Protein 4WV3 (pdb70)

B-factor: mean 21.86, std 9.98, range [5.97, 104.43]

Sequence (1034 aa):
MKASDLPLYYNAVDILERNLPVRANKTALFTPDREMTFRQVSNEANQVGNALKGLGVRFGECVGLLTLDSAEWVTSFFGIVKLGAIAVGINTLLKPPEYEYILRDCRARVLIVHQEFLPLIESIRGNLPMLEHIVVIGGYLSFNDWIRPQPTTLEAAQSHREDICSLNYSSGTGGPKGIPHAHKDYPLTAQLWGVNVLGLRESDRTFALAKLFFTFGTGGNLIFPWYVGASCVLFPGAARVASNVLSTISRFKPTIFYNAPTGYAAALALKDFSQHDLSSLRLCVSASEALPAALWYAWKEATGVDIIDGIGCTENFHIFISNRPGDIRPGSSGKPVEGYELKLVDDEGKTVPAGEIGNVLLRSETAALSYWHNFEKSRQTFQGEWLATGDKYFVDADGYYWHAGRSDDMLKVGGIWVSPVEVESTLIQHPAVQECAVIGCPDQSRLIKPKAFIILKPEQIPSEALIRQITDHCTEKMAAYKRPRWIEFVTELPKTATGKIQRFKLRSAAKLAAALMKASDLPLYYNAVDILERNLPVRANKTALFTPDREMTFRQVSNEANQVGNALKGLGVRFGECVGLLTLDSAEWVTSFFGIVKLGAIAVGINTLLKPPEYEYILRDCRARVLIVHQEFLPLIESIRGNLPMLEHIVVIGEGPQEGYLSFNDWIRPQPTTLEAAQSHREDICSLNYSSGTTGGPKGIPHAHKDYPLTAQLWGVNVLGLRESDRTFALAKLFFTFGTGGNLIFPWYVGASCVLFPGAARVASNVLSTISRFKPTIFYNAPTGYAAALALKDFSQHDLSSLRLCVSASEALPAALWYAWKEATGVDIIDGIGCTENFHIFISNRPGDIRPGSSGKPVEGYELKLVDDEGKTVPAGEIGNVLLRSETAALSYWHNFEKSRQTFQGEWLATGDKYFVDADGYYWHAGRSDDMLKVGGIWVSPVEVESTLIQHPAVQECAVIGCPDLIKPKAFIILKPQIPSEALIRQITDHCTEKMAAYKRPRWIEFVTELPKTATGKIQRFKLRSAAKLAAAL

Radius of gyration: 31.94 Å; Cα contacts (8 Å, |Δi|>4): 2390; chains: 2; bounding box: 73×70×93 Å

Solvent-accessible surface area: 41507 Å² total; per-residue (Å²): 61,116,14,90,99,18,79,97,139,17,14,2,4,44,0,0,52,108,1,31,106,120,64,17,136,59,37,0,0,20,7,44,106,74,65,5,26,0,85,87,0,6,42,12,1,10,29,0,0,20,1,0,115,64,19,34,8,177,96,41,53,14,1,0,0,0,2,37,4,18,2,32,3,0,0,0,8,0,0,0,0,10,13,0,0,20,1,0,9,2,23,14,121,34,133,31,92,71,0,38,100,2,4,110,16,6,135,1,42,0,0,0,0,32,100,101,8,27,74,58,0,85,87,9,70,76,75,7,110,60,5,94,57,7,0,17,11,82,125,89,72,49,5,86,90,18,12,149,104,45,76,60,104,33,154,43,27,167,2,48,32,100,45,60,0,1,4,12,26,35,60,29,108,98,49,31,36,1,0,15,1,7,0,30,2,2,3,0,0,0,39,5,1,0,44,80,10,1,31,7,126,76,87,4,65,0,0,1,20,16,23,1,17,26,3,13,0,4,0,0,0,0,0,0,0,0,26,29,0,0,1,0,0,0,18,30,31,41,44,206,60,14,32,47,4,1,6,6,0,28,66,20,98,0,29,0,2,0,9,9,12,29,12,0,4,30,5,38,15,48,94,36,17,58,26,16,36,15,94,30,9,75,10,0,0,0,5,25,42,22,2,19,23,29,13,24,102,41,0,67,141,54,36,46,14,35,0,0,9,0,28,31,29,15,25,0,1,4,2,0,0,0,2,56,64,82,45,40,72,28,12,1,5,0,53,54,1,148,47,10,87,28,62,16,8,41,126,149,48,145,84,22,85,108,42,96,66,0,31,2,15,0,86,24,67,0,19,7,165,49,16,103,111,34,160,110,87,10,166,110,20,27,90,79,112,43,5,26,17,30,10,24,1,64,35,36,116,90,26,21,25,69,27,1,1,108,46,96,19,20,8,94,9,76,53,88,129,0,10,2,32,74,0,20,28,11,0,18,82,20,60,8,4,27,17,8,0,0,1,12,2,34,28,182,79,203,106,67,51,1,31,0,16,0,17,15,53,62,99,17,127,62,49,147,38,17,80,135,76,0,63,71,26,2,67,142,115,8,43,70,77,27,76,17,142,61,39,84,45,35,128,133,12,37,78,28,37,25,18,75,17,34,19,52,103,17,69,67,58,6,150,129,62,51,81,181,65,108,14,83,94,18,84,104,122,19,16,3,4,46,0,0,53,91,0,29,108,106,58,17,135,71,35,0,0,22,9,59,139,81,101,8,25,0,95,88,0,3,46,17,1,12,28,0,0,18,2,0,114,63,24,35,10,178,94,40,54,18,1,0,0,0,1,39,3,19,2,34,2,0,0,0,8,1,0,0,0,7,17,0,0,22,0,0,6,2,21,21,28,23,64,5,55,54,0,40,103,1,4,121,15,8,140,1,52,0,0,0,0,31,64,98,12,18,38,42,0,56,26,14,77,78,75,8,101,66,11,108,45,3,0,2,15,37,167,44,33,138,166,76,48,65,27,5,104,104,23,13,168,83,47,73,60,106,32,154,45,23,159,2,41,28,94,45,57,0,1,5,12,28,32,73,27,56,112,82,34,30,30,1,0,17,0,7,0,30,1,2,4,0,1,0,45,6,1,0,46,80,7,2,30,9,125,92,86,4,67,0,0,2,17,16,23,1,16,25,3,13,0,4,0,0,0,0,1,2,0,0,25,27,0,0,4,0,0,0,20,42,31,16,30,78,15,11,35,73,2,0,52,13,0,33,156,13,85,0,29,0,2,0,6,11,10,27,11,0,5,27,4,39,18,42,203,60,21,104,150,34,68,16,95,26,13,75,13,0,0,0,5,23,46,21,1,18,25,29,14,25,127,43,0,73,160,54,38,47,14,34,1,0,8,0,30,29,32,16,24,0,1,4,2,0,0,0,2,70,57,82,50,43,70,24,9,0,4,1,68,44,0,150,44,15,78,23,60,15,5,51,115,145,50,145,82,21,80,109,42,92,53,1,31,1,17,1,104,24,65,0,18,8,158,43,15,107,111,36,157,116,75,11,167,108,20,25,87,76,118,46,4,28,14,30,10,12,1,62,29,33,115,84,27,23,25,69,26,0,2,102,39,86,18,20,4,96,6,75,66,86,97,0,9,2,34,65,0,22,27,12,0,20,87,18,106,3,1,29,21,8,0,0,0,23,20,87,87,152,71,52,2,28,0,15,0,13,4,71,83,91,65,44,56,115,53,16,44,148,101,0,59,76,20,2,59,131,108,13,50,74,70,43,77,14,138,61,28,74,50,36,62,75,9,38,39,22,33,28,18,76,16,29,20,57,93,14,55,64,57,24,147,112,70,82,86,171

Foldseek 3Di:
DDLVVDDQFDFLLCLLVVCPPVFQPPFAEAEPVDIHTSVRLLLLLCLLLQLVVVLVDAAAAEEAEAAFFDSLSSSNLSSQRQRNHAYEQDDNPDALVVVLCVCQLRLHQEHEYEPVCVVRPVVNVVSRPNHNAYEYDVVHNDSCNSSPVGGSDDHGDRHGQQRWHYWAFDQDLPGTWIATFGSSLLVVCLVLPLCQFANAAQAFEEEELFTCSQLQCVRRFHSNNSSHNHHGYGYRDDSLPLVVVLQSCQVVVGQEYEDELLSLLSLLLDPCNLVGDNPSHQEYEYEPDFHFLLSQVSCCVSPVHGYKYFYDDVQLSGGQFIAHPVGDDRRFNHAGTPQKDWFFADPVGHGDPAFDKGWIWIAHPRGTQAIRPDVPVRCVACPDRIGTPQWIWHADPVGTIHTLGGVVQWDAAPNDIARFSQLQSQLVNPQQFSGKTWHWAQDLVGGTAIEIETATRPPDDDDPVNVVVSQVSCVVRHDPRRGGPYYHYDNDFDDDSRGDGSVSVVVVVRHVVSVD/DDLVVDDQFDFLLCLLCVPPPVFQAPFAEDEPVDTHTSVRLLLLLCLLLQLVVVLVDAAAAEEAEAAFFDSLSSSNLSSQRQRNYAYELDDNPDALVQVLCVCQLRLHQEYEYEPVCVVRCVVNVVSRPSHQAYEYEDDDDDPPHHDSCVSSVVGGSDDHGDRGGQQRWHYWAWDADLDDGTWIATFGSSLLLVCLVQPLCQFANAALAFEEEELFTCSFLACVRRFPSNNSNRNHHGYGDRDASLPLVVVLQSCQPVQGQEYEDELLSLLSLLLDPPNLVGDNQSYAEYEYEPDFRFLLSQVSCCVRHVHGYKAFYDDVQLSDGQQIAHPVGDDGQFNHAGGPQKDWFFADPVRHGDDAFDKGWIKIQHPRGGQAIRPCVPVRCVACPDRIGGPQWIWHADPVGTIHTLGGVQQWDQAPNDIARQSVLQSQLCNPPQFSGKTWGWDPVSTAIAIETETRVHDDDPVVVVVSQVSDVVPDDPRNGGPHYHYDNDFPDDSRRDGSVSVVVVVSVVVVVD

Organism: Stigmatella aurantiaca (NCBI:txid41)

InterPro domains:
  IPR000873 AMP-dependent synthetase/ligase domain [PF00501] (17-378)
  IPR011957 Benzoate-CoA ligase family [TIGR02262] (10-514)
  IPR020845 AMP-binding, conserved site [PS00455] (172-183)
  IPR025110 AMP-binding enzyme, C-terminal domain [PF13193] (428-506)
  IPR042099 ANL, N-terminal domain [G3DSA:3.40.50.12780] (2-412)
  IPR045851 AMP-binding enzyme domain superfamily [G3DSA:3.30.300.30] (413-516)

CATH classification: 3.40.50.12780 (+1 more: 3.30.300.30)

Secondary structure (DSSP, 8-state):
--GGGS-SB--TTHHHHTSTTTTTTSEEEE-SS-EEEHHHHHHHHHHHHHHHHHTT--TT-EEEEE--SSHHHHHHHHHHHHHT-EEEE--TT--HHHHHHHHHHTT-SEEEEETTTHHHHHTSGGG-SS--EEEEE---EEHHHHHSSS-S--PPP--BTTSEEEEEEE-----PEEEEEETTHHHHHIIIIIIIII---TT-EEEESS-TTSHHHHIIIIIHHHHHT-EEE---S-TT-HHHHHHHHHHH--SEEEE-HHHHHHHHTSTTGGGS--TT-SEEEE-SS---HHHHHHHHHHH---EEEEEE-TTSSSEEEE-BTTB--TTS-BEEPTT-EEEEE-TTSPBPPTTS-EEEEEE-SSS-SS-BS-HHHHHHHEETTEEEEEEEEEE-SSS-EEEEEETTT-EEETTEEE-HHHHHHHHTTSTTEEEEEEEEEE-SS--EEEEEEEEESTT----HHHHHHHHHHHHHHS-GGGS-SEEEEES---B-TTS-B-HHHHHHHHHHHHT-/--TTTS-SS--TTHHHHTTTTTTTTSEEEE-SS-EEEHHHHHHHHHHHHHHHHHTT--TT-EEEEE--SSHHHHHHHHHHHHTT-EEEE--SS--HHHHHHHHHHTT-SEEEEEGGGHHHHHTTGGG-TT--EEEEESS---TT-EEHHHHHTTS-S--PPP---TTSEEEEEEE--SSS--EEEEEETTHHHHHIIIIIIIII---TT-EEEESS-TTSHHHHIIIIIHHHHHT-EEE---S-TT-HHHHHHHHHHH--SEEEE-HHHHHHHHT-TTGGGS--TT-SEEEE-SS---HHHHHHHHHHH---EEEEEE-GGGSSEEEE-BTTB--TTS-BEEPTT-EEEEE-TTSPBPPTTS-EEEEEE-SSS-S--BS-HHHHHHHEETTEEEEEEEEEE-TTS-EEEEEEGGG-EEETTEEE-HHHHHHHHTTSTTEEEEEEEEEE--EEEEEEEEE------HHHHHHHHHHHHHHS-TTTS-SEEEE-S---B-TTS-B-HHHHHHHHHHHHH-

Nearest PDB structures (foldseek):
  4wv3-assembly1_A  TM=1.002E+00  e=0.000E+00  Stigmatella aurantiaca
  4wv3-assembly2_B  TM=9.883E-01  e=0.000E+00  Stigmatella aurantiaca
  6m2o-assembly1_A  TM=7.929E-01  e=3.641E-60  Rhodopseudomonas palustris
  4rm2-assembly2_B  TM=7.874E-01  e=4.168E-59  Rhodopseudomonas palustris
  8pyx-assembly1_A  TM=8.888E-01  e=5.175E-42  Streptoalloteichus hindustanus

Structure (mmCIF, N/CA/C/O backbone):
data_4WV3
#
_entry.id   4WV3
#
_cell.length_a   50.054
_cell.length_b   132.219
_cell.length_c   160.118
_cell.angle_alpha   90.00
_cell.angle_beta   90.00
_cell.angle_gamma   90.00
#
_symmetry.space_group_name_H-M   'P 21 21 21'
#
loop_
_entity.id
_entity.type
_entity.pdbx_description
1 polymer 'Anthranilate-CoA ligase'
2 non-polymer "5'-O-[(S)-[(2-aminobenzoyl)oxy](hydroxy)phosphoryl]adenosine"
3 water water
#
loop_
_atom_site.group_PDB
_atom_site.id
_atom_site.type_symbol
_atom_site.label_atom_id
_atom_site.label_alt_id
_atom_site.label_comp_id
_atom_site.label_asym_id
_atom_site.label_entity_id
_atom_site.label_seq_id
_atom_site.pdbx_PDB_ins_code
_atom_site.Cartn_x
_atom_site.Cartn_y
_atom_site.Cartn_z
_atom_site.occupancy
_atom_site.B_iso_or_equiv
_atom_site.auth_seq_id
_atom_site.auth_comp_id
_atom_site.auth_asym_id
_atom_site.auth_atom_id
_atom_site.pdbx_PDB_model_num
ATOM 1 N N . MET A 1 1 ? -25.185 9.095 7.166 1.00 19.42 1 MET A N 1
ATOM 2 C CA . MET A 1 1 ? -25.115 8.478 8.485 1.00 20.21 1 MET A CA 1
ATOM 3 C C . MET A 1 1 ? -23.726 8.630 9.096 1.00 19.44 1 MET A C 1
ATOM 4 O O . MET A 1 1 ? -22.788 9.077 8.436 1.00 16.26 1 MET A O 1
ATOM 9 N N . LYS A 1 2 ? -23.606 8.252 10.362 1.00 16.11 2 LYS A N 1
ATOM 10 C CA . LYS A 1 2 ? -22.342 8.339 11.077 1.00 17.36 2 LYS A CA 1
ATOM 11 C C . LYS A 1 2 ? -21.843 6.948 11.443 1.00 16.42 2 LYS A C 1
ATOM 12 O O . LYS A 1 2 ? -22.581 5.969 11.343 1.00 17.28 2 LYS A O 1
ATOM 18 N N . ALA A 1 3 ? -20.586 6.863 11.865 1.00 16.22 3 ALA A N 1
ATOM 19 C CA . ALA A 1 3 ? -20.037 5.603 12.347 1.00 15.29 3 ALA A CA 1
ATOM 20 C C . ALA A 1 3 ? -20.705 5.230 13.663 1.00 18.02 3 ALA A C 1
ATOM 21 O O . ALA A 1 3 ? -20.850 4.052 13.989 1.00 16.20 3 ALA A O 1
ATOM 23 N N . SER A 1 4 ? -21.119 6.248 14.411 1.00 15.92 4 SER A N 1
ATOM 24 C CA . SER A 1 4 ? -21.778 6.045 15.696 1.00 16.03 4 SER A CA 1
ATOM 25 C C . SER A 1 4 ? -23.170 5.433 15.542 1.00 16.11 4 SER A C 1
ATOM 26 O O . SER A 1 4 ? -23.725 4.892 16.498 1.00 17.14 4 SER A O 1
ATOM 29 N N . ASP A 1 5 ? -23.729 5.519 14.337 1.00 14.77 5 ASP A N 1
ATOM 30 C CA . ASP A 1 5 ? -25.022 4.904 14.048 1.00 13.88 5 ASP A CA 1
ATOM 31 C C . ASP A 1 5 ? -24.880 3.390 13.920 1.00 13.05 5 ASP A C 1
ATOM 32 O O . ASP A 1 5 ? -25.845 2.647 14.093 1.00 13.78 5 ASP A O 1
ATOM 37 N N . LEU A 1 6 ? -23.666 2.939 13.624 1.00 16.42 6 LEU A N 1
ATOM 38 C CA . LEU A 1 6 ? -23.382 1.515 13.511 1.00 15.00 6 LEU A CA 1
ATOM 39 C C . LEU A 1 6 ? -23.177 0.907 14.891 1.00 15.42 6 LEU A C 1
ATOM 40 O O . LEU A 1 6 ? -22.814 1.612 15.832 1.00 19.46 6 LEU A O 1
ATOM 45 N N . PRO A 1 7 ? -23.422 -0.406 15.021 1.00 13.52 7 PRO A N 1
ATOM 46 C CA . PRO A 1 7 ? -23.066 -1.089 16.267 1.00 12.12 7 PRO A CA 1
ATOM 47 C C . PRO A 1 7 ? -21.549 -1.115 16.431 1.00 14.37 7 PRO A C 1
ATOM 48 O O . PRO A 1 7 ? -20.835 -1.179 15.429 1.00 14.46 7 PRO A O 1
ATOM 52 N N . LEU A 1 8 ? -21.068 -1.055 17.670 1.00 16.50 8 LEU A N 1
ATOM 53 C CA . LEU A 1 8 ? -19.633 -1.029 17.940 1.00 12.22 8 LEU A CA 1
ATOM 54 C C . LEU A 1 8 ? -18.942 -2.244 17.332 1.00 15.45 8 LEU A C 1
ATOM 55 O O . LEU A 1 8 ? -17.828 -2.147 16.817 1.00 16.62 8 LEU A O 1
ATOM 60 N N . TYR A 1 9 ? -19.617 -3.386 17.392 1.00 11.38 9 TYR A N 1
ATOM 61 C CA . TYR A 1 9 ? -19.134 -4.593 16.740 1.00 13.31 9 TYR A CA 1
ATOM 62 C C . TYR A 1 9 ? -19.949 -4.872 15.482 1.00 19.76 9 TYR A C 1
ATOM 63 O O . TYR A 1 9 ? -21.124 -5.236 15.554 1.00 15.64 9 TYR A O 1
ATOM 72 N N . TYR A 1 10 ? -19.315 -4.688 14.330 1.00 14.94 10 TYR A N 1
ATOM 73 C CA . TYR A 1 10 ? -19.991 -4.825 13.048 1.00 12.87 10 TYR A CA 1
ATOM 74 C C . TYR A 1 10 ? -19.155 -5.643 12.074 1.00 15.35 10 TYR A C 1
ATOM 75 O O . TYR A 1 10 ? -17.927 -5.548 12.060 1.00 17.85 10 TYR A O 1
ATOM 84 N N . ASN A 1 11 ? -19.828 -6.453 11.264 1.00 14.42 11 ASN A N 1
ATOM 85 C CA . ASN A 1 11 ? -19.162 -7.204 10.209 1.00 12.42 11 ASN A CA 1
ATOM 86 C C . ASN A 1 11 ? -19.764 -6.852 8.854 1.00 11.85 11 ASN A C 1
ATOM 87 O O . ASN A 1 11 ? -20.985 -6.797 8.705 1.00 16.77 11 ASN A O 1
ATOM 92 N N . ALA A 1 12 ? -18.903 -6.617 7.869 1.00 15.46 12 ALA A N 1
ATOM 93 C CA . ALA A 1 12 ? -19.336 -6.168 6.549 1.00 15.33 12 ALA A CA 1
ATOM 94 C C . ALA A 1 12 ? -20.106 -7.236 5.773 1.00 16.61 12 ALA A C 1
ATOM 95 O O . ALA A 1 12 ? -20.638 -6.964 4.698 1.00 19.49 12 ALA A O 1
ATOM 97 N N . VAL A 1 13 ? -20.170 -8.447 6.318 1.00 14.23 13 VAL A N 1
ATOM 98 C CA . VAL A 1 13 ? -20.958 -9.507 5.702 1.00 14.97 13 VAL A CA 1
ATOM 99 C C . VAL A 1 13 ? -22.446 -9.181 5.830 1.00 21.52 13 VAL A C 1
ATOM 100 O O . VAL A 1 13 ? -23.287 -9.771 5.150 1.00 22.49 13 VAL A O 1
ATOM 104 N N . ASP A 1 14 ? -22.761 -8.224 6.698 1.00 17.97 14 ASP A N 1
ATOM 105 C CA . ASP A 1 14 ? -24.132 -7.763 6.869 1.00 17.60 14 ASP A CA 1
ATOM 106 C C . ASP A 1 14 ? -24.653 -7.099 5.599 1.00 18.29 14 ASP A C 1
ATOM 107 O O . ASP A 1 14 ? -25.858 -7.068 5.363 1.00 18.32 14 ASP A O 1
ATOM 112 N N . ILE A 1 15 ? -23.738 -6.568 4.791 1.00 19.73 15 ILE A N 1
ATOM 113 C CA . ILE A 1 15 ? -24.080 -5.994 3.492 1.00 19.36 15 ILE A CA 1
ATOM 114 C C . ILE A 1 15 ? -24.881 -7.003 2.673 1.00 21.75 15 ILE A C 1
ATOM 115 O O . ILE A 1 15 ? -25.860 -6.654 2.011 1.00 15.59 15 ILE A O 1
ATOM 120 N N . LEU A 1 16 ? -24.464 -8.262 2.749 1.00 19.23 16 LEU A N 1
ATOM 121 C CA . LEU A 1 16 ? -25.184 -9.358 2.118 1.00 19.86 16 LEU A CA 1
ATOM 122 C C . LEU A 1 16 ? -26.311 -9.866 3.014 1.00 17.53 16 LEU A C 1
ATOM 123 O O . LEU A 1 16 ? -27.423 -10.109 2.548 1.00 20.75 16 LEU A O 1
ATOM 128 N N . GLU A 1 17 ? -26.019 -10.013 4.302 1.00 15.52 17 GLU A N 1
ATOM 129 C CA . GLU A 1 17 ? -26.932 -10.684 5.224 1.00 19.44 17 GLU A CA 1
ATOM 130 C C . GLU A 1 17 ? -28.076 -9.820 5.761 1.00 23.34 17 GLU A C 1
ATOM 131 O O . GLU A 1 17 ? -28.921 -10.307 6.513 1.00 26.12 17 GLU A O 1
ATOM 137 N N . ARG A 1 18 ? -28.111 -8.547 5.377 1.00 21.32 18 ARG A N 1
ATOM 138 C CA . ARG A 1 18 ? -29.233 -7.686 5.749 1.00 21.45 18 ARG A CA 1
ATOM 139 C C . ARG A 1 18 ? -30.409 -7.940 4.812 1.00 21.52 18 ARG A C 1
ATOM 140 O O . ARG A 1 18 ? -31.499 -7.402 5.004 1.00 30.11 18 ARG A O 1
ATOM 148 N N . ASN A 1 19 ? -30.175 -8.766 3.797 1.00 19.46 19 ASN A N 1
ATOM 149 C CA . ASN A 1 19 ? -31.208 -9.130 2.835 1.00 28.18 19 ASN A CA 1
ATOM 150 C C . ASN A 1 19 ? -31.867 -10.458 3.179 1.00 25.45 19 ASN A C 1
ATOM 151 O O . ASN A 1 19 ? -32.947 -10.774 2.683 1.00 26.16 19 ASN A O 1
ATOM 156 N N . LEU A 1 20 ? -31.203 -11.241 4.022 1.00 21.67 20 LEU A N 1
ATOM 157 C CA . LEU A 1 20 ? -31.736 -12.528 4.443 1.00 26.93 20 LEU A CA 1
ATOM 158 C C . LEU A 1 20 ? -32.613 -12.353 5.679 1.00 27.49 20 LEU A C 1
ATOM 159 O O . LEU A 1 20 ? -32.300 -11.545 6.553 1.00 26.47 20 LEU A O 1
ATOM 164 N N . PRO A 1 21 ? -33.714 -13.117 5.759 1.00 32.55 21 PRO A N 1
ATOM 165 C CA . PRO A 1 21 ? -34.110 -14.122 4.769 1.00 27.38 21 PRO A CA 1
ATOM 166 C C . PRO A 1 21 ? -35.147 -13.615 3.768 1.00 26.70 21 PRO A C 1
ATOM 167 O O . PRO A 1 21 ? -35.609 -14.401 2.941 1.00 30.46 21 PRO A O 1
ATOM 171 N N . VAL A 1 22 ? -35.503 -12.335 3.838 1.00 23.18 22 VAL A N 1
ATOM 172 C CA . VAL A 1 22 ? -36.607 -11.810 3.034 1.00 21.24 22 VAL A CA 1
ATOM 173 C C . VAL A 1 22 ? -36.381 -11.923 1.521 1.00 26.38 22 VAL A C 1
ATOM 174 O O . VAL A 1 22 ? -37.297 -12.277 0.777 1.00 22.83 22 VAL A O 1
ATOM 178 N N . ARG A 1 23 ? -35.162 -11.642 1.072 1.00 28.97 23 ARG A N 1
ATOM 179 C CA . ARG A 1 23 ? -34.842 -11.726 -0.348 1.00 20.37 23 ARG A CA 1
ATOM 180 C C . ARG A 1 23 ? -33.988 -12.949 -0.656 1.00 20.86 23 ARG A C 1
ATOM 181 O O . ARG A 1 23 ? -33.111 -12.902 -1.518 1.00 20.22 23 ARG A O 1
ATOM 189 N N . ALA A 1 24 ? -34.253 -14.044 0.050 1.00 20.54 24 ALA A N 1
ATOM 190 C CA . ALA A 1 24 ? -33.485 -15.272 -0.117 1.00 20.63 24 ALA A CA 1
ATOM 191 C C . ALA A 1 24 ? -33.574 -15.833 -1.534 1.00 22.15 24 ALA A C 1
ATOM 192 O O . ALA A 1 24 ? -32.617 -16.421 -2.035 1.00 23.67 24 ALA A O 1
ATOM 194 N N . ASN A 1 25 ? -34.721 -15.644 -2.179 1.00 22.30 25 ASN A N 1
ATOM 195 C CA . ASN A 1 25 ? -34.950 -16.221 -3.501 1.00 20.11 25 ASN A CA 1
ATOM 196 C C . ASN A 1 25 ? -34.833 -15.239 -4.665 1.00 16.70 25 ASN A C 1
ATOM 197 O O . ASN A 1 25 ? -35.055 -15.611 -5.817 1.00 21.77 25 ASN A O 1
ATOM 202 N N . LYS A 1 26 ? -34.489 -13.991 -4.369 1.00 14.97 26 LYS A N 1
ATOM 203 C CA . LYS A 1 26 ? -34.227 -13.023 -5.428 1.00 14.50 26 LYS A CA 1
ATOM 204 C C . LYS A 1 26 ? -32.817 -13.215 -5.971 1.00 17.03 26 LYS A C 1
ATOM 205 O O . LYS A 1 26 ? -31.865 -13.347 -5.202 1.00 17.45 26 LYS A O 1
ATOM 211 N N . THR A 1 27 ? -32.686 -13.234 -7.294 1.00 15.10 27 THR A N 1
ATOM 212 C CA . THR A 1 27 ? -31.380 -13.375 -7.926 1.00 17.87 27 THR A CA 1
ATOM 213 C C . THR A 1 27 ? -30.497 -12.177 -7.592 1.00 16.85 27 THR A C 1
ATOM 214 O O . THR A 1 27 ? -30.841 -11.036 -7.899 1.00 15.19 27 THR A O 1
ATOM 218 N N . ALA A 1 28 ? -29.358 -12.446 -6.959 1.00 13.83 28 ALA A N 1
ATOM 219 C CA . ALA A 1 28 ? -28.472 -11.386 -6.491 1.00 14.31 28 ALA A CA 1
ATOM 220 C C . ALA A 1 28 ? -27.430 -10.979 -7.532 1.00 18.94 28 ALA A C 1
ATOM 221 O O . ALA A 1 28 ? -27.229 -9.791 -7.785 1.00 16.39 28 ALA A O 1
ATOM 223 N N . LEU A 1 29 ? -26.766 -11.963 -8.131 1.00 13.08 29 LEU A N 1
ATOM 224 C CA . LEU A 1 29 ? -25.746 -11.678 -9.136 1.00 18.77 29 LEU A CA 1
ATOM 225 C C . LEU A 1 29 ? -26.018 -12.361 -10.477 1.00 18.17 29 LEU A C 1
ATOM 226 O O . LEU A 1 29 ? -26.460 -13.509 -10.527 1.00 14.26 29 LEU A O 1
ATOM 231 N N . PHE A 1 30 ? -25.749 -11.637 -11.559 1.00 17.17 30 PHE A N 1
ATOM 232 C CA . PHE A 1 30 ? -25.908 -12.171 -12.905 1.00 21.22 30 PHE A CA 1
ATOM 233 C C . PHE A 1 30 ? -24.564 -12.272 -13.622 1.00 25.99 30 PHE A C 1
ATOM 234 O O . PHE A 1 30 ? -23.878 -11.269 -13.819 1.00 20.32 30 PHE A O 1
ATOM 242 N N . THR A 1 31 ? -24.191 -13.490 -14.001 1.00 23.88 31 THR A N 1
ATOM 243 C CA . THR A 1 31 ? -22.990 -13.722 -14.797 1.00 25.84 31 THR A CA 1
ATOM 244 C C . THR A 1 31 ? -23.362 -14.594 -15.993 1.00 25.66 31 THR A C 1
ATOM 245 O O . THR A 1 31 ? -24.347 -15.329 -15.934 1.00 24.73 31 THR A O 1
ATOM 249 N N . PRO A 1 32 ? -22.586 -14.507 -17.087 1.00 27.90 32 PRO A N 1
ATOM 250 C CA . PRO A 1 32 ? -22.857 -15.324 -18.276 1.00 23.61 32 PRO A CA 1
ATOM 251 C C . PRO A 1 32 ? -22.850 -16.825 -17.991 1.00 27.78 32 PRO A C 1
ATOM 252 O O . PRO A 1 32 ? -23.505 -17.581 -18.706 1.00 34.71 32 PRO A O 1
ATOM 256 N N . ASP A 1 33 ? -22.126 -17.247 -16.960 1.00 28.63 33 ASP A N 1
ATOM 257 C CA . ASP A 1 33 ? -22.005 -18.667 -16.648 1.00 35.49 33 ASP A CA 1
ATOM 258 C C . ASP A 1 33 ? -22.920 -19.100 -15.507 1.00 30.77 33 ASP A C 1
ATOM 259 O O . ASP A 1 33 ? -23.212 -20.287 -15.358 1.00 29.88 33 ASP A O 1
ATOM 264 N N . ARG A 1 34 ? -23.374 -18.144 -14.705 1.00 27.80 34 ARG A N 1
ATOM 265 C CA . ARG A 1 34 ? -24.035 -18.486 -13.452 1.00 25.78 34 ARG A CA 1
ATOM 266 C C . ARG A 1 34 ? -24.949 -17.379 -12.930 1.00 23.28 34 ARG A C 1
ATOM 267 O O . ARG A 1 34 ? -24.663 -16.193 -13.089 1.00 24.56 34 ARG A O 1
ATOM 275 N N . GLU A 1 35 ? -26.053 -17.783 -12.312 1.00 22.04 35 GLU A N 1
ATOM 276 C CA . GLU A 1 35 ? -26.940 -16.855 -11.623 1.00 22.40 35 GLU A CA 1
ATOM 277 C C . GLU A 1 35 ? -27.194 -17.361 -10.210 1.00 23.68 35 GLU A C 1
ATOM 278 O O . GLU A 1 35 ? -27.511 -18.533 -10.012 1.00 31.18 35 GLU A O 1
ATOM 284 N N . MET A 1 36 ? -27.051 -16.479 -9.228 1.00 20.75 36 MET A N 1
ATOM 285 C CA . MET A 1 36 ? -27.225 -16.872 -7.836 1.00 19.98 36 MET A CA 1
ATOM 286 C C . MET A 1 36 ? -28.231 -15.989 -7.107 1.00 17.28 36 MET A C 1
ATOM 287 O O . MET A 1 36 ? -28.345 -14.795 -7.385 1.00 15.75 36 MET A O 1
ATOM 292 N N . THR A 1 37 ? -28.960 -16.591 -6.174 1.00 13.06 37 THR A N 1
ATOM 293 C CA . THR A 1 37 ? -29.845 -15.842 -5.296 1.00 16.19 37 THR A CA 1
ATOM 294 C C . THR A 1 37 ? -29.062 -15.416 -4.062 1.00 14.96 37 THR A C 1
ATOM 295 O O . THR A 1 37 ? -27.942 -15.877 -3.847 1.00 16.66 37 THR A 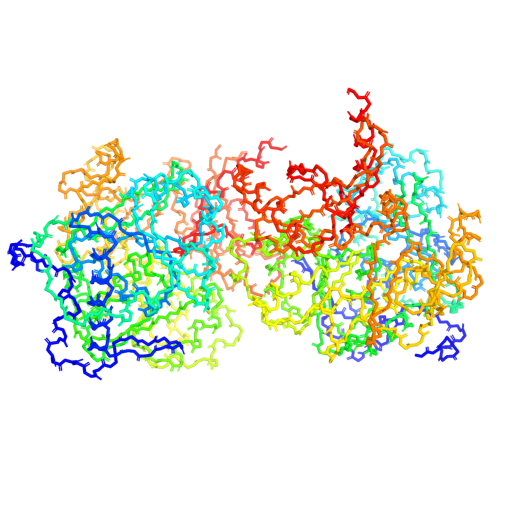O 1
ATOM 299 N N . PHE A 1 38 ? -29.646 -14.536 -3.255 1.00 14.25 38 PHE A N 1
ATOM 300 C CA . PHE A 1 38 ? -28.992 -14.077 -2.034 1.00 14.99 38 PHE A CA 1
ATOM 301 C C . PHE A 1 38 ? -28.723 -15.230 -1.069 1.00 17.82 38 PHE A C 1
ATOM 302 O O . PHE A 1 38 ? -27.711 -15.240 -0.368 1.00 19.52 38 PHE A O 1
ATOM 310 N N . ARG A 1 39 ? -29.631 -16.202 -1.041 1.00 17.77 39 ARG A N 1
ATOM 311 C CA . ARG A 1 39 ? -29.469 -17.374 -0.188 1.00 19.43 39 ARG A CA 1
ATOM 312 C C . ARG A 1 39 ? -28.308 -18.239 -0.667 1.00 16.10 39 ARG A C 1
ATOM 313 O O . ARG A 1 39 ? -27.506 -18.717 0.135 1.00 18.36 39 ARG A O 1
ATOM 321 N N . GLN A 1 40 ? -28.225 -18.432 -1.980 1.00 15.23 40 GLN A N 1
ATOM 322 C CA . GLN A 1 40 ? -27.168 -19.241 -2.577 1.00 18.06 40 GLN A CA 1
ATOM 323 C C . GLN A 1 40 ? -25.795 -18.609 -2.382 1.00 17.00 40 GLN A C 1
ATOM 324 O O . GLN A 1 40 ? -24.813 -19.307 -2.127 1.00 16.05 40 GLN A O 1
ATOM 330 N N . VAL A 1 41 ? -25.732 -17.287 -2.507 1.00 13.52 41 VAL A N 1
ATOM 331 C CA . VAL A 1 41 ? -24.494 -16.555 -2.272 1.00 15.11 41 VAL A CA 1
ATOM 332 C C . VAL A 1 41 ? -24.074 -16.692 -0.813 1.00 17.93 41 VAL A C 1
ATOM 333 O O . VAL A 1 41 ? -22.902 -16.921 -0.513 1.00 13.68 41 VAL A O 1
ATOM 337 N N . SER A 1 42 ? -25.042 -16.563 0.090 1.00 16.70 42 SER A N 1
ATOM 338 C CA . SER A 1 42 ? -24.773 -16.673 1.518 1.00 19.16 42 SER A CA 1
ATOM 339 C C . SER A 1 42 ? -24.310 -18.077 1.892 1.00 19.41 42 SER A C 1
ATOM 340 O O . SER A 1 42 ? -23.395 -18.241 2.698 1.00 19.91 42 SER A O 1
ATOM 343 N N . ASN A 1 43 ? -24.946 -19.085 1.302 1.00 17.12 43 ASN A N 1
ATOM 344 C CA . ASN A 1 43 ? -24.578 -20.473 1.559 1.00 18.46 43 ASN A CA 1
ATOM 345 C C . ASN A 1 43 ? -23.160 -20.787 1.100 1.00 21.07 43 ASN A C 1
ATOM 346 O O . ASN A 1 43 ? -22.384 -21.405 1.828 1.00 23.37 43 ASN A O 1
ATOM 351 N N . GLU A 1 44 ? -22.828 -20.355 -0.112 1.00 18.20 44 GLU A N 1
ATOM 352 C CA . GLU A 1 44 ? -21.513 -20.617 -0.680 1.00 17.71 44 GLU A CA 1
ATOM 353 C C . GLU A 1 44 ? -20.431 -19.851 0.074 1.00 22.90 44 GLU A C 1
ATOM 354 O O . GLU A 1 44 ? -19.321 -20.349 0.261 1.00 18.56 44 GLU A O 1
ATOM 360 N N . ALA A 1 45 ? -20.765 -18.641 0.513 1.00 18.19 45 ALA A N 1
ATOM 361 C CA . ALA A 1 45 ? -19.835 -17.823 1.283 1.00 15.93 45 ALA A CA 1
ATOM 362 C C . ALA A 1 45 ? -19.540 -18.468 2.633 1.00 18.65 45 ALA A C 1
ATOM 363 O O . ALA A 1 45 ? -18.404 -18.440 3.109 1.00 14.29 45 ALA A O 1
ATOM 365 N N . ASN A 1 46 ? -20.567 -19.047 3.245 1.00 18.05 46 ASN A N 1
ATOM 366 C CA . ASN A 1 46 ? -20.401 -19.745 4.514 1.00 20.17 46 ASN A CA 1
ATOM 367 C C . ASN A 1 46 ? -19.555 -21.002 4.354 1.00 20.09 46 ASN A C 1
ATOM 368 O O . ASN A 1 46 ? -18.837 -21.401 5.271 1.00 20.00 46 ASN A O 1
ATOM 373 N N . GLN A 1 47 ? -19.643 -21.619 3.180 1.00 18.31 47 GLN A N 1
ATOM 374 C CA . GLN A 1 47 ? -18.810 -22.770 2.860 1.00 18.84 47 GLN A CA 1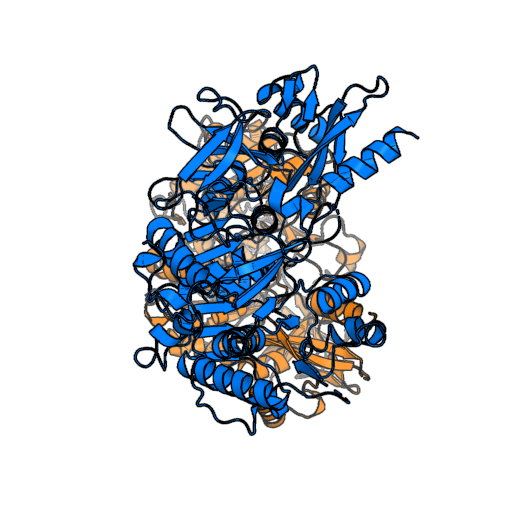
ATOM 375 C C . GLN A 1 47 ? -17.361 -22.336 2.681 1.00 20.87 47 GLN A C 1
ATOM 376 O O . GLN A 1 47 ? -16.440 -23.027 3.116 1.00 18.23 47 GLN A O 1
ATOM 382 N N . VAL A 1 48 ? -17.171 -21.187 2.039 1.00 18.39 48 VAL A N 1
ATOM 383 C CA . VAL A 1 48 ? -15.842 -20.618 1.854 1.00 16.54 48 VAL A CA 1
ATOM 384 C C . VAL A 1 48 ? -15.215 -20.280 3.202 1.00 20.89 48 VAL A C 1
ATOM 385 O O . VAL A 1 48 ? -14.058 -20.614 3.459 1.00 21.44 48 VAL A O 1
ATOM 389 N N . GLY A 1 49 ? -15.991 -19.625 4.062 1.00 16.01 49 GLY A N 1
ATOM 390 C CA . GLY A 1 49 ? -15.538 -19.278 5.396 1.00 16.13 49 GLY A CA 1
ATOM 391 C C . GLY A 1 49 ? -15.135 -20.497 6.205 1.00 21.40 49 GLY A C 1
ATOM 392 O O . GLY A 1 49 ? -14.096 -20.498 6.865 1.00 21.26 49 GLY A O 1
ATOM 393 N N . ASN A 1 50 ? -15.959 -21.539 6.150 1.00 20.25 50 ASN A N 1
ATOM 394 C CA . ASN A 1 50 ? -15.652 -22.797 6.822 1.00 20.07 50 ASN A CA 1
ATOM 395 C C . ASN A 1 50 ? -14.435 -23.493 6.219 1.00 18.25 50 ASN A C 1
ATOM 396 O O . ASN A 1 50 ? -13.614 -24.061 6.939 1.00 20.20 50 ASN A O 1
ATOM 401 N N . ALA A 1 51 ? -14.325 -23.444 4.896 1.00 16.46 51 ALA A N 1
ATOM 402 C CA . ALA A 1 51 ? -13.216 -24.083 4.196 1.00 21.24 51 ALA A CA 1
ATOM 403 C C . ALA A 1 51 ? -11.891 -23.395 4.507 1.00 21.61 51 ALA A C 1
ATOM 404 O O . ALA A 1 51 ? -10.844 -24.040 4.563 1.00 19.96 51 ALA A O 1
ATOM 406 N N . LEU A 1 52 ? -11.944 -22.082 4.710 1.00 21.01 52 LEU A N 1
ATOM 407 C CA . LEU A 1 52 ? -10.756 -21.314 5.065 1.00 17.72 52 LEU A CA 1
ATOM 408 C C . LEU A 1 52 ? -10.275 -21.662 6.471 1.00 22.51 52 LEU A C 1
ATOM 409 O O . LEU A 1 52 ? -9.075 -21.635 6.749 1.00 16.95 52 LEU A O 1
ATOM 414 N N . LYS A 1 53 ? -11.214 -21.992 7.354 1.00 21.03 53 LYS A N 1
ATOM 415 C CA . LYS A 1 53 ? -10.872 -22.425 8.705 1.00 21.30 53 LYS A CA 1
ATOM 416 C C . LYS A 1 53 ? -10.092 -23.732 8.656 1.00 21.92 53 LYS A C 1
ATOM 417 O O . LYS A 1 53 ? -9.190 -23.959 9.462 1.00 24.45 53 LYS A O 1
ATOM 423 N N . GLY A 1 54 ? -10.448 -24.587 7.702 1.00 17.44 54 GLY A N 1
ATOM 424 C CA . GLY A 1 54 ? -9.752 -25.845 7.504 1.00 19.34 54 GLY A CA 1
ATOM 425 C C . GLY A 1 54 ? -8.329 -25.623 7.035 1.00 23.39 54 GLY A C 1
ATOM 426 O O . GLY A 1 54 ? -7.450 -26.454 7.266 1.00 22.17 54 GLY A O 1
ATOM 427 N N . LEU A 1 55 ? -8.103 -24.492 6.373 1.00 21.99 55 LEU A N 1
ATOM 428 C CA . LEU A 1 55 ? -6.769 -24.120 5.920 1.00 19.72 55 LEU A CA 1
ATOM 429 C C . LEU A 1 55 ? -6.038 -23.314 6.992 1.00 20.59 55 LEU A C 1
ATOM 430 O O . LEU A 1 55 ? -4.905 -22.876 6.790 1.00 19.90 55 LEU A O 1
ATOM 435 N N . GLY A 1 56 ? -6.697 -23.117 8.129 1.00 24.01 56 GLY A N 1
ATOM 436 C CA . GLY A 1 56 ? -6.082 -22.460 9.268 1.00 24.64 56 GLY A CA 1
ATOM 437 C C . GLY A 1 56 ? -6.158 -20.944 9.253 1.00 21.36 56 GLY A C 1
ATOM 438 O O . GLY A 1 56 ? -5.467 -20.278 10.025 1.00 20.55 56 GLY A O 1
ATOM 439 N N . VAL A 1 57 ? -6.995 -20.396 8.378 1.00 18.51 57 VAL A N 1
ATOM 440 C CA . VAL A 1 57 ? -7.154 -18.949 8.282 1.00 18.42 57 VAL A CA 1
ATOM 441 C C . VAL A 1 57 ? -7.810 -18.393 9.542 1.00 20.39 57 VAL A C 1
ATOM 442 O O . VAL A 1 57 ? -8.802 -18.938 10.027 1.00 20.98 57 VAL A O 1
ATOM 446 N N . ARG A 1 58 ? -7.246 -17.314 10.075 1.00 18.47 58 ARG A N 1
ATOM 447 C CA . ARG A 1 58 ? -7.760 -16.714 11.299 1.00 24.16 58 ARG A CA 1
ATOM 448 C C . ARG A 1 58 ? -8.163 -15.256 11.114 1.00 29.65 58 ARG A C 1
ATOM 449 O O . ARG A 1 58 ? -7.923 -14.657 10.065 1.00 25.42 58 ARG A O 1
ATOM 457 N N . PHE A 1 59 ? -8.779 -14.702 12.153 1.00 23.50 59 PHE A N 1
ATOM 458 C CA . PHE A 1 59 ? -9.158 -13.296 12.198 1.00 18.95 59 PHE A CA 1
ATOM 459 C C . PHE A 1 59 ? -7.929 -12.412 12.008 1.00 28.21 59 PHE A C 1
ATOM 460 O O . PHE A 1 59 ? -6.917 -12.588 12.687 1.00 25.27 59 PHE A O 1
ATOM 468 N N . GLY A 1 60 ? -8.020 -11.463 11.083 1.00 25.07 60 GLY A N 1
ATOM 469 C CA . GLY A 1 60 ? -6.952 -10.502 10.873 1.00 22.11 60 GLY A CA 1
ATOM 470 C C . GLY A 1 60 ? -5.902 -10.937 9.869 1.00 18.36 60 GLY A C 1
ATOM 471 O O . GLY A 1 60 ? -4.931 -10.217 9.632 1.00 19.35 60 GLY A O 1
ATOM 472 N N . GLU A 1 61 ? -6.089 -12.112 9.279 1.00 16.84 61 GLU A N 1
ATOM 473 C CA . GLU A 1 61 ? -5.155 -12.616 8.277 1.00 19.20 61 GLU A CA 1
ATOM 474 C C . GLU A 1 61 ? -5.609 -12.277 6.861 1.00 19.21 61 GLU A C 1
ATOM 475 O O . GLU A 1 61 ? -6.805 -12.255 6.569 1.00 21.18 61 GLU A O 1
ATOM 481 N N . CYS A 1 62 ? -4.644 -12.015 5.986 1.00 20.15 62 CYS A N 1
ATOM 482 C CA . CYS A 1 62 ? -4.938 -11.652 4.605 1.00 15.22 62 CYS A CA 1
ATOM 483 C C . CYS A 1 62 ? -5.129 -12.878 3.723 1.00 16.96 62 CYS A C 1
ATOM 484 O O . CYS A 1 62 ? -4.324 -13.808 3.752 1.00 14.02 62 CYS A O 1
ATOM 487 N N . VAL A 1 63 ? -6.203 -12.872 2.940 1.00 18.06 63 VAL A N 1
ATOM 488 C CA . VAL A 1 63 ? -6.456 -13.936 1.978 1.00 16.02 63 VAL A CA 1
ATOM 489 C C . VAL A 1 63 ? -6.425 -13.371 0.563 1.00 13.27 63 VAL A C 1
ATOM 490 O O . VAL A 1 63 ? -7.107 -12.392 0.261 1.00 14.48 63 VAL A O 1
ATOM 494 N N . GLY A 1 64 ? -5.627 -13.989 -0.301 1.00 13.70 64 GLY A N 1
ATOM 495 C CA . GLY A 1 64 ? -5.483 -13.528 -1.669 1.00 14.26 64 GLY A CA 1
ATOM 496 C C . GLY A 1 64 ? -6.658 -13.903 -2.551 1.00 16.29 64 GLY A C 1
ATOM 497 O O . GLY A 1 64 ? -7.077 -15.060 -2.588 1.00 15.58 64 GLY A O 1
ATOM 498 N N . LEU A 1 65 ? -7.193 -12.917 -3.263 1.00 18.07 65 LEU A N 1
ATOM 499 C CA . LEU A 1 65 ? -8.297 -13.147 -4.186 1.00 15.34 65 LEU A CA 1
ATOM 500 C C . LEU A 1 65 ? -7.956 -12.600 -5.569 1.00 16.54 65 LEU A C 1
ATOM 501 O O . LEU A 1 65 ? -8.105 -11.405 -5.829 1.00 20.72 65 LEU A O 1
ATOM 506 N N . LEU A 1 66 ? -7.493 -13.481 -6.450 1.00 15.03 66 LEU A N 1
ATOM 507 C CA . LEU A 1 66 ? -7.092 -13.083 -7.794 1.00 18.40 66 LEU A CA 1
ATOM 508 C C . LEU A 1 66 ? -7.854 -13.868 -8.859 1.00 19.91 66 LEU A C 1
ATOM 509 O O . LEU A 1 66 ? -7.383 -14.896 -9.345 1.00 17.94 66 LEU A O 1
ATOM 514 N N . THR A 1 67 ? -9.036 -13.379 -9.216 1.00 19.08 67 THR A N 1
ATOM 515 C CA . THR A 1 67 ? -9.843 -14.031 -10.242 1.00 20.53 67 THR A CA 1
ATOM 516 C C . THR A 1 67 ? -10.739 -13.038 -10.975 1.00 17.41 67 THR A C 1
ATOM 517 O O . THR A 1 67 ? -10.853 -11.878 -10.579 1.00 18.21 67 THR A O 1
ATOM 521 N N . LEU A 1 68 ? -11.367 -13.506 -12.049 1.00 22.40 68 LEU A N 1
ATOM 522 C CA . LEU A 1 68 ? -12.225 -12.667 -12.878 1.00 20.71 68 LEU A CA 1
ATOM 523 C C . LEU A 1 68 ? -13.488 -12.248 -12.134 1.00 18.56 68 LEU A C 1
ATOM 524 O O . LEU A 1 68 ? -13.875 -12.880 -11.150 1.00 17.21 68 LEU A O 1
ATOM 529 N N . ASP A 1 69 ? -14.124 -11.177 -12.605 1.00 21.29 69 ASP A N 1
ATOM 530 C CA . ASP A 1 69 ? -15.421 -10.766 -12.077 1.00 16.06 69 ASP A CA 1
ATOM 531 C C . ASP A 1 69 ? -16.345 -11.956 -12.286 1.00 14.79 69 ASP A C 1
ATOM 532 O O . ASP A 1 69 ? -16.646 -12.330 -13.419 1.00 15.60 69 ASP A O 1
ATOM 537 N N . SER A 1 70 ? -16.785 -12.553 -11.185 1.00 16.90 70 SER A N 1
ATOM 538 C CA . SER A 1 70 ? -17.555 -13.785 -11.250 1.00 17.20 70 SER A CA 1
ATOM 539 C C . SER A 1 70 ? -18.281 -14.055 -9.940 1.00 19.26 70 SER A C 1
ATOM 540 O O . SER A 1 70 ? -18.120 -13.324 -8.962 1.00 16.06 70 SER A O 1
ATOM 543 N N . ALA A 1 71 ? -19.082 -15.115 -9.932 1.00 22.61 71 ALA A N 1
ATOM 544 C CA . ALA A 1 71 ? -19.781 -15.541 -8.730 1.00 18.17 71 ALA A CA 1
ATOM 545 C C . ALA A 1 71 ? -18.780 -15.994 -7.674 1.00 16.10 71 ALA A C 1
ATOM 546 O O . ALA A 1 71 ? -18.973 -15.762 -6.481 1.00 17.52 71 ALA A O 1
ATOM 548 N N . GLU A 1 72 ? -17.707 -16.636 -8.124 1.00 15.82 72 GLU A N 1
ATOM 549 C CA . GLU A 1 72 ? -16.685 -17.153 -7.220 1.00 20.37 72 GLU A CA 1
ATOM 550 C C . GLU A 1 72 ? -15.902 -16.032 -6.544 1.00 16.74 72 GLU A C 1
ATOM 551 O O . GLU A 1 72 ? -15.398 -16.205 -5.437 1.00 18.14 72 GLU A O 1
ATOM 557 N N . TRP A 1 73 ? -15.798 -14.890 -7.216 1.00 10.33 73 TRP A N 1
ATOM 558 C CA . TRP A 1 73 ? -15.137 -13.728 -6.636 1.00 14.12 73 TRP A CA 1
ATOM 559 C C . TRP A 1 73 ? -15.936 -13.230 -5.438 1.00 14.35 73 TRP A C 1
ATOM 560 O O . TRP A 1 73 ? -15.385 -12.994 -4.362 1.00 12.60 73 TRP A O 1
ATOM 571 N N . VAL A 1 74 ? -17.242 -13.077 -5.633 1.00 12.77 74 VAL A N 1
ATOM 572 C CA . VAL A 1 74 ? -18.119 -12.536 -4.602 1.00 14.24 74 VAL A CA 1
ATOM 573 C C . VAL A 1 74 ? -18.225 -13.449 -3.383 1.00 13.63 74 VAL A C 1
ATOM 574 O O . VAL A 1 74 ? -18.084 -12.996 -2.247 1.00 12.40 74 VAL A O 1
ATOM 578 N N . THR A 1 75 ? -18.475 -14.733 -3.622 1.00 8.40 75 THR A N 1
ATOM 579 C CA . THR A 1 75 ? -18.622 -15.691 -2.532 1.00 11.97 75 THR A CA 1
ATOM 580 C C . THR A 1 75 ? -17.327 -15.843 -1.735 1.00 13.73 75 THR A C 1
ATOM 581 O O . THR A 1 75 ? -17.358 -16.047 -0.521 1.00 14.31 75 THR A O 1
ATOM 585 N N . SER A 1 76 ? -16.193 -15.738 -2.421 1.00 14.77 76 SER A N 1
ATOM 586 C CA . SER A 1 76 ? -14.900 -15.777 -1.749 1.00 13.73 76 SER A CA 1
ATOM 587 C C . SER A 1 76 ? -14.733 -14.540 -0.877 1.00 14.70 76 SER A C 1
ATOM 588 O O . SER A 1 76 ? -14.298 -14.635 0.269 1.00 11.66 76 SER A O 1
ATOM 591 N N . PHE A 1 77 ? -15.093 -13.385 -1.428 1.00 12.35 77 PHE A N 1
ATOM 592 C CA . PHE A 1 77 ? -14.966 -12.114 -0.721 1.00 13.03 77 PHE A CA 1
ATOM 593 C C . PHE A 1 77 ? -15.745 -12.106 0.591 1.00 12.49 77 PHE A C 1
ATOM 594 O O . PHE A 1 77 ? -15.193 -11.799 1.647 1.00 12.95 77 PHE A O 1
ATOM 602 N N . PHE A 1 78 ? -17.027 -12.445 0.522 1.00 15.12 78 PHE A N 1
ATOM 603 C CA . PHE A 1 78 ? -17.867 -12.446 1.714 1.00 14.80 78 PHE A CA 1
ATOM 604 C C . PHE A 1 78 ? -17.560 -13.619 2.638 1.00 12.65 78 PHE A C 1
ATOM 605 O O . PHE A 1 78 ? -17.854 -13.570 3.831 1.00 15.75 78 PHE A O 1
ATOM 613 N N . GLY A 1 79 ? -16.962 -14.669 2.087 1.00 12.66 79 GLY A N 1
ATOM 614 C CA . GLY A 1 79 ? -16.505 -15.784 2.894 1.00 14.53 79 GLY A CA 1
ATOM 615 C C . GLY A 1 79 ? -15.333 -15.368 3.763 1.00 17.22 79 GLY A C 1
ATOM 616 O O . GLY A 1 79 ? -15.239 -15.755 4.928 1.00 17.93 79 GLY A O 1
ATOM 617 N N . ILE A 1 80 ? -14.439 -14.570 3.186 1.00 15.64 80 ILE A N 1
ATOM 618 C CA . ILE A 1 80 ? -13.271 -14.062 3.896 1.00 14.93 80 ILE A CA 1
ATOM 619 C C . ILE A 1 80 ? -13.666 -13.028 4.949 1.00 17.36 80 ILE A C 1
ATOM 620 O O . ILE A 1 80 ? -13.213 -13.088 6.093 1.00 18.77 80 ILE A O 1
ATOM 625 N N . VAL A 1 81 ? -14.513 -12.084 4.552 1.00 16.97 81 VAL A N 1
ATOM 626 C CA . VAL A 1 81 ? -14.935 -10.998 5.433 1.00 15.20 81 VAL A CA 1
ATOM 627 C C . VAL A 1 81 ? -15.698 -11.504 6.657 1.00 15.98 81 VAL A C 1
ATOM 628 O O . VAL A 1 81 ? -15.447 -11.064 7.781 1.00 14.90 81 VAL A O 1
ATOM 632 N N . LYS A 1 82 ? -16.620 -12.437 6.437 1.00 14.36 82 LYS A N 1
ATOM 633 C CA . LYS A 1 82 ? -17.422 -12.995 7.521 1.00 13.92 82 LYS A CA 1
ATOM 634 C C . LYS A 1 82 ? -16.555 -13.713 8.549 1.00 18.43 82 LYS A C 1
ATOM 635 O O . LYS A 1 82 ? -16.875 -13.746 9.738 1.00 16.87 82 LYS A O 1
ATOM 641 N N . LEU A 1 83 ? -15.449 -14.281 8.082 1.00 17.21 83 LEU A N 1
ATOM 642 C CA . LEU A 1 83 ? -14.546 -15.026 8.947 1.00 12.77 83 LEU A CA 1
ATOM 643 C C . LEU A 1 83 ? -13.700 -14.087 9.801 1.00 14.70 83 LEU A C 1
ATOM 644 O O . LEU A 1 83 ? -13.076 -14.508 10.775 1.00 12.52 83 LEU A O 1
ATOM 649 N N . GLY A 1 84 ? -13.688 -12.810 9.432 1.00 16.09 84 GLY A N 1
ATOM 650 C CA . GLY A 1 84 ? -12.884 -11.823 10.128 1.00 14.73 84 GLY A CA 1
ATOM 651 C C . GLY A 1 84 ? -11.510 -11.694 9.501 1.00 18.25 84 GLY A C 1
ATOM 652 O O . GLY A 1 84 ? -10.656 -10.954 9.990 1.00 19.41 84 GLY A O 1
ATOM 653 N N . ALA A 1 85 ? -11.299 -12.427 8.413 1.00 15.75 85 ALA A N 1
ATOM 654 C CA . ALA A 1 85 ? -10.041 -12.368 7.680 1.00 19.48 85 ALA A CA 1
ATOM 655 C C . ALA A 1 85 ? -10.047 -11.182 6.723 1.00 20.85 85 ALA A C 1
ATOM 656 O O . ALA A 1 85 ? -11.097 -10.602 6.448 1.00 18.13 85 ALA A O 1
ATOM 658 N N . ILE A 1 86 ? -8.873 -10.825 6.215 1.00 16.41 86 ILE A N 1
ATOM 659 C CA . ILE A 1 86 ? -8.741 -9.656 5.354 1.00 15.17 86 ILE A CA 1
ATOM 660 C C . ILE A 1 86 ? -8.701 -10.031 3.876 1.00 14.63 86 ILE A C 1
ATOM 661 O O . ILE A 1 86 ? -7.751 -10.657 3.407 1.00 18.21 86 ILE A O 1
ATOM 666 N N . ALA A 1 87 ? -9.740 -9.642 3.145 1.00 15.24 87 ALA A N 1
ATOM 667 C CA . ALA A 1 87 ? -9.817 -9.923 1.718 1.00 13.82 87 ALA A CA 1
ATOM 668 C C . ALA A 1 87 ? -8.883 -9.015 0.925 1.00 14.02 87 ALA A C 1
ATOM 669 O O . ALA A 1 87 ? -8.898 -7.795 1.090 1.00 13.37 87 ALA A O 1
ATOM 671 N N . VAL A 1 88 ? -8.068 -9.616 0.065 1.00 10.76 88 VAL A N 1
ATOM 672 C CA . VAL A 1 88 ? -7.141 -8.857 -0.765 1.00 12.08 88 VAL A CA 1
ATOM 673 C C . VAL A 1 88 ? -7.503 -8.992 -2.243 1.00 13.41 88 VAL A C 1
ATOM 674 O O . VAL A 1 88 ? -7.095 -9.945 -2.908 1.00 10.95 88 VAL A O 1
ATOM 678 N N . GLY A 1 89 ? -8.281 -8.037 -2.747 1.00 18.36 89 GLY A N 1
ATOM 679 C CA . GLY A 1 89 ? -8.686 -8.032 -4.142 1.00 14.30 89 GLY A CA 1
ATOM 680 C C . GLY A 1 89 ? -7.572 -7.539 -5.044 1.00 18.42 89 GLY A C 1
ATOM 681 O O . GLY A 1 89 ? -7.227 -6.358 -5.030 1.00 19.77 89 GLY A O 1
ATOM 682 N N . ILE A 1 90 ? -7.015 -8.448 -5.838 1.00 16.72 90 ILE A N 1
ATOM 683 C CA . ILE A 1 90 ? -5.821 -8.152 -6.621 1.00 15.59 90 ILE A CA 1
ATOM 684 C C . ILE A 1 90 ? -6.134 -7.879 -8.092 1.00 15.10 90 ILE A C 1
ATOM 685 O O . ILE A 1 90 ? -7.006 -8.517 -8.681 1.00 14.52 90 ILE A O 1
ATOM 690 N N . ASN A 1 91 ? -5.418 -6.915 -8.667 1.00 22.98 91 ASN A N 1
ATOM 691 C CA . ASN A 1 91 ? -5.526 -6.581 -10.084 1.00 18.35 91 ASN A CA 1
ATOM 692 C C . ASN A 1 91 ? -5.277 -7.799 -10.971 1.00 19.78 91 ASN A C 1
ATOM 693 O O . ASN A 1 91 ? -4.306 -8.533 -10.782 1.00 18.88 91 ASN A O 1
ATOM 698 N N . THR A 1 92 ? -6.155 -7.994 -11.948 1.00 19.32 92 THR A N 1
ATOM 699 C CA . THR A 1 92 ? -6.113 -9.171 -12.807 1.00 19.93 92 THR A CA 1
ATOM 700 C C . THR A 1 92 ? -5.059 -9.063 -13.918 1.00 26.90 92 THR A C 1
ATOM 701 O O . THR A 1 92 ? -4.532 -10.076 -14.384 1.00 27.13 92 THR A O 1
ATOM 705 N N . LEU A 1 93 ? -4.735 -7.837 -14.320 1.00 21.96 93 LEU A N 1
ATOM 706 C CA . LEU A 1 93 ? -3.748 -7.619 -15.377 1.00 20.34 93 LEU A CA 1
ATOM 707 C C . LEU A 1 93 ? -2.286 -7.337 -15.033 1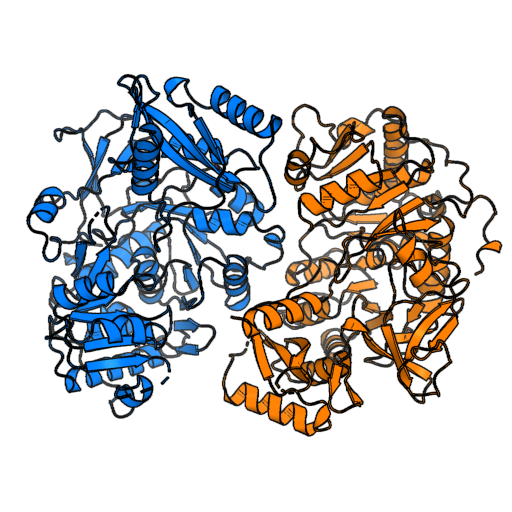.00 23.65 93 LEU A C 1
ATOM 708 O O . LEU A 1 93 ? -1.576 -6.696 -15.808 1.00 18.96 93 LEU A O 1
ATOM 713 N N . LEU A 1 94 ? -1.833 -7.823 -13.882 1.00 24.27 94 LEU A N 1
ATOM 714 C CA . LEU A 1 94 ? -0.437 -7.648 -13.489 1.00 23.41 94 LEU A CA 1
ATOM 715 C C . LEU A 1 94 ? 0.625 -8.662 -13.902 1.00 24.69 94 LEU A C 1
ATOM 716 O O . LEU A 1 94 ? 0.316 -9.715 -14.460 1.00 25.65 94 LEU A O 1
ATOM 721 N N . LYS A 1 95 ? 1.880 -8.327 -13.616 1.00 28.13 95 LYS A N 1
ATOM 722 C CA . LYS A 1 95 ? 3.014 -9.194 -13.911 1.00 28.02 95 LYS A CA 1
ATOM 723 C C . LYS A 1 95 ? 3.348 -10.050 -12.693 1.00 25.63 95 LYS A C 1
ATOM 724 O O . LYS A 1 95 ? 3.032 -9.671 -11.566 1.00 30.31 95 LYS A O 1
ATOM 730 N N . PRO A 1 96 ? 3.983 -11.214 -12.917 1.00 25.68 96 PRO A N 1
ATOM 731 C CA . PRO A 1 96 ? 4.421 -12.090 -11.821 1.00 26.45 96 PRO A CA 1
ATOM 732 C C . PRO A 1 96 ? 5.260 -11.414 -10.717 1.00 26.09 96 PRO A C 1
ATOM 733 O O . PRO A 1 96 ? 5.069 -11.766 -9.552 1.00 21.90 96 PRO A O 1
ATOM 737 N N . PRO A 1 97 ? 6.174 -10.481 -11.061 1.00 27.01 97 PRO A N 1
ATOM 738 C CA . PRO A 1 97 ? 6.861 -9.806 -9.952 1.00 20.48 97 PRO A CA 1
ATOM 739 C C . PRO A 1 97 ? 5.914 -8.940 -9.130 1.00 25.75 97 PRO A C 1
ATOM 740 O O . PRO A 1 97 ? 6.082 -8.825 -7.915 1.00 22.89 97 PRO A O 1
ATOM 744 N N . GLU A 1 98 ? 4.933 -8.337 -9.794 1.00 26.68 98 GLU A N 1
ATOM 745 C CA . GLU A 1 98 ? 3.960 -7.488 -9.118 1.00 23.98 98 GLU A CA 1
ATOM 746 C C . GLU A 1 98 ? 3.079 -8.307 -8.181 1.00 21.86 98 GLU A C 1
ATOM 747 O O . GLU A 1 98 ? 2.690 -7.836 -7.112 1.00 22.69 98 GLU A O 1
ATOM 753 N N . TYR A 1 99 ? 2.771 -9.534 -8.588 1.00 19.27 99 TYR A N 1
ATOM 754 C CA . TYR A 1 99 ? 2.003 -10.448 -7.750 1.00 20.89 99 TYR A CA 1
ATOM 755 C C . TYR A 1 99 ? 2.843 -10.936 -6.578 1.00 25.15 99 TYR A C 1
ATOM 756 O O . TYR A 1 99 ? 2.323 -11.179 -5.489 1.00 20.56 99 TYR A O 1
ATOM 765 N N . GLU A 1 100 ? 4.145 -11.078 -6.810 1.00 23.23 100 GLU A N 1
ATOM 766 C CA . GLU A 1 100 ? 5.061 -11.551 -5.779 1.00 19.34 100 GLU A CA 1
ATOM 767 C C . GLU A 1 100 ? 5.190 -10.533 -4.652 1.00 16.03 100 GLU A C 1
ATOM 768 O O . GLU A 1 100 ? 5.241 -10.899 -3.477 1.00 14.23 100 GLU A O 1
ATOM 774 N N . TYR A 1 101 ? 5.243 -9.255 -5.015 1.00 16.58 101 TYR A N 1
ATOM 775 C CA . TYR A 1 101 ? 5.318 -8.186 -4.026 1.00 17.94 101 TYR A CA 1
ATOM 776 C C . TYR A 1 101 ? 4.073 -8.160 -3.149 1.00 18.35 101 TYR A C 1
ATOM 777 O O . TYR A 1 101 ? 4.170 -8.111 -1.924 1.00 19.11 101 TYR A O 1
ATOM 786 N N . ILE A 1 102 ? 2.908 -8.192 -3.787 1.00 17.48 102 ILE A N 1
ATOM 787 C CA . ILE A 1 102 ? 1.633 -8.122 -3.079 1.00 18.76 102 ILE A CA 1
ATOM 788 C C . ILE A 1 102 ? 1.453 -9.262 -2.080 1.00 13.64 102 ILE A C 1
ATOM 789 O O . ILE A 1 102 ? 1.170 -9.028 -0.905 1.00 15.38 102 ILE A O 1
ATOM 794 N N . LEU A 1 103 ? 1.630 -10.493 -2.548 1.00 14.74 103 LEU A N 1
ATOM 795 C CA . LEU A 1 103 ? 1.415 -11.670 -1.712 1.00 16.73 103 LEU A CA 1
ATOM 796 C C . LEU A 1 103 ? 2.390 -11.752 -0.539 1.00 17.62 103 LEU A C 1
ATOM 797 O O . LEU A 1 103 ? 2.046 -12.261 0.528 1.00 19.66 103 LEU A O 1
ATOM 802 N N . ARG A 1 104 ? 3.603 -11.249 -0.740 1.00 17.05 104 ARG A N 1
ATOM 803 C CA . ARG A 1 104 ? 4.606 -11.242 0.317 1.00 14.25 104 ARG A CA 1
ATOM 804 C C . ARG A 1 104 ? 4.325 -10.123 1.313 1.00 15.17 104 ARG A C 1
ATOM 805 O O . ARG A 1 104 ? 4.545 -10.274 2.514 1.00 17.56 104 ARG A O 1
ATOM 813 N N . ASP A 1 105 ? 3.834 -8.999 0.801 1.00 14.38 105 ASP A N 1
ATOM 814 C CA . ASP A 1 105 ? 3.594 -7.817 1.621 1.00 17.16 105 ASP A CA 1
ATOM 815 C C . ASP A 1 105 ? 2.421 -8.005 2.580 1.00 16.74 105 ASP A C 1
ATOM 816 O O . ASP A 1 105 ? 2.386 -7.402 3.652 1.00 18.19 105 ASP A O 1
ATOM 821 N N . CYS A 1 106 ? 1.465 -8.846 2.198 1.00 17.56 106 CYS A N 1
ATOM 822 C CA . CYS A 1 106 ? 0.304 -9.099 3.047 1.00 18.77 106 CYS A CA 1
ATOM 823 C C . CYS A 1 106 ? 0.388 -10.453 3.753 1.00 22.27 106 CYS A C 1
ATOM 824 O O . CYS A 1 106 ? -0.528 -10.835 4.483 1.00 26.54 106 CYS A O 1
ATOM 827 N N . ARG A 1 107 ? 1.494 -11.162 3.533 1.00 17.10 107 ARG A N 1
ATOM 828 C CA . ARG A 1 107 ? 1.749 -12.459 4.163 1.00 21.16 107 ARG A CA 1
ATOM 829 C C . ARG A 1 107 ? 0.615 -13.460 3.954 1.00 19.27 107 ARG A C 1
ATOM 830 O O . ARG A 1 107 ? 0.255 -14.199 4.870 1.00 24.69 107 ARG A O 1
ATOM 838 N N . ALA A 1 108 ? 0.058 -13.479 2.748 1.00 18.18 108 ALA A N 1
ATOM 839 C CA . ALA A 1 108 ? -1.074 -14.346 2.436 1.00 14.37 108 ALA A CA 1
ATOM 840 C C . ALA A 1 108 ? -0.724 -15.826 2.565 1.00 15.10 108 ALA A C 1
ATOM 841 O O . ALA A 1 108 ? 0.157 -16.329 1.869 1.00 16.14 108 ALA A O 1
ATOM 843 N N . ARG A 1 109 ? -1.419 -16.517 3.464 1.00 13.55 109 ARG A N 1
ATOM 844 C CA . ARG A 1 109 ? -1.233 -17.953 3.635 1.00 18.95 109 ARG A CA 1
ATOM 845 C C . ARG A 1 109 ? -2.024 -18.730 2.589 1.00 22.17 109 ARG A C 1
ATOM 846 O O . ARG A 1 109 ? -1.614 -19.808 2.158 1.00 20.93 109 ARG A O 1
ATOM 854 N N . VAL A 1 110 ? -3.165 -18.176 2.190 1.00 18.40 110 VAL A N 1
ATOM 855 C CA . VAL A 1 110 ? -4.038 -18.828 1.222 1.00 13.91 110 VAL A CA 1
ATOM 856 C C . VAL A 1 110 ? -4.325 -17.904 0.042 1.00 16.28 110 VAL A C 1
ATOM 857 O O . VAL A 1 110 ? -4.596 -16.717 0.223 1.00 18.85 110 VAL A O 1
ATOM 861 N N . LEU A 1 111 ? -4.251 -18.452 -1.168 1.00 16.93 111 LEU A N 1
ATOM 862 C CA . LEU A 1 111 ? -4.574 -17.695 -2.372 1.00 18.20 111 LEU A CA 1
ATOM 863 C C . LEU A 1 111 ? -5.701 -18.353 -3.159 1.00 18.08 111 LEU A C 1
ATOM 864 O O . LEU A 1 111 ? -5.644 -19.543 -3.468 1.00 18.17 111 LEU A O 1
ATOM 869 N N . ILE A 1 112 ? -6.727 -17.571 -3.476 1.00 21.78 112 ILE A N 1
ATOM 870 C CA . ILE A 1 112 ? -7.799 -18.030 -4.350 1.00 17.20 112 ILE A CA 1
ATOM 871 C C . ILE A 1 112 ? -7.599 -17.419 -5.732 1.00 18.72 112 ILE A C 1
ATOM 872 O O . ILE A 1 112 ? -7.774 -16.216 -5.920 1.00 21.57 112 ILE A O 1
ATOM 877 N N . VAL A 1 113 ? -7.222 -18.253 -6.695 1.00 18.25 113 VAL A N 1
ATOM 878 C CA . VAL A 1 113 ? -6.840 -17.763 -8.014 1.00 21.86 113 VAL A CA 1
ATOM 879 C C . VAL A 1 113 ? -7.569 -18.512 -9.131 1.00 23.96 113 VAL A C 1
ATOM 880 O O . VAL A 1 113 ? -7.897 -19.690 -8.991 1.00 20.02 113 VAL A O 1
ATOM 884 N N . HIS A 1 114 ? -7.843 -17.816 -10.231 1.00 22.85 114 HIS A N 1
ATOM 885 C CA . HIS A 1 114 ? -8.404 -18.458 -11.412 1.00 25.69 114 HIS A CA 1
ATOM 886 C C . HIS A 1 114 ? -7.298 -19.207 -12.149 1.00 27.50 114 HIS A C 1
ATOM 887 O O . HIS A 1 114 ? -6.120 -18.880 -12.006 1.00 28.95 114 HIS A O 1
ATOM 894 N N . GLN A 1 115 ? -7.678 -20.207 -12.937 1.00 31.34 115 GLN A N 1
ATOM 895 C CA . GLN A 1 115 ? -6.705 -21.074 -13.596 1.00 28.53 115 GLN A CA 1
ATOM 896 C C . GLN A 1 115 ? -5.843 -20.358 -14.640 1.00 27.49 115 GLN A C 1
ATOM 897 O O . GLN A 1 115 ? -4.725 -20.787 -14.922 1.00 33.15 115 GLN A O 1
ATOM 903 N N . GLU A 1 116 ? -6.354 -19.270 -15.208 1.00 25.29 116 GLU A N 1
ATOM 904 C CA . GLU A 1 116 ? -5.636 -18.578 -16.277 1.00 32.19 116 GLU A CA 1
ATOM 905 C C . GLU A 1 116 ? -4.546 -17.657 -15.733 1.00 32.65 116 GLU A C 1
ATOM 906 O O . GLU A 1 116 ? -3.740 -17.114 -16.492 1.00 30.73 116 GLU A O 1
ATOM 912 N N . PHE A 1 117 ? -4.530 -17.492 -14.415 1.00 32.11 117 PHE A N 1
ATOM 913 C CA . PHE A 1 117 ? -3.514 -16.694 -13.739 1.00 31.58 117 PHE A CA 1
ATOM 914 C C . PHE A 1 117 ? -2.587 -17.610 -12.946 1.00 32.77 117 PHE A C 1
ATOM 915 O O . PHE A 1 117 ? -1.576 -17.170 -12.397 1.00 33.74 117 PHE A O 1
ATOM 923 N N . LEU A 1 118 ? -2.952 -18.888 -12.893 1.00 29.67 118 LEU A N 1
ATOM 924 C CA . LEU A 1 118 ? -2.192 -19.909 -12.169 1.00 34.29 118 LEU A CA 1
ATOM 925 C C . LEU A 1 118 ? -0.695 -20.004 -12.518 1.00 39.59 118 LEU A C 1
ATOM 926 O O . LEU A 1 118 ? 0.133 -20.141 -11.616 1.00 46.16 118 LEU A O 1
ATOM 931 N N . PRO A 1 119 ? -0.336 -19.947 -13.817 1.00 38.89 119 PRO A N 1
ATOM 932 C CA . PRO A 1 119 ? 1.105 -20.013 -14.098 1.00 36.86 119 PRO A CA 1
ATOM 933 C C . PRO A 1 119 ? 1.839 -18.729 -13.720 1.00 36.31 119 PRO A C 1
ATOM 934 O O . PRO A 1 119 ? 3.056 -18.747 -13.530 1.00 34.39 119 PRO A O 1
ATOM 938 N N . LEU A 1 120 ? 1.099 -17.630 -13.608 1.00 39.92 120 LEU A N 1
ATOM 939 C CA . LEU A 1 120 ? 1.675 -16.343 -13.230 1.00 35.55 120 LEU A CA 1
ATOM 940 C C . LEU A 1 120 ? 2.057 -16.315 -11.750 1.00 36.08 120 LEU A C 1
ATOM 941 O O . LEU A 1 120 ? 2.809 -15.446 -11.309 1.00 48.93 120 LEU A O 1
ATOM 946 N N . ILE A 1 121 ? 1.530 -17.277 -10.997 1.00 37.89 121 ILE A N 1
ATOM 947 C CA . ILE A 1 121 ? 1.827 -17.429 -9.573 1.00 31.70 121 ILE A CA 1
ATOM 948 C C . ILE A 1 121 ? 2.772 -18.617 -9.381 1.00 31.66 121 ILE A C 1
ATOM 949 O O . ILE A 1 121 ? 3.589 -18.646 -8.457 1.00 39.36 121 ILE A O 1
ATOM 954 N N . GLU A 1 122 ? 2.672 -19.584 -10.288 1.00 31.84 122 GLU A N 1
ATOM 955 C CA . GLU A 1 122 ? 3.488 -20.793 -10.239 1.00 36.02 122 GLU A CA 1
ATOM 956 C C . GLU A 1 122 ? 4.983 -20.486 -10.344 1.00 33.82 122 GLU A C 1
ATOM 957 O O . GLU A 1 122 ? 5.813 -21.205 -9.788 1.00 40.14 122 GLU A O 1
ATOM 963 N N . SER A 1 123 ? 5.318 -19.410 -11.050 1.00 30.46 123 SER A N 1
ATOM 964 C CA . SER A 1 123 ? 6.714 -19.047 -11.280 1.00 35.69 123 SER A CA 1
ATOM 965 C C . SER A 1 123 ? 7.284 -18.164 -10.170 1.00 33.55 123 SER A C 1
ATOM 966 O O . SER A 1 123 ? 8.467 -17.824 -10.185 1.00 40.63 123 SER A O 1
ATOM 969 N N . ILE A 1 124 ? 6.439 -17.792 -9.213 1.00 31.55 124 ILE A N 1
ATOM 970 C CA . ILE A 1 124 ? 6.871 -16.981 -8.079 1.00 31.74 124 ILE A CA 1
ATOM 971 C C . ILE A 1 124 ? 6.584 -17.708 -6.770 1.00 27.38 124 ILE A C 1
ATOM 972 O O . ILE A 1 124 ? 6.733 -17.143 -5.687 1.00 28.40 124 ILE A O 1
ATOM 977 N N . ARG A 1 125 ? 6.177 -18.969 -6.889 1.00 30.01 125 ARG A N 1
ATOM 978 C CA . ARG A 1 125 ? 5.779 -19.787 -5.746 1.00 36.61 125 ARG A CA 1
ATOM 979 C C . ARG A 1 125 ? 6.883 -19.917 -4.697 1.00 37.22 125 ARG A C 1
ATOM 980 O O . ARG A 1 125 ? 6.627 -19.798 -3.497 1.00 35.33 125 ARG A O 1
ATOM 988 N N . GLY A 1 126 ? 8.105 -20.165 -5.156 1.00 34.21 126 GLY A N 1
ATOM 989 C CA . GLY A 1 126 ? 9.237 -20.348 -4.266 1.00 32.03 126 GLY A CA 1
ATOM 990 C C . GLY A 1 126 ? 9.561 -19.122 -3.434 1.00 41.20 126 GLY A C 1
ATOM 991 O O . GLY A 1 126 ? 10.076 -19.239 -2.322 1.00 46.53 126 GLY A O 1
ATOM 992 N N . ASN A 1 127 ? 9.255 -17.944 -3.968 1.00 33.46 127 ASN A N 1
ATOM 993 C CA . ASN A 1 127 ? 9.552 -16.693 -3.279 1.00 33.57 127 ASN A CA 1
ATOM 994 C C . ASN A 1 127 ? 8.451 -16.275 -2.308 1.00 32.04 127 ASN A C 1
ATOM 995 O O . ASN A 1 127 ? 8.438 -15.145 -1.821 1.00 30.31 127 ASN A O 1
ATOM 1000 N N . LEU A 1 128 ? 7.530 -17.191 -2.031 1.00 29.68 128 LEU A N 1
ATOM 1001 C CA . LEU A 1 128 ? 6.430 -16.922 -1.113 1.00 23.94 128 LEU A CA 1
ATOM 1002 C C . LEU A 1 128 ? 6.397 -17.963 -0.000 1.00 26.54 128 LEU A C 1
ATOM 1003 O O . LEU A 1 128 ? 5.652 -18.940 -0.080 1.00 22.05 128 LEU A O 1
ATOM 1008 N N . PRO A 1 129 ? 7.208 -17.751 1.047 1.00 29.54 129 PRO A N 1
ATOM 1009 C CA . PRO A 1 129 ? 7.378 -18.709 2.144 1.00 28.79 129 PRO A CA 1
ATOM 1010 C C . PRO A 1 129 ? 6.124 -18.874 2.997 1.00 25.10 129 PRO A C 1
ATOM 1011 O O . PRO A 1 129 ? 5.955 -19.912 3.636 1.00 25.80 129 PRO A O 1
ATOM 1015 N N . MET A 1 130 ? 5.259 -17.866 3.007 1.00 27.32 130 MET A N 1
ATOM 1016 C CA . MET A 1 130 ? 4.049 -17.917 3.821 1.00 22.73 130 MET A CA 1
ATOM 1017 C C . MET A 1 130 ? 2.874 -18.557 3.088 1.00 23.23 130 MET A C 1
ATOM 1018 O O . MET A 1 130 ? 1.953 -19.079 3.716 1.00 21.47 130 MET A O 1
ATOM 1023 N N . LEU A 1 131 ? 2.909 -18.514 1.760 1.00 22.41 131 LEU A N 1
ATOM 1024 C CA . LEU A 1 131 ? 1.831 -19.077 0.953 1.00 22.30 131 LEU A CA 1
ATOM 1025 C C . LEU A 1 131 ? 1.813 -20.600 1.047 1.00 23.36 131 LEU A C 1
ATOM 1026 O O . LEU A 1 131 ? 2.708 -21.271 0.535 1.00 21.97 131 LEU A O 1
ATOM 1031 N N . GLU A 1 132 ? 0.791 -21.139 1.705 1.00 24.23 132 GLU A N 1
ATOM 1032 C CA . GLU A 1 132 ? 0.686 -22.582 1.904 1.00 31.10 132 GLU A CA 1
ATOM 1033 C C . GLU A 1 132 ? -0.320 -23.242 0.965 1.00 25.17 132 GLU A C 1
ATOM 1034 O O . GLU A 1 132 ? -0.020 -24.259 0.338 1.00 26.00 132 GLU A O 1
ATOM 1040 N N . HIS A 1 133 ? -1.514 -22.666 0.872 1.00 22.07 133 HIS A N 1
ATOM 1041 C CA . HIS A 1 133 ? -2.589 -23.276 0.099 1.00 23.86 133 HIS A CA 1
ATOM 1042 C C . HIS A 1 133 ? -3.055 -22.402 -1.060 1.00 20.92 133 HIS A C 1
ATOM 1043 O O . HIS A 1 133 ? -3.397 -21.235 -0.877 1.00 22.12 133 HIS A O 1
ATOM 1050 N N . ILE A 1 134 ? -3.068 -22.981 -2.256 1.00 18.50 134 ILE A N 1
ATOM 1051 C CA . ILE A 1 134 ? -3.576 -22.293 -3.434 1.00 19.98 134 ILE A CA 1
ATOM 1052 C C . ILE A 1 134 ? -4.849 -22.964 -3.939 1.00 20.94 134 ILE A C 1
ATOM 1053 O O . ILE A 1 134 ? -4.815 -24.099 -4.414 1.00 29.87 134 ILE A O 1
ATOM 1058 N N . VAL A 1 135 ? -5.972 -22.261 -3.823 1.00 16.13 135 VAL A N 1
ATOM 1059 C CA . VAL A 1 135 ? -7.250 -22.769 -4.310 1.00 20.55 135 VAL A CA 1
ATOM 1060 C C . VAL A 1 135 ? -7.535 -22.229 -5.706 1.00 20.38 135 VAL A C 1
ATOM 1061 O O . VAL A 1 135 ? -7.502 -21.019 -5.931 1.00 20.18 135 VAL A O 1
ATOM 1065 N N . VAL A 1 136 ? -7.817 -23.130 -6.642 1.00 19.53 136 VAL A N 1
ATOM 1066 C CA . VAL A 1 136 ? -7.954 -22.750 -8.043 1.00 21.87 136 VAL A CA 1
ATOM 1067 C C . VAL A 1 136 ? -9.398 -22.770 -8.536 1.00 22.33 136 VAL A C 1
ATOM 1068 O O . VAL A 1 136 ? -10.111 -23.760 -8.369 1.00 25.50 136 VAL A O 1
ATOM 1072 N N . ILE A 1 137 ? -9.820 -21.664 -9.143 1.00 23.06 137 ILE A N 1
ATOM 1073 C CA . ILE A 1 137 ? -11.140 -21.571 -9.752 1.00 23.78 137 ILE A CA 1
ATOM 1074 C C . ILE A 1 137 ? -11.054 -21.884 -11.242 1.00 29.69 137 ILE A C 1
ATOM 1075 O O . ILE A 1 137 ? -10.254 -21.284 -11.962 1.00 27.71 137 ILE A O 1
ATOM 1080 N N . GLY A 1 138 ? -11.883 -22.821 -11.696 1.00 31.07 138 GLY A N 1
ATOM 1081 C CA . GLY A 1 138 ? -11.902 -23.225 -13.091 1.00 24.70 138 GLY A CA 1
ATOM 1082 C C . GLY A 1 138 ? -11.964 -24.732 -13.263 1.00 30.21 138 GLY A C 1
ATOM 1083 O O . GLY A 1 138 ? -12.800 -25.251 -14.004 1.00 29.94 138 GLY A O 1
ATOM 1084 N N . GLY A 1 144 ? -2.799 -31.238 -8.199 1.00 22.97 144 GLY A N 1
ATOM 1085 C CA . GLY A 1 144 ? -1.728 -30.575 -7.478 1.00 33.80 144 GLY A CA 1
ATOM 1086 C C . GLY A 1 144 ? -2.227 -29.412 -6.643 1.00 43.58 144 GLY A C 1
ATOM 1087 O O . GLY A 1 144 ? -1.509 -28.896 -5.786 1.00 47.84 144 GLY A O 1
ATOM 1088 N N . TYR A 1 145 ? -3.463 -28.996 -6.896 1.00 44.04 145 TYR A N 1
ATOM 1089 C CA . TYR A 1 145 ? -4.062 -27.891 -6.158 1.00 37.83 145 TYR A CA 1
ATOM 1090 C C . TYR A 1 145 ? -5.475 -28.225 -5.706 1.00 37.27 145 TYR A C 1
ATOM 1091 O O . TYR A 1 145 ? -6.080 -29.187 -6.177 1.00 40.87 145 TYR A O 1
ATOM 1100 N N . LEU A 1 146 ? -5.993 -27.419 -4.786 1.00 33.30 146 LEU A N 1
ATOM 1101 C CA . LEU A 1 146 ? -7.383 -27.528 -4.378 1.00 28.27 146 LEU A CA 1
ATOM 1102 C C . LEU A 1 146 ? -8.260 -26.809 -5.393 1.00 30.77 146 LEU A C 1
ATOM 1103 O O . LEU A 1 146 ? -8.067 -25.623 -5.659 1.00 27.43 146 LEU A O 1
ATOM 1108 N N . SER A 1 147 ? -9.214 -27.533 -5.968 1.00 29.52 147 SER A N 1
ATOM 1109 C CA . SER A 1 147 ? -10.178 -26.925 -6.874 1.00 25.83 147 SER A CA 1
ATOM 1110 C C . SER A 1 147 ? -11.307 -26.320 -6.050 1.00 24.40 147 SER A C 1
ATOM 1111 O O . SER A 1 147 ? -11.703 -26.884 -5.032 1.00 26.65 147 SER A O 1
ATOM 1114 N N . PHE A 1 148 ? -11.817 -25.176 -6.497 1.00 25.99 148 PHE A N 1
ATOM 1115 C CA . PHE A 1 148 ? -12.797 -24.403 -5.733 1.00 24.82 148 PHE A CA 1
ATOM 1116 C C . PHE A 1 148 ? -14.032 -25.203 -5.315 1.00 28.45 148 PHE A C 1
ATOM 1117 O O . PHE A 1 148 ? -14.380 -25.238 -4.134 1.00 26.93 148 PHE A O 1
ATOM 1125 N N . ASN A 1 149 ? -14.687 -25.841 -6.280 1.00 24.02 149 ASN A N 1
ATOM 1126 C CA . ASN A 1 149 ? -15.903 -26.606 -6.006 1.00 23.63 149 ASN A CA 1
ATOM 1127 C C . ASN A 1 149 ? -15.689 -27.778 -5.050 1.00 31.60 149 ASN A C 1
ATOM 1128 O O . ASN A 1 149 ? -16.502 -28.012 -4.155 1.00 34.44 149 ASN A O 1
ATOM 1133 N N . ASP A 1 150 ? -14.596 -28.510 -5.243 1.00 25.79 150 ASP A N 1
ATOM 1134 C CA . ASP A 1 150 ? -14.271 -29.643 -4.383 1.00 30.18 150 ASP A CA 1
ATOM 1135 C C . ASP A 1 150 ? -13.877 -29.166 -2.990 1.00 29.36 150 ASP A C 1
ATOM 1136 O O . ASP A 1 150 ? -14.002 -29.897 -2.007 1.00 29.58 150 ASP A O 1
ATOM 1141 N N . TRP A 1 151 ? -13.405 -27.927 -2.922 1.00 28.90 151 TRP A N 1
ATOM 1142 C CA . TRP A 1 151 ? -12.911 -27.340 -1.683 1.00 21.48 151 TRP A CA 1
ATOM 1143 C C . TRP A 1 151 ? -14.049 -26.907 -0.761 1.00 26.04 151 TRP A C 1
ATOM 1144 O O . TRP A 1 151 ? -13.933 -26.993 0.462 1.00 30.97 151 TRP A O 1
ATOM 1155 N N . ILE A 1 152 ? -15.150 -26.452 -1.351 1.00 23.58 152 ILE A N 1
ATOM 1156 C CA . ILE A 1 152 ? -16.283 -25.955 -0.576 1.00 19.79 152 ILE A CA 1
ATOM 1157 C C . ILE A 1 152 ? -17.389 -26.996 -0.425 1.00 29.04 152 ILE A C 1
ATOM 1158 O O . ILE A 1 152 ? -18.333 -26.801 0.341 1.00 29.07 152 ILE A O 1
ATOM 1163 N N . ARG A 1 153 ? -17.267 -28.098 -1.159 1.00 27.58 153 ARG A N 1
ATOM 1164 C CA . ARG A 1 153 ? -18.304 -29.131 -1.175 1.00 30.01 153 ARG A CA 1
ATOM 1165 C C . ARG A 1 153 ? -18.628 -29.770 0.186 1.00 30.13 153 ARG A C 1
ATOM 1166 O O . ARG A 1 153 ? -19.795 -29.814 0.577 1.00 31.02 153 ARG A O 1
ATOM 1174 N N . PRO A 1 154 ? -17.611 -30.267 0.916 1.00 28.31 154 PRO A N 1
ATOM 1175 C CA . PRO A 1 154 ? -17.971 -30.924 2.178 1.00 28.15 154 PRO A CA 1
ATOM 1176 C C . PRO A 1 154 ? -18.328 -29.937 3.288 1.00 25.03 154 PRO A C 1
ATOM 1177 O O . PRO A 1 154 ? -18.880 -30.343 4.310 1.00 25.65 154 PRO A O 1
ATOM 1181 N N . GLN A 1 155 ? -18.020 -28.660 3.088 1.00 25.28 155 GLN A N 1
ATOM 1182 C CA . GLN A 1 155 ? -18.269 -27.647 4.108 1.00 23.13 155 GLN A CA 1
ATOM 1183 C C . GLN A 1 155 ? -19.754 -27.323 4.256 1.00 21.93 155 GLN A C 1
ATOM 1184 O O . GLN A 1 155 ? -20.470 -27.203 3.262 1.00 20.66 155 GLN A O 1
ATOM 1190 N N . PRO A 1 156 ? -20.219 -27.179 5.507 1.00 20.53 156 PRO A N 1
ATOM 1191 C CA . PRO A 1 156 ? -21.615 -26.834 5.796 1.00 20.71 156 PRO A CA 1
ATOM 1192 C C . PRO A 1 156 ? -21.954 -25.421 5.333 1.00 24.42 156 PRO A C 1
ATOM 1193 O O . PRO A 1 156 ? -21.056 -24.598 5.157 1.00 22.76 156 PRO A O 1
ATOM 1197 N N . THR A 1 157 ? -23.241 -25.148 5.142 1.00 24.23 157 THR A N 1
ATOM 1198 C CA . THR A 1 157 ? -23.684 -23.854 4.634 1.00 21.75 157 THR A CA 1
ATOM 1199 C C . THR A 1 157 ? -23.987 -22.867 5.758 1.00 22.27 157 THR A C 1
ATOM 1200 O O . THR A 1 157 ? -24.483 -21.768 5.512 1.00 24.36 157 THR A O 1
ATOM 1204 N N . THR A 1 158 ? -23.690 -23.266 6.990 1.00 18.16 158 THR A N 1
ATOM 1205 C CA . THR A 1 158 ? -23.892 -22.393 8.140 1.00 20.84 158 THR A CA 1
ATOM 1206 C C . THR A 1 158 ? -22.559 -21.923 8.715 1.00 21.94 158 THR A C 1
ATOM 1207 O O . THR A 1 158 ? -21.579 -22.669 8.732 1.00 17.07 158 THR A O 1
ATOM 1211 N N . LEU A 1 159 ? -22.532 -20.679 9.181 1.00 20.43 159 LEU A N 1
ATOM 1212 C CA . LEU A 1 159 ? -21.321 -20.088 9.734 1.00 17.44 159 LEU A CA 1
ATOM 1213 C C . LEU A 1 159 ? -21.667 -18.902 10.626 1.00 19.08 159 LEU A C 1
ATOM 1214 O O . LEU A 1 159 ? -22.571 -18.127 10.316 1.00 15.81 159 LEU A O 1
ATOM 1219 N N . GLU A 1 160 ? -20.951 -18.768 11.737 1.00 19.42 160 GLU A N 1
ATOM 1220 C CA . GLU A 1 160 ? -21.130 -17.626 12.623 1.00 24.04 160 GLU A CA 1
ATOM 1221 C C . GLU A 1 160 ? -20.159 -16.512 12.253 1.00 22.73 160 GLU A C 1
ATOM 1222 O O . GLU A 1 160 ? -18.963 -16.752 12.085 1.00 25.53 160 GLU A O 1
ATOM 1228 N N . ALA A 1 161 ? -20.680 -15.296 12.124 1.00 17.76 161 ALA A N 1
ATOM 1229 C CA . ALA A 1 161 ? -19.849 -14.144 11.801 1.00 20.28 161 ALA A CA 1
ATOM 1230 C C . ALA A 1 161 ? -18.895 -13.837 12.949 1.00 21.31 161 ALA A C 1
ATOM 1231 O O . ALA A 1 161 ? -19.260 -13.955 14.119 1.00 27.13 161 ALA A O 1
ATOM 1233 N N . ALA A 1 162 ? -17.671 -13.451 12.609 1.00 18.36 162 ALA A N 1
ATOM 1234 C CA . ALA A 1 162 ? -16.655 -13.158 13.612 1.00 19.60 162 ALA A CA 1
ATOM 1235 C C . ALA A 1 162 ? -17.008 -11.904 14.405 1.00 20.70 162 ALA A C 1
ATOM 1236 O O . ALA A 1 162 ? -17.605 -10.968 13.873 1.00 22.67 162 ALA A O 1
ATOM 1238 N N . GLN A 1 163 ? -16.635 -11.893 15.681 1.00 24.83 163 GLN A N 1
ATOM 1239 C CA . GLN A 1 163 ? -16.906 -10.754 16.551 1.00 26.65 163 GLN A CA 1
ATOM 1240 C C . GLN A 1 163 ? -15.957 -9.604 16.234 1.00 22.31 163 GLN A C 1
ATOM 1241 O O . GLN A 1 163 ? -15.129 -9.220 17.060 1.00 24.02 163 GLN A O 1
ATOM 1247 N N . SER A 1 164 ? -16.085 -9.056 15.031 1.00 16.87 164 SER A N 1
ATOM 1248 C CA . SER A 1 164 ? -15.192 -8.002 14.572 1.00 18.00 164 SER A CA 1
ATOM 1249 C C . SER A 1 164 ? -15.665 -6.623 15.012 1.00 21.78 164 SER A C 1
ATOM 1250 O O . SER A 1 164 ? -16.854 -6.308 14.942 1.00 17.68 164 SER A O 1
ATOM 1253 N N . HIS A 1 165 ? -14.723 -5.807 15.473 1.00 18.93 165 HIS A N 1
ATOM 1254 C CA . HIS A 1 165 ? -15.000 -4.409 15.761 1.00 18.33 165 HIS A CA 1
ATOM 1255 C C . HIS A 1 165 ? -15.307 -3.742 14.429 1.00 17.35 165 HIS A C 1
ATOM 1256 O O . HIS A 1 165 ? -14.793 -4.163 13.392 1.00 18.23 165 HIS A O 1
ATOM 1263 N N . ARG A 1 166 ? -16.144 -2.710 14.443 1.00 14.09 166 ARG A N 1
ATOM 1264 C CA . ARG A 1 166 ? -16.495 -2.031 13.200 1.00 14.02 166 ARG A CA 1
ATOM 1265 C C . ARG A 1 166 ? -15.293 -1.301 12.603 1.00 11.72 166 ARG A C 1
ATOM 1266 O O . ARG A 1 166 ? -15.304 -0.921 11.433 1.00 10.21 166 ARG A O 1
ATOM 1274 N N . GLU A 1 167 ? -14.252 -1.122 13.410 1.00 15.25 167 GLU A N 1
ATOM 1275 C CA . GLU A 1 167 ? -13.039 -0.450 12.962 1.00 13.00 167 GLU A CA 1
ATOM 1276 C C . GLU A 1 167 ? -11.947 -1.439 12.559 1.00 10.22 167 GLU A C 1
ATOM 1277 O O . GLU A 1 167 ? -10.875 -1.036 12.107 1.00 14.09 167 GLU A O 1
ATOM 1283 N N . ASP A 1 168 ? -12.220 -2.730 12.723 1.00 10.38 168 ASP A N 1
ATOM 1284 C CA . ASP A 1 168 ? -11.277 -3.765 12.310 1.00 11.71 168 ASP A CA 1
ATOM 1285 C C . ASP A 1 168 ? -11.182 -3.840 10.792 1.00 12.94 168 ASP A C 1
ATOM 1286 O O . ASP A 1 168 ? -12.175 -3.652 10.092 1.00 11.48 168 ASP A O 1
ATOM 1291 N N . ILE A 1 169 ? -9.984 -4.121 10.291 1.00 13.91 169 ILE A N 1
ATOM 1292 C CA . ILE A 1 169 ? -9.748 -4.221 8.856 1.00 16.00 169 ILE A CA 1
ATOM 1293 C C . ILE A 1 169 ? -10.415 -5.465 8.274 1.00 16.69 169 ILE A C 1
ATOM 1294 O O . ILE A 1 169 ? -10.301 -6.556 8.833 1.00 20.71 169 ILE A O 1
ATOM 1299 N N . CYS A 1 170 ? -11.112 -5.298 7.153 1.00 12.10 170 CYS A N 1
ATOM 1300 C CA . CYS A 1 170 ? -11.762 -6.424 6.488 1.00 13.20 170 CYS A CA 1
ATOM 1301 C C . CYS A 1 170 ? -11.311 -6.581 5.038 1.00 14.62 170 CYS A C 1
ATOM 1302 O O . CYS A 1 170 ? -11.591 -7.598 4.403 1.00 11.91 170 CYS A O 1
ATOM 1305 N N . SER A 1 171 ? -10.613 -5.578 4.516 1.00 12.19 171 SER A N 1
ATOM 1306 C CA . SER A 1 171 ? -10.123 -5.642 3.142 1.00 14.01 171 SER A CA 1
ATOM 1307 C C . SER A 1 171 ? -8.828 -4.863 2.935 1.00 14.61 171 SER A C 1
ATOM 1308 O O . SER A 1 171 ? -8.517 -3.936 3.682 1.00 13.23 171 SER A O 1
ATOM 1311 N N . LEU A 1 172 ? -8.080 -5.254 1.908 1.00 13.64 172 LEU A N 1
ATOM 1312 C CA . LEU A 1 172 ? -6.829 -4.594 1.560 1.00 10.51 172 LEU A CA 1
ATOM 1313 C C . LEU A 1 172 ? -6.715 -4.458 0.045 1.00 12.66 172 LEU A C 1
ATOM 1314 O O . LEU A 1 172 ? -6.585 -5.453 -0.670 1.00 12.79 172 LEU A O 1
ATOM 1319 N N . ASN A 1 173 ? -6.772 -3.223 -0.440 1.00 13.40 173 ASN A N 1
ATOM 1320 C CA . ASN A 1 173 ? -6.691 -2.960 -1.873 1.00 13.39 173 ASN A CA 1
ATOM 1321 C C . ASN A 1 173 ? -5.376 -2.308 -2.274 1.00 12.77 173 ASN A C 1
ATOM 1322 O O . ASN A 1 173 ? -4.995 -1.271 -1.731 1.00 13.24 173 ASN A O 1
ATOM 1327 N N . TYR A 1 174 ? -4.688 -2.923 -3.229 1.00 19.06 174 TYR A N 1
ATOM 1328 C CA . TYR A 1 174 ? -3.413 -2.402 -3.707 1.00 17.74 174 TYR A CA 1
ATOM 1329 C C . TYR A 1 174 ? -3.591 -1.477 -4.905 1.00 15.93 174 TYR A C 1
ATOM 1330 O O . TYR A 1 174 ? -3.774 -1.929 -6.035 1.00 16.34 174 TYR A O 1
ATOM 1339 N N . SER A 1 175 ? -3.536 -0.176 -4.639 1.00 20.73 175 SER A N 1
ATOM 1340 C CA . SER A 1 175 ? -3.689 0.836 -5.674 1.00 26.26 175 SER A CA 1
ATOM 1341 C C . SER A 1 175 ? -2.372 1.066 -6.403 1.00 36.07 175 SER A C 1
ATOM 1342 O O . SER A 1 175 ? -1.354 1.363 -5.778 1.00 40.85 175 SER A O 1
ATOM 1345 N N . SER A 1 176 ? -2.396 0.927 -7.725 1.00 35.00 176 SER A N 1
ATOM 1346 C CA . SER A 1 176 ? -1.203 1.130 -8.541 1.00 41.90 176 SER A CA 1
ATOM 1347 C C . SER A 1 176 ? -0.672 2.553 -8.397 1.00 45.02 176 SER A C 1
ATOM 1348 O O . SER A 1 176 ? -1.429 3.521 -8.483 1.00 36.44 176 SER A O 1
ATOM 1351 N N . GLY A 1 177 ? 0.633 2.671 -8.173 1.00 46.00 177 GLY A N 1
ATOM 1352 C CA . GLY A 1 177 ? 1.260 3.965 -7.978 1.00 48.74 177 GLY A CA 1
ATOM 1353 C C . GLY A 1 177 ? 2.046 4.441 -9.185 1.00 54.97 177 GLY A C 1
ATOM 1354 O O . GLY A 1 177 ? 1.887 3.919 -10.289 1.00 51.36 177 GLY A O 1
ATOM 1355 N N . THR A 1 178 ? 2.900 5.436 -8.968 1.00 55.62 178 THR A N 1
ATOM 1356 C CA . THR A 1 178 ? 3.697 6.018 -10.040 1.00 47.58 178 THR A CA 1
ATOM 1357 C C . THR A 1 178 ? 4.850 5.101 -10.435 1.00 46.25 178 THR A C 1
ATOM 1358 O O . THR A 1 178 ? 4.672 4.158 -11.206 1.00 41.72 178 THR A O 1
ATOM 1362 N N . GLY A 1 180 ? 7.231 2.732 -8.593 1.00 48.09 180 GLY A N 1
ATOM 1363 C CA . GLY A 1 180 ? 6.241 2.681 -7.535 1.00 47.61 180 GLY A CA 1
ATOM 1364 C C . GLY A 1 180 ? 6.767 2.014 -6.278 1.00 52.38 180 GLY A C 1
ATOM 1365 O O . GLY A 1 180 ? 7.722 2.492 -5.665 1.00 56.59 180 GLY A O 1
ATOM 1366 N N . GLY A 1 181 ? 6.143 0.904 -5.893 1.00 43.34 181 GLY A N 1
ATOM 1367 C CA . GLY A 1 181 ? 5.025 0.356 -6.637 1.00 41.76 181 GLY A CA 1
ATOM 1368 C C . GLY A 1 181 ? 3.684 0.721 -6.032 1.00 35.57 181 GLY A C 1
ATOM 1369 O O . GLY A 1 181 ? 3.435 1.884 -5.716 1.00 33.41 181 GLY A O 1
ATOM 1370 N N . PRO A 1 182 ? 2.809 -0.279 -5.864 1.00 26.34 182 PRO A N 1
ATOM 1371 C CA . PRO A 1 182 ? 1.459 -0.065 -5.337 1.00 35.63 182 PRO A CA 1
ATOM 1372 C C . PRO A 1 182 ? 1.437 0.073 -3.816 1.00 36.57 182 PRO A C 1
ATOM 1373 O O . PRO A 1 182 ? 2.255 -0.529 -3.118 1.00 32.85 182 PRO A O 1
ATOM 1377 N N . LYS A 1 183 ? 0.506 0.878 -3.316 1.00 27.13 183 LYS A N 1
ATOM 1378 C CA . LYS A 1 183 ? 0.333 1.054 -1.882 1.00 25.73 183 LYS A CA 1
ATOM 1379 C C . LYS A 1 183 ? -0.854 0.230 -1.405 1.00 19.43 183 LYS A C 1
ATOM 1380 O O . LYS A 1 183 ? -1.911 0.232 -2.035 1.00 19.93 183 LYS A O 1
ATOM 1386 N N . GLY A 1 184 ? -0.675 -0.476 -0.295 1.00 20.03 184 GLY A N 1
ATOM 1387 C CA . GLY A 1 184 ? -1.756 -1.240 0.298 1.00 17.27 184 GLY A CA 1
ATOM 1388 C C . GLY A 1 184 ? -2.699 -0.342 1.075 1.00 11.29 184 GLY A C 1
ATOM 1389 O O . GLY A 1 184 ? -2.274 0.399 1.961 1.00 11.61 184 GLY A O 1
ATOM 1390 N N . ILE A 1 185 ? -3.983 -0.405 0.742 1.00 16.25 185 ILE A N 1
ATOM 1391 C CA . ILE A 1 185 ? -4.985 0.426 1.400 1.00 13.12 185 ILE A CA 1
ATOM 1392 C C . ILE A 1 185 ? -6.010 -0.425 2.145 1.00 13.92 185 ILE A C 1
ATOM 1393 O O . ILE A 1 185 ? -6.861 -1.066 1.527 1.00 12.54 185 ILE A O 1
ATOM 1398 N N . PRO A 1 186 ? -5.915 -0.445 3.482 1.00 14.27 186 PRO A N 1
ATOM 1399 C CA . PRO A 1 186 ? -6.832 -1.206 4.335 1.00 12.98 186 PRO A CA 1
ATOM 1400 C C . PRO A 1 186 ? -8.091 -0.418 4.691 1.00 15.68 186 PRO A C 1
ATOM 1401 O O . PRO A 1 186 ? -8.010 0.764 5.027 1.00 20.89 186 PRO A O 1
ATOM 1405 N N . HIS A 1 187 ? -9.244 -1.075 4.610 1.00 10.87 187 HIS A N 1
ATOM 1406 C CA . HIS A 1 187 ? -10.506 -0.463 5.012 1.00 15.44 187 HIS A CA 1
ATOM 1407 C C . HIS A 1 187 ? -11.209 -1.300 6.074 1.00 15.32 187 HIS A C 1
ATOM 1408 O O . HIS A 1 187 ? -11.109 -2.527 6.082 1.00 15.36 187 HIS A O 1
ATOM 1415 N N . ALA A 1 188 ? -11.919 -0.624 6.969 1.00 12.51 188 ALA A N 1
ATOM 1416 C CA . ALA A 1 188 ? -12.615 -1.294 8.058 1.00 13.77 188 ALA A CA 1
ATOM 1417 C C . ALA A 1 188 ? -14.015 -1.724 7.638 1.00 15.84 188 ALA A C 1
ATOM 1418 O O . ALA A 1 188 ? -14.516 -1.302 6.595 1.00 17.87 188 ALA A O 1
ATOM 1420 N N . HIS A 1 189 ? -14.638 -2.566 8.458 1.00 13.78 189 HIS A N 1
ATOM 1421 C CA . HIS A 1 189 ? -15.995 -3.038 8.203 1.00 15.18 189 HIS A CA 1
ATOM 1422 C C . HIS A 1 189 ? -16.974 -1.877 8.066 1.00 13.45 189 HIS A C 1
ATOM 1423 O O . HIS A 1 189 ? -17.881 -1.919 7.238 1.00 13.38 189 HIS A O 1
ATOM 1430 N N . LYS A 1 190 ? -16.775 -0.841 8.876 1.00 12.16 190 LYS A N 1
ATOM 1431 C CA . LYS A 1 190 ? -17.680 0.305 8.912 1.00 10.76 190 LYS A CA 1
ATOM 1432 C C . LYS A 1 190 ? -17.744 1.062 7.588 1.00 12.77 190 LYS A C 1
ATOM 1433 O O . LYS A 1 190 ? -18.763 1.667 7.263 1.00 14.62 190 LYS A O 1
ATOM 1439 N N . ASP A 1 191 ? -16.656 1.021 6.827 1.00 18.22 191 ASP A N 1
ATOM 1440 C CA . ASP A 1 191 ? -16.550 1.799 5.598 1.00 17.13 191 ASP A CA 1
ATOM 1441 C C . ASP A 1 191 ? -17.542 1.355 4.528 1.00 14.28 191 ASP A C 1
ATOM 1442 O O . ASP A 1 191 ? -17.952 2.150 3.682 1.00 10.87 191 ASP A O 1
ATOM 1447 N N . TYR A 1 192 ? -17.932 0.087 4.573 1.00 15.49 192 TYR A N 1
ATOM 1448 C CA . TYR A 1 192 ? -18.811 -0.475 3.549 1.00 14.26 192 TYR A CA 1
ATOM 1449 C C . TYR A 1 192 ? -20.270 0.003 3.616 1.00 15.05 192 TYR A C 1
ATOM 1450 O O . TYR A 1 192 ? -20.802 0.478 2.612 1.00 11.51 192 TYR A O 1
ATOM 1459 N N . PRO A 1 193 ? -20.926 -0.109 4.787 1.00 13.99 193 PRO A N 1
ATOM 1460 C CA . PRO A 1 193 ? -22.290 0.431 4.815 1.00 13.61 193 PRO A CA 1
ATOM 1461 C C . PRO A 1 193 ? -22.301 1.958 4.793 1.00 16.07 193 PRO A C 1
ATOM 1462 O O . PRO A 1 193 ? -23.285 2.557 4.357 1.00 15.51 193 PRO A O 1
ATOM 1466 N N . LEU A 1 194 ? -21.216 2.574 5.253 1.00 10.72 194 LEU A N 1
ATOM 1467 C CA . LEU A 1 194 ? -21.108 4.029 5.267 1.00 9.65 194 LEU A CA 1
ATOM 1468 C C . LEU A 1 194 ? -21.057 4.615 3.859 1.00 12.59 194 LEU A C 1
ATOM 1469 O O . LEU A 1 194 ? -21.809 5.534 3.538 1.00 18.67 194 LEU A O 1
ATOM 1474 N N . THR A 1 195 ? -20.172 4.085 3.020 1.00 12.78 195 THR A N 1
ATOM 1475 C CA . THR A 1 195 ? -20.085 4.535 1.634 1.00 15.49 195 THR A CA 1
ATOM 1476 C C . THR A 1 195 ? -21.352 4.173 0.867 1.00 16.31 195 THR A C 1
ATOM 1477 O O . THR A 1 195 ? -21.784 4.911 -0.019 1.00 16.96 195 THR A O 1
ATOM 1481 N N . ALA A 1 196 ? -21.945 3.036 1.216 1.00 15.10 196 ALA A N 1
ATOM 1482 C CA . ALA A 1 196 ? -23.168 2.580 0.566 1.00 15.80 196 ALA A CA 1
ATOM 1483 C C . ALA A 1 196 ? -24.327 3.522 0.856 1.00 18.04 196 ALA A C 1
ATOM 1484 O O . ALA A 1 196 ? -25.205 3.721 0.016 1.00 21.00 196 ALA A O 1
ATOM 1486 N N . GLN A 1 197 ? -24.320 4.105 2.049 1.00 14.68 197 GLN A N 1
ATOM 1487 C CA . GLN A 1 197 ? -25.373 5.026 2.452 1.00 19.16 197 GLN A CA 1
ATOM 1488 C C . GLN A 1 197 ? -25.084 6.445 1.974 1.00 21.39 197 GLN A C 1
ATOM 1489 O O . GLN A 1 197 ? -25.938 7.085 1.359 1.00 22.33 197 GLN A O 1
ATOM 1495 N N . LEU A 1 198 ? -23.875 6.926 2.252 1.00 15.07 198 LEU A N 1
ATOM 1496 C CA . LEU A 1 198 ? -23.505 8.311 1.967 1.00 14.70 198 LEU A CA 1
ATOM 1497 C C . LEU A 1 198 ? -23.570 8.677 0.485 1.00 16.23 198 LEU A C 1
ATOM 1498 O O . LEU A 1 198 ? -23.990 9.780 0.133 1.00 13.24 198 LEU A O 1
ATOM 1503 N N . TRP A 1 199 ? -23.158 7.759 -0.383 1.00 13.68 199 TRP A N 1
ATOM 1504 C CA . TRP A 1 199 ? -23.203 8.026 -1.817 1.00 12.60 199 TRP A CA 1
ATOM 1505 C C . TRP A 1 199 ? -24.210 7.149 -2.558 1.00 17.12 199 TRP A C 1
ATOM 1506 O O . TRP A 1 199 ? -25.015 7.652 -3.342 1.00 17.30 199 TRP A O 1
ATOM 1517 N N . GLY A 1 200 ? -24.152 5.843 -2.312 1.00 14.02 200 GLY A N 1
ATOM 1518 C CA . GLY A 1 200 ? -25.004 4.890 -3.001 1.00 14.80 200 GLY A CA 1
ATOM 1519 C C . GLY A 1 200 ? -26.485 5.201 -2.891 1.00 21.49 200 GLY A C 1
ATOM 1520 O O . GLY A 1 200 ? -27.220 5.123 -3.876 1.00 20.80 200 GLY A O 1
ATOM 1521 N N . VAL A 1 201 ? -26.919 5.569 -1.690 1.00 20.08 201 VAL A N 1
ATOM 1522 C CA . VAL A 1 201 ? -28.324 5.863 -1.442 1.00 18.99 201 VAL A CA 1
ATOM 1523 C C . VAL A 1 201 ? -28.609 7.361 -1.492 1.00 18.56 201 VAL A C 1
ATOM 1524 O O . VAL A 1 201 ? -29.465 7.813 -2.252 1.00 20.68 201 VAL A O 1
ATOM 1528 N N . ASN A 1 202 ? -27.879 8.126 -0.687 1.00 15.18 202 ASN A N 1
ATOM 1529 C CA . ASN A 1 202 ? -28.135 9.556 -0.543 1.00 13.79 202 ASN A CA 1
ATOM 1530 C C . ASN A 1 202 ? -27.868 10.385 -1.799 1.00 15.22 202 ASN A C 1
ATOM 1531 O O . ASN A 1 202 ? -28.456 11.451 -1.976 1.00 18.05 202 ASN A O 1
ATOM 1536 N N . VAL A 1 203 ? -26.983 9.902 -2.665 1.00 18.26 203 VAL A N 1
ATOM 1537 C CA . VAL A 1 203 ? -26.600 10.667 -3.849 1.00 17.25 203 VAL A CA 1
ATOM 1538 C C . VAL A 1 203 ? -27.056 10.010 -5.149 1.00 16.06 203 VAL A C 1
ATOM 1539 O O . VAL A 1 203 ? -27.775 10.620 -5.941 1.00 17.03 203 VAL A O 1
ATOM 1543 N N . LEU A 1 204 ? -26.632 8.771 -5.368 1.00 18.06 204 LEU A N 1
ATOM 1544 C CA . LEU A 1 204 ? -26.996 8.051 -6.581 1.00 14.53 204 LEU A CA 1
ATOM 1545 C C . LEU A 1 204 ? -28.474 7.682 -6.569 1.00 19.88 204 LEU A C 1
ATOM 1546 O O . LEU A 1 204 ? -29.149 7.749 -7.596 1.00 22.31 204 LEU A O 1
ATOM 1551 N N . GLY A 1 205 ? -28.972 7.294 -5.400 1.00 16.39 205 GLY A N 1
ATOM 1552 C CA . GLY A 1 205 ? -30.371 6.944 -5.250 1.00 13.52 205 GLY A CA 1
ATOM 1553 C C . GLY A 1 205 ? -30.662 5.498 -5.598 1.00 16.76 205 GLY A C 1
ATOM 1554 O O . GLY A 1 205 ? -31.710 5.189 -6.165 1.00 18.18 205 GLY A O 1
ATOM 1555 N N . LEU A 1 206 ? -29.730 4.610 -5.262 1.00 19.14 206 LEU A N 1
ATOM 1556 C CA . LEU A 1 206 ? -29.919 3.181 -5.486 1.00 18.67 206 LEU A CA 1
ATOM 1557 C C . LEU A 1 206 ? -31.101 2.643 -4.691 1.00 22.67 206 LEU A C 1
ATOM 1558 O O . LEU A 1 206 ? -31.279 2.979 -3.520 1.00 22.46 206 LEU A O 1
ATOM 1563 N N . ARG A 1 207 ? -31.904 1.805 -5.336 1.00 22.05 207 ARG A N 1
ATOM 1564 C CA . ARG A 1 207 ? -33.064 1.203 -4.691 1.00 16.13 207 ARG A CA 1
ATOM 1565 C C . ARG A 1 207 ? -33.150 -0.292 -4.991 1.00 17.03 207 ARG A C 1
ATOM 1566 O O . ARG A 1 207 ? -32.379 -0.818 -5.793 1.00 17.00 207 ARG A O 1
ATOM 1574 N N . GLU A 1 208 ? -34.091 -0.967 -4.339 1.00 20.34 208 GLU A N 1
ATOM 1575 C CA . GLU A 1 208 ? -34.221 -2.419 -4.437 1.00 26.05 208 GLU A CA 1
ATOM 1576 C C . GLU A 1 208 ? -34.565 -2.897 -5.851 1.00 26.34 208 GLU A C 1
ATOM 1577 O O . GLU A 1 208 ? -34.182 -3.997 -6.255 1.00 23.05 208 GLU A O 1
ATOM 1583 N N . SER A 1 209 ? -35.275 -2.063 -6.604 1.00 24.72 209 SER A N 1
ATOM 1584 C CA . SER A 1 209 ? -35.690 -2.421 -7.957 1.00 16.06 209 SER A CA 1
ATOM 1585 C C . SER A 1 209 ? -34.564 -2.258 -8.978 1.00 19.55 209 SER A C 1
ATOM 1586 O O . SER A 1 209 ? -34.699 -2.670 -10.129 1.00 23.46 209 SER A O 1
ATOM 1589 N N . ASP A 1 210 ? -33.457 -1.657 -8.553 1.00 16.42 210 ASP A N 1
ATOM 1590 C CA . ASP A 1 210 ? -32.330 -1.406 -9.448 1.00 16.71 210 ASP A CA 1
ATOM 1591 C C . ASP A 1 210 ? -31.509 -2.656 -9.747 1.00 20.96 210 ASP A C 1
ATOM 1592 O O . ASP A 1 210 ? -31.609 -3.668 -9.051 1.00 18.20 210 ASP A O 1
ATOM 1597 N N . ARG A 1 211 ? -30.699 -2.569 -10.797 1.00 20.22 211 ARG A N 1
ATOM 1598 C CA . ARG A 1 211 ? -29.757 -3.621 -11.153 1.00 16.00 211 ARG A CA 1
ATOM 1599 C C . ARG A 1 211 ? -28.491 -2.983 -11.708 1.00 16.31 211 ARG A C 1
ATOM 1600 O O . ARG A 1 211 ? -28.524 -2.321 -12.744 1.00 15.78 211 ARG A O 1
ATOM 1608 N N . THR A 1 212 ? -27.377 -3.178 -11.011 1.00 14.18 212 THR A N 1
ATOM 1609 C CA . THR A 1 212 ? -26.129 -2.517 -11.374 1.00 12.83 212 THR A CA 1
ATOM 1610 C C . THR A 1 212 ? -25.274 -3.336 -12.334 1.00 12.44 212 THR A C 1
ATOM 1611 O O . THR A 1 212 ? -25.343 -4.565 -12.360 1.00 11.48 212 THR A O 1
ATOM 1615 N N . PHE A 1 213 ? -24.470 -2.634 -13.124 1.00 14.85 213 PHE A N 1
ATOM 1616 C CA . PHE A 1 213 ? -23.476 -3.264 -13.982 1.00 16.57 213 PHE A CA 1
ATOM 1617 C C . PHE A 1 213 ? -22.301 -2.319 -14.187 1.00 18.20 213 PHE A C 1
ATOM 1618 O O . PHE A 1 213 ? -22.445 -1.250 -14.779 1.00 19.67 213 PHE A O 1
ATOM 1626 N N . ALA A 1 214 ? -21.139 -2.718 -13.683 1.00 18.00 214 ALA A N 1
ATOM 1627 C CA . ALA A 1 214 ? -19.937 -1.907 -13.806 1.00 15.50 214 ALA A CA 1
ATOM 1628 C C . ALA A 1 214 ? -18.904 -2.596 -14.680 1.00 16.80 214 ALA A C 1
ATOM 1629 O O . ALA A 1 214 ? -18.630 -3.785 -14.514 1.00 15.01 214 ALA A O 1
ATOM 1631 N N . LEU A 1 215 ? -18.333 -1.846 -15.616 1.00 19.18 215 LEU A N 1
ATOM 1632 C CA . LEU A 1 215 ? -17.221 -2.349 -16.404 1.00 20.38 215 LEU A CA 1
ATOM 1633 C C . LEU A 1 215 ? -15.997 -2.424 -15.500 1.00 14.65 215 LEU A C 1
ATOM 1634 O O . LEU A 1 215 ? -15.105 -3.246 -15.707 1.00 13.53 215 LEU A O 1
ATOM 1639 N N . ALA A 1 216 ? -15.975 -1.558 -14.489 1.00 13.52 216 ALA A N 1
ATOM 1640 C CA . ALA A 1 216 ? -14.928 -1.569 -13.477 1.00 12.80 216 ALA A CA 1
ATOM 1641 C C . ALA A 1 216 ? -14.942 -2.891 -12.721 1.00 13.54 216 ALA A C 1
ATOM 1642 O O . ALA A 1 216 ? -16.002 -3.385 -12.336 1.00 19.95 216 ALA A O 1
ATOM 1644 N N . LYS A 1 217 ? -13.761 -3.459 -12.512 1.00 12.72 217 LYS A N 1
ATOM 1645 C CA . LYS A 1 217 ? -13.640 -4.766 -11.879 1.00 16.50 217 LYS A CA 1
ATOM 1646 C C . LYS A 1 217 ? -13.821 -4.696 -10.367 1.00 18.21 217 LYS A C 1
ATOM 1647 O O . LYS A 1 217 ? -13.860 -3.613 -9.783 1.00 17.17 217 LYS A O 1
ATOM 1653 N N . LEU A 1 218 ? -13.921 -5.863 -9.739 1.00 16.78 218 LEU A N 1
ATOM 1654 C CA . LEU A 1 218 ? -14.203 -5.948 -8.310 1.00 16.96 218 LEU A CA 1
ATOM 1655 C C . LEU A 1 218 ? -12.983 -5.687 -7.422 1.00 13.81 218 LEU A C 1
ATOM 1656 O O . LEU A 1 218 ? -13.124 -5.514 -6.212 1.00 15.96 218 LEU A O 1
ATOM 1661 N N . PHE A 1 219 ? -11.792 -5.658 -8.013 1.00 16.34 219 PHE A N 1
ATOM 1662 C CA . PHE A 1 219 ? -10.603 -5.276 -7.254 1.00 16.14 219 PHE A CA 1
ATOM 1663 C C . PHE A 1 219 ? -10.469 -3.756 -7.201 1.00 12.96 219 PHE A C 1
ATOM 1664 O O . PHE A 1 219 ? -9.757 -3.211 -6.359 1.00 19.32 219 PHE A O 1
ATOM 1672 N N . PHE A 1 220 ? -11.166 -3.085 -8.111 1.00 16.43 220 PHE A N 1
ATOM 1673 C CA . PHE A 1 220 ? -11.255 -1.632 -8.118 1.00 14.67 220 PHE A CA 1
ATOM 1674 C C . PHE A 1 220 ? -12.447 -1.236 -7.254 1.00 15.80 220 PHE A C 1
ATOM 1675 O O . PHE A 1 220 ? -13.577 -1.634 -7.537 1.00 17.99 220 PHE A O 1
ATOM 1683 N N . THR A 1 221 ? -12.200 -0.457 -6.203 1.00 16.65 221 THR A N 1
ATOM 1684 C CA . THR A 1 221 ? -13.255 -0.105 -5.249 1.00 15.14 221 THR A CA 1
ATOM 1685 C C . THR A 1 221 ? -14.395 0.687 -5.884 1.00 16.83 221 THR A C 1
ATOM 1686 O O . THR A 1 221 ? -15.499 0.744 -5.339 1.00 12.99 221 THR A O 1
ATOM 1690 N N . PHE A 1 222 ? -14.123 1.298 -7.032 1.00 16.41 222 PHE A N 1
ATOM 1691 C CA . PHE A 1 222 ? -15.167 1.955 -7.807 1.00 14.82 222 PHE A CA 1
ATOM 1692 C C . PHE A 1 222 ? -16.193 0.919 -8.250 1.00 12.38 222 PHE A C 1
ATOM 1693 O O . PHE A 1 222 ? -17.398 1.169 -8.221 1.00 11.89 222 PHE A O 1
ATOM 1701 N N . GLY A 1 223 ? -15.705 -0.253 -8.641 1.00 13.23 223 GLY A N 1
ATOM 1702 C CA . GLY A 1 223 ? -16.568 -1.353 -9.023 1.00 14.06 223 GLY A CA 1
ATOM 1703 C C . GLY A 1 223 ? -17.041 -2.155 -7.826 1.00 16.88 223 GLY A C 1
ATOM 1704 O O . GLY A 1 223 ? -18.175 -2.637 -7.805 1.00 16.95 223 GLY A O 1
ATOM 1705 N N . THR A 1 224 ? -16.172 -2.296 -6.827 1.00 13.09 224 THR A N 1
ATOM 1706 C CA . THR A 1 224 ? -16.492 -3.057 -5.623 1.00 13.12 224 THR A CA 1
ATOM 1707 C C . THR A 1 224 ? -17.734 -2.503 -4.935 1.00 16.82 224 THR A C 1
ATOM 1708 O O . THR A 1 224 ? -18.655 -3.246 -4.596 1.00 10.81 224 THR A O 1
ATOM 1712 N N . GLY A 1 225 ? -17.756 -1.190 -4.736 1.00 14.68 225 GLY A N 1
ATOM 1713 C CA . GLY A 1 225 ? -18.901 -0.537 -4.136 1.00 12.11 225 GLY A CA 1
ATOM 1714 C C . GLY A 1 225 ? -20.081 -0.483 -5.086 1.00 15.51 225 GLY A C 1
ATOM 1715 O O . GLY A 1 225 ? -21.146 -1.029 -4.799 1.00 17.56 225 GLY A O 1
ATOM 1716 N N . GLY A 1 226 ? -19.880 0.163 -6.230 1.00 13.74 226 GLY A N 1
ATOM 1717 C CA . GLY A 1 226 ? -20.949 0.405 -7.182 1.00 11.32 226 GLY A CA 1
ATOM 1718 C C . GLY A 1 226 ? -21.644 -0.821 -7.745 1.00 12.48 226 GLY A C 1
ATOM 1719 O O . GLY A 1 226 ? -22.830 -0.767 -8.064 1.00 15.74 226 GLY A O 1
ATOM 1720 N N . ASN A 1 227 ? -20.917 -1.929 -7.865 1.00 13.71 227 ASN A N 1
ATOM 1721 C CA . ASN A 1 227 ? -21.460 -3.120 -8.514 1.00 9.70 227 ASN A CA 1
ATOM 1722 C C . ASN A 1 227 ? -21.580 -4.327 -7.585 1.00 8.57 227 ASN A C 1
ATOM 1723 O O . ASN A 1 227 ? -21.677 -5.463 -8.047 1.00 9.07 227 ASN A O 1
ATOM 1728 N N . LEU A 1 228 ? -21.589 -4.080 -6.280 1.00 11.22 228 LEU A N 1
ATOM 1729 C CA . LEU A 1 228 ? -21.712 -5.164 -5.312 1.00 12.15 228 LEU A CA 1
ATOM 1730 C C . LEU A 1 228 ? -22.171 -4.673 -3.943 1.00 15.84 228 LEU A C 1
ATOM 1731 O O . LEU A 1 228 ? -23.284 -4.968 -3.507 1.00 18.55 228 LEU A O 1
ATOM 1736 N N . ILE A 1 229 ? -21.304 -3.927 -3.268 1.00 14.60 229 ILE A N 1
ATOM 1737 C CA . ILE A 1 229 ? -21.584 -3.449 -1.920 1.00 14.97 229 ILE A CA 1
ATOM 1738 C C . ILE A 1 229 ? -22.791 -2.517 -1.876 1.00 14.96 229 ILE A C 1
ATOM 1739 O O . ILE A 1 229 ? -23.678 -2.677 -1.037 1.00 16.93 229 ILE A O 1
ATOM 1744 N N . PHE A 1 230 ? -22.823 -1.552 -2.788 1.00 12.16 230 PHE A N 1
ATOM 1745 C CA . PHE A 1 230 ? -23.906 -0.569 -2.818 1.00 15.63 230 PHE A CA 1
ATOM 1746 C C . PHE A 1 230 ? -25.276 -1.162 -3.199 1.00 16.96 230 PHE A C 1
ATOM 1747 O O . PHE A 1 230 ? -26.260 -0.913 -2.503 1.00 17.11 230 PHE A O 1
ATOM 1755 N N . PRO A 1 231 ? -25.354 -1.941 -4.300 1.00 19.36 231 PRO A N 1
ATOM 1756 C CA . PRO A 1 231 ? -26.678 -2.473 -4.648 1.00 20.00 231 PRO A CA 1
ATOM 1757 C C . PRO A 1 231 ? -27.206 -3.502 -3.648 1.00 17.48 231 PRO A C 1
ATOM 1758 O O . PRO A 1 231 ? -28.405 -3.519 -3.380 1.00 20.88 231 PRO A O 1
ATOM 1762 N N . TRP A 1 232 ? -26.329 -4.343 -3.109 1.00 17.99 232 TRP A N 1
ATOM 1763 C CA . TRP A 1 232 ? -26.754 -5.364 -2.155 1.00 21.79 232 TRP A CA 1
ATOM 1764 C C . TRP A 1 232 ? -27.150 -4.754 -0.813 1.00 21.83 232 TRP A C 1
ATOM 1765 O O . TRP A 1 232 ? -27.877 -5.367 -0.031 1.00 15.03 232 TRP A O 1
ATOM 1776 N N . TYR A 1 233 ? -26.669 -3.543 -0.558 1.00 18.19 233 TYR A N 1
ATOM 1777 C CA . TYR A 1 233 ? -27.007 -2.822 0.663 1.00 19.00 233 TYR A CA 1
ATOM 1778 C C . TYR A 1 233 ? -28.488 -2.448 0.684 1.00 17.79 233 TYR A C 1
ATOM 1779 O O . TYR A 1 233 ? -29.087 -2.310 1.751 1.00 17.51 233 TYR A O 1
ATOM 1788 N N . VAL A 1 234 ? -29.076 -2.294 -0.500 1.00 13.82 234 VAL A N 1
ATOM 1789 C CA . VAL A 1 234 ? -30.486 -1.935 -0.613 1.00 16.78 234 VAL A CA 1
ATOM 1790 C C . VAL A 1 234 ? -31.331 -3.063 -1.202 1.00 18.88 234 VAL A C 1
ATOM 1791 O O . VAL A 1 234 ? -32.542 -2.918 -1.367 1.00 22.14 234 VAL A O 1
ATOM 1795 N N . GLY A 1 235 ? -30.690 -4.183 -1.520 1.00 17.23 235 GLY A N 1
ATOM 1796 C CA . GLY A 1 235 ? -31.399 -5.341 -2.035 1.00 17.43 235 GLY A CA 1
ATOM 1797 C C . GLY A 1 235 ? -31.419 -5.438 -3.548 1.00 19.95 235 GLY A C 1
ATOM 1798 O O . GLY A 1 235 ? -32.061 -6.325 -4.111 1.00 17.60 235 GLY A O 1
ATOM 1799 N N . ALA A 1 236 ? -30.717 -4.524 -4.209 1.00 17.82 236 ALA A N 1
ATOM 1800 C CA . ALA A 1 236 ? -30.636 -4.531 -5.664 1.00 15.26 236 ALA A CA 1
ATOM 1801 C C . ALA A 1 236 ? -29.720 -5.648 -6.155 1.00 16.93 236 ALA A C 1
ATOM 1802 O O . ALA A 1 236 ? -28.907 -6.176 -5.395 1.00 15.99 236 ALA A O 1
ATOM 1804 N N . SER A 1 237 ? -29.858 -6.006 -7.427 1.00 14.85 237 SER A N 1
ATOM 1805 C CA . SER A 1 237 ? -29.031 -7.047 -8.026 1.00 16.51 237 SER A CA 1
ATOM 1806 C C . SER A 1 237 ? -27.863 -6.435 -8.795 1.00 17.87 237 SER A C 1
ATOM 1807 O O . SER A 1 237 ? -27.843 -5.231 -9.052 1.00 14.99 237 SER A O 1
ATOM 1810 N N . CYS A 1 238 ? -26.892 -7.268 -9.160 1.00 15.73 238 CYS A N 1
ATOM 1811 C CA . CYS A 1 238 ? -25.718 -6.796 -9.891 1.00 16.73 238 CYS A CA 1
ATOM 1812 C C . CYS A 1 238 ? -25.344 -7.727 -11.042 1.00 19.00 238 CYS A C 1
ATOM 1813 O O . CYS A 1 238 ? -25.695 -8.908 -11.040 1.00 14.05 238 CYS A O 1
ATOM 1816 N N . VAL A 1 239 ? -24.627 -7.182 -12.021 1.00 17.49 239 VAL A N 1
ATOM 1817 C CA . VAL A 1 239 ? -24.194 -7.946 -13.186 1.00 19.97 239 VAL A CA 1
ATOM 1818 C C . VAL A 1 239 ? -22.671 -7.938 -13.295 1.00 15.69 239 VAL A C 1
ATOM 1819 O O . VAL A 1 239 ? -22.047 -6.878 -13.276 1.00 14.84 239 VAL A O 1
ATOM 1823 N N . LEU A 1 240 ? -22.078 -9.123 -13.410 1.00 13.92 240 LEU A N 1
ATOM 1824 C CA . LEU A 1 240 ? -20.624 -9.254 -13.441 1.00 19.32 240 LEU A CA 1
ATOM 1825 C C . LEU A 1 240 ? -20.108 -9.700 -14.809 1.00 15.33 240 LEU A C 1
ATOM 1826 O O . LEU A 1 240 ? -20.547 -10.715 -15.350 1.00 11.54 240 LEU A O 1
ATOM 1831 N N . PHE A 1 241 ? -19.169 -8.934 -15.355 1.00 13.91 241 PHE A N 1
ATOM 1832 C CA . PHE A 1 241 ? -18.601 -9.215 -16.669 1.00 18.34 241 PHE A CA 1
ATOM 1833 C C . PHE A 1 241 ? -17.153 -9.687 -16.546 1.00 16.82 241 PHE A C 1
ATOM 1834 O O . PHE A 1 241 ? -16.260 -8.893 -16.249 1.00 14.52 241 PHE A O 1
ATOM 1842 N N . PRO A 1 242 ? -16.919 -10.988 -16.779 1.00 15.89 242 PRO A N 1
ATOM 1843 C CA . PRO A 1 242 ? -15.602 -11.607 -16.598 1.00 18.64 242 PRO A CA 1
ATOM 1844 C C . PRO A 1 242 ? -14.655 -11.363 -17.770 1.00 18.14 242 PRO A C 1
ATOM 1845 O O . PRO A 1 242 ? -13.440 -11.474 -17.603 1.00 22.23 242 PRO A O 1
ATOM 1849 N N . GLY A 1 243 ? -15.205 -11.035 -18.934 1.00 21.21 243 GLY A N 1
ATOM 1850 C CA . GLY A 1 243 ? -14.411 -10.879 -20.140 1.00 23.71 243 GLY A CA 1
ATOM 1851 C C . GLY A 1 243 ? -13.515 -9.655 -20.147 1.00 27.45 243 GLY A C 1
ATOM 1852 O O . GLY A 1 243 ? -13.504 -8.871 -19.198 1.00 23.72 243 GLY A O 1
ATOM 1853 N N . ALA A 1 244 ? -12.758 -9.496 -21.228 1.00 36.17 244 ALA A N 1
ATOM 1854 C CA . ALA A 1 244 ? -11.869 -8.351 -21.382 1.00 27.93 244 ALA A CA 1
ATOM 1855 C C . ALA A 1 244 ? -12.671 -7.067 -21.560 1.00 35.45 244 ALA A C 1
ATOM 1856 O O . ALA A 1 244 ? -13.608 -7.013 -22.357 1.00 32.57 244 ALA A O 1
ATOM 1858 N N . ALA A 1 245 ? -12.293 -6.035 -20.814 1.00 39.20 245 ALA A N 1
ATOM 1859 C CA . ALA A 1 245 ? -13.005 -4.763 -20.838 1.00 33.89 245 ALA A CA 1
ATOM 1860 C C . ALA A 1 245 ? -12.772 -3.992 -22.135 1.00 36.87 245 ALA A C 1
ATOM 1861 O O . ALA A 1 245 ? -13.545 -3.097 -22.479 1.00 29.02 245 ALA A O 1
ATOM 1863 N N . ARG A 1 246 ? -11.710 -4.348 -22.852 1.00 38.38 246 ARG A N 1
ATOM 1864 C CA . ARG A 1 246 ? -11.315 -3.630 -24.063 1.00 39.21 246 ARG A CA 1
ATOM 1865 C C . ARG A 1 246 ? -12.338 -3.742 -25.195 1.00 42.93 246 ARG A C 1
ATOM 1866 O O . ARG A 1 246 ? -12.405 -2.874 -26.067 1.00 38.53 246 ARG A O 1
ATOM 1874 N N . VAL A 1 247 ? -13.131 -4.809 -25.181 1.00 35.56 247 VAL A N 1
ATOM 1875 C CA . VAL A 1 247 ? -14.152 -5.008 -26.204 1.00 33.17 247 VAL A CA 1
ATOM 1876 C C . VAL A 1 247 ? -15.449 -4.309 -25.806 1.00 32.75 247 VAL A C 1
ATOM 1877 O O . VAL A 1 247 ? -16.262 -4.863 -25.066 1.00 30.95 247 VAL A O 1
ATOM 1881 N N . ALA A 1 248 ? -15.634 -3.091 -26.306 1.00 26.32 248 ALA A N 1
ATOM 1882 C CA . ALA A 1 248 ? -16.776 -2.265 -25.927 1.00 26.40 248 ALA A CA 1
ATOM 1883 C C . ALA A 1 248 ? -18.106 -2.829 -26.420 1.00 25.71 248 ALA A C 1
ATOM 1884 O O . ALA A 1 248 ? -19.153 -2.574 -25.826 1.00 23.88 248 ALA A O 1
ATOM 1886 N N . SER A 1 249 ? -18.061 -3.594 -27.506 1.00 28.33 249 SER A N 1
ATOM 1887 C CA . SER A 1 249 ? -19.272 -4.164 -28.086 1.00 22.55 249 SER A CA 1
ATOM 1888 C C . SER A 1 249 ? -19.899 -5.210 -27.167 1.00 27.07 249 SER A C 1
ATOM 1889 O O . SER A 1 249 ? -21.120 -5.267 -27.022 1.00 26.49 249 SER A O 1
ATOM 1892 N N . ASN A 1 250 ? -19.059 -6.035 -26.550 1.00 22.33 250 ASN A N 1
ATOM 1893 C CA . ASN A 1 250 ? -19.537 -7.056 -25.625 1.00 23.55 250 ASN A CA 1
ATOM 1894 C C . ASN A 1 250 ? -20.119 -6.448 -24.355 1.00 27.84 250 ASN A C 1
ATOM 1895 O O . ASN A 1 250 ? -21.008 -7.026 -23.729 1.00 30.76 250 ASN A O 1
ATOM 1900 N N . VAL A 1 251 ? -19.608 -5.281 -23.979 1.00 23.17 251 VAL A N 1
ATOM 1901 C CA . VAL A 1 251 ? -20.110 -4.566 -22.814 1.00 22.48 251 VAL A CA 1
ATOM 1902 C C . VAL A 1 251 ? -21.544 -4.106 -23.057 1.00 23.82 251 VAL A C 1
ATOM 1903 O O . VAL A 1 251 ? -22.412 -4.267 -22.199 1.00 20.39 251 VAL A O 1
ATOM 1907 N N . LEU A 1 252 ? -21.786 -3.544 -24.237 1.00 22.67 252 LEU A N 1
ATOM 1908 C CA . LEU A 1 252 ? -23.112 -3.055 -24.600 1.00 22.66 252 LEU A CA 1
ATOM 1909 C C . LEU A 1 252 ? -24.106 -4.198 -24.758 1.00 25.02 252 LEU A C 1
ATOM 1910 O O . LEU A 1 252 ? -25.305 -4.027 -24.534 1.00 25.30 252 LEU A O 1
ATOM 1915 N N . SER A 1 253 ? -23.601 -5.365 -25.144 1.00 22.33 253 SER A N 1
ATOM 1916 C CA . SER A 1 253 ? -24.443 -6.540 -25.320 1.00 22.90 253 SER A CA 1
ATOM 1917 C C . SER A 1 253 ? -24.854 -7.114 -23.969 1.00 22.37 253 SER A C 1
ATOM 1918 O O . SER A 1 253 ? -25.959 -7.636 -23.816 1.00 25.97 253 SER A O 1
ATOM 1921 N N . THR A 1 254 ? -23.955 -7.015 -22.995 1.00 20.58 254 THR A N 1
ATOM 1922 C CA . THR A 1 254 ? -24.251 -7.434 -21.631 1.00 21.45 254 THR A CA 1
ATOM 1923 C C . THR A 1 254 ? -25.386 -6.581 -21.074 1.00 20.43 254 THR A C 1
ATOM 1924 O O . THR A 1 254 ? -26.276 -7.083 -20.385 1.00 25.53 254 THR A O 1
ATOM 1928 N N . ILE A 1 255 ? -25.353 -5.291 -21.394 1.00 15.73 255 ILE A N 1
ATOM 1929 C CA . ILE A 1 255 ? -26.419 -4.370 -21.018 1.00 23.42 255 ILE A CA 1
ATOM 1930 C C . ILE A 1 255 ? -27.747 -4.798 -21.641 1.00 22.39 255 ILE A C 1
ATOM 1931 O O . ILE A 1 255 ? -28.797 -4.724 -21.003 1.00 25.58 255 ILE A O 1
ATOM 1936 N N . SER A 1 256 ? -27.692 -5.260 -22.886 1.00 17.00 256 SER A N 1
ATOM 1937 C CA . SER A 1 256 ? -28.890 -5.709 -23.585 1.00 24.37 256 SER A CA 1
ATOM 1938 C C . SER A 1 256 ? -29.439 -7.008 -23.002 1.00 21.83 256 SER A C 1
ATOM 1939 O O . SER A 1 256 ? -30.646 -7.147 -22.804 1.00 22.16 256 SER A O 1
ATOM 1942 N N . ARG A 1 257 ? -28.549 -7.954 -22.725 1.00 19.49 257 ARG A N 1
ATOM 1943 C CA . ARG A 1 257 ? -28.963 -9.270 -22.249 1.00 24.26 257 ARG A CA 1
ATOM 1944 C C . ARG A 1 257 ? -29.497 -9.254 -20.818 1.00 28.43 257 ARG A C 1
ATOM 1945 O O . ARG A 1 257 ? -30.604 -9.724 -20.558 1.00 33.37 257 ARG A O 1
ATOM 1953 N N . PHE A 1 258 ? -28.709 -8.712 -19.894 1.00 26.75 258 PHE A N 1
ATOM 1954 C CA . PHE A 1 258 ? -29.056 -8.765 -18.476 1.00 22.65 258 PHE A CA 1
ATOM 1955 C C . PHE A 1 258 ? -29.898 -7.581 -18.012 1.00 23.69 258 PHE A C 1
ATOM 1956 O O . PHE A 1 258 ? -30.437 -7.593 -16.905 1.00 30.03 258 PHE A O 1
ATOM 1964 N N . LYS A 1 259 ? -30.003 -6.565 -18.864 1.00 24.05 259 LYS A N 1
ATOM 1965 C CA . LYS A 1 259 ? -30.866 -5.410 -18.612 1.00 25.36 259 LYS A CA 1
ATOM 1966 C C . LYS A 1 259 ? -30.652 -4.730 -17.257 1.00 23.76 259 LYS A C 1
ATOM 1967 O O . LYS A 1 259 ? -31.564 -4.700 -16.431 1.00 22.82 259 LYS A O 1
ATOM 1973 N N . PRO A 1 260 ? -29.451 -4.177 -17.023 1.00 16.83 260 PRO A N 1
ATOM 1974 C CA . PRO A 1 260 ? -29.234 -3.445 -15.772 1.00 16.29 260 PRO A CA 1
ATOM 1975 C C . PRO A 1 260 ? -29.832 -2.045 -15.858 1.00 18.44 260 PRO A C 1
ATOM 1976 O O . PRO A 1 260 ? -30.081 -1.556 -16.959 1.00 15.22 260 PRO A O 1
ATOM 1980 N N . THR A 1 261 ? -30.062 -1.413 -14.712 1.00 18.55 261 THR A N 1
ATOM 1981 C CA . THR A 1 261 ? -30.634 -0.072 -14.688 1.00 16.89 261 THR A CA 1
ATOM 1982 C C . THR A 1 261 ? -29.566 0.982 -14.415 1.00 16.75 261 THR A C 1
ATOM 1983 O O . THR A 1 261 ? -29.757 2.163 -14.705 1.00 15.38 261 THR A O 1
ATOM 1987 N N . ILE A 1 262 ? -28.443 0.542 -13.856 1.00 13.39 262 ILE A N 1
ATOM 1988 C CA . ILE A 1 262 ? -27.331 1.432 -13.546 1.00 13.83 262 ILE A CA 1
ATOM 1989 C C . ILE A 1 262 ? -26.057 0.925 -14.215 1.00 16.55 262 ILE A C 1
ATOM 1990 O O . ILE A 1 262 ? -25.736 -0.261 -14.135 1.00 15.50 262 ILE A O 1
ATOM 1995 N N . PHE A 1 263 ? -25.333 1.823 -14.874 1.00 16.84 263 PHE A N 1
ATOM 1996 C CA . PHE A 1 263 ? -24.113 1.445 -15.578 1.00 16.57 263 PHE A CA 1
ATOM 1997 C C . PHE A 1 263 ? -22.916 2.286 -15.142 1.00 17.82 263 PHE A C 1
ATOM 1998 O O . PHE A 1 263 ? -22.952 3.514 -15.208 1.00 19.29 263 PHE A O 1
ATOM 2006 N N . TYR A 1 264 ? -21.858 1.615 -14.696 1.00 16.70 264 TYR A N 1
ATOM 2007 C CA . TYR A 1 264 ? -20.635 2.294 -14.281 1.00 16.59 264 TYR A CA 1
ATOM 2008 C C . TYR A 1 264 ? -19.538 2.092 -15.321 1.00 19.20 264 TYR A C 1
ATOM 2009 O O . TYR A 1 264 ? -19.388 1.000 -15.873 1.00 16.39 264 TYR A O 1
ATOM 2018 N N . ASN A 1 265 ? -18.767 3.144 -15.574 1.00 20.72 265 ASN A N 1
ATOM 2019 C CA . ASN A 1 265 ? -17.649 3.069 -16.507 1.00 14.54 265 ASN A CA 1
ATOM 2020 C C . ASN A 1 265 ? -16.717 4.265 -16.344 1.00 11.99 265 ASN A C 1
ATOM 2021 O O . ASN A 1 265 ? -16.987 5.171 -15.557 1.00 10.81 265 ASN A O 1
ATOM 2026 N N . ALA A 1 266 ? -15.615 4.253 -17.085 1.00 17.66 266 ALA A N 1
ATOM 2027 C CA . ALA A 1 266 ? -14.680 5.369 -17.108 1.00 14.85 266 ALA A CA 1
ATOM 2028 C C . ALA A 1 266 ? -14.863 6.123 -18.420 1.00 12.67 266 ALA A C 1
ATOM 2029 O O . ALA A 1 266 ? -15.361 5.551 -19.389 1.00 12.98 266 ALA A O 1
ATOM 2031 N N . PRO A 1 267 ? -14.478 7.412 -18.453 1.00 15.16 267 PRO A N 1
ATOM 2032 C CA . PRO A 1 267 ? -14.568 8.223 -19.673 1.00 16.47 267 PRO A CA 1
ATOM 2033 C C . PRO A 1 267 ? -13.929 7.554 -20.888 1.00 15.12 267 PRO A C 1
ATOM 2034 O O . PRO A 1 267 ? -14.426 7.713 -22.003 1.00 17.75 267 PRO A O 1
ATOM 2038 N N . THR A 1 268 ? -12.848 6.811 -20.671 1.00 16.11 268 THR A N 1
ATOM 2039 C CA . THR A 1 268 ? -12.191 6.094 -21.756 1.00 19.80 268 THR A CA 1
ATOM 2040 C C . THR A 1 268 ? -13.070 4.955 -22.272 1.00 16.70 268 THR A C 1
ATOM 2041 O O . THR A 1 268 ? -12.964 4.554 -23.431 1.00 18.65 268 THR A O 1
ATOM 2045 N N . GLY A 1 269 ? -13.941 4.445 -21.407 1.00 14.15 269 GLY A N 1
ATOM 2046 C CA . GLY A 1 269 ? -14.859 3.385 -21.780 1.00 12.65 269 GLY A CA 1
ATOM 2047 C C . GLY A 1 269 ? -16.072 3.932 -22.504 1.00 15.61 269 GLY A C 1
ATOM 2048 O O . GLY A 1 269 ? -16.557 3.333 -23.464 1.00 15.19 269 GLY A O 1
ATOM 2049 N N . TYR A 1 270 ? -16.565 5.077 -22.039 1.00 13.17 270 TYR A N 1
ATOM 2050 C CA . TYR A 1 270 ? -17.686 5.745 -22.689 1.00 22.05 270 TYR A CA 1
ATOM 2051 C C . TYR A 1 270 ? -17.302 6.216 -24.088 1.00 23.24 270 TYR A C 1
ATOM 2052 O O . TYR A 1 270 ? -18.111 6.166 -25.014 1.00 21.44 270 TYR A O 1
ATOM 2061 N N . ALA A 1 271 ? -16.061 6.670 -24.233 1.00 19.06 271 ALA A N 1
ATOM 2062 C CA . ALA A 1 271 ? -15.561 7.142 -25.520 1.00 20.93 271 ALA A CA 1
ATOM 2063 C C . ALA A 1 271 ? -15.387 5.988 -26.502 1.00 19.53 271 ALA A C 1
ATOM 2064 O O . ALA A 1 271 ? -15.686 6.121 -27.689 1.00 15.36 271 ALA A O 1
ATOM 2066 N N . ALA A 1 272 ? -14.901 4.858 -25.997 1.00 16.71 272 ALA A N 1
ATOM 2067 C CA . ALA A 1 272 ? -14.711 3.668 -26.819 1.00 16.80 272 ALA A CA 1
ATOM 2068 C C . ALA A 1 272 ? -16.045 3.124 -27.323 1.00 23.77 272 ALA A C 1
ATOM 2069 O O . ALA A 1 272 ? -16.140 2.633 -28.448 1.00 18.69 272 ALA A O 1
ATOM 2071 N N . ALA A 1 273 ? -17.072 3.213 -26.484 1.00 18.34 273 ALA A N 1
ATOM 2072 C CA . ALA A 1 273 ? -18.400 2.732 -26.845 1.00 17.81 273 ALA A CA 1
ATOM 2073 C C . ALA A 1 273 ? -19.027 3.609 -27.924 1.00 21.45 273 ALA A C 1
ATOM 2074 O O . ALA A 1 273 ? -19.612 3.105 -28.883 1.00 17.09 273 ALA A O 1
ATOM 2076 N N . LEU A 1 274 ? -18.897 4.922 -27.763 1.00 22.28 274 LEU A N 1
ATOM 2077 C CA . LEU A 1 274 ? -19.447 5.872 -28.725 1.00 22.06 274 LEU A CA 1
ATOM 2078 C C . LEU A 1 274 ? -18.660 5.876 -30.033 1.00 19.47 274 LEU A C 1
ATOM 2079 O O . LEU A 1 274 ? -19.154 6.341 -31.061 1.00 25.13 274 LEU A O 1
ATOM 2084 N N . ALA A 1 275 ? -17.437 5.356 -29.991 1.00 18.01 275 ALA A N 1
ATOM 2085 C CA . ALA A 1 275 ? -16.605 5.268 -31.186 1.00 21.31 275 ALA A CA 1
ATOM 2086 C C . ALA A 1 275 ? -17.107 4.172 -32.121 1.00 20.54 275 ALA A C 1
ATOM 2087 O O . ALA A 1 275 ? -16.796 4.172 -33.312 1.00 25.22 275 ALA A O 1
ATOM 2089 N N . LEU A 1 276 ? -17.880 3.240 -31.572 1.00 18.09 276 LEU A N 1
ATOM 2090 C CA . LEU A 1 276 ? -18.455 2.158 -32.361 1.00 22.17 276 LEU A CA 1
ATOM 2091 C C . LEU A 1 276 ? -19.423 2.705 -33.404 1.00 22.93 276 LEU A C 1
ATOM 2092 O O . LEU A 1 276 ? -20.286 3.527 -33.093 1.00 25.79 276 LEU A O 1
ATOM 2097 N N . LYS A 1 277 ? -19.273 2.248 -34.643 1.00 22.43 277 LYS A N 1
ATOM 2098 C CA . LYS A 1 277 ? -20.125 2.704 -35.735 1.00 21.54 277 LYS A CA 1
ATOM 2099 C C . LYS A 1 277 ? -21.558 2.213 -35.549 1.00 24.49 277 LYS A C 1
ATOM 2100 O O . LYS A 1 277 ? -22.499 2.802 -36.080 1.00 19.32 277 LYS A O 1
ATOM 2106 N N . ASP A 1 278 ? -21.714 1.134 -34.788 1.00 22.82 278 ASP A N 1
ATOM 2107 C CA . ASP A 1 278 ? -23.024 0.546 -34.543 1.00 20.70 278 ASP A CA 1
ATOM 2108 C C . ASP A 1 278 ? -23.380 0.596 -33.061 1.00 22.96 278 ASP A C 1
ATOM 2109 O O . ASP A 1 278 ? -23.880 -0.380 -32.500 1.00 31.59 278 ASP A O 1
ATOM 2114 N N . PHE A 1 279 ? -23.119 1.739 -32.435 1.00 18.77 279 PHE A N 1
ATOM 2115 C CA . PHE A 1 279 ? -23.384 1.917 -31.012 1.00 19.00 279 PHE A CA 1
ATOM 2116 C C . PHE A 1 279 ? -24.867 1.784 -30.681 1.00 29.95 279 PHE A C 1
ATOM 2117 O O . PHE A 1 279 ? -25.240 1.133 -29.705 1.00 31.99 279 PHE A O 1
ATOM 2125 N N . SER A 1 280 ? -25.708 2.404 -31.502 1.00 26.76 280 SER A N 1
ATOM 2126 C CA . SER A 1 280 ? -27.142 2.455 -31.241 1.00 20.97 280 SER A CA 1
ATOM 2127 C C . SER A 1 280 ? -27.846 1.130 -31.526 1.00 27.32 280 SER A C 1
ATOM 2128 O O . SER A 1 280 ? -29.027 0.969 -31.216 1.00 27.91 280 SER A O 1
ATOM 2131 N N . GLN A 1 281 ? -27.120 0.182 -32.109 1.00 19.43 281 GLN A N 1
ATOM 2132 C CA . GLN A 1 281 ? -27.703 -1.111 -32.455 1.00 25.49 281 GLN A CA 1
ATOM 2133 C C . GLN A 1 281 ? -27.946 -1.987 -31.227 1.00 27.13 281 GLN A C 1
ATOM 2134 O O . GLN A 1 281 ? -28.614 -3.017 -31.314 1.00 32.15 281 GLN A O 1
ATOM 2140 N N . HIS A 1 282 ? -27.405 -1.572 -30.087 1.00 23.23 282 HIS A N 1
ATOM 2141 C CA . HIS A 1 282 ? -27.613 -2.295 -28.838 1.00 22.42 282 HIS A CA 1
ATOM 2142 C C . HIS A 1 282 ? -28.730 -1.645 -28.030 1.00 25.42 282 HIS A C 1
ATOM 2143 O O . HIS A 1 282 ? -28.821 -0.419 -27.955 1.00 24.32 282 HIS A O 1
ATOM 2150 N N . ASP A 1 283 ? -29.580 -2.469 -27.428 1.00 21.60 283 ASP A N 1
ATOM 2151 C CA . ASP A 1 283 ? -30.683 -1.966 -26.619 1.00 24.40 283 ASP A CA 1
ATOM 2152 C C . ASP A 1 283 ? -30.206 -1.574 -25.224 1.00 23.36 283 ASP A C 1
ATOM 2153 O O . ASP A 1 283 ? -29.843 -2.429 -24.416 1.00 22.64 283 ASP A O 1
ATOM 2158 N N . LEU A 1 284 ? -30.211 -0.273 -24.951 1.00 23.31 284 LEU A N 1
ATOM 2159 C CA . LEU A 1 284 ? -29.759 0.255 -23.667 1.00 21.35 284 LEU A CA 1
ATOM 2160 C C . LEU A 1 284 ? -30.911 0.904 -22.905 1.00 26.19 284 LEU A C 1
ATOM 2161 O O . LEU A 1 284 ? -30.698 1.788 -22.076 1.00 28.00 284 LEU A O 1
ATOM 2166 N N . SER A 1 285 ? -32.131 0.455 -23.184 1.00 21.08 285 SER A N 1
ATOM 2167 C CA . SER A 1 285 ? -33.327 1.082 -22.628 1.00 27.17 285 SER A CA 1
ATOM 2168 C C . SER A 1 285 ? -33.533 0.814 -21.136 1.00 26.49 285 SER A C 1
ATOM 2169 O O . SER A 1 285 ? -34.214 1.579 -20.454 1.00 28.14 285 SER A O 1
ATOM 2172 N N . SER A 1 286 ? -32.952 -0.270 -20.633 1.00 23.05 286 SER A N 1
ATOM 2173 C CA . SER A 1 286 ? -33.096 -0.621 -19.224 1.00 25.17 286 SER A CA 1
ATOM 2174 C C . SER A 1 286 ? -32.365 0.378 -18.328 1.00 25.00 286 SER A C 1
ATOM 2175 O O . SER A 1 286 ? -32.719 0.559 -17.161 1.00 29.06 286 SER A O 1
ATOM 2178 N N . LEU A 1 287 ? -31.349 1.029 -18.887 1.00 23.34 287 LEU A N 1
ATOM 2179 C CA . LEU A 1 287 ? -30.575 2.032 -18.167 1.00 22.70 287 LEU A CA 1
ATOM 2180 C C . LEU A 1 287 ? -31.432 3.233 -17.784 1.00 20.62 287 LEU A C 1
ATOM 2181 O O . LEU A 1 287 ? -32.147 3.787 -18.619 1.00 20.85 287 LEU A O 1
ATOM 2186 N N . ARG A 1 288 ? -31.365 3.627 -16.516 1.00 18.72 288 ARG A N 1
ATOM 2187 C CA . ARG A 1 288 ? -32.031 4.843 -16.066 1.00 15.18 288 ARG A CA 1
ATOM 2188 C C . ARG A 1 288 ? -30.986 5.865 -15.638 1.00 13.08 288 ARG A C 1
ATOM 2189 O O . ARG A 1 288 ? -31.237 7.069 -15.647 1.00 13.64 288 ARG A O 1
ATOM 2197 N N . LEU A 1 289 ? -29.807 5.369 -15.275 1.00 15.34 289 LEU A N 1
ATOM 2198 C CA . LEU A 1 289 ? -28.697 6.222 -14.870 1.00 13.27 289 LEU A CA 1
ATOM 2199 C C . LEU A 1 289 ? -27.358 5.586 -15.220 1.00 16.61 289 LEU A C 1
ATOM 2200 O O . LEU A 1 289 ? -27.221 4.362 -15.230 1.00 16.63 289 LEU A O 1
ATOM 2205 N N . CYS A 1 290 ? -26.374 6.429 -15.507 1.00 17.98 290 CYS A N 1
ATOM 2206 C CA . CYS A 1 290 ? -25.011 5.969 -15.733 1.00 14.11 290 CYS A CA 1
ATOM 2207 C C . CYS A 1 290 ? -24.059 6.712 -14.806 1.00 12.73 290 CYS A C 1
ATOM 2208 O O . CYS A 1 290 ? -24.321 7.849 -14.415 1.00 12.20 290 CYS A O 1
ATOM 2211 N N . VAL A 1 291 ? -22.958 6.059 -14.447 1.00 12.43 291 VAL A N 1
ATOM 2212 C CA . VAL A 1 291 ? -21.978 6.648 -13.543 1.00 11.58 291 VAL A CA 1
ATOM 2213 C C . VAL A 1 291 ? -20.586 6.617 -14.167 1.00 13.20 291 VAL A C 1
ATOM 2214 O O . VAL A 1 291 ? -20.187 5.615 -14.762 1.00 10.21 291 VAL A O 1
ATOM 2218 N N . SER A 1 292 ? -19.855 7.720 -14.033 1.00 17.04 292 SER A N 1
ATOM 2219 C CA . SER A 1 292 ? -18.491 7.810 -14.544 1.00 12.47 292 SER A CA 1
ATOM 2220 C C . SER A 1 292 ? -17.522 8.248 -13.452 1.00 13.44 292 SER A C 1
ATOM 2221 O O . SER A 1 292 ? -17.851 9.101 -12.627 1.00 16.21 292 SER A O 1
ATOM 2224 N N . ALA A 1 293 ? -16.329 7.661 -13.452 1.00 14.64 293 ALA A N 1
ATOM 2225 C CA . ALA A 1 293 ? -15.302 8.013 -12.475 1.00 15.73 293 ALA A CA 1
ATOM 2226 C C . ALA A 1 293 ? -13.973 7.416 -12.930 1.00 15.87 293 ALA A C 1
ATOM 2227 O O . ALA A 1 293 ? -13.897 6.802 -13.992 1.00 21.79 293 ALA A O 1
ATOM 2229 N N . SER A 1 294 ? -12.942 7.579 -12.107 1.00 16.17 294 SER A N 1
ATOM 2230 C CA . SER A 1 294 ? -11.599 7.137 -12.455 1.00 16.38 294 SER A CA 1
ATOM 2231 C C . SER A 1 294 ? -10.822 8.352 -12.931 1.00 13.61 294 SER A C 1
ATOM 2232 O O . SER A 1 294 ? -9.771 8.692 -12.388 1.00 14.68 294 SER A O 1
ATOM 2235 N N . GLU A 1 295 ? -11.365 9.010 -13.949 1.00 13.11 295 GLU A N 1
ATOM 2236 C CA . GLU A 1 295 ? -10.848 10.295 -14.417 1.00 17.28 295 GLU A CA 1
ATOM 2237 C C . GLU A 1 295 ? -12.005 11.225 -14.767 1.00 15.82 295 GLU A C 1
ATOM 2238 O O . GLU A 1 295 ? -13.144 10.778 -14.909 1.00 21.55 295 GLU A O 1
ATOM 2244 N N . ALA A 1 296 ? -11.712 12.514 -14.904 1.00 13.06 296 ALA A N 1
ATOM 2245 C CA . ALA A 1 296 ? -12.742 13.511 -15.182 1.00 14.04 296 ALA A CA 1
ATOM 2246 C C . ALA A 1 296 ? -13.462 13.244 -16.502 1.00 15.83 296 ALA A C 1
ATOM 2247 O O . ALA A 1 296 ? -12.827 13.062 -17.540 1.00 13.62 296 ALA A O 1
ATOM 2249 N N . LEU A 1 297 ? -14.790 13.213 -16.448 1.00 13.95 297 LEU A N 1
ATOM 2250 C CA . LEU A 1 297 ? -15.604 13.008 -17.641 1.00 16.62 297 LEU A CA 1
ATOM 2251 C C . LEU A 1 297 ? -15.791 14.316 -18.402 1.00 15.80 297 LEU A C 1
ATOM 2252 O O . LEU A 1 297 ? -16.409 15.251 -17.891 1.00 13.84 297 LEU A O 1
ATOM 2257 N N . PRO A 1 298 ? -15.253 14.384 -19.630 1.00 14.28 298 PRO A N 1
ATOM 2258 C CA . PRO A 1 298 ? -15.370 15.576 -20.476 1.00 11.62 298 PRO A CA 1
ATOM 2259 C C . PRO A 1 298 ? -16.828 15.912 -20.767 1.00 20.05 298 PRO A C 1
ATOM 2260 O O . PRO A 1 298 ? -17.653 15.006 -20.898 1.00 19.77 298 PRO A O 1
ATOM 2264 N N . ALA A 1 299 ? -17.137 17.201 -20.861 1.00 18.77 299 ALA A N 1
ATOM 2265 C CA . ALA A 1 299 ? -18.498 17.644 -21.133 1.00 14.49 299 ALA A CA 1
ATOM 2266 C C . ALA A 1 299 ? -18.975 17.137 -22.489 1.00 19.10 299 ALA A C 1
ATOM 2267 O O . ALA A 1 299 ? -20.149 16.812 -22.661 1.00 21.39 299 ALA A O 1
ATOM 2269 N N . ALA A 1 300 ? -18.051 17.063 -23.443 1.00 19.85 300 ALA A N 1
ATOM 2270 C CA . ALA A 1 300 ? -18.363 16.595 -24.789 1.00 19.66 300 ALA A CA 1
ATOM 2271 C C . ALA A 1 300 ? -18.838 15.146 -24.779 1.00 18.41 300 ALA A C 1
ATOM 2272 O O . ALA A 1 300 ? -19.696 14.760 -25.573 1.00 24.29 300 ALA A O 1
ATOM 2274 N N . LEU A 1 301 ? -18.277 14.348 -23.877 1.00 17.04 301 LEU A N 1
ATOM 2275 C CA . LEU A 1 301 ? -18.680 12.953 -23.740 1.00 20.91 301 LEU A CA 1
ATOM 2276 C C . LEU A 1 301 ? -20.027 12.824 -23.039 1.00 20.03 301 LEU A C 1
ATOM 2277 O O . LEU A 1 301 ? -20.811 11.925 -23.349 1.00 19.41 301 LEU A O 1
ATOM 2282 N N . TRP A 1 302 ? -20.292 13.721 -22.094 1.00 21.06 302 TRP A N 1
ATOM 2283 C CA . TRP A 1 302 ? -21.559 13.706 -21.373 1.00 16.71 302 TRP A CA 1
ATOM 2284 C C . TRP A 1 302 ? -22.713 13.993 -22.324 1.00 20.92 302 TRP A C 1
ATOM 2285 O O . TRP A 1 302 ? -23.759 13.350 -22.252 1.00 19.96 302 TRP A O 1
ATOM 2296 N N . TYR A 1 303 ? -22.518 14.960 -23.215 1.00 15.99 303 TYR A N 1
ATOM 2297 C CA . TYR A 1 303 ? -23.547 15.315 -24.185 1.00 22.26 303 TYR A CA 1
ATOM 2298 C C . TYR A 1 303 ? -23.700 14.245 -25.262 1.00 23.77 303 TYR A C 1
ATOM 2299 O O . TYR A 1 303 ? -24.815 13.917 -25.665 1.00 22.60 303 TYR A O 1
ATOM 2308 N N . ALA A 1 304 ? -22.577 13.701 -25.722 1.00 19.00 304 ALA A N 1
ATOM 2309 C CA . ALA A 1 304 ? -22.591 12.678 -26.763 1.00 22.74 304 ALA A CA 1
ATOM 2310 C C . ALA A 1 304 ? -23.332 11.427 -26.303 1.00 21.74 304 ALA A C 1
ATOM 2311 O O . ALA A 1 304 ? -23.999 10.764 -27.095 1.00 25.34 304 ALA A O 1
ATOM 2313 N N . TRP A 1 305 ? -23.213 11.113 -25.018 1.00 18.80 305 TRP A N 1
ATOM 2314 C CA . TRP A 1 305 ? -23.907 9.968 -24.446 1.00 17.58 305 TRP A CA 1
ATOM 2315 C C . TRP A 1 305 ? -25.371 10.314 -24.196 1.00 21.24 305 TRP A C 1
ATOM 2316 O O . TRP A 1 305 ? -26.258 9.482 -24.384 1.00 22.46 305 TRP A O 1
ATOM 2327 N N . LYS A 1 306 ? -25.615 11.553 -23.780 1.00 18.30 306 LYS A N 1
ATOM 2328 C CA . LYS A 1 306 ? -26.965 12.024 -23.491 1.00 17.38 306 LYS A CA 1
ATOM 2329 C C . LYS A 1 306 ? -27.808 12.117 -24.759 1.00 28.16 306 LYS A C 1
ATOM 2330 O O . LYS A 1 306 ? -29.015 11.887 -24.730 1.00 28.99 306 LYS A O 1
ATOM 2336 N N . GLU A 1 307 ? -27.149 12.434 -25.843 1.00 28.31 307 GLU A N 1
ATOM 2337 C CA . GLU A 1 307 ? -27.758 12.636 -27.107 1.00 31.14 307 GLU A CA 1
ATOM 2338 C C . GLU A 1 307 ? -27.987 11.323 -27.849 1.00 29.27 307 GLU A C 1
ATOM 2339 O O . GLU A 1 307 ? -28.818 11.247 -28.684 1.00 26.48 307 GLU A O 1
ATOM 2345 N N . ALA A 1 308 ? -27.272 10.286 -27.474 1.00 24.91 308 ALA A N 1
ATOM 2346 C CA . ALA A 1 308 ? -27.340 8.977 -28.115 1.00 26.15 308 ALA A CA 1
ATOM 2347 C C . ALA A 1 308 ? -28.163 7.988 -27.300 1.00 30.90 308 ALA A C 1
ATOM 2348 O O . ALA A 1 308 ? -28.674 7.004 -27.835 1.00 31.34 308 ALA A O 1
ATOM 2350 N N . THR A 1 309 ? -28.292 8.251 -26.004 1.00 27.31 309 THR A N 1
ATOM 2351 C CA . THR A 1 309 ? -28.969 7.320 -25.113 1.00 21.43 309 THR A CA 1
ATOM 2352 C C . THR A 1 309 ? -30.159 7.972 -24.415 1.00 25.87 309 THR A C 1
ATOM 2353 O O . THR A 1 309 ? -31.167 7.317 -24.145 1.00 18.74 309 THR A O 1
ATOM 2357 N N . GLY A 1 310 ? -30.040 9.265 -24.134 1.00 20.25 310 GLY A N 1
ATOM 2358 C CA . GLY A 1 310 ? -31.062 9.979 -23.390 1.00 21.69 310 GLY A CA 1
ATOM 2359 C C . GLY A 1 310 ? -30.826 9.846 -21.899 1.00 23.15 310 GLY A C 1
ATOM 2360 O O . GLY A 1 310 ? -31.541 10.435 -21.087 1.00 19.64 310 GLY A O 1
ATOM 2361 N N . VAL A 1 311 ? -29.809 9.069 -21.544 1.00 20.63 311 VAL A N 1
ATOM 2362 C CA . VAL A 1 311 ? -29.491 8.794 -20.149 1.00 17.52 311 VAL A CA 1
ATOM 2363 C C . VAL A 1 311 ? -28.406 9.727 -19.621 1.00 18.20 311 VAL A C 1
ATOM 2364 O O . VAL A 1 311 ? -27.354 9.887 -20.239 1.00 20.00 311 VAL A O 1
ATOM 2368 N N . ASP A 1 312 ? -28.674 10.344 -18.475 1.00 15.48 312 ASP A N 1
ATOM 2369 C CA . ASP A 1 312 ? -27.694 11.193 -17.812 1.00 17.63 312 ASP A CA 1
ATOM 2370 C C . ASP A 1 312 ? -26.565 10.353 -17.230 1.00 16.00 312 ASP A C 1
ATOM 2371 O O . ASP A 1 312 ? -26.795 9.250 -16.735 1.00 18.22 312 ASP A O 1
ATOM 2376 N N . ILE A 1 313 ? -25.346 10.877 -17.290 1.00 15.97 313 ILE A N 1
ATOM 2377 C CA . ILE A 1 313 ? -24.213 10.227 -16.644 1.00 18.00 313 ILE A CA 1
ATOM 2378 C C . ILE A 1 313 ? -23.831 10.971 -15.371 1.00 17.86 313 ILE A C 1
ATOM 2379 O O . ILE A 1 313 ? -23.615 12.183 -15.392 1.00 14.97 313 ILE A O 1
ATOM 2384 N N . ILE A 1 314 ? -23.755 10.245 -14.261 1.00 21.65 314 ILE A N 1
ATOM 2385 C CA . ILE A 1 314 ? -23.362 10.844 -12.993 1.00 19.29 314 ILE A CA 1
ATOM 2386 C C . ILE A 1 314 ? -21.854 10.735 -12.797 1.00 18.13 314 ILE A C 1
ATOM 2387 O O . ILE A 1 314 ? -21.331 9.655 -12.522 1.00 13.28 314 ILE A O 1
ATOM 2392 N N . ASP A 1 315 ? -21.159 11.858 -12.951 1.00 22.63 315 ASP A N 1
ATOM 2393 C CA . ASP A 1 315 ? -19.718 11.902 -12.734 1.00 13.82 315 ASP A CA 1
ATOM 2394 C C . ASP A 1 315 ? -19.401 12.274 -11.291 1.00 17.24 315 ASP A C 1
ATOM 2395 O O . ASP A 1 315 ? -19.923 13.256 -10.763 1.00 17.39 315 ASP A O 1
ATOM 2400 N N . GLY A 1 316 ? -18.542 11.482 -10.658 1.00 15.24 316 GLY A N 1
ATOM 2401 C CA . GLY A 1 316 ? -18.135 11.736 -9.290 1.00 12.29 316 GLY A CA 1
ATOM 2402 C C . GLY A 1 316 ? -16.730 11.234 -9.022 1.00 16.44 316 GLY A C 1
ATOM 2403 O O . GLY A 1 316 ? -16.339 10.174 -9.512 1.00 15.12 316 GLY A O 1
ATOM 2404 N N . ILE A 1 317 ? -15.963 11.997 -8.250 1.00 13.52 317 ILE A N 1
ATOM 2405 C CA . ILE A 1 317 ? -14.595 11.604 -7.932 1.00 14.35 317 ILE A CA 1
ATOM 2406 C C . ILE A 1 317 ? -14.509 10.815 -6.628 1.00 14.66 317 ILE A C 1
ATOM 2407 O O . ILE A 1 317 ? -15.046 11.222 -5.596 1.00 13.19 317 ILE A O 1
ATOM 2412 N N . GLY A 1 318 ? -13.840 9.671 -6.695 1.00 15.31 318 GLY A N 1
ATOM 2413 C CA . GLY A 1 318 ? -13.571 8.871 -5.519 1.00 14.27 318 GLY A CA 1
ATOM 2414 C C . GLY A 1 318 ? -12.133 8.400 -5.537 1.00 15.05 318 GLY A C 1
ATOM 2415 O O . GLY A 1 318 ? -11.433 8.556 -6.537 1.00 13.18 318 GLY A O 1
ATOM 2416 N N . CYS A 1 319 ? -11.684 7.834 -4.425 1.00 15.12 319 CYS A N 1
ATOM 2417 C CA . CYS A 1 319 ? -10.348 7.263 -4.354 1.00 17.08 319 CYS A CA 1
ATOM 2418 C C . CYS A 1 319 ? -10.377 6.033 -3.463 1.00 19.09 319 CYS A C 1
ATOM 2419 O O . CYS A 1 319 ? -11.297 5.860 -2.663 1.00 18.95 319 CYS A O 1
ATOM 2422 N N . THR A 1 320 ? -9.374 5.176 -3.609 1.00 16.34 320 THR A N 1
ATOM 2423 C CA . THR A 1 320 ? -9.325 3.932 -2.854 1.00 15.81 320 THR A CA 1
ATOM 2424 C C . THR A 1 320 ? -9.107 4.206 -1.366 1.00 15.72 320 THR A C 1
ATOM 2425 O O . THR A 1 320 ? -9.560 3.443 -0.512 1.00 16.51 320 THR A O 1
ATOM 2429 N N . GLU A 1 321 ? -8.431 5.310 -1.062 1.00 14.52 321 GLU A N 1
ATOM 2430 C CA . GLU A 1 321 ? -8.204 5.713 0.324 1.00 13.18 321 GLU A CA 1
ATOM 2431 C C . GLU A 1 321 ? -9.517 6.040 1.034 1.00 13.43 321 GLU A C 1
ATOM 2432 O O . GLU A 1 321 ? -9.633 5.872 2.248 1.00 12.36 321 GLU A O 1
ATOM 2438 N N . ASN A 1 322 ? -10.499 6.510 0.271 1.00 14.36 322 ASN A N 1
ATOM 2439 C CA . ASN A 1 322 ? -11.815 6.833 0.813 1.00 15.71 322 ASN A CA 1
ATOM 2440 C C . ASN A 1 322 ? -12.826 5.746 0.465 1.00 11.98 322 ASN A C 1
ATOM 2441 O O . ASN A 1 322 ? -14.000 5.832 0.826 1.00 15.76 322 ASN A O 1
ATOM 2446 N N . PHE A 1 323 ? -12.368 4.727 -0.254 1.00 14.18 323 PHE A N 1
ATOM 2447 C CA . PHE A 1 323 ? -13.243 3.639 -0.674 1.00 13.38 323 PHE A CA 1
ATOM 2448 C C . PHE A 1 323 ? -14.047 4.024 -1.912 1.00 11.82 323 PHE A C 1
ATOM 2449 O O . PHE A 1 323 ? -13.975 3.354 -2.942 1.00 15.51 323 PHE A O 1
ATOM 2457 N N . HIS A 1 324 ? -14.814 5.105 -1.806 1.00 12.29 324 HIS A N 1
ATOM 2458 C CA . HIS A 1 324 ? -15.632 5.575 -2.923 1.00 11.52 324 HIS A CA 1
ATOM 2459 C C . HIS A 1 324 ? -15.796 7.092 -3.036 1.00 11.10 324 HIS A C 1
ATOM 2460 O O . HIS A 1 324 ? -15.053 7.859 -2.424 1.00 16.00 324 HIS A O 1
ATOM 2467 N N . ILE A 1 325 ? -16.784 7.503 -3.825 1.00 10.54 325 ILE A N 1
ATOM 2468 C CA . ILE A 1 325 ? -16.964 8.897 -4.228 1.00 14.35 325 ILE A CA 1
ATOM 2469 C C . ILE A 1 325 ? -17.244 9.861 -3.073 1.00 12.64 325 ILE A C 1
ATOM 2470 O O . ILE A 1 325 ? -18.063 9.578 -2.199 1.00 9.65 325 ILE A O 1
ATOM 2475 N N . PHE A 1 326 ? -16.554 11.001 -3.080 1.00 13.89 326 PHE A N 1
ATOM 2476 C CA . PHE A 1 326 ? -16.737 12.028 -2.056 1.00 15.84 326 PHE A CA 1
ATOM 2477 C C . PHE A 1 326 ? -17.225 13.363 -2.630 1.00 15.48 326 PHE A C 1
ATOM 2478 O O . PHE A 1 326 ? -17.701 14.226 -1.892 1.00 14.85 326 PHE A O 1
ATOM 2486 N N . ILE A 1 327 ? -17.092 13.529 -3.944 1.00 11.96 327 ILE A N 1
ATOM 2487 C CA . ILE A 1 327 ? -17.690 14.660 -4.651 1.00 12.19 327 ILE A CA 1
ATOM 2488 C C . ILE A 1 327 ? -18.397 14.130 -5.888 1.00 15.60 327 ILE A C 1
ATOM 2489 O O . ILE A 1 327 ? -17.765 13.516 -6.746 1.00 11.62 327 ILE A O 1
ATOM 2494 N N . SER A 1 328 ? -19.701 14.368 -5.991 1.00 11.36 328 SER A N 1
ATOM 2495 C CA . SER A 1 328 ? -20.472 13.798 -7.091 1.00 13.17 328 SER A CA 1
ATOM 2496 C C . SER A 1 328 ? -21.563 14.714 -7.627 1.00 15.82 328 SER A C 1
ATOM 2497 O O . SER A 1 328 ? -21.980 15.663 -6.965 1.00 17.31 328 SER A O 1
ATOM 2500 N N . ASN A 1 329 ? -22.012 14.414 -8.842 1.00 13.92 329 ASN A N 1
ATOM 2501 C CA . ASN A 1 329 ? -23.209 15.025 -9.393 1.00 12.27 329 ASN A CA 1
ATOM 2502 C C . ASN A 1 329 ? -24.428 14.254 -8.905 1.00 16.48 329 ASN A C 1
ATOM 2503 O O . ASN A 1 329 ? -24.293 13.214 -8.261 1.00 18.43 329 ASN A O 1
ATOM 2508 N N . ARG A 1 330 ? -25.615 14.762 -9.212 1.00 21.73 330 ARG A N 1
ATOM 2509 C CA . ARG A 1 330 ? -26.852 14.145 -8.752 1.00 20.75 330 ARG A CA 1
ATOM 2510 C C . ARG A 1 330 ? -27.870 14.106 -9.881 1.00 18.15 330 ARG A C 1
ATOM 2511 O O . ARG A 1 330 ? -27.820 14.943 -10.780 1.00 20.04 330 ARG A O 1
ATOM 2519 N N . PRO A 1 331 ? -28.793 13.130 -9.843 1.00 17.92 331 PRO A N 1
ATOM 2520 C CA . PRO A 1 331 ? -29.853 13.018 -10.851 1.00 23.69 331 PRO A CA 1
ATOM 2521 C C . PRO A 1 331 ? -30.589 14.338 -11.083 1.00 19.40 331 PRO A C 1
ATOM 2522 O O . PRO A 1 331 ? -30.984 14.628 -12.212 1.00 28.73 331 PRO A O 1
ATOM 2526 N N . GLY A 1 332 ? -30.752 15.130 -10.030 1.00 11.07 332 GLY A N 1
ATOM 2527 C CA . GLY A 1 332 ? -31.423 16.412 -10.143 1.00 15.77 332 GLY A CA 1
ATOM 2528 C C . GLY A 1 332 ? -30.488 17.580 -10.403 1.00 20.52 332 GLY A C 1
ATOM 2529 O O . GLY A 1 332 ? -30.931 18.659 -10.794 1.00 29.28 332 GLY A O 1
ATOM 2530 N N . ASP A 1 333 ? -29.193 17.371 -10.188 1.00 20.48 333 ASP A N 1
ATOM 2531 C CA . ASP A 1 333 ? -28.219 18.446 -10.351 1.00 17.53 333 ASP A CA 1
ATOM 2532 C C . ASP A 1 333 ? -26.949 17.964 -11.047 1.00 17.76 333 ASP A C 1
ATOM 2533 O O . ASP A 1 333 ? -26.105 17.306 -10.437 1.00 22.19 333 ASP A O 1
ATOM 2538 N N . ILE A 1 334 ? -26.821 18.298 -12.328 1.00 17.53 334 ILE A N 1
ATOM 2539 C CA . ILE A 1 334 ? -25.661 17.902 -13.118 1.00 17.00 334 ILE A CA 1
ATOM 2540 C C . ILE A 1 334 ? -25.036 19.087 -13.841 1.00 15.96 334 ILE A C 1
ATOM 2541 O O . ILE A 1 334 ? -25.720 19.819 -14.556 1.00 20.02 334 ILE A O 1
ATOM 2546 N N . ARG A 1 335 ? -23.735 19.276 -13.649 1.00 15.47 335 ARG A N 1
ATOM 2547 C CA . ARG A 1 335 ? -22.976 20.208 -14.471 1.00 18.24 335 ARG A CA 1
ATOM 2548 C C . ARG A 1 335 ? -21.916 19.439 -15.252 1.00 17.34 335 ARG A C 1
ATOM 2549 O O . ARG A 1 335 ? -20.905 19.020 -14.686 1.00 21.17 335 ARG A O 1
ATOM 2557 N N . PRO A 1 336 ? -22.159 19.238 -16.557 1.00 19.15 336 PRO A N 1
ATOM 2558 C CA . PRO A 1 336 ? -21.294 18.452 -17.445 1.00 18.26 336 PRO A CA 1
ATOM 2559 C C . PRO A 1 336 ? -19.840 18.919 -17.427 1.00 19.21 336 PRO A C 1
ATOM 2560 O O . PRO A 1 336 ? -19.559 20.089 -17.690 1.00 18.70 336 PRO A O 1
ATOM 2564 N N . GLY A 1 337 ? -18.930 18.004 -17.111 1.00 13.92 337 GLY A N 1
ATOM 2565 C CA . GLY A 1 337 ? -17.514 18.313 -17.080 1.00 18.65 337 GLY A CA 1
ATOM 2566 C C . GLY A 1 337 ? -16.976 18.501 -15.675 1.00 18.55 337 GLY A C 1
ATOM 2567 O O . GLY A 1 337 ? -15.764 18.481 -15.459 1.00 18.74 337 GLY A O 1
ATOM 2568 N N . SER A 1 338 ? -17.878 18.682 -14.715 1.00 18.44 338 SER A N 1
ATOM 2569 C CA . SER A 1 338 ? -17.482 18.922 -13.332 1.00 22.25 338 SER A CA 1
ATOM 2570 C C . SER A 1 338 ? -17.679 17.685 -12.463 1.00 18.27 338 SER A C 1
ATOM 2571 O O . SER A 1 338 ? -18.340 16.728 -12.866 1.00 20.34 338 SER A O 1
ATOM 2574 N N . SER A 1 339 ? -17.104 17.719 -11.265 1.00 17.52 339 SER A N 1
ATOM 2575 C CA . SER A 1 339 ? -17.245 16.626 -10.311 1.00 17.36 339 SER A CA 1
ATOM 2576 C C . SER A 1 339 ? -18.474 16.828 -9.429 1.00 18.10 339 SER A C 1
ATOM 2577 O O . SER A 1 339 ? -18.725 16.047 -8.513 1.00 17.36 339 SER A O 1
ATOM 2580 N N . GLY A 1 340 ? -19.228 17.887 -9.706 1.00 16.27 340 GLY A N 1
ATOM 2581 C CA . GLY A 1 340 ? -20.471 18.146 -9.004 1.00 15.04 340 GLY A CA 1
ATOM 2582 C C . GLY A 1 340 ? -20.324 18.893 -7.691 1.00 18.34 340 GLY A C 1
ATOM 2583 O O . GLY A 1 340 ? -19.530 19.827 -7.574 1.00 17.88 340 GLY A O 1
ATOM 2584 N N . LYS A 1 341 ? -21.102 18.469 -6.701 1.00 17.91 341 LYS A N 1
ATOM 2585 C CA . LYS A 1 341 ? -21.160 19.133 -5.405 1.00 20.51 341 LYS A CA 1
ATOM 2586 C C . LYS A 1 341 ? -20.651 18.200 -4.308 1.00 21.28 341 LYS A C 1
ATOM 2587 O O . LYS A 1 341 ? -20.618 16.983 -4.497 1.00 19.41 341 LYS A O 1
ATOM 2593 N N . PRO A 1 342 ? -20.240 18.767 -3.160 1.00 23.32 342 PRO A N 1
ATOM 2594 C CA . PRO A 1 342 ? -19.802 17.955 -2.019 1.00 19.22 342 PRO A CA 1
ATOM 2595 C C . PRO A 1 342 ? -20.888 16.996 -1.539 1.00 24.25 342 PRO A C 1
ATOM 2596 O O . PRO A 1 342 ? -22.059 17.370 -1.473 1.00 29.46 342 PRO A O 1
ATOM 2600 N N . VAL A 1 343 ? -20.494 15.771 -1.210 1.00 23.13 343 VAL A N 1
ATOM 2601 C CA . VAL A 1 343 ? -21.426 14.776 -0.693 1.00 16.99 343 VAL A CA 1
ATOM 2602 C C . VAL A 1 343 ? -21.621 14.966 0.808 1.00 17.88 343 VAL A C 1
ATOM 2603 O O . VAL A 1 343 ? -20.650 15.068 1.557 1.00 22.70 343 VAL A O 1
ATOM 2607 N N . GLU A 1 344 ? -22.879 15.022 1.238 1.00 24.80 344 GLU A N 1
ATOM 2608 C CA . GLU A 1 344 ? -23.205 15.212 2.648 1.00 24.70 344 GLU A CA 1
ATOM 2609 C C . GLU A 1 344 ? -22.619 14.094 3.508 1.00 20.90 344 GLU A C 1
ATOM 2610 O O . GLU A 1 344 ? -22.864 12.914 3.262 1.00 20.73 344 GLU A O 1
ATOM 2616 N N . GLY A 1 345 ? -21.840 14.479 4.515 1.00 16.28 345 GLY A N 1
ATOM 2617 C CA . GLY A 1 345 ? -21.122 13.527 5.343 1.00 17.60 345 GLY A CA 1
ATOM 2618 C C . GLY A 1 345 ? -19.632 13.633 5.082 1.00 26.46 345 GLY A C 1
ATOM 2619 O O . GLY A 1 345 ? -18.804 13.268 5.919 1.00 19.89 345 GLY A O 1
ATOM 2620 N N . TYR A 1 346 ? -19.298 14.140 3.900 1.00 20.98 346 TYR A N 1
ATOM 2621 C CA . TYR A 1 346 ? -17.916 14.394 3.521 1.00 17.75 346 TYR A CA 1
ATOM 2622 C C . TYR A 1 346 ? -17.661 15.895 3.491 1.00 20.58 346 TYR A C 1
ATOM 2623 O O . TYR A 1 346 ? -18.426 16.654 2.893 1.00 27.17 346 TYR A O 1
ATOM 2632 N N . GLU A 1 347 ? -16.583 16.319 4.140 1.00 19.41 347 GLU A N 1
ATOM 2633 C CA . GLU A 1 347 ? -16.246 17.734 4.221 1.00 20.01 347 GLU A CA 1
ATOM 2634 C C . GLU A 1 347 ? -15.007 18.042 3.382 1.00 17.48 347 GLU A C 1
ATOM 2635 O O . GLU A 1 347 ? -13.989 17.356 3.481 1.00 18.66 347 GLU A O 1
ATOM 2641 N N . LEU A 1 348 ? -15.102 19.077 2.554 1.00 16.80 348 LEU A N 1
ATOM 2642 C CA . LEU A 1 348 ? -14.044 19.408 1.602 1.00 16.70 348 LEU A CA 1
ATOM 2643 C C . LEU A 1 348 ? -13.281 20.670 1.987 1.00 16.62 348 LEU A C 1
ATOM 2644 O O . LEU A 1 348 ? -13.771 21.495 2.758 1.00 20.29 348 LEU A O 1
ATOM 2649 N N . LYS A 1 349 ? -12.093 20.800 1.457 1.00 18.14 349 LYS A N 1
ATOM 2650 C CA . LYS A 1 349 ? -11.217 21.932 1.699 1.00 18.97 349 LYS A CA 1
ATOM 2651 C C . LYS A 1 349 ? -10.229 22.096 0.538 1.00 19.97 349 LYS A C 1
ATOM 2652 O O . LYS A 1 349 ? -9.714 21.147 0.085 1.00 17.64 349 LYS A O 1
ATOM 2658 N N . LEU A 1 350 ? -10.031 23.304 0.031 1.00 24.34 350 LEU A N 1
ATOM 2659 C CA . LEU A 1 350 ? -9.001 23.550 -0.974 1.00 23.60 350 LEU A CA 1
ATOM 2660 C C . LEU A 1 350 ? -7.905 24.456 -0.424 1.00 22.17 350 LEU A C 1
ATOM 2661 O O . LEU A 1 350 ? -8.161 25.599 -0.049 1.00 27.55 350 LEU A O 1
ATOM 2666 N N . VAL A 1 351 ? -6.682 23.939 -0.384 1.00 21.91 351 VAL A N 1
ATOM 2667 C CA . VAL A 1 351 ? -5.567 24.671 0.204 1.00 26.86 351 VAL A CA 1
ATOM 2668 C C . VAL A 1 351 ? -4.403 24.831 -0.767 1.00 26.40 351 VAL A C 1
ATOM 2669 O O . VAL A 1 351 ? -4.259 24.055 -1.713 1.00 22.09 351 VAL A O 1
ATOM 2673 N N . ASP A 1 352 ? -3.573 25.841 -0.527 1.00 27.25 352 ASP A N 1
ATOM 2674 C CA . ASP A 1 352 ? -2.364 26.034 -1.319 1.00 38.49 352 ASP A CA 1
ATOM 2675 C C . ASP A 1 352 ? -1.300 25.012 -0.930 1.00 38.87 352 ASP A C 1
ATOM 2676 O O . ASP A 1 352 ? -1.548 24.127 -0.111 1.00 35.43 352 ASP A O 1
ATOM 2681 N N . ASP A 1 353 ? -0.110 25.144 -1.506 1.00 38.94 353 ASP A N 1
ATOM 2682 C CA . ASP A 1 353 ? 0.963 24.188 -1.250 1.00 48.35 353 ASP A CA 1
ATOM 2683 C C . ASP A 1 353 ? 1.633 24.386 0.113 1.00 46.83 353 ASP A C 1
ATOM 2684 O O . ASP A 1 353 ? 2.636 23.741 0.417 1.00 49.66 353 ASP A O 1
ATOM 2689 N N . GLU A 1 354 ? 1.071 25.273 0.929 1.00 39.01 354 GLU A N 1
ATOM 2690 C CA . GLU A 1 354 ? 1.552 25.474 2.292 1.00 48.68 354 GLU A CA 1
ATOM 2691 C C . GLU A 1 354 ? 0.433 25.292 3.316 1.00 54.17 354 GLU A C 1
ATOM 2692 O O . GLU A 1 354 ? 0.647 25.464 4.517 1.00 50.03 354 GLU A O 1
ATOM 2698 N N . GLY A 1 355 ? -0.762 24.957 2.835 1.00 46.60 355 GLY A N 1
ATOM 2699 C CA . GLY A 1 355 ? -1.852 24.566 3.712 1.00 36.52 355 GLY A CA 1
ATOM 2700 C C . GLY A 1 355 ? -2.950 25.588 3.942 1.00 35.80 355 GLY A C 1
ATOM 2701 O O . GLY A 1 355 ? -3.918 25.307 4.650 1.00 31.33 355 GLY A O 1
ATOM 2702 N N . LYS A 1 356 ? -2.814 26.771 3.352 1.00 33.03 356 LYS A N 1
ATOM 2703 C CA . LYS A 1 356 ? -3.807 27.825 3.545 1.00 30.84 356 LYS A CA 1
ATOM 2704 C C . LYS A 1 356 ? -4.933 27.758 2.516 1.00 35.08 356 LYS A C 1
ATOM 2705 O O . LYS A 1 356 ? -4.686 27.576 1.324 1.00 37.41 356 LYS A O 1
ATOM 2711 N N . THR A 1 357 ? -6.167 27.907 2.991 1.00 35.76 357 THR A N 1
ATOM 2712 C CA . THR A 1 357 ? -7.345 27.884 2.129 1.00 32.42 357 THR A CA 1
ATOM 2713 C C . THR A 1 357 ? -7.271 28.949 1.038 1.00 39.46 357 THR A C 1
ATOM 2714 O O . THR A 1 357 ? -7.201 30.145 1.323 1.00 41.03 357 THR A O 1
ATOM 2718 N N . VAL A 1 358 ? -7.282 28.499 -0.213 1.00 35.60 358 VAL A N 1
ATOM 2719 C CA . VAL A 1 358 ? -7.207 29.394 -1.361 1.00 35.05 358 VAL A CA 1
ATOM 2720 C C . VAL A 1 358 ? -8.474 30.241 -1.483 1.00 38.16 358 VAL A C 1
ATOM 2721 O O . VAL A 1 358 ? -9.529 29.865 -0.967 1.00 36.15 358 VAL A O 1
ATOM 2725 N N . PRO A 1 359 ? -8.367 31.405 -2.147 1.00 35.90 359 PRO A N 1
ATOM 2726 C CA . PRO A 1 359 ? -9.566 32.190 -2.460 1.00 34.64 359 PRO A CA 1
ATOM 2727 C C . PRO A 1 359 ? -10.477 31.439 -3.427 1.00 35.74 359 PRO A C 1
ATOM 2728 O O . PRO A 1 359 ? -10.006 30.569 -4.160 1.00 36.84 359 PRO A O 1
ATOM 2732 N N . ALA A 1 360 ? -11.764 31.777 -3.425 1.00 41.25 360 ALA A N 1
ATOM 2733 C CA . ALA A 1 360 ? -12.743 31.096 -4.268 1.00 31.85 360 ALA A CA 1
ATOM 2734 C C . ALA A 1 360 ? -12.435 31.243 -5.757 1.00 33.69 360 ALA A C 1
ATOM 2735 O O . ALA A 1 360 ? -12.164 32.343 -6.239 1.00 38.05 360 ALA A O 1
ATOM 2737 N N . GLY A 1 361 ? -12.478 30.127 -6.477 1.00 28.07 361 GLY A N 1
ATOM 2738 C CA . GLY A 1 361 ? -12.234 30.131 -7.908 1.00 26.85 361 GLY A CA 1
ATOM 2739 C C . GLY A 1 361 ? -10.819 29.734 -8.285 1.00 29.31 361 GLY A C 1
ATOM 2740 O O . GLY A 1 361 ? -10.553 29.376 -9.432 1.00 28.23 361 GLY A O 1
ATOM 2741 N N . GLU A 1 362 ? -9.908 29.796 -7.318 1.00 32.73 362 GLU A N 1
ATOM 2742 C CA . GLU A 1 362 ? -8.508 29.463 -7.569 1.00 36.97 362 GLU A CA 1
ATOM 2743 C C . GLU A 1 362 ? -8.204 27.984 -7.354 1.00 27.31 362 GLU A C 1
ATOM 2744 O O . GLU A 1 362 ? -8.884 27.300 -6.589 1.00 26.39 362 GLU A O 1
ATOM 2750 N N . ILE A 1 363 ? -7.171 27.504 -8.038 1.00 29.99 363 ILE A N 1
ATOM 2751 C CA . ILE A 1 363 ? -6.760 26.111 -7.945 1.00 24.94 363 ILE A CA 1
ATOM 2752 C C . ILE A 1 363 ? -6.082 25.833 -6.610 1.00 27.14 363 ILE A C 1
ATOM 2753 O O . ILE A 1 363 ? -5.158 26.543 -6.212 1.00 28.49 363 ILE A O 1
ATOM 2758 N N . GLY A 1 364 ? -6.548 24.797 -5.920 1.00 20.60 364 GLY A N 1
ATOM 2759 C CA . GLY A 1 364 ? -5.970 24.406 -4.649 1.00 17.17 364 GLY A CA 1
ATOM 2760 C C . GLY A 1 364 ? -5.906 22.900 -4.497 1.00 20.26 364 GLY A C 1
ATOM 2761 O O . GLY A 1 364 ? -6.496 22.161 -5.286 1.00 19.94 364 GLY A O 1
ATOM 2762 N N . ASN A 1 365 ? -5.181 22.442 -3.482 1.00 18.38 365 ASN A N 1
ATOM 2763 C CA . ASN A 1 365 ? -5.082 21.016 -3.201 1.00 19.99 365 ASN A CA 1
ATOM 2764 C C . ASN A 1 365 ? -6.309 20.514 -2.447 1.00 19.52 365 ASN A C 1
ATOM 2765 O O . ASN A 1 365 ? -6.834 21.202 -1.573 1.00 17.68 365 ASN A O 1
ATOM 2770 N N . VAL A 1 366 ? -6.762 19.314 -2.790 1.00 16.29 366 VAL A N 1
ATOM 2771 C CA . VAL A 1 366 ? -7.967 18.754 -2.189 1.00 17.24 366 VAL A CA 1
ATOM 2772 C C . VAL A 1 366 ? -7.698 18.065 -0.856 1.00 16.59 366 VAL A C 1
ATOM 2773 O O . VAL A 1 366 ? -6.910 17.123 -0.779 1.00 21.24 366 VAL A O 1
ATOM 2777 N N . LEU A 1 367 ? -8.360 18.545 0.191 1.00 17.90 367 LEU A N 1
ATOM 2778 C CA . LEU A 1 367 ? -8.331 17.882 1.488 1.00 19.27 367 LEU A CA 1
ATOM 2779 C C . LEU A 1 367 ? -9.720 17.353 1.829 1.00 19.47 367 LEU A C 1
ATOM 2780 O O . LEU A 1 367 ? -10.693 18.106 1.869 1.00 15.29 367 LEU A O 1
ATOM 2785 N N . LEU A 1 368 ? -9.803 16.049 2.065 1.00 19.68 368 LEU A N 1
ATOM 2786 C CA . LEU A 1 368 ? -11.079 15.394 2.319 1.00 13.52 368 LEU A CA 1
ATOM 2787 C C . LEU A 1 368 ? -11.237 14.993 3.782 1.00 16.34 368 LEU A C 1
ATOM 2788 O O . LEU A 1 368 ? -10.334 14.408 4.379 1.00 16.39 368 LEU A O 1
ATOM 2793 N N . ARG A 1 369 ? -12.394 15.316 4.350 1.00 15.95 369 ARG A N 1
ATOM 2794 C CA . ARG A 1 369 ? -12.723 14.913 5.710 1.00 14.00 369 ARG A CA 1
ATOM 2795 C C . ARG A 1 369 ? -13.794 13.830 5.659 1.00 15.61 369 ARG A C 1
ATOM 2796 O O . ARG A 1 369 ? -14.918 14.078 5.224 1.00 18.85 369 ARG A O 1
ATOM 2804 N N . SER A 1 370 ? -13.439 12.628 6.101 1.00 17.81 370 SER A N 1
ATOM 2805 C CA . SER A 1 370 ? -14.304 11.467 5.925 1.00 13.07 370 SER A CA 1
ATOM 2806 C C . SER A 1 370 ? -14.207 10.464 7.069 1.00 16.02 370 SER A C 1
ATOM 2807 O O . SER A 1 370 ? -13.160 10.324 7.700 1.00 19.26 370 SER A O 1
ATOM 2810 N N . GLU A 1 371 ? -15.306 9.761 7.325 1.00 13.98 371 GLU A N 1
ATOM 2811 C CA . GLU A 1 371 ? -15.304 8.670 8.290 1.00 14.68 371 GLU A CA 1
ATOM 2812 C C . GLU A 1 371 ? -15.102 7.334 7.584 1.00 13.48 371 GLU A C 1
ATOM 2813 O O . GLU A 1 371 ? -15.051 6.284 8.222 1.00 10.69 371 GLU A O 1
ATOM 2819 N N . THR A 1 372 ? -14.986 7.385 6.261 1.00 11.16 372 THR A N 1
ATOM 2820 C CA . THR A 1 372 ? -14.786 6.182 5.463 1.00 15.39 372 THR A CA 1
ATOM 2821 C C . THR A 1 372 ? -13.347 6.093 4.964 1.00 14.15 372 THR A C 1
ATOM 2822 O O . THR A 1 372 ? -12.963 5.123 4.309 1.00 8.92 372 THR A O 1
ATOM 2826 N N . ALA A 1 373 ? -12.557 7.114 5.278 1.00 12.45 373 ALA A N 1
ATOM 2827 C CA . ALA A 1 373 ? -11.163 7.160 4.863 1.00 13.58 373 ALA A CA 1
ATOM 2828 C C . ALA A 1 373 ? -10.322 6.182 5.674 1.00 14.77 373 ALA A C 1
ATOM 2829 O O . ALA A 1 373 ? -10.589 5.951 6.852 1.00 17.01 373 ALA A O 1
ATOM 2831 N N . ALA A 1 374 ? -9.308 5.608 5.035 1.00 11.45 374 ALA A N 1
ATOM 2832 C CA . ALA A 1 374 ? -8.399 4.697 5.717 1.00 14.28 374 ALA A CA 1
ATOM 2833 C C . ALA A 1 374 ? -7.591 5.447 6.770 1.00 13.99 374 ALA A C 1
ATOM 2834 O O . ALA A 1 374 ? -7.460 6.670 6.712 1.00 11.87 374 ALA A O 1
ATOM 2836 N N . LEU A 1 375 ? -7.054 4.710 7.736 1.00 15.01 375 LEU A N 1
ATOM 2837 C CA . LEU A 1 375 ? -6.292 5.315 8.820 1.00 15.20 375 LEU A CA 1
ATOM 2838 C C . LEU A 1 375 ? -4.839 5.534 8.406 1.00 17.84 375 LEU A C 1
ATOM 2839 O O . LEU A 1 375 ? -4.209 6.516 8.802 1.00 16.56 375 LEU A O 1
ATOM 2844 N N . SER A 1 376 ? -4.322 4.610 7.602 1.00 12.34 376 SER A N 1
ATOM 2845 C CA . SER A 1 376 ? -2.975 4.705 7.054 1.00 11.87 376 SER A CA 1
ATOM 2846 C C . SER A 1 376 ? -2.810 3.667 5.951 1.00 15.00 376 SER A C 1
ATOM 2847 O O . SER A 1 376 ? -3.674 2.811 5.765 1.00 13.43 376 SER A O 1
ATOM 2850 N N . TYR A 1 377 ? -1.703 3.747 5.218 1.00 10.18 377 TYR A N 1
ATOM 2851 C CA . TYR A 1 377 ? -1.389 2.738 4.214 1.00 10.24 377 TYR A CA 1
ATOM 2852 C C . TYR A 1 377 ? -0.859 1.482 4.889 1.00 10.78 377 TYR A C 1
ATOM 2853 O O . TYR A 1 377 ? -0.563 1.487 6.084 1.00 10.25 377 TYR A O 1
ATOM 2862 N N . TRP A 1 378 ? -0.739 0.409 4.117 1.00 12.88 378 TRP A N 1
ATOM 2863 C CA . TRP A 1 378 ? -0.122 -0.815 4.610 1.00 16.73 378 TRP A CA 1
ATOM 2864 C C . TRP A 1 378 ? 1.332 -0.883 4.153 1.00 17.84 378 TRP A C 1
ATOM 2865 O O . TRP A 1 378 ? 1.616 -0.903 2.954 1.00 17.43 378 TRP A O 1
ATOM 2876 N N . HIS A 1 379 ? 2.242 -0.904 5.123 1.00 12.92 379 HIS A N 1
ATOM 2877 C CA . HIS A 1 379 ? 3.681 -0.946 4.865 1.00 17.21 379 HIS A CA 1
ATOM 2878 C C . HIS A 1 379 ? 4.193 0.245 4.058 1.00 15.62 379 HIS A C 1
ATOM 2879 O O . HIS A 1 379 ? 5.017 0.088 3.158 1.00 23.14 379 HIS A O 1
ATOM 2886 N N . ASN A 1 380 ? 3.702 1.434 4.388 1.00 12.20 380 ASN A N 1
ATOM 2887 C CA . ASN A 1 380 ? 4.245 2.663 3.824 1.00 15.94 380 ASN A CA 1
ATOM 2888 C C . ASN A 1 380 ? 4.156 3.811 4.823 1.00 17.55 380 ASN A C 1
ATOM 2889 O O . ASN A 1 380 ? 3.349 4.728 4.667 1.00 15.96 380 ASN A O 1
ATOM 2894 N N . PHE A 1 381 ? 5.000 3.735 5.848 1.00 14.76 381 PHE A N 1
ATOM 2895 C CA . PHE A 1 381 ? 5.018 4.686 6.955 1.00 9.69 381 PHE A CA 1
ATOM 2896 C C . PHE A 1 381 ? 5.130 6.135 6.488 1.00 12.15 381 PHE A C 1
ATOM 2897 O O . PHE A 1 381 ? 4.364 6.994 6.921 1.00 14.74 381 PHE A O 1
ATOM 2905 N N . GLU A 1 382 ? 6.080 6.395 5.595 1.00 18.57 382 GLU A N 1
ATOM 2906 C CA . GLU A 1 382 ? 6.346 7.752 5.127 1.00 21.24 382 GLU A CA 1
ATOM 2907 C C . GLU A 1 382 ? 5.172 8.349 4.353 1.00 23.39 382 GLU A C 1
ATOM 2908 O O . GLU A 1 382 ? 4.786 9.494 4.584 1.00 24.95 382 GLU A O 1
ATOM 2914 N N . LYS A 1 383 ? 4.607 7.570 3.437 1.00 18.83 383 LYS A N 1
ATOM 2915 C CA . LYS A 1 383 ? 3.530 8.059 2.581 1.00 19.72 383 LYS A CA 1
ATOM 2916 C C . LYS A 1 383 ? 2.197 8.177 3.316 1.00 18.05 383 LYS A C 1
ATOM 2917 O O . LYS A 1 383 ? 1.324 8.946 2.912 1.00 17.02 383 LYS A O 1
ATOM 2923 N N . SER A 1 384 ? 2.042 7.415 4.394 1.00 14.12 384 SER A N 1
ATOM 2924 C CA . SER A 1 384 ? 0.839 7.500 5.211 1.00 14.02 384 SER A CA 1
ATOM 2925 C C . SER A 1 384 ? 0.761 8.859 5.894 1.00 16.00 384 SER A C 1
ATOM 2926 O O . SER A 1 384 ? -0.296 9.487 5.934 1.00 18.22 384 SER A O 1
ATOM 2929 N N . ARG A 1 385 ? 1.894 9.309 6.423 1.00 15.04 385 ARG A N 1
ATOM 2930 C CA . ARG A 1 385 ? 1.962 10.579 7.135 1.00 16.06 385 ARG A CA 1
ATOM 2931 C C . ARG A 1 385 ? 1.975 11.764 6.171 1.00 19.39 385 ARG A C 1
ATOM 2932 O O . ARG A 1 385 ? 1.794 12.911 6.578 1.00 19.30 385 ARG A O 1
ATOM 2940 N N . GLN A 1 386 ? 2.185 11.478 4.890 1.00 14.40 386 GLN A N 1
ATOM 2941 C CA . GLN A 1 386 ? 2.125 12.506 3.859 1.00 15.18 386 GLN A CA 1
ATOM 2942 C C . GLN A 1 386 ? 0.707 12.654 3.329 1.00 14.82 386 GLN A C 1
ATOM 2943 O O . GLN A 1 386 ? 0.319 13.718 2.848 1.00 17.64 386 GLN A O 1
ATOM 2949 N N . THR A 1 387 ? -0.065 11.577 3.425 1.00 18.70 387 THR A N 1
ATOM 2950 C CA . THR A 1 387 ? -1.399 11.531 2.840 1.00 15.40 387 THR A CA 1
ATOM 2951 C C . THR A 1 387 ? -2.496 11.735 3.880 1.00 18.79 387 THR A C 1
ATOM 2952 O O . THR A 1 387 ? -3.352 12.606 3.731 1.00 19.58 387 THR A O 1
ATOM 2956 N N . PHE A 1 388 ? -2.465 10.929 4.935 1.00 17.61 388 PHE A N 1
ATOM 2957 C CA . PHE A 1 388 ? -3.486 10.987 5.972 1.00 14.42 388 PHE A CA 1
ATOM 2958 C C . PHE A 1 388 ? -3.139 12.037 7.021 1.00 13.87 388 PHE A C 1
ATOM 2959 O O . PHE A 1 388 ? -2.517 11.731 8.037 1.00 13.33 388 PHE A O 1
ATOM 2967 N N . GLN A 1 389 ? -3.549 13.275 6.768 1.00 15.92 389 GLN A N 1
ATOM 2968 C CA . GLN A 1 389 ? -3.210 14.393 7.641 1.00 13.90 389 GLN A CA 1
ATOM 2969 C C . GLN A 1 389 ? -4.288 14.651 8.687 1.00 15.75 389 GLN A C 1
ATOM 2970 O O . GLN A 1 389 ? -5.029 15.630 8.602 1.00 18.70 389 GLN A O 1
ATOM 2976 N N . GLY A 1 390 ? -4.365 13.767 9.676 1.00 17.51 390 GLY A N 1
ATOM 2977 C CA . GLY A 1 390 ? -5.343 13.895 10.740 1.00 18.08 390 GLY A CA 1
ATOM 2978 C C . GLY A 1 390 ? -6.752 13.621 10.254 1.00 17.50 390 GLY A C 1
ATOM 2979 O O . GLY A 1 390 ? -7.039 12.541 9.739 1.00 19.77 390 GLY A O 1
ATOM 2980 N N . GLU A 1 391 ? -7.633 14.603 10.419 1.00 16.94 391 GLU A N 1
ATOM 2981 C CA . GLU A 1 391 ? -9.011 14.476 9.956 1.00 22.27 391 GLU A CA 1
ATOM 2982 C C . GLU A 1 391 ? -9.129 14.756 8.464 1.00 20.08 391 GLU A C 1
ATOM 2983 O O . GLU A 1 391 ? -10.190 14.560 7.871 1.00 14.27 391 GLU A O 1
ATOM 2989 N N . TRP A 1 392 ? -8.038 15.219 7.862 1.00 16.35 392 TRP A N 1
ATOM 2990 C CA . TRP A 1 392 ? -8.047 15.581 6.450 1.00 15.19 392 TRP A CA 1
ATOM 2991 C C . TRP A 1 392 ? -7.241 14.613 5.589 1.00 15.51 392 TRP A C 1
ATOM 2992 O O . TRP A 1 392 ? -6.128 14.224 5.943 1.00 16.49 392 TRP A O 1
ATOM 3003 N N . LEU A 1 393 ? -7.820 14.234 4.455 1.00 15.77 393 LEU A N 1
ATOM 3004 C CA . LEU A 1 393 ? -7.185 13.300 3.534 1.00 14.73 393 LEU A CA 1
ATOM 3005 C C . LEU A 1 393 ? -6.720 14.009 2.267 1.00 19.78 393 LEU A C 1
ATOM 3006 O O . LEU A 1 393 ? -7.521 14.619 1.558 1.00 19.73 393 LEU A O 1
ATOM 3011 N N . ALA A 1 394 ? -5.423 13.926 1.986 1.00 14.97 394 ALA A N 1
ATOM 3012 C CA . ALA A 1 394 ? -4.870 14.496 0.764 1.00 13.94 394 ALA A CA 1
ATOM 3013 C C . ALA A 1 394 ? -4.975 13.491 -0.377 1.00 15.27 394 ALA A C 1
ATOM 3014 O O . ALA A 1 394 ? -4.412 12.400 -0.305 1.00 21.09 394 ALA A O 1
ATOM 3016 N N . THR A 1 395 ? -5.701 13.860 -1.428 1.00 15.62 395 THR A N 1
ATOM 3017 C CA . THR A 1 395 ? -5.923 12.960 -2.555 1.00 19.11 395 THR A CA 1
ATOM 3018 C C . THR A 1 395 ? -4.883 13.150 -3.654 1.00 19.33 395 THR A C 1
ATOM 3019 O O . THR A 1 395 ? -4.747 12.307 -4.542 1.00 18.13 395 THR A O 1
ATOM 3023 N N . GLY A 1 396 ? -4.153 14.259 -3.589 1.00 19.60 396 GLY A N 1
ATOM 3024 C CA . GLY A 1 396 ? -3.153 14.576 -4.592 1.00 15.08 396 GLY A CA 1
ATOM 3025 C C . GLY A 1 396 ? -3.770 15.187 -5.836 1.00 21.76 396 GLY A C 1
ATOM 3026 O O . GLY A 1 396 ? -3.196 15.123 -6.923 1.00 22.34 396 GLY A O 1
ATOM 3027 N N . ASP A 1 397 ? -4.946 15.785 -5.671 1.00 21.04 397 ASP A N 1
ATOM 3028 C CA . ASP A 1 397 ? -5.670 16.381 -6.788 1.00 19.73 397 ASP A CA 1
ATOM 3029 C C . ASP A 1 397 ? -5.718 17.901 -6.699 1.00 17.66 397 ASP A C 1
ATOM 3030 O O . ASP A 1 397 ? -5.741 18.472 -5.609 1.00 19.33 397 ASP A O 1
ATOM 3035 N N . LYS A 1 398 ? -5.734 18.547 -7.860 1.00 19.56 398 LYS A N 1
ATOM 3036 C CA . LYS A 1 398 ? -5.937 19.987 -7.938 1.00 17.69 398 LYS A CA 1
ATOM 3037 C C . LYS A 1 398 ? -7.359 20.274 -8.408 1.00 16.79 398 LYS A C 1
ATOM 3038 O O . LYS A 1 398 ? -7.806 19.743 -9.424 1.00 19.62 398 LYS A O 1
ATOM 3044 N N . TYR A 1 399 ? -8.068 21.110 -7.657 1.00 20.05 399 TYR A N 1
ATOM 3045 C CA . TYR A 1 399 ? -9.451 21.447 -7.974 1.00 16.67 399 TYR A CA 1
ATOM 3046 C C . TYR A 1 399 ? -9.691 22.945 -7.852 1.00 18.02 399 TYR A C 1
ATOM 3047 O O . TYR A 1 399 ? -8.944 23.653 -7.177 1.00 18.06 399 TYR A O 1
ATOM 3056 N N . PHE A 1 400 ? -10.738 23.423 -8.515 1.00 18.59 400 PHE A N 1
ATOM 3057 C CA . PHE A 1 400 ? -11.227 24.778 -8.296 1.00 20.22 400 PHE A CA 1
ATOM 3058 C C . PHE A 1 400 ? -12.750 24.782 -8.322 1.00 19.14 400 PHE A C 1
ATOM 3059 O O . PHE A 1 400 ? -13.371 23.888 -8.898 1.00 15.46 400 PHE A O 1
ATOM 3067 N N . VAL A 1 401 ? -13.349 25.784 -7.689 1.00 21.89 401 VAL A N 1
ATOM 3068 C CA . VAL A 1 401 ? -14.798 25.828 -7.543 1.00 19.97 401 VAL A CA 1
ATOM 3069 C C . VAL A 1 401 ? -15.432 26.906 -8.416 1.00 18.68 401 VAL A C 1
ATOM 3070 O O . VAL A 1 401 ? -14.931 28.027 -8.499 1.00 22.26 401 VAL A O 1
ATOM 3074 N N . ASP A 1 402 ? -16.538 26.552 -9.065 1.00 20.22 402 ASP A N 1
ATOM 3075 C CA . ASP A 1 402 ? -17.315 27.492 -9.866 1.00 25.30 402 ASP A CA 1
ATOM 3076 C C . ASP A 1 402 ? -17.841 28.658 -9.042 1.00 28.60 402 ASP A C 1
ATOM 3077 O O . ASP A 1 402 ? -17.742 28.668 -7.814 1.00 30.88 402 ASP A O 1
ATOM 3082 N N . ALA A 1 403 ? -18.415 29.639 -9.730 1.00 26.34 403 ALA A N 1
ATOM 3083 C CA . ALA A 1 403 ? -19.112 30.727 -9.062 1.00 21.82 403 ALA A CA 1
ATOM 3084 C C . ALA A 1 403 ? -20.472 30.224 -8.590 1.00 25.85 403 ALA A C 1
ATOM 3085 O O . ALA A 1 403 ? -21.144 30.871 -7.787 1.00 29.82 403 ALA A O 1
ATOM 3087 N N . ASP A 1 404 ? -20.867 29.060 -9.099 1.00 22.13 404 ASP A N 1
ATOM 3088 C CA . ASP A 1 404 ? -22.121 28.427 -8.711 1.00 18.05 404 ASP A CA 1
ATOM 3089 C C . ASP A 1 404 ? -21.889 27.295 -7.713 1.00 21.27 404 ASP A C 1
ATOM 3090 O O . ASP A 1 404 ? -22.834 26.640 -7.274 1.00 26.38 404 ASP A O 1
ATOM 3095 N N . GLY A 1 405 ? -20.627 27.064 -7.365 1.00 24.95 405 GLY A N 1
ATOM 3096 C CA . GLY A 1 405 ? -20.284 26.080 -6.353 1.00 19.12 405 GLY A CA 1
ATOM 3097 C C . GLY A 1 405 ? -19.933 24.702 -6.884 1.00 21.08 405 GLY A C 1
ATOM 3098 O O . GLY A 1 405 ? -19.954 23.723 -6.139 1.00 18.12 405 GLY A O 1
ATOM 3099 N N . TYR A 1 406 ? -19.601 24.619 -8.169 1.00 20.67 406 TYR A N 1
ATOM 3100 C CA . TYR A 1 406 ? -19.263 23.337 -8.782 1.00 18.21 406 TYR A CA 1
ATOM 3101 C C . TYR A 1 406 ? -17.758 23.083 -8.809 1.00 20.43 406 TYR A C 1
ATOM 3102 O O . TYR A 1 406 ? -16.969 23.978 -9.114 1.00 15.78 406 TYR A O 1
ATOM 3111 N N . TYR A 1 407 ? -17.371 21.850 -8.492 1.00 20.05 407 TYR A N 1
ATOM 3112 C CA . TYR A 1 407 ? -15.964 21.467 -8.431 1.00 19.84 407 TYR A CA 1
ATOM 3113 C C . TYR A 1 407 ? -15.447 20.953 -9.771 1.00 20.72 407 TYR A C 1
ATOM 3114 O O . TYR A 1 407 ? -16.015 20.031 -10.355 1.00 19.77 407 TYR A O 1
ATOM 3123 N N . TRP A 1 408 ? -14.360 21.552 -10.248 1.00 20.97 408 TRP A N 1
ATOM 3124 C CA . TRP A 1 408 ? -13.751 21.142 -11.508 1.00 21.49 408 TRP A CA 1
ATOM 3125 C C . TRP A 1 408 ? -12.346 20.594 -11.296 1.00 20.19 408 TRP A C 1
ATOM 3126 O O . TRP A 1 408 ? -11.507 21.231 -10.658 1.00 23.19 408 TRP A O 1
ATOM 3137 N N . HIS A 1 409 ? -12.097 19.407 -11.838 1.00 17.85 409 HIS A N 1
ATOM 3138 C CA . HIS A 1 409 ? -10.807 18.748 -11.692 1.00 15.75 409 HIS A CA 1
ATOM 3139 C C . HIS A 1 409 ? -9.766 19.377 -12.609 1.00 18.65 409 HIS A C 1
ATOM 3140 O O . HIS A 1 409 ? -9.869 19.283 -13.831 1.00 21.30 409 HIS A O 1
ATOM 3147 N N . ALA A 1 410 ? -8.767 20.022 -12.017 1.00 18.07 410 ALA A N 1
ATOM 3148 C CA . ALA A 1 410 ? -7.671 20.588 -12.792 1.00 18.01 410 ALA A CA 1
ATOM 3149 C C . ALA A 1 410 ? -6.731 19.474 -13.233 1.00 20.20 410 ALA A C 1
ATOM 3150 O O . ALA A 1 410 ? -6.038 19.591 -14.243 1.00 16.25 410 ALA A O 1
ATOM 3152 N N . GLY A 1 411 ? -6.723 18.389 -12.466 1.00 18.76 411 GLY A N 1
ATOM 3153 C CA . GLY A 1 411 ? -5.877 17.247 -12.758 1.00 16.90 411 GLY A CA 1
ATOM 3154 C C . GLY A 1 411 ? -5.094 16.816 -11.538 1.00 17.00 411 GLY A C 1
ATOM 3155 O O . GLY A 1 411 ? -5.154 17.469 -10.495 1.00 19.04 411 GLY A O 1
ATOM 3156 N N . ARG A 1 412 ? -4.370 15.707 -11.659 1.00 16.95 412 ARG A N 1
ATOM 3157 C CA . ARG A 1 412 ? -3.449 15.286 -10.614 1.00 16.09 412 ARG A CA 1
ATOM 3158 C C . ARG A 1 412 ? -2.417 16.385 -10.418 1.00 16.63 412 ARG A C 1
ATOM 3159 O O . ARG A 1 412 ? -2.073 17.093 -11.365 1.00 17.54 412 ARG A O 1
ATOM 3167 N N . SER A 1 413 ? -1.928 16.531 -9.191 1.00 20.19 413 SER A N 1
ATOM 3168 C CA . SER A 1 413 ? -0.932 17.551 -8.891 1.00 21.11 413 SER A CA 1
ATOM 3169 C C . SER A 1 413 ? 0.346 17.312 -9.695 1.00 19.34 413 SER A C 1
ATOM 3170 O O . SER A 1 413 ? 1.051 18.255 -10.054 1.00 17.95 413 SER A O 1
ATOM 3173 N N . ASP A 1 414 ? 0.627 16.044 -9.985 1.00 23.06 414 ASP A N 1
ATOM 3174 C CA . ASP A 1 414 ? 1.789 15.666 -10.784 1.00 22.02 414 ASP A CA 1
ATOM 3175 C C . ASP A 1 414 ? 1.558 15.913 -12.270 1.00 23.68 414 ASP A C 1
ATOM 3176 O O . ASP A 1 414 ? 2.506 16.119 -13.028 1.00 23.30 414 ASP A O 1
ATOM 3181 N N . ASP A 1 415 ? 0.296 15.884 -12.685 1.00 27.91 415 ASP A N 1
ATOM 3182 C CA . ASP A 1 415 ? -0.045 16.037 -14.095 1.00 22.05 415 ASP A CA 1
ATOM 3183 C C . ASP A 1 415 ? -0.168 17.500 -14.511 1.00 20.13 415 ASP A C 1
ATOM 3184 O O . ASP A 1 415 ? -0.288 17.805 -15.697 1.00 22.75 415 ASP A O 1
ATOM 3189 N N . MET A 1 416 ? -0.141 18.400 -13.533 1.00 17.16 416 MET A N 1
ATOM 3190 C CA . MET A 1 416 ? -0.186 19.829 -13.816 1.00 17.41 416 MET A CA 1
ATOM 3191 C C . MET A 1 416 ? 1.118 20.274 -14.465 1.00 19.79 416 MET A C 1
ATOM 3192 O O . MET A 1 416 ? 2.201 19.876 -14.038 1.00 25.46 416 MET A O 1
ATOM 3197 N N . LEU A 1 417 ? 1.012 21.095 -15.503 1.00 20.47 417 LEU A N 1
ATOM 3198 C CA . LEU A 1 417 ? 2.196 21.619 -16.172 1.00 25.71 417 LEU A CA 1
ATOM 3199 C C . LEU A 1 417 ? 2.298 23.134 -16.018 1.00 30.01 417 LEU A C 1
ATOM 3200 O O . LEU A 1 417 ? 1.291 23.841 -16.043 1.00 31.78 417 LEU A O 1
ATOM 3205 N N . LYS A 1 418 ? 3.523 23.620 -15.844 1.00 31.55 418 LYS A N 1
ATOM 3206 C CA . LYS A 1 418 ? 3.767 25.044 -15.655 1.00 32.42 418 LYS A CA 1
ATOM 3207 C C . LYS A 1 418 ? 4.359 25.667 -16.914 1.00 32.43 418 LYS A C 1
ATOM 3208 O O . LYS A 1 418 ? 5.508 25.401 -17.268 1.00 35.47 418 LYS A O 1
ATOM 3214 N N . VAL A 1 419 ? 3.570 26.497 -17.587 1.00 27.43 419 VAL A N 1
ATOM 3215 C CA . VAL A 1 419 ? 4.023 27.156 -18.806 1.00 27.69 419 VAL A CA 1
ATOM 3216 C C . VAL A 1 419 ? 4.123 28.666 -18.616 1.00 29.35 419 VAL A C 1
ATOM 3217 O O . VAL A 1 419 ? 3.111 29.364 -18.562 1.00 30.77 419 VAL A O 1
ATOM 3221 N N . GLY A 1 420 ? 5.352 29.164 -18.514 1.00 33.79 420 GLY A N 1
ATOM 3222 C CA . GLY A 1 420 ? 5.589 30.584 -18.330 1.00 29.23 420 GLY A CA 1
ATOM 3223 C C . GLY A 1 420 ? 5.178 31.067 -16.953 1.00 41.69 420 GLY A C 1
ATOM 3224 O O . GLY A 1 420 ? 4.727 32.202 -16.791 1.00 43.70 420 GLY A O 1
ATOM 3225 N N . GLY A 1 421 ? 5.330 30.200 -15.958 1.00 40.68 421 GLY A N 1
ATOM 3226 C CA . GLY A 1 421 ? 4.974 30.535 -14.591 1.00 34.29 421 GLY A CA 1
ATOM 3227 C C . GLY A 1 421 ? 3.525 30.223 -14.269 1.00 33.99 421 GLY A C 1
ATOM 3228 O O . GLY A 1 421 ? 3.171 30.007 -13.110 1.00 41.64 421 GLY A O 1
ATOM 3229 N N . ILE A 1 422 ? 2.687 30.199 -15.300 1.00 40.05 422 ILE A N 1
ATOM 3230 C CA . ILE A 1 422 ? 1.263 29.936 -15.130 1.00 37.33 422 ILE A CA 1
ATOM 3231 C C . ILE A 1 422 ? 0.974 28.441 -15.200 1.00 36.81 422 ILE A C 1
ATOM 3232 O O . ILE A 1 422 ? 1.484 27.743 -16.077 1.00 34.95 422 ILE A O 1
ATOM 3237 N N . TRP A 1 423 ? 0.153 27.952 -14.276 1.00 35.04 423 TRP A N 1
ATOM 3238 C CA . TRP A 1 423 ? -0.203 26.538 -14.248 1.00 37.78 423 TRP A CA 1
ATOM 3239 C C . TRP A 1 423 ? -1.194 26.179 -15.349 1.00 31.10 423 TRP A C 1
ATOM 3240 O O . TRP A 1 423 ? -2.209 26.852 -15.532 1.00 36.42 423 TRP A O 1
ATOM 3251 N N . VAL A 1 424 ? -0.890 25.113 -16.082 1.00 26.83 424 VAL A N 1
ATOM 3252 C CA . VAL A 1 424 ? -1.756 24.649 -17.156 1.00 26.38 424 VAL A CA 1
ATOM 3253 C C . VAL A 1 424 ? -2.407 23.320 -16.793 1.00 24.19 424 VAL A C 1
ATOM 3254 O O . VAL A 1 424 ? -1.723 22.334 -16.518 1.00 21.01 424 VAL A O 1
ATOM 3258 N N . SER A 1 425 ? -3.736 23.307 -16.787 1.00 25.11 425 SER A N 1
ATOM 3259 C CA . SER A 1 425 ? -4.492 22.099 -16.488 1.00 15.85 425 SER A CA 1
ATOM 3260 C C . SER A 1 425 ? -4.573 21.194 -17.709 1.00 15.48 425 SER A C 1
ATOM 3261 O O . SER A 1 425 ? -5.059 21.608 -18.761 1.00 16.35 425 SER A O 1
ATOM 3264 N N . PRO A 1 426 ? -4.087 19.951 -17.576 1.00 17.23 426 PRO A N 1
ATOM 3265 C CA . PRO A 1 426 ? -4.197 18.980 -18.668 1.00 14.64 426 PRO A CA 1
ATOM 3266 C C . PRO A 1 426 ? -5.652 18.598 -18.922 1.00 18.05 426 PRO A C 1
ATOM 3267 O O . PRO A 1 426 ? -6.032 18.381 -20.071 1.00 18.91 426 PRO A O 1
ATOM 3271 N N . VAL A 1 427 ? -6.450 18.529 -17.860 1.00 14.79 427 VAL A N 1
ATOM 3272 C CA . VAL A 1 427 ? -7.859 18.164 -17.975 1.00 17.37 427 VAL A CA 1
ATOM 3273 C C . VAL A 1 427 ? -8.620 19.134 -18.873 1.00 21.39 427 VAL A C 1
ATOM 3274 O O . VAL A 1 427 ? -9.390 18.715 -19.738 1.00 20.08 427 VAL A O 1
ATOM 3278 N N . GLU A 1 428 ? -8.395 20.429 -18.670 1.00 17.72 428 GLU A N 1
ATOM 3279 C CA . GLU A 1 428 ? -9.054 21.453 -19.474 1.00 17.86 428 GLU A CA 1
ATOM 3280 C C . GLU A 1 428 ? -8.660 21.354 -20.944 1.00 20.45 428 GLU A C 1
ATOM 3281 O O . GLU A 1 428 ? -9.511 21.447 -21.829 1.00 23.12 428 GLU A O 1
ATOM 3287 N N . VAL A 1 429 ? -7.369 21.169 -21.197 1.00 18.16 429 VAL A N 1
ATOM 3288 C CA . VAL A 1 429 ? -6.869 21.069 -22.562 1.00 17.55 429 VAL A CA 1
ATOM 3289 C C . VAL A 1 429 ? -7.388 19.803 -23.242 1.00 19.96 429 VAL A C 1
ATOM 3290 O O . VAL A 1 429 ? -7.832 19.843 -24.390 1.00 18.18 429 VAL A O 1
ATOM 3294 N N . GLU A 1 430 ? -7.343 18.685 -22.522 1.00 19.40 430 GLU A N 1
ATOM 3295 C CA . GLU A 1 430 ? -7.849 17.417 -23.038 1.00 15.50 430 GLU A CA 1
ATOM 3296 C C . GLU A 1 430 ? -9.352 17.481 -23.298 1.00 17.92 430 GLU A C 1
ATOM 3297 O O . GLU A 1 430 ? -9.848 16.896 -24.262 1.00 16.56 430 GLU A O 1
ATOM 3303 N N . SER A 1 431 ? -10.069 18.195 -22.436 1.00 18.26 431 SER A N 1
ATOM 3304 C CA . SER A 1 431 ? -11.514 18.346 -22.574 1.00 18.83 431 SER A CA 1
ATOM 3305 C C . SER A 1 431 ? -11.865 19.167 -23.808 1.00 23.86 431 SER A C 1
ATOM 3306 O O . SER A 1 431 ? -12.918 18.974 -24.416 1.00 25.99 431 SER A O 1
ATOM 3309 N N . THR A 1 432 ? -10.977 20.087 -24.170 1.00 20.02 432 THR A N 1
ATOM 3310 C CA . THR A 1 432 ? -11.171 20.918 -25.349 1.00 20.66 432 THR A CA 1
ATOM 3311 C C . THR A 1 432 ? -10.878 20.126 -26.619 1.00 19.59 432 THR A C 1
ATOM 3312 O O . THR A 1 432 ? -11.617 20.211 -27.600 1.00 19.45 432 THR A O 1
ATOM 3316 N N . LEU A 1 433 ? -9.799 19.350 -26.589 1.00 18.21 433 LEU A N 1
ATOM 3317 C CA . LEU A 1 433 ? -9.398 18.538 -27.733 1.00 16.52 433 LEU A CA 1
ATOM 3318 C C . LEU A 1 433 ? -10.458 17.503 -28.100 1.00 15.08 433 LEU A C 1
ATOM 3319 O O . LEU A 1 433 ? -10.698 17.237 -29.278 1.00 11.62 433 LEU A O 1
ATOM 3324 N N . ILE A 1 434 ? -11.095 16.928 -27.086 1.00 15.06 434 ILE A N 1
ATOM 3325 C CA . ILE A 1 434 ? -12.064 15.859 -27.306 1.00 16.48 434 ILE A CA 1
ATOM 3326 C C . ILE A 1 434 ? -13.372 16.381 -27.907 1.00 20.40 434 ILE A C 1
ATOM 3327 O O . ILE A 1 434 ? -14.208 15.602 -28.365 1.00 16.89 434 ILE A O 1
ATOM 3332 N N . GLN A 1 435 ? -13.540 17.701 -27.911 1.00 19.14 435 GLN A N 1
ATOM 3333 C CA . GLN A 1 435 ? -14.708 18.319 -28.530 1.00 16.49 435 GLN A CA 1
ATOM 3334 C C . GLN A 1 435 ? -14.713 18.095 -30.039 1.00 18.56 435 GLN A C 1
ATOM 3335 O O . GLN A 1 435 ? -15.774 17.997 -30.655 1.00 27.94 435 GLN A O 1
ATOM 3341 N N . HIS A 1 436 ? -13.524 18.016 -30.630 1.00 17.70 436 HIS A N 1
ATOM 3342 C CA . HIS A 1 436 ? -13.406 17.726 -32.053 1.00 22.56 436 HIS A CA 1
ATOM 3343 C C . HIS A 1 436 ? -13.854 16.293 -32.323 1.00 24.29 436 HIS A C 1
ATOM 3344 O O . HIS A 1 436 ? -13.377 15.358 -31.679 1.00 25.81 436 HIS A O 1
ATOM 3351 N N . PRO A 1 437 ? -14.772 16.117 -33.286 1.00 25.65 437 PRO A N 1
ATOM 3352 C CA . PRO A 1 437 ? -15.445 14.838 -33.548 1.00 25.53 437 PRO A CA 1
ATOM 3353 C C . PRO A 1 437 ? -14.520 13.724 -34.037 1.00 23.30 437 PRO A C 1
ATOM 3354 O O . PRO A 1 437 ? -14.938 12.567 -34.070 1.00 23.59 437 PRO A O 1
ATOM 3358 N N . ALA A 1 438 ? -13.290 14.063 -34.412 1.00 24.96 438 ALA A N 1
ATOM 3359 C CA . ALA A 1 438 ? -12.349 13.065 -34.910 1.00 18.03 438 ALA A CA 1
ATOM 3360 C C . ALA A 1 438 ? -11.520 12.458 -33.782 1.00 22.22 438 ALA A C 1
ATOM 3361 O O . ALA A 1 438 ? -10.881 11.420 -33.957 1.00 20.97 438 ALA A O 1
ATOM 3363 N N . VAL A 1 439 ? -11.538 13.110 -32.625 1.00 24.43 439 VAL A N 1
ATOM 3364 C CA . VAL A 1 439 ? -10.769 12.656 -31.473 1.00 22.01 439 VAL A CA 1
ATOM 3365 C C . VAL A 1 439 ? -11.585 11.725 -30.582 1.00 23.72 439 VAL A C 1
ATOM 3366 O O . VAL A 1 439 ? -12.655 12.095 -30.100 1.00 24.45 439 VAL A O 1
ATOM 3370 N N . GLN A 1 440 ? -11.074 10.517 -30.366 1.00 22.58 440 GLN A N 1
ATOM 3371 C CA . GLN A 1 440 ? -11.723 9.563 -29.475 1.00 25.25 440 GLN A CA 1
ATOM 3372 C C . GLN A 1 440 ? -11.347 9.858 -28.026 1.00 26.15 440 GLN A C 1
ATOM 3373 O O . GLN A 1 440 ? -12.211 9.934 -27.151 1.00 23.08 440 GLN A O 1
ATOM 3379 N N . GLU A 1 441 ? -10.049 10.023 -27.786 1.00 21.76 441 GLU A N 1
ATOM 3380 C CA . GLU A 1 441 ? -9.535 10.420 -26.479 1.00 20.56 441 GLU A CA 1
ATOM 3381 C C . GLU A 1 441 ? -8.120 10.964 -26.638 1.00 20.29 441 GLU A C 1
ATOM 3382 O O . GLU A 1 441 ? -7.511 10.814 -27.697 1.00 18.18 441 GLU A O 1
ATOM 3388 N N . CYS A 1 442 ? -7.597 11.594 -25.591 1.00 20.59 442 CYS A N 1
ATOM 3389 C CA . CYS A 1 442 ? -6.267 12.189 -25.667 1.00 19.63 442 CYS A CA 1
ATOM 3390 C C . CYS A 1 442 ? -5.627 12.402 -24.299 1.00 17.27 442 CYS A C 1
ATOM 3391 O O . CYS A 1 442 ? -6.238 12.143 -23.262 1.00 26.36 442 CYS A O 1
ATOM 3394 N N . ALA A 1 443 ? -4.387 12.881 -24.314 1.00 19.36 443 ALA A N 1
ATOM 3395 C CA . ALA A 1 443 ? -3.641 13.148 -23.091 1.00 20.76 443 ALA A CA 1
ATOM 3396 C C . ALA A 1 443 ? -2.657 14.292 -23.310 1.00 22.96 443 ALA A C 1
ATOM 3397 O O . ALA A 1 443 ? -2.008 14.372 -24.353 1.00 20.13 443 ALA A O 1
ATOM 3399 N N . VAL A 1 444 ? -2.549 15.175 -22.322 1.00 25.83 444 VAL A N 1
ATOM 3400 C CA . VAL A 1 444 ? -1.673 16.336 -22.425 1.00 18.41 444 VAL A CA 1
ATOM 3401 C C . VAL A 1 444 ? -0.646 16.369 -21.299 1.00 19.21 444 VAL A C 1
ATOM 3402 O O . VAL A 1 444 ? -0.999 16.334 -20.121 1.00 19.18 444 VAL A O 1
ATOM 3406 N N . ILE A 1 445 ? 0.629 16.435 -21.671 1.00 25.48 445 ILE A N 1
ATOM 3407 C CA . ILE A 1 445 ? 1.713 16.486 -20.700 1.00 21.40 445 ILE A CA 1
ATOM 3408 C C . ILE A 1 445 ? 2.602 17.698 -20.951 1.00 24.84 445 ILE A C 1
ATOM 3409 O O . ILE A 1 445 ? 2.454 18.390 -21.959 1.00 24.61 445 ILE A O 1
ATOM 3414 N N . GLY A 1 446 ? 3.527 17.946 -20.030 1.00 27.98 446 GLY A N 1
ATOM 3415 C CA . GLY A 1 446 ? 4.507 19.003 -20.196 1.00 30.96 446 GLY A CA 1
ATOM 3416 C C . GLY A 1 446 ? 5.772 18.468 -20.838 1.00 32.63 446 GLY A C 1
ATOM 3417 O O . GLY A 1 446 ? 6.223 17.370 -20.511 1.00 24.79 446 GLY A O 1
ATOM 3418 N N . CYS A 1 447 ? 6.346 19.242 -21.754 1.00 33.16 447 CYS A N 1
ATOM 3419 C CA . CYS A 1 447 ? 7.522 18.800 -22.495 1.00 32.43 447 CYS A CA 1
ATOM 3420 C C . CYS A 1 447 ? 8.418 19.977 -22.885 1.00 39.04 447 CYS A C 1
ATOM 3421 O O . CYS A 1 447 ? 7.935 20.982 -23.407 1.00 34.14 447 CYS A O 1
ATOM 3424 N N . PRO A 1 448 ? 9.731 19.852 -22.627 1.00 42.68 448 PRO A N 1
ATOM 3425 C CA . PRO A 1 448 ? 10.728 20.882 -22.951 1.00 40.98 448 PRO A CA 1
ATOM 3426 C C . PRO A 1 448 ? 10.836 21.138 -24.454 1.00 35.04 448 PRO A C 1
ATOM 3427 O O . PRO A 1 448 ? 10.860 20.189 -25.238 1.00 26.77 448 PRO A O 1
ATOM 3431 N N . ASP A 1 449 ? 10.978 22.399 -24.805 1.00 38.22 449 ASP A N 1
ATOM 3432 C CA . ASP A 1 449 ? 10.934 22.862 -26.170 1.00 42.83 449 ASP A CA 1
ATOM 3433 C C . ASP A 1 449 ? 12.241 23.162 -26.853 1.00 51.02 449 ASP A C 1
ATOM 3434 O O . ASP A 1 449 ? 12.320 23.968 -27.751 1.00 62.05 449 ASP A O 1
ATOM 3439 N N . GLN A 1 450 ? 13.258 22.453 -26.465 1.00 44.74 450 GLN A N 1
ATOM 3440 C CA . GLN A 1 450 ? 14.606 22.621 -27.023 1.00 61.11 450 GLN A CA 1
ATOM 3441 C C . GLN A 1 450 ? 15.183 23.974 -26.585 1.00 57.49 450 GLN A C 1
ATOM 3442 O O . GLN A 1 450 ? 16.301 24.331 -26.956 1.00 60.38 450 GLN A O 1
ATOM 3448 N N . SER A 1 451 ? 14.408 24.719 -25.804 1.00 49.96 451 SER A N 1
ATOM 3449 C CA . SER A 1 451 ? 14.919 25.869 -25.074 1.00 49.23 451 SER A CA 1
ATOM 3450 C C . SER A 1 451 ? 14.658 25.443 -23.637 1.00 51.72 451 SER A C 1
ATOM 3451 O O . SER A 1 451 ? 14.911 26.191 -22.691 1.00 52.03 451 SER A O 1
ATOM 3454 N N . ARG A 1 452 ? 14.138 24.225 -23.503 1.00 54.05 452 ARG A N 1
ATOM 3455 C CA . ARG A 1 452 ? 13.828 23.611 -22.213 1.00 51.44 452 ARG A CA 1
ATOM 3456 C C . ARG A 1 452 ? 12.769 24.375 -21.419 1.00 45.47 452 ARG A C 1
ATOM 3457 O O . ARG A 1 452 ? 12.749 24.346 -20.188 1.00 46.60 452 ARG A O 1
ATOM 3465 N N . LEU A 1 453 ? 11.889 25.056 -22.146 1.00 46.96 453 LEU A N 1
ATOM 3466 C CA . LEU A 1 453 ? 10.698 25.659 -21.564 1.00 43.13 453 LEU A CA 1
ATOM 3467 C C . LEU A 1 453 ? 9.543 24.687 -21.753 1.00 40.45 453 LEU A C 1
ATOM 3468 O O . LEU A 1 453 ? 9.211 24.326 -22.883 1.00 37.66 453 LEU A O 1
ATOM 3473 N N . ILE A 1 454 ? 8.943 24.253 -20.649 1.00 39.69 454 ILE A N 1
ATOM 3474 C CA . ILE A 1 454 ? 7.876 23.257 -20.708 1.00 38.33 454 ILE A CA 1
ATOM 3475 C C . ILE A 1 454 ? 6.672 23.779 -21.489 1.00 33.56 454 ILE A C 1
ATOM 3476 O O . ILE A 1 454 ? 6.148 24.860 -21.207 1.00 32.56 454 ILE A O 1
ATOM 3481 N N . LYS A 1 455 ? 6.269 23.007 -22.493 1.00 30.42 455 LYS A N 1
ATOM 3482 C CA . LYS A 1 455 ? 5.138 23.348 -23.344 1.00 26.31 455 LYS A CA 1
ATOM 3483 C C . LYS A 1 455 ? 4.201 22.151 -23.434 1.00 24.29 455 LYS A C 1
ATOM 3484 O O . LYS A 1 455 ? 4.644 21.006 -23.335 1.00 26.44 455 LYS A O 1
ATOM 3490 N N . PRO A 1 456 ? 2.897 22.409 -23.615 1.00 24.78 456 PRO A N 1
ATOM 3491 C CA . PRO A 1 456 ? 1.917 21.323 -23.701 1.00 21.49 456 PRO A CA 1
ATOM 3492 C C . PRO A 1 456 ? 2.101 20.468 -24.951 1.00 20.65 456 PRO A C 1
ATOM 3493 O O . PRO A 1 456 ? 2.226 21.002 -26.053 1.00 17.66 456 PRO A O 1
ATOM 3497 N N . LYS A 1 457 ? 2.124 19.152 -24.772 1.00 22.14 457 LYS A N 1
ATOM 3498 C CA . LYS A 1 457 ? 2.123 18.224 -25.896 1.00 19.47 457 LYS A CA 1
ATOM 3499 C C . LYS A 1 457 ? 0.916 17.301 -25.801 1.00 19.04 457 LYS A C 1
ATOM 3500 O O . LYS A 1 457 ? 0.653 16.719 -24.749 1.00 20.16 457 LYS A O 1
ATOM 3506 N N . ALA A 1 458 ? 0.188 17.166 -26.903 1.00 20.03 458 ALA A N 1
ATOM 3507 C CA . ALA A 1 458 ? -1.030 16.366 -26.913 1.00 14.78 458 ALA A CA 1
ATOM 3508 C C . ALA A 1 458 ? -0.863 15.056 -27.676 1.00 18.56 458 ALA A C 1
ATOM 3509 O O . ALA A 1 458 ? -0.541 15.054 -28.864 1.00 22.08 458 ALA A O 1
ATOM 3511 N N . PHE A 1 459 ? -1.082 13.945 -26.981 1.00 21.45 459 PHE A N 1
ATOM 3512 C CA . PHE A 1 459 ? -1.109 12.634 -27.616 1.00 20.31 459 PHE A CA 1
ATOM 3513 C C . PHE A 1 459 ? -2.555 12.259 -27.911 1.00 23.99 459 PHE A C 1
ATOM 3514 O O . PHE A 1 459 ? -3.343 12.029 -26.996 1.00 21.29 459 PHE A O 1
ATOM 3522 N N . ILE A 1 460 ? -2.899 12.202 -29.193 1.00 23.33 460 ILE A N 1
ATOM 3523 C CA . ILE A 1 460 ? -4.289 12.045 -29.602 1.00 16.26 460 ILE A CA 1
ATOM 3524 C C . ILE A 1 460 ? -4.578 10.708 -30.278 1.00 19.54 460 ILE A C 1
ATOM 3525 O O . ILE A 1 460 ? -3.885 10.309 -31.214 1.00 20.90 460 ILE A O 1
ATOM 3530 N N . ILE A 1 461 ? -5.606 10.022 -29.787 1.00 22.41 461 ILE A N 1
ATOM 3531 C CA . ILE A 1 461 ? -6.126 8.830 -30.442 1.00 17.99 461 ILE A CA 1
ATOM 3532 C C . ILE A 1 461 ? -7.354 9.211 -31.259 1.00 18.24 461 ILE A C 1
ATOM 3533 O O . ILE A 1 461 ? -8.333 9.727 -30.717 1.00 20.86 461 ILE A O 1
ATOM 3538 N N . LEU A 1 462 ? -7.300 8.961 -32.562 1.00 17.21 462 LEU A N 1
ATOM 3539 C CA . LEU A 1 462 ? -8.398 9.322 -33.453 1.00 21.28 462 LEU A CA 1
ATOM 3540 C C . LEU A 1 462 ? -9.491 8.258 -33.475 1.00 20.11 462 LEU A C 1
ATOM 3541 O O . LEU A 1 462 ? -9.278 7.129 -33.032 1.00 17.00 462 LEU A O 1
ATOM 3546 N N . LYS A 1 463 ? -10.662 8.633 -33.988 1.00 20.19 463 LYS A N 1
ATOM 3547 C CA . LYS A 1 463 ? -11.762 7.695 -34.189 1.00 17.23 463 LYS A CA 1
ATOM 3548 C C . LYS A 1 463 ? -11.300 6.556 -35.093 1.00 20.14 463 LYS A C 1
ATOM 3549 O O . LYS A 1 463 ? -10.435 6.761 -35.945 1.00 24.23 463 LYS A O 1
ATOM 3555 N N . PRO A 1 464 ? -11.868 5.352 -34.904 1.00 21.12 464 PRO A N 1
ATOM 3556 C CA . PRO A 1 464 ? -11.470 4.151 -35.651 1.00 22.39 464 PRO A CA 1
ATOM 3557 C C . PRO A 1 464 ? -11.357 4.372 -37.159 1.00 24.65 464 PRO A C 1
ATOM 3558 O O . PRO A 1 464 ? -12.212 5.033 -37.750 1.00 22.12 464 PRO A O 1
ATOM 3562 N N . GLU A 1 465 ? -10.288 3.835 -37.746 1.00 21.50 465 GLU A N 1
ATOM 3563 C CA . GLU A 1 465 ? -10.034 3.885 -39.189 1.00 23.78 465 GLU A CA 1
ATOM 3564 C C . GLU A 1 465 ? -9.683 5.273 -39.734 1.00 26.81 465 GLU A C 1
ATOM 3565 O O . GLU A 1 465 ? -9.470 5.432 -40.936 1.00 29.82 465 GLU A O 1
ATOM 3571 N N . GLN A 1 466 ? -9.613 6.270 -38.857 1.00 21.33 466 GLN A N 1
ATOM 3572 C CA . GLN A 1 466 ? -9.261 7.622 -39.285 1.00 23.46 466 GLN A CA 1
ATOM 3573 C C . GLN A 1 466 ? -7.766 7.895 -39.139 1.00 20.98 466 GLN A C 1
ATOM 3574 O O . GLN A 1 466 ? -7.170 7.614 -38.099 1.00 20.35 466 GLN A O 1
ATOM 3580 N N . ILE A 1 467 ? -7.166 8.440 -40.192 1.00 23.59 467 ILE A N 1
ATOM 3581 C CA . ILE A 1 467 ? -5.750 8.786 -40.176 1.00 34.64 467 ILE A CA 1
ATOM 3582 C C . ILE A 1 467 ? -5.571 10.301 -40.258 1.00 26.50 467 ILE A C 1
ATOM 3583 O O . ILE A 1 467 ? -6.422 10.997 -40.811 1.00 19.92 467 ILE A O 1
ATOM 3588 N N . PRO A 1 468 ? -4.468 10.818 -39.691 1.00 29.42 468 PRO A N 1
ATOM 3589 C CA . PRO A 1 468 ? -4.196 12.259 -39.713 1.00 29.76 468 PRO A CA 1
ATOM 3590 C C . PRO A 1 468 ? -4.123 12.826 -41.128 1.00 28.29 468 PRO A C 1
ATOM 3591 O O . PRO A 1 468 ? -3.860 12.095 -42.083 1.00 25.56 468 PRO A O 1
ATOM 3595 N N . SER A 1 469 ? -4.366 14.126 -41.249 1.00 27.85 469 SER A N 1
ATOM 3596 C CA . SER A 1 469 ? -4.235 14.819 -42.522 1.00 26.47 469 SER A CA 1
ATOM 3597 C C . SER A 1 469 ? -3.810 16.260 -42.278 1.00 39.56 469 SER A C 1
ATOM 3598 O O . SER A 1 469 ? -3.805 16.729 -41.139 1.00 38.82 469 SER A O 1
ATOM 3601 N N . GLU A 1 470 ? -3.452 16.955 -43.351 1.00 44.91 470 GLU A N 1
ATOM 3602 C CA . GLU A 1 470 ? -3.011 18.340 -43.260 1.00 42.13 470 GLU A CA 1
ATOM 3603 C C . GLU A 1 470 ? -4.143 19.228 -42.751 1.00 43.24 470 GLU A C 1
ATOM 3604 O O . GLU A 1 470 ? -3.910 20.209 -42.045 1.00 47.40 470 GLU A O 1
ATOM 3610 N N . ALA A 1 471 ? -5.372 18.866 -43.107 1.00 36.63 471 ALA A N 1
ATOM 3611 C CA . ALA A 1 471 ? -6.547 19.613 -42.678 1.00 37.45 471 ALA A CA 1
ATOM 3612 C C . ALA A 1 471 ? -6.866 19.352 -41.210 1.00 43.64 471 ALA A C 1
ATOM 3613 O O . ALA A 1 471 ? -7.189 20.277 -40.466 1.00 46.64 471 ALA A O 1
ATOM 3615 N N . LEU A 1 472 ? -6.771 18.089 -40.802 1.00 45.37 472 LEU A N 1
ATOM 3616 C CA . LEU A 1 472 ? -7.109 17.685 -39.440 1.00 36.57 472 LEU A CA 1
ATOM 3617 C C . LEU A 1 472 ? -6.254 18.399 -38.398 1.00 33.37 472 LEU A C 1
ATOM 3618 O O . LEU A 1 472 ? -6.769 18.890 -37.394 1.00 37.06 472 LEU A O 1
ATOM 3623 N N . ILE A 1 473 ? -4.947 18.446 -38.641 1.00 31.45 473 ILE A N 1
ATOM 3624 C CA . ILE A 1 473 ? -4.025 19.150 -37.758 1.00 32.34 473 ILE A CA 1
ATOM 3625 C C . ILE A 1 473 ? -4.413 20.620 -37.667 1.00 32.49 473 ILE A C 1
ATOM 3626 O O . ILE A 1 473 ? -4.413 21.211 -36.587 1.00 32.48 473 ILE A O 1
ATOM 3631 N N . ARG A 1 474 ? -4.756 21.198 -38.812 1.00 30.49 474 ARG A N 1
ATOM 3632 C CA . ARG A 1 474 ? -5.164 22.594 -38.885 1.00 36.19 474 ARG A CA 1
ATOM 3633 C C . ARG A 1 474 ? -6.475 22.833 -38.137 1.00 33.44 474 ARG A C 1
ATOM 3634 O O . ARG A 1 474 ? -6.625 23.837 -37.441 1.00 24.43 474 ARG A O 1
ATOM 3642 N N . GLN A 1 475 ? -7.416 21.903 -38.279 1.00 30.86 475 GLN A N 1
ATOM 3643 C CA . GLN A 1 475 ? -8.703 21.999 -37.593 1.00 30.33 475 GLN A CA 1
ATOM 3644 C C . GLN A 1 475 ? -8.532 21.947 -36.079 1.00 27.70 475 GLN A C 1
ATOM 3645 O O . GLN A 1 475 ? -9.100 22.762 -35.353 1.00 29.91 475 GLN A O 1
ATOM 3651 N N . ILE A 1 476 ? -7.748 20.981 -35.610 1.00 28.00 476 ILE A N 1
ATOM 3652 C CA . ILE A 1 476 ? -7.470 20.837 -34.186 1.00 28.01 476 ILE A CA 1
ATOM 3653 C C . ILE A 1 476 ? -6.713 22.055 -33.663 1.00 25.78 476 ILE A C 1
ATOM 3654 O O . ILE A 1 476 ? -6.971 22.534 -32.557 1.00 21.65 476 ILE A O 1
ATOM 3659 N N . THR A 1 477 ? -5.788 22.560 -34.474 1.00 26.35 477 THR A N 1
ATOM 3660 C CA . THR A 1 477 ? -5.015 23.744 -34.118 1.00 25.46 477 THR A CA 1
ATOM 3661 C C . THR A 1 477 ? -5.910 24.971 -33.980 1.00 26.80 477 THR A C 1
ATOM 3662 O O . THR A 1 477 ? -5.825 25.704 -32.995 1.00 27.38 477 THR A O 1
ATOM 3666 N N . ASP A 1 478 ? -6.771 25.188 -34.970 1.00 28.32 478 ASP A N 1
ATOM 3667 C CA . ASP A 1 478 ? -7.673 26.336 -34.960 1.00 34.05 478 ASP A CA 1
ATOM 3668 C C . ASP A 1 478 ? -8.725 26.218 -33.861 1.00 31.51 478 ASP A C 1
ATOM 3669 O O . ASP A 1 478 ? -9.231 27.224 -33.363 1.00 32.25 478 ASP A O 1
ATOM 3674 N N . HIS A 1 479 ? -9.050 24.985 -33.488 1.00 29.66 479 HIS A N 1
ATOM 3675 C CA . HIS A 1 479 ? -10.012 24.737 -32.423 1.00 26.00 479 HIS A CA 1
ATOM 3676 C C . HIS A 1 479 ? -9.429 25.116 -31.065 1.00 31.46 479 HIS A C 1
ATOM 3677 O O . HIS A 1 479 ? -10.140 25.605 -30.187 1.00 32.04 479 HIS A O 1
ATOM 3684 N N . CYS A 1 480 ? -8.129 24.892 -30.901 1.00 26.12 480 CYS A N 1
ATOM 3685 C CA . CYS A 1 480 ? -7.448 25.212 -29.651 1.00 23.70 480 CYS A CA 1
ATOM 3686 C C . CYS A 1 480 ? -7.186 26.709 -29.521 1.00 30.07 480 CYS A C 1
ATOM 3687 O O . CYS A 1 480 ? -7.065 27.234 -28.415 1.00 32.48 480 CYS A O 1
ATOM 3690 N N . THR A 1 481 ? -7.098 27.389 -30.659 1.00 25.70 481 THR A N 1
ATOM 3691 C CA . THR A 1 481 ? -6.886 28.831 -30.673 1.00 26.62 481 THR A CA 1
ATOM 3692 C C . THR A 1 481 ? -8.160 29.558 -30.249 1.00 29.39 481 THR A C 1
ATOM 3693 O O . THR A 1 481 ? -8.108 30.596 -29.589 1.00 24.32 481 THR A O 1
ATOM 3697 N N . GLU A 1 482 ? -9.305 28.994 -30.619 1.00 30.07 482 GLU A N 1
ATOM 3698 C CA . GLU A 1 482 ? -10.592 29.614 -30.329 1.00 33.30 482 GLU A CA 1
ATOM 3699 C C . GLU A 1 482 ? -11.079 29.348 -28.907 1.00 26.73 482 GLU A C 1
ATOM 3700 O O . GLU A 1 482 ? -11.816 30.153 -28.338 1.00 27.47 482 GLU A O 1
ATOM 3706 N N . LYS A 1 483 ? -10.664 28.223 -28.332 1.00 27.17 483 LYS A N 1
ATOM 3707 C CA . LYS A 1 483 ? -11.214 27.785 -27.050 1.00 29.80 483 LYS A CA 1
ATOM 3708 C C . LYS A 1 483 ? -10.287 27.977 -25.849 1.00 28.66 483 LYS A C 1
ATOM 3709 O O . LYS A 1 483 ? -10.757 28.101 -24.717 1.00 24.90 483 LYS A O 1
ATOM 3715 N N . MET A 1 484 ? -8.980 27.997 -26.086 1.00 24.31 484 MET A N 1
ATOM 3716 C CA . MET A 1 484 ? -8.024 28.097 -24.987 1.00 17.72 484 MET A CA 1
ATOM 3717 C C . MET A 1 484 ? -7.084 29.285 -25.135 1.00 23.23 484 MET A C 1
ATOM 3718 O O . MET A 1 484 ? -6.867 29.787 -26.238 1.00 24.13 484 MET A O 1
ATOM 3723 N N . ALA A 1 485 ? -6.528 29.730 -24.011 1.00 29.18 485 ALA A N 1
ATOM 3724 C CA . ALA A 1 485 ? -5.532 30.792 -24.023 1.00 23.91 485 ALA A CA 1
ATOM 3725 C C . ALA A 1 485 ? -4.263 30.278 -24.688 1.00 25.95 485 ALA A C 1
ATOM 3726 O O . ALA A 1 485 ? -4.037 29.069 -24.752 1.00 20.58 485 ALA A O 1
ATOM 3728 N N . ALA A 1 486 ? -3.439 31.199 -25.177 1.00 24.67 486 ALA A N 1
ATOM 3729 C CA . ALA A 1 486 ? -2.276 30.839 -25.981 1.00 20.72 486 ALA A CA 1
ATOM 3730 C C . ALA A 1 486 ? -1.285 29.927 -25.255 1.00 27.83 486 ALA A C 1
ATOM 3731 O O . ALA A 1 486 ? -0.725 29.009 -25.855 1.00 26.75 486 ALA A O 1
ATOM 3733 N N . TYR A 1 487 ? -1.079 30.173 -23.966 1.00 27.22 487 TYR A N 1
ATOM 3734 C CA . TYR A 1 487 ? -0.106 29.401 -23.200 1.00 24.49 487 TYR A CA 1
ATOM 3735 C C . TYR A 1 487 ? -0.600 27.990 -22.879 1.00 28.53 487 TYR A C 1
ATOM 3736 O O . TYR A 1 487 ? 0.185 27.131 -22.478 1.00 31.98 487 TYR A O 1
ATOM 3745 N N . LYS A 1 488 ? -1.897 27.755 -23.057 1.00 19.27 488 LYS A N 1
ATOM 3746 C CA . LYS A 1 488 ? -2.482 26.445 -22.783 1.00 18.02 488 LYS A CA 1
ATOM 3747 C C . LYS A 1 488 ? -2.546 25.576 -24.036 1.00 20.01 488 LYS A C 1
ATOM 3748 O O . LYS A 1 488 ? -2.790 24.372 -23.953 1.00 16.99 488 LYS A O 1
ATOM 3754 N N . ARG A 1 489 ? -2.326 26.191 -25.193 1.00 19.89 489 ARG A N 1
ATOM 3755 C CA . ARG A 1 489 ? -2.398 25.480 -26.466 1.00 20.49 489 ARG A CA 1
ATOM 3756 C C . ARG A 1 489 ? -1.218 24.532 -26.649 1.00 20.01 489 ARG A C 1
ATOM 3757 O O . ARG A 1 489 ? -0.075 24.899 -26.375 1.00 20.53 489 ARG A O 1
ATOM 3765 N N . PRO A 1 490 ? -1.497 23.303 -27.111 1.00 23.17 490 PRO A N 1
ATOM 3766 C CA . PRO A 1 490 ? -0.461 22.291 -27.341 1.00 23.51 490 PRO A CA 1
ATOM 3767 C C . PRO A 1 490 ? 0.563 22.724 -28.387 1.00 21.21 490 PRO A C 1
ATOM 3768 O O . PRO A 1 490 ? 0.211 22.978 -29.539 1.00 27.75 490 PRO A O 1
ATOM 3772 N N . ARG A 1 491 ? 1.822 22.809 -27.969 1.00 25.48 491 ARG A N 1
ATOM 3773 C CA . ARG A 1 491 ? 2.925 23.150 -28.860 1.00 30.72 491 ARG A CA 1
ATOM 3774 C C . ARG A 1 491 ? 3.139 22.049 -29.894 1.00 27.35 491 ARG A C 1
ATOM 3775 O O . ARG A 1 491 ? 3.440 22.323 -31.056 1.00 30.87 491 ARG A O 1
ATOM 3783 N N . TRP A 1 492 ? 2.981 20.801 -29.463 1.00 24.90 492 TRP A N 1
ATOM 3784 C CA . TRP A 1 492 ? 3.080 19.659 -30.363 1.00 22.99 492 TRP A CA 1
ATOM 3785 C C . TRP A 1 492 ? 1.807 18.826 -30.316 1.00 22.13 492 TRP A C 1
ATOM 3786 O O . TRP A 1 492 ? 1.206 18.649 -29.256 1.00 18.96 492 TRP A O 1
ATOM 3797 N N . ILE A 1 493 ? 1.404 18.311 -31.471 1.00 22.10 493 ILE A N 1
ATOM 3798 C CA . ILE A 1 493 ? 0.280 17.388 -31.548 1.00 18.55 493 ILE A CA 1
ATOM 3799 C C . ILE A 1 493 ? 0.727 16.093 -32.212 1.00 20.46 493 ILE A C 1
ATOM 3800 O O . ILE A 1 493 ? 1.000 16.061 -33.412 1.00 27.01 493 ILE A O 1
ATOM 3805 N N . GLU A 1 494 ? 0.813 15.029 -31.422 1.00 21.48 494 GLU A N 1
ATOM 3806 C CA . GLU A 1 494 ? 1.243 13.734 -31.931 1.00 18.68 494 GLU A CA 1
ATOM 3807 C C . GLU A 1 494 ? 0.094 12.733 -31.915 1.00 23.05 494 GLU A C 1
ATOM 3808 O O . GLU A 1 494 ? -0.546 12.521 -30.886 1.00 18.80 494 GLU A O 1
ATOM 3814 N N . PHE A 1 495 ? -0.166 12.124 -33.066 1.00 21.32 495 PHE A N 1
ATOM 3815 C CA . PHE A 1 495 ? -1.245 11.154 -33.184 1.00 23.09 495 PHE A CA 1
ATOM 3816 C C . PHE A 1 495 ? -0.755 9.747 -32.873 1.00 25.87 495 PHE A C 1
ATOM 3817 O O . PHE A 1 495 ? 0.248 9.291 -33.423 1.00 35.74 495 PHE A O 1
ATOM 3825 N N . VAL A 1 496 ? -1.463 9.068 -31.978 1.00 25.18 496 VAL A N 1
ATOM 3826 C CA . VAL A 1 496 ? -1.101 7.715 -31.579 1.00 24.77 496 VAL A CA 1
ATOM 3827 C C . VAL A 1 496 ? -2.287 6.771 -31.741 1.00 21.68 496 VAL A C 1
ATOM 3828 O O . VAL A 1 496 ? -3.419 7.211 -31.941 1.00 27.14 496 VAL A O 1
ATOM 3832 N N . THR A 1 497 ? -2.020 5.473 -31.656 1.00 20.46 497 THR A N 1
ATOM 3833 C CA . THR A 1 497 ? -3.071 4.471 -31.773 1.00 21.24 497 THR A CA 1
ATOM 3834 C C . THR A 1 497 ? -3.426 3.904 -30.404 1.00 21.77 497 THR A C 1
ATOM 3835 O O . THR A 1 497 ? -4.430 3.210 -30.250 1.00 27.08 497 THR A O 1
ATOM 3839 N N . GLU A 1 498 ? -2.597 4.210 -29.411 1.00 24.84 498 GLU A N 1
ATOM 3840 C CA . GLU A 1 498 ? -2.814 3.718 -28.057 1.00 21.20 498 GLU A CA 1
ATOM 3841 C C . GLU A 1 498 ? -2.113 4.587 -27.019 1.00 20.44 498 GLU A C 1
ATOM 3842 O O . GLU A 1 498 ? -1.107 5.236 -27.307 1.00 23.11 498 GLU A O 1
ATOM 3848 N N . LEU A 1 499 ? -2.658 4.591 -25.808 1.00 20.89 499 LEU A N 1
ATOM 3849 C CA . LEU A 1 499 ? -2.075 5.327 -24.696 1.00 18.10 499 LEU A CA 1
ATOM 3850 C C . LEU A 1 499 ? -1.850 4.378 -23.526 1.00 20.49 499 LEU A C 1
ATOM 3851 O O . LEU A 1 499 ? -2.614 3.430 -23.341 1.00 18.63 499 LEU A O 1
ATOM 3856 N N . PRO A 1 500 ? -0.793 4.623 -22.735 1.00 20.99 500 PRO A N 1
ATOM 3857 C CA . PRO A 1 500 ? -0.526 3.795 -21.554 1.00 19.93 500 PRO A CA 1
ATOM 3858 C C . PRO A 1 500 ? -1.663 3.895 -20.542 1.00 19.69 500 PRO A C 1
ATOM 3859 O O . PRO A 1 500 ? -1.918 4.971 -19.998 1.00 16.02 500 PRO A O 1
ATOM 3863 N N . LYS A 1 501 ? -2.342 2.780 -20.302 1.00 15.55 501 LYS A N 1
ATOM 3864 C CA . LYS A 1 5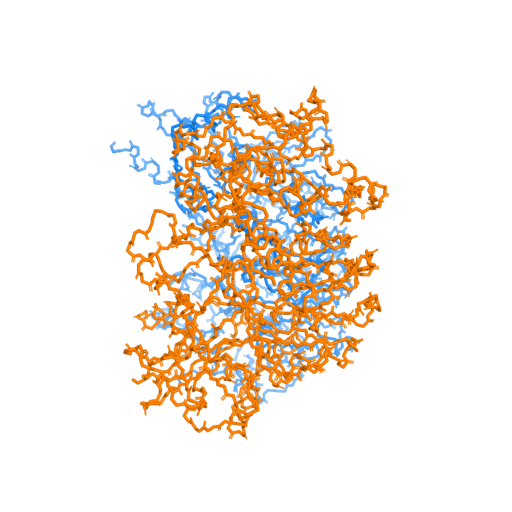01 ? -3.484 2.771 -19.397 1.00 20.89 501 LYS A CA 1
ATOM 3865 C C . LYS A 1 501 ? -3.328 1.771 -18.257 1.00 21.00 501 LYS A C 1
ATOM 3866 O O . LYS A 1 501 ? -2.712 0.717 -18.417 1.00 15.09 501 LYS A O 1
ATOM 3872 N N . THR A 1 502 ? -3.893 2.115 -17.105 1.00 22.78 502 THR A N 1
ATOM 3873 C CA . THR A 1 502 ? -3.986 1.190 -15.985 1.00 19.16 502 THR A CA 1
ATOM 3874 C C . THR A 1 502 ? -5.204 0.298 -16.192 1.00 19.64 502 THR A C 1
ATOM 3875 O O . THR A 1 502 ? -5.954 0.476 -17.151 1.00 19.62 502 THR A O 1
ATOM 3879 N N . ALA A 1 503 ? -5.406 -0.655 -15.290 1.00 20.17 503 ALA A N 1
ATOM 3880 C CA . ALA A 1 503 ? -6.566 -1.535 -15.372 1.00 16.23 503 ALA A CA 1
ATOM 3881 C C . ALA A 1 503 ? -7.775 -0.900 -14.694 1.00 18.35 503 ALA A C 1
ATOM 3882 O O . ALA A 1 503 ? -8.815 -1.537 -14.532 1.00 17.51 503 ALA A O 1
ATOM 3884 N N . THR A 1 504 ? -7.629 0.360 -14.299 1.00 20.46 504 THR A N 1
ATOM 3885 C CA . THR A 1 504 ? -8.704 1.089 -13.640 1.00 15.28 504 THR A CA 1
ATOM 3886 C C . THR A 1 504 ? -9.235 2.212 -14.527 1.00 17.38 504 THR A C 1
ATOM 3887 O O . THR A 1 504 ? -9.960 3.093 -14.065 1.00 16.92 504 THR A O 1
ATOM 3891 N N . GLY A 1 505 ? -8.865 2.173 -15.803 1.00 18.60 505 GLY A N 1
ATOM 3892 C CA . GLY A 1 505 ? -9.367 3.127 -16.775 1.00 15.67 505 GLY A CA 1
ATOM 3893 C C . GLY A 1 505 ? -8.706 4.489 -16.703 1.00 16.07 505 GLY A C 1
ATOM 3894 O O . GLY A 1 505 ? -9.309 5.498 -17.072 1.00 19.94 505 GLY A O 1
ATOM 3895 N N . LYS A 1 506 ? -7.465 4.522 -16.229 1.00 17.66 506 LYS A N 1
ATOM 3896 C CA . LYS A 1 506 ? -6.714 5.769 -16.146 1.00 14.33 506 LYS A CA 1
ATOM 3897 C C . LYS A 1 506 ? -5.677 5.852 -17.257 1.00 17.98 506 LYS A C 1
ATOM 3898 O O . LYS A 1 506 ? -5.339 4.847 -17.879 1.00 18.50 506 LYS A O 1
ATOM 3904 N N . ILE A 1 507 ? -5.174 7.057 -17.501 1.00 17.53 507 ILE A N 1
ATOM 3905 C CA . ILE A 1 507 ? -4.080 7.249 -18.443 1.00 16.57 507 ILE A CA 1
ATOM 3906 C C . ILE A 1 507 ? -2.790 7.540 -17.687 1.00 17.33 507 ILE A C 1
ATOM 3907 O O . ILE A 1 507 ? -2.717 8.493 -16.911 1.00 17.33 507 ILE A O 1
ATOM 3912 N N . GLN A 1 508 ? -1.778 6.709 -17.910 1.00 18.58 508 GLN A N 1
ATOM 3913 C CA . GLN A 1 508 ? -0.494 6.864 -17.236 1.00 19.01 508 GLN A CA 1
ATOM 3914 C C . GLN A 1 508 ? 0.334 7.973 -17.872 1.00 19.70 508 GLN A C 1
ATOM 3915 O O . GLN A 1 508 ? 1.252 7.712 -18.650 1.00 21.23 508 GLN A O 1
ATOM 3921 N N . ARG A 1 509 ? 0.005 9.214 -17.529 1.00 19.12 509 ARG A N 1
ATOM 3922 C CA . ARG A 1 509 ? 0.670 10.378 -18.104 1.00 22.47 509 ARG A CA 1
ATOM 3923 C C . ARG A 1 509 ? 2.126 10.502 -17.666 1.00 24.94 509 ARG A C 1
ATOM 3924 O O . ARG A 1 509 ? 2.914 11.198 -18.306 1.00 22.22 509 ARG A O 1
ATOM 3932 N N . PHE A 1 510 ? 2.484 9.827 -16.578 1.00 24.39 510 PHE A N 1
ATOM 3933 C CA . PHE A 1 510 ? 3.863 9.846 -16.108 1.00 24.43 510 PHE A CA 1
ATOM 3934 C C . PHE A 1 510 ? 4.761 9.035 -17.041 1.00 23.96 510 PHE A C 1
ATOM 3935 O O . PHE A 1 510 ? 5.961 9.288 -17.133 1.00 30.12 510 PHE A O 1
ATOM 3943 N N . LYS A 1 511 ? 4.172 8.064 -17.734 1.00 22.93 511 LYS A N 1
ATOM 3944 C CA . LYS A 1 511 ? 4.906 7.286 -18.725 1.00 23.41 511 LYS A CA 1
ATOM 3945 C C . LYS A 1 511 ? 5.097 8.084 -20.009 1.00 26.10 511 LYS A C 1
ATOM 3946 O O . LYS A 1 511 ? 6.150 8.012 -20.643 1.00 35.47 511 LYS A O 1
ATOM 3952 N N . LEU A 1 512 ? 4.073 8.841 -20.391 1.00 20.85 512 LEU A N 1
ATOM 3953 C CA . LEU A 1 512 ? 4.175 9.735 -21.537 1.00 20.55 512 LEU A CA 1
ATOM 3954 C C . LEU A 1 512 ? 5.193 10.824 -21.237 1.00 25.48 512 LEU A C 1
ATOM 3955 O O . LEU A 1 512 ? 5.962 11.232 -22.107 1.00 26.38 512 LEU A O 1
ATOM 3960 N N . ARG A 1 513 ? 5.190 11.285 -19.991 1.00 25.46 513 ARG A N 1
ATOM 3961 C CA . ARG A 1 513 ? 6.106 12.328 -19.552 1.00 27.70 513 ARG A CA 1
ATOM 3962 C C . ARG A 1 513 ? 7.540 11.805 -19.530 1.00 25.84 513 ARG A C 1
ATOM 3963 O O . ARG A 1 513 ? 8.489 12.558 -19.747 1.00 29.06 513 ARG A O 1
ATOM 3971 N N . SER A 1 514 ? 7.687 10.507 -19.281 1.00 27.69 514 SER A N 1
ATOM 3972 C CA . SER A 1 514 ? 8.996 9.864 -19.292 1.00 25.86 514 SER A CA 1
ATOM 3973 C C . SER A 1 514 ? 9.500 9.688 -20.721 1.00 31.64 514 SER A C 1
ATOM 3974 O O . SER A 1 514 ? 10.656 9.983 -21.023 1.00 35.14 514 SER A O 1
ATOM 3977 N N . ALA A 1 515 ? 8.621 9.206 -21.594 1.00 27.02 515 ALA A N 1
ATOM 3978 C CA . ALA A 1 515 ? 8.974 8.949 -22.985 1.00 27.93 515 ALA A CA 1
ATOM 3979 C C . ALA A 1 515 ? 9.273 10.235 -23.750 1.00 32.28 515 ALA A C 1
ATOM 3980 O O . ALA A 1 515 ? 10.104 10.247 -24.658 1.00 34.26 515 ALA A O 1
ATOM 3982 N N . ALA A 1 516 ? 8.589 11.314 -23.383 1.00 37.21 516 ALA A N 1
ATOM 3983 C CA . ALA A 1 516 ? 8.773 12.598 -24.051 1.00 32.70 516 ALA A CA 1
ATOM 3984 C C . ALA A 1 516 ? 10.090 13.247 -23.644 1.00 33.97 516 ALA A C 1
ATOM 3985 O O . ALA A 1 516 ? 10.766 13.86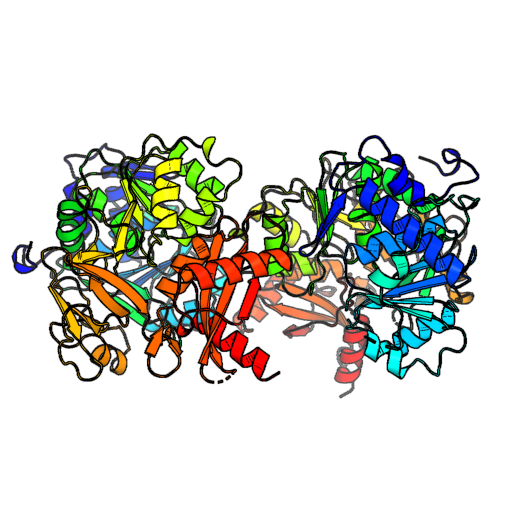7 -24.464 1.00 31.16 516 ALA A O 1
ATOM 3987 N N . LYS A 1 517 ? 10.447 13.102 -22.372 1.00 34.48 517 LYS A N 1
ATOM 3988 C CA . LYS A 1 517 ? 11.701 13.641 -21.863 1.00 29.30 517 LYS A CA 1
ATOM 3989 C C . LYS A 1 517 ? 12.875 12.883 -22.473 1.00 34.59 517 LYS A C 1
ATOM 3990 O O . LYS A 1 517 ? 13.914 13.465 -22.784 1.00 32.81 517 LYS A O 1
ATOM 3996 N N . LEU A 1 518 ? 12.692 11.578 -22.647 1.00 30.82 518 LEU A N 1
ATOM 3997 C CA . LEU A 1 518 ? 13.716 10.725 -23.232 1.00 31.86 518 LEU A CA 1
ATOM 3998 C C . LEU A 1 518 ? 13.908 11.052 -24.710 1.00 30.68 518 LEU A C 1
ATOM 3999 O O . LEU A 1 518 ? 15.037 11.142 -25.195 1.00 31.90 518 LEU A O 1
ATOM 4004 N N . ALA A 1 519 ? 12.798 11.235 -25.417 1.00 29.39 519 ALA A N 1
ATOM 4005 C CA . ALA A 1 519 ? 12.828 11.525 -26.847 1.00 29.50 519 ALA A CA 1
ATOM 4006 C C . ALA A 1 519 ? 13.346 12.932 -27.136 1.00 29.40 519 ALA A C 1
ATOM 4007 O O . ALA A 1 519 ? 13.948 13.176 -28.181 1.00 32.50 519 ALA A O 1
ATOM 4009 N N . ALA A 1 520 ? 13.103 13.853 -26.208 1.00 32.92 520 ALA A N 1
ATOM 4010 C CA . ALA A 1 520 ? 13.552 15.232 -26.363 1.00 31.98 520 ALA A CA 1
ATOM 4011 C C . ALA A 1 520 ? 15.071 15.321 -26.273 1.00 36.91 520 ALA A C 1
ATOM 4012 O O . ALA A 1 520 ? 15.686 16.225 -26.839 1.00 37.70 520 ALA A O 1
ATOM 4014 N N . ALA A 1 521 ? 15.668 14.371 -25.562 1.00 28.08 521 ALA A N 1
ATOM 4015 C CA . ALA A 1 521 ? 17.112 14.342 -25.376 1.00 31.11 521 ALA A CA 1
ATOM 4016 C C . ALA A 1 521 ? 17.814 13.575 -26.494 1.00 33.55 521 ALA A C 1
ATOM 4017 O O . ALA A 1 521 ? 18.907 13.046 -26.298 1.00 45.64 521 ALA A O 1
ATOM 4019 N N . LEU A 1 522 ? 17.185 13.519 -27.663 1.00 35.63 522 LEU A N 1
ATOM 4020 C CA . LEU A 1 522 ? 17.767 12.828 -28.808 1.00 34.04 522 LEU A CA 1
ATOM 4021 C C . LEU A 1 522 ? 17.882 13.750 -30.019 1.00 38.19 522 LEU A C 1
ATOM 4022 O O . LEU A 1 522 ? 17.202 14.774 -30.101 1.00 43.38 522 LEU A O 1
ATOM 4027 N N . MET B 1 1 ? -44.770 -8.678 -66.924 1.00 18.26 1 MET B N 1
ATOM 4028 C CA . MET B 1 1 ? -44.586 -7.818 -68.086 1.00 18.76 1 MET B CA 1
ATOM 4029 C C . MET B 1 1 ? -43.167 -7.913 -68.636 1.00 14.70 1 MET B C 1
ATOM 4030 O O . MET B 1 1 ? -42.240 -8.306 -67.928 1.00 15.29 1 MET B O 1
ATOM 4035 N N . LYS B 1 2 ? -43.008 -7.555 -69.905 1.00 15.19 2 LYS B N 1
ATOM 4036 C CA . LYS B 1 2 ? -41.698 -7.547 -70.541 1.00 16.04 2 LYS B CA 1
ATOM 4037 C C . LYS B 1 2 ? -41.123 -6.136 -70.527 1.00 13.96 2 LYS B C 1
ATOM 4038 O O . LYS B 1 2 ? -41.857 -5.160 -70.370 1.00 12.36 2 LYS B O 1
ATOM 4044 N N . ALA B 1 3 ? -39.808 -6.031 -70.691 1.00 12.80 3 ALA B N 1
ATOM 4045 C CA . ALA B 1 3 ? -39.144 -4.733 -70.726 1.00 11.37 3 ALA B CA 1
ATOM 4046 C C . ALA B 1 3 ? -39.556 -3.944 -71.964 1.00 13.86 3 ALA B C 1
ATOM 4047 O O . ALA B 1 3 ? -39.529 -2.713 -71.965 1.00 13.87 3 ALA B O 1
ATOM 4049 N N . SER B 1 4 ? -39.940 -4.662 -73.015 1.00 14.21 4 SER B N 1
ATOM 4050 C CA . SER B 1 4 ? -40.354 -4.036 -74.266 1.00 13.72 4 SER B CA 1
ATOM 4051 C C . SER B 1 4 ? -41.790 -3.521 -74.194 1.00 18.07 4 SER B C 1
ATOM 4052 O O . SER B 1 4 ? -42.229 -2.768 -75.063 1.00 16.44 4 SER B O 1
ATOM 4055 N N . ASP B 1 5 ? -42.518 -3.933 -73.160 1.00 14.62 5 ASP B N 1
ATOM 4056 C CA . ASP B 1 5 ? -43.867 -3.426 -72.928 1.00 13.16 5 ASP B CA 1
ATOM 4057 C C . ASP B 1 5 ? -43.806 -1.959 -72.516 1.00 14.52 5 ASP B C 1
ATOM 4058 O O . ASP B 1 5 ? -44.691 -1.170 -72.851 1.00 15.82 5 ASP B O 1
ATOM 4063 N N . LEU B 1 6 ? -42.754 -1.605 -71.783 1.00 13.49 6 LEU B N 1
ATOM 4064 C CA . LEU B 1 6 ? -42.508 -0.221 -71.402 1.00 11.65 6 LEU B CA 1
ATOM 4065 C C . LEU B 1 6 ? -42.209 0.612 -72.639 1.00 15.75 6 LEU B C 1
ATOM 4066 O O . LEU B 1 6 ? -41.683 0.093 -73.623 1.00 18.26 6 LEU B O 1
ATOM 4071 N N . PRO B 1 7 ? -42.549 1.909 -72.597 1.00 15.47 7 PRO B N 1
ATOM 4072 C CA . PRO B 1 7 ? -42.157 2.805 -73.690 1.00 15.93 7 PRO B CA 1
ATOM 4073 C C . PRO B 1 7 ? -40.636 2.887 -73.775 1.00 14.48 7 PRO B C 1
ATOM 4074 O O . PRO B 1 7 ? -39.971 2.795 -72.742 1.00 14.68 7 PRO B O 1
ATOM 4078 N N . LEU B 1 8 ? -40.103 3.046 -74.985 1.00 14.31 8 LEU B N 1
ATOM 4079 C CA . LEU B 1 8 ? -38.658 3.012 -75.209 1.00 12.64 8 LEU B CA 1
ATOM 4080 C C . LEU B 1 8 ? -37.898 3.994 -74.320 1.00 14.39 8 LEU B C 1
ATOM 4081 O O . LEU B 1 8 ? -36.828 3.676 -73.799 1.00 13.24 8 LEU B O 1
ATOM 4086 N N . TYR B 1 9 ? -38.459 5.185 -74.144 1.00 11.68 9 TYR B N 1
ATOM 4087 C CA . TYR B 1 9 ? -37.884 6.162 -73.230 1.00 10.62 9 TYR B CA 1
ATOM 4088 C C . TYR B 1 9 ? -38.752 6.327 -71.989 1.00 13.48 9 TYR B C 1
ATOM 4089 O O . TYR B 1 9 ? -39.832 6.914 -72.040 1.00 19.92 9 TYR B O 1
ATOM 4098 N N . TYR B 1 10 ? -38.264 5.791 -70.875 1.00 15.66 10 TYR B N 1
ATOM 4099 C CA . TYR B 1 10 ? -39.005 5.789 -69.623 1.00 14.77 10 TYR B CA 1
ATOM 4100 C C . TYR B 1 10 ? -38.153 6.345 -68.487 1.00 14.52 10 TYR B C 1
ATOM 4101 O O . TYR B 1 10 ? -36.943 6.119 -68.437 1.00 15.27 10 TYR B O 1
ATOM 4110 N N . ASN B 1 11 ? -38.792 7.075 -67.579 1.00 9.17 11 ASN B N 1
ATOM 4111 C CA . ASN B 1 11 ? -38.113 7.600 -66.402 1.00 11.27 11 ASN B CA 1
ATOM 4112 C C . ASN B 1 11 ? -38.732 7.028 -65.131 1.00 14.31 11 ASN B C 1
ATOM 4113 O O . ASN B 1 11 ? -39.952 7.036 -64.967 1.00 12.37 11 ASN B O 1
ATOM 4118 N N . ALA B 1 12 ? -37.881 6.540 -64.232 1.00 14.69 12 ALA B N 1
ATOM 4119 C CA . ALA B 1 12 ? -38.331 5.854 -63.022 1.00 10.90 12 ALA B CA 1
ATOM 4120 C C . ALA B 1 12 ? -39.043 6.777 -62.034 1.00 10.83 12 ALA B C 1
ATOM 4121 O O . ALA B 1 12 ? -39.607 6.315 -61.043 1.00 9.95 12 ALA B O 1
ATOM 4123 N N . VAL B 1 13 ? -39.021 8.078 -62.305 1.00 12.19 13 VAL B N 1
ATOM 4124 C CA . VAL B 1 13 ? -39.744 9.038 -61.479 1.00 13.88 13 VAL B CA 1
ATOM 4125 C C . VAL B 1 13 ? -41.250 8.845 -61.666 1.00 15.20 13 VAL B C 1
ATOM 4126 O O . VAL B 1 13 ? -42.057 9.369 -60.896 1.00 16.74 13 VAL B O 1
ATOM 4130 N N . ASP B 1 14 ? -41.617 8.080 -62.691 1.00 10.90 14 ASP B N 1
ATOM 4131 C CA . ASP B 1 14 ? -43.009 7.739 -62.950 1.00 13.99 14 ASP B CA 1
ATOM 4132 C C . ASP B 1 14 ? -43.603 6.934 -61.799 1.00 16.51 14 ASP B C 1
ATOM 4133 O O . ASP B 1 14 ? -44.810 6.968 -61.576 1.00 13.75 14 ASP B O 1
ATOM 4138 N N . ILE B 1 15 ? -42.748 6.214 -61.075 1.00 13.96 15 ILE B N 1
ATOM 4139 C CA . ILE B 1 15 ? -43.168 5.455 -59.899 1.00 13.60 15 ILE B CA 1
ATOM 4140 C C . ILE B 1 15 ? -43.899 6.361 -58.908 1.00 17.13 15 ILE B C 1
ATOM 4141 O O . ILE B 1 15 ? -44.864 5.948 -58.261 1.00 18.00 15 ILE B O 1
ATOM 4146 N N . LEU B 1 16 ? -43.443 7.605 -58.814 1.00 16.09 16 LEU B N 1
ATOM 4147 C CA . LEU B 1 16 ? -44.079 8.597 -57.958 1.00 17.06 16 LEU B CA 1
ATOM 4148 C C . LEU B 1 16 ? -45.189 9.345 -58.693 1.00 15.71 16 LEU B C 1
ATOM 4149 O O . LEU B 1 16 ? -46.279 9.540 -58.157 1.00 12.58 16 LEU B O 1
ATOM 4154 N N . GLU B 1 17 ? -44.907 9.751 -59.926 1.00 18.98 17 GLU B N 1
ATOM 4155 C CA . GLU B 1 17 ? -45.804 10.636 -60.664 1.00 17.54 17 GLU B CA 1
ATOM 4156 C C . GLU B 1 17 ? -46.991 9.931 -61.321 1.00 18.42 17 GLU B C 1
ATOM 4157 O O . GLU B 1 17 ? -47.854 10.582 -61.910 1.00 19.63 17 GLU B O 1
ATOM 4163 N N . ARG B 1 18 ? -47.037 8.606 -61.217 1.00 19.57 18 ARG B N 1
ATOM 4164 C CA . ARG B 1 18 ? -48.199 7.856 -61.680 1.00 14.81 18 ARG B CA 1
ATOM 4165 C C . ARG B 1 18 ? -49.342 8.052 -60.692 1.00 18.53 18 ARG B C 1
ATOM 4166 O O . ARG B 1 18 ? -50.500 7.772 -60.997 1.00 24.04 18 ARG B O 1
ATOM 4174 N N . ASN B 1 19 ? -49.000 8.537 -59.502 1.00 19.02 19 ASN B N 1
ATOM 4175 C CA . ASN B 1 19 ? -49.979 8.798 -58.457 1.00 16.78 19 ASN B CA 1
ATOM 4176 C C . ASN B 1 19 ? -50.473 10.238 -58.498 1.00 21.42 19 ASN B C 1
ATOM 4177 O O . ASN B 1 19 ? -51.165 10.695 -57.589 1.00 20.20 19 ASN B O 1
ATOM 4182 N N . LEU B 1 20 ? -50.110 10.950 -59.559 1.00 18.32 20 LEU B N 1
ATOM 4183 C CA . LEU B 1 20 ? -50.508 12.343 -59.716 1.00 21.26 20 LEU B CA 1
ATOM 4184 C C . LEU B 1 20 ? -51.272 12.557 -61.018 1.00 25.40 20 LEU B C 1
ATOM 4185 O O . LEU B 1 20 ? -50.891 12.023 -62.060 1.00 31.43 20 LEU B O 1
ATOM 4190 N N . PRO B 1 21 ? -52.355 13.347 -60.961 1.00 26.45 21 PRO B N 1
ATOM 4191 C CA . PRO B 1 21 ? -52.853 13.977 -59.736 1.00 26.88 21 PRO B CA 1
ATOM 4192 C C . PRO B 1 21 ? -53.951 13.153 -59.067 1.00 25.22 21 PRO B C 1
ATOM 4193 O O . PRO B 1 21 ? -54.711 13.691 -58.262 1.00 34.84 21 PRO B O 1
ATOM 4197 N N . VAL B 1 22 ? -54.023 11.866 -59.395 1.00 26.76 22 VAL B N 1
ATOM 4198 C CA . VAL B 1 22 ? -55.097 11.002 -58.907 1.00 24.44 22 VAL B CA 1
ATOM 4199 C C . VAL B 1 22 ? -55.102 10.836 -57.382 1.00 24.66 22 VAL B C 1
ATOM 4200 O O . VAL B 1 22 ? -56.155 10.906 -56.747 1.00 30.30 22 VAL B O 1
ATOM 4204 N N . ARG B 1 23 ? -53.926 10.633 -56.797 1.00 21.37 23 ARG B N 1
ATOM 4205 C CA . ARG B 1 23 ? -53.816 10.437 -55.356 1.00 18.67 23 ARG B CA 1
ATOM 4206 C C . ARG B 1 23 ? -52.982 11.542 -54.719 1.00 18.24 23 ARG B C 1
ATOM 4207 O O . ARG B 1 23 ? -52.192 11.287 -53.810 1.00 16.96 23 ARG B O 1
ATOM 4215 N N . ALA B 1 24 ? -53.175 12.767 -55.197 1.00 18.36 24 ALA B N 1
ATOM 4216 C CA . ALA B 1 24 ? -52.366 13.910 -54.778 1.00 18.04 24 ALA B CA 1
ATOM 4217 C C . ALA B 1 24 ? -52.358 14.150 -53.268 1.00 16.05 24 ALA B C 1
ATOM 4218 O O . ALA B 1 24 ? -51.303 14.387 -52.683 1.00 16.53 24 ALA B O 1
ATOM 4220 N N . ASN B 1 25 ? -53.528 14.083 -52.639 1.00 20.12 25 ASN B N 1
ATOM 4221 C CA . ASN B 1 25 ? -53.639 14.394 -51.215 1.00 15.49 25 ASN B CA 1
ATOM 4222 C C . ASN B 1 25 ? -53.589 13.184 -50.283 1.00 16.94 25 ASN B C 1
ATOM 4223 O O . ASN B 1 25 ? -53.815 13.313 -49.080 1.00 21.05 25 ASN B O 1
ATOM 4228 N N . LYS B 1 26 ? -53.295 12.011 -50.835 1.00 17.39 26 LYS B N 1
ATOM 4229 C CA . LYS B 1 26 ? -53.117 10.822 -50.009 1.00 17.18 26 LYS B CA 1
ATOM 4230 C C . LYS B 1 26 ? -51.710 10.799 -49.423 1.00 23.24 26 LYS B C 1
ATOM 4231 O O . LYS B 1 26 ? -50.730 10.983 -50.145 1.00 16.05 26 LYS B O 1
ATOM 4237 N N . THR B 1 27 ? -51.617 10.576 -48.115 1.00 22.80 27 THR B N 1
ATOM 4238 C CA . THR B 1 27 ? -50.324 10.505 -47.444 1.00 20.72 27 THR B CA 1
ATOM 4239 C C . THR B 1 27 ? -49.481 9.379 -48.030 1.00 18.52 27 THR B C 1
ATOM 4240 O O . THR B 1 27 ? -49.850 8.207 -47.948 1.00 17.92 27 THR B O 1
ATOM 4244 N N . ALA B 1 28 ? -48.352 9.747 -48.628 1.00 19.50 28 ALA B N 1
ATOM 4245 C CA . ALA B 1 28 ? -47.488 8.788 -49.306 1.00 13.51 28 ALA B CA 1
ATOM 4246 C C . ALA B 1 28 ? -46.525 8.099 -48.344 1.00 16.31 28 ALA B C 1
ATOM 4247 O O . ALA B 1 28 ? -46.388 6.876 -48.363 1.00 14.90 28 ALA B O 1
ATOM 4249 N N . LEU B 1 29 ? -45.854 8.886 -47.508 1.00 17.81 29 LEU B N 1
ATOM 4250 C CA . LEU B 1 29 ? -44.908 8.328 -46.546 1.00 19.28 29 LEU B CA 1
ATOM 4251 C C . LEU B 1 29 ? -45.206 8.745 -45.106 1.00 16.73 29 LEU B C 1
ATOM 4252 O O . LEU B 1 29 ? -45.589 9.885 -44.840 1.00 14.00 29 LEU B O 1
ATOM 4257 N N . PHE B 1 30 ? -45.033 7.802 -44.185 1.00 13.42 30 PHE B N 1
ATOM 4258 C CA . PHE B 1 30 ? -45.248 8.055 -42.768 1.00 16.41 30 PHE B CA 1
ATOM 4259 C C . PHE B 1 30 ? -43.930 7.993 -42.006 1.00 18.22 30 PHE B C 1
ATOM 4260 O O . PHE B 1 30 ? -43.318 6.931 -41.897 1.00 22.03 30 PHE B O 1
ATOM 4268 N N . THR B 1 31 ? -43.490 9.135 -41.489 1.00 16.62 31 THR B N 1
ATOM 4269 C CA . THR B 1 31 ? -42.302 9.186 -40.645 1.00 18.97 31 THR B CA 1
ATOM 4270 C C . THR B 1 31 ? -42.642 9.919 -39.351 1.00 18.40 31 THR B C 1
ATOM 4271 O O . THR B 1 31 ? -43.532 10.769 -39.340 1.00 14.12 31 THR B O 1
ATOM 4275 N N . PRO B 1 32 ? -41.944 9.583 -38.253 1.00 19.86 32 PRO B N 1
ATOM 4276 C CA . PRO B 1 32 ? -42.168 10.241 -36.960 1.00 15.32 32 PRO B CA 1
ATOM 4277 C C . PRO B 1 32 ? -42.032 11.763 -37.029 1.00 20.13 32 PRO B C 1
ATOM 4278 O O . PRO B 1 32 ? -42.697 12.468 -36.271 1.00 29.86 32 PRO B O 1
ATOM 4282 N N . ASP B 1 33 ? -41.188 12.258 -37.928 1.00 21.51 33 ASP B N 1
ATOM 4283 C CA . ASP B 1 33 ? -40.981 13.696 -38.058 1.00 23.92 33 ASP B CA 1
ATOM 4284 C C . ASP B 1 33 ? -41.954 14.332 -39.047 1.00 19.44 33 ASP B C 1
ATOM 4285 O O . ASP B 1 33 ? -42.470 15.423 -38.805 1.00 14.39 33 ASP B O 1
ATOM 4290 N N . ARG B 1 34 ? -42.205 13.649 -40.159 1.00 23.15 34 ARG B N 1
ATOM 4291 C CA . ARG B 1 34 ? -43.077 14.189 -41.196 1.00 22.34 34 ARG B CA 1
ATOM 4292 C C . ARG B 1 34 ? -43.975 13.146 -41.849 1.00 19.05 34 ARG B C 1
ATOM 4293 O O . ARG B 1 34 ? -43.593 11.988 -42.016 1.00 16.81 34 ARG B O 1
ATOM 4301 N N . GLU B 1 35 ? -45.173 13.579 -42.221 1.00 19.36 35 GLU B N 1
ATOM 4302 C CA . GLU B 1 35 ? -46.059 12.784 -43.054 1.00 18.25 35 GLU B CA 1
ATOM 4303 C C . GLU B 1 35 ? -46.342 13.580 -44.319 1.00 20.13 35 GLU B C 1
ATOM 4304 O O . GLU B 1 35 ? -46.855 14.697 -44.253 1.00 26.63 35 GLU B O 1
ATOM 4310 N N . MET B 1 36 ? -45.993 13.014 -45.469 1.00 18.65 36 MET B N 1
ATOM 4311 C CA . MET B 1 36 ? -46.118 13.735 -46.729 1.00 16.88 36 MET B CA 1
ATOM 4312 C C . MET B 1 36 ? -47.102 13.069 -47.684 1.00 16.54 36 MET B C 1
ATOM 4313 O O . MET B 1 36 ? -47.208 11.844 -47.731 1.00 16.97 36 MET B O 1
ATOM 4318 N N . THR B 1 37 ? -47.822 13.890 -48.441 1.00 14.87 37 THR B N 1
ATOM 4319 C CA . THR B 1 37 ? -48.708 13.391 -49.483 1.00 17.36 37 THR B CA 1
ATOM 4320 C C . THR B 1 37 ? -47.912 13.231 -50.771 1.00 18.01 37 THR B C 1
ATOM 4321 O O . THR B 1 37 ? -46.786 13.720 -50.870 1.00 21.99 37 THR B O 1
ATOM 4325 N N . PHE B 1 38 ? -48.492 12.547 -51.753 1.00 17.79 38 PHE B N 1
ATOM 4326 C CA . PHE B 1 38 ? -47.828 12.351 -53.040 1.00 18.28 38 PHE B CA 1
ATOM 4327 C C . PHE B 1 38 ? -47.501 13.683 -53.710 1.00 15.50 38 PHE B C 1
ATOM 4328 O O . PHE B 1 38 ? -46.470 13.821 -54.371 1.00 20.14 38 PHE B O 1
ATOM 4336 N N . ARG B 1 39 ? -48.382 14.661 -53.527 1.00 15.02 39 ARG B N 1
ATOM 4337 C CA . ARG B 1 39 ? -48.171 16.001 -54.058 1.00 16.85 39 ARG B CA 1
ATOM 4338 C C . ARG B 1 39 ? -46.972 16.661 -53.387 1.00 15.90 39 ARG B C 1
ATOM 4339 O O . ARG B 1 39 ? -46.125 17.257 -54.052 1.00 12.59 39 ARG B O 1
ATOM 4347 N N . GLN B 1 40 ? -46.910 16.548 -52.063 1.00 13.17 40 GLN B N 1
ATOM 4348 C CA . GLN B 1 40 ? -45.839 17.160 -51.283 1.00 16.89 40 GLN B CA 1
ATOM 4349 C C . GLN B 1 40 ? -44.484 16.530 -51.586 1.00 19.22 40 GLN B C 1
ATOM 4350 O O . GLN B 1 40 ? -43.469 17.223 -51.662 1.00 15.37 40 GLN B O 1
ATOM 4356 N N . VAL B 1 41 ? -44.477 15.211 -51.752 1.00 16.58 41 VAL B N 1
ATOM 4357 C CA . VAL B 1 41 ? -43.259 14.490 -52.093 1.00 15.97 41 VAL B CA 1
ATOM 4358 C C . VAL B 1 41 ? -42.740 14.937 -53.455 1.00 15.51 41 VAL B C 1
ATOM 4359 O O . VAL B 1 41 ? -41.550 15.205 -53.618 1.00 14.78 41 VAL B O 1
ATOM 4363 N N . SER B 1 42 ? -43.646 15.031 -54.423 1.00 15.58 42 SER B N 1
ATOM 4364 C CA . SER B 1 42 ? -43.291 15.435 -55.780 1.00 16.01 42 SER B CA 1
ATOM 4365 C C . SER B 1 42 ? -42.770 16.866 -55.844 1.00 13.59 42 SER B C 1
ATOM 4366 O O . SER B 1 42 ? -41.828 17.158 -56.580 1.00 16.00 42 SER B O 1
ATOM 4369 N N . ASN B 1 43 ? -43.392 17.757 -55.078 1.00 13.98 43 ASN B N 1
ATOM 4370 C CA . ASN B 1 43 ? -42.954 19.146 -55.016 1.00 18.65 43 ASN B CA 1
ATOM 4371 C C . ASN B 1 43 ? -41.521 19.263 -54.512 1.00 17.19 43 ASN B C 1
ATOM 4372 O O . ASN B 1 43 ? -40.683 19.921 -55.131 1.00 15.09 43 ASN B O 1
ATOM 4377 N N . GLU B 1 44 ? -41.245 18.613 -53.388 1.00 15.34 44 GLU B N 1
ATOM 4378 C CA . GLU B 1 44 ? -39.921 18.654 -52.787 1.00 17.31 44 GLU B CA 1
ATOM 4379 C C . GLU B 1 44 ? -38.899 17.934 -53.663 1.00 17.07 44 GLU B C 1
ATOM 4380 O O . GLU B 1 44 ? -37.731 18.319 -53.709 1.00 18.70 44 GLU B O 1
ATOM 4386 N N . ALA B 1 45 ? -39.346 16.894 -54.361 1.00 16.21 45 ALA B N 1
ATOM 4387 C CA . ALA B 1 45 ? -38.480 16.155 -55.273 1.00 12.03 45 ALA B CA 1
ATOM 4388 C C . ALA B 1 45 ? -38.067 17.026 -56.455 1.00 10.26 45 ALA B C 1
ATOM 4389 O O . ALA B 1 45 ? -36.919 16.985 -56.895 1.00 16.66 45 ALA B O 1
ATOM 4391 N N . ASN B 1 46 ? -39.008 17.813 -56.967 1.00 13.29 46 ASN B N 1
ATOM 4392 C CA . ASN B 1 46 ? -38.710 18.743 -58.050 1.00 15.47 46 ASN B CA 1
ATOM 4393 C C . ASN B 1 46 ? -37.783 19.858 -57.582 1.00 14.41 46 ASN B C 1
ATOM 4394 O O . ASN B 1 46 ? -36.940 20.337 -58.341 1.00 13.72 46 ASN B O 1
ATOM 4399 N N . GLN B 1 47 ? -37.944 20.269 -56.328 1.00 14.19 47 GLN B N 1
ATOM 4400 C CA . GLN B 1 47 ? -37.064 21.271 -55.739 1.00 16.42 47 GLN B CA 1
ATOM 4401 C C . GLN B 1 47 ? -35.644 20.734 -55.623 1.00 16.38 47 GLN B C 1
ATOM 4402 O O . GLN B 1 47 ? -34.681 21.440 -55.922 1.00 14.90 47 GLN B O 1
ATOM 4408 N N . VAL B 1 48 ? -35.522 19.482 -55.189 1.00 16.62 48 VAL B N 1
ATOM 4409 C CA . VAL B 1 48 ? -34.227 18.814 -55.119 1.00 14.47 48 VAL B CA 1
ATOM 4410 C C . VAL B 1 48 ? -33.598 18.740 -56.506 1.00 13.51 48 VAL B C 1
ATOM 4411 O O . VAL B 1 48 ? -32.426 19.071 -56.685 1.00 14.37 48 VAL B O 1
ATOM 4415 N N . GLY B 1 49 ? -34.391 18.312 -57.484 1.00 12.95 49 GLY B N 1
ATOM 4416 C CA . GLY B 1 49 ? -33.937 18.227 -58.859 1.00 16.49 49 GLY B CA 1
ATOM 4417 C C . GLY B 1 49 ? -33.454 19.564 -59.386 1.00 15.15 49 GLY B C 1
ATOM 4418 O O . GLY B 1 49 ? -32.394 19.649 -60.001 1.00 16.56 49 GLY B O 1
ATOM 4419 N N . ASN B 1 50 ? -34.233 20.612 -59.138 1.00 16.95 50 ASN B N 1
ATOM 4420 C CA . ASN B 1 50 ? -33.862 21.958 -59.555 1.00 14.75 50 ASN B CA 1
ATOM 4421 C C . ASN B 1 50 ? -32.625 22.468 -58.824 1.00 18.51 50 ASN B C 1
ATOM 4422 O O . ASN B 1 50 ? -31.783 23.151 -59.409 1.00 17.02 50 ASN B O 1
ATOM 4427 N N . ALA B 1 51 ? -32.521 22.130 -57.543 1.00 14.60 51 ALA B N 1
ATOM 4428 C CA . ALA B 1 51 ? -31.387 22.555 -56.733 1.00 15.34 51 ALA B CA 1
ATOM 4429 C C . ALA B 1 51 ? -30.101 21.844 -57.152 1.00 17.50 51 ALA B C 1
ATOM 4430 O O . ALA B 1 51 ? -29.018 22.427 -57.104 1.00 15.80 51 ALA B O 1
ATOM 4432 N N . LEU B 1 52 ? -30.225 20.585 -57.561 1.00 13.42 52 LEU B N 1
ATOM 4433 C CA . LEU B 1 52 ? -29.077 19.832 -58.054 1.00 13.94 52 LEU B CA 1
ATOM 4434 C C . LEU B 1 52 ? -28.564 20.427 -59.361 1.00 17.29 52 LEU B C 1
ATOM 4435 O O . LEU B 1 52 ? -27.359 20.440 -59.614 1.00 18.19 52 LEU B O 1
ATOM 4440 N N . LYS B 1 53 ? -29.484 20.921 -60.186 1.00 16.68 53 LYS B N 1
ATOM 4441 C CA . LYS B 1 53 ? -29.118 21.589 -61.431 1.00 15.86 53 LYS B CA 1
ATOM 4442 C C . LYS B 1 53 ? -28.300 22.838 -61.131 1.00 17.59 53 LYS B C 1
ATOM 4443 O O . LYS B 1 53 ? -27.385 23.186 -61.877 1.00 18.79 53 LYS B O 1
ATOM 4449 N N . GLY B 1 54 ? -28.635 23.503 -60.029 1.00 16.71 54 GLY B N 1
ATOM 4450 C CA . GLY B 1 54 ? -27.909 24.681 -59.594 1.00 15.65 54 GLY B CA 1
ATOM 4451 C C . GLY B 1 54 ? -26.491 24.347 -59.175 1.00 18.16 54 GLY B C 1
ATOM 4452 O O . GLY B 1 54 ? -25.608 25.203 -59.199 1.00 18.71 54 GLY B O 1
ATOM 4453 N N . LEU B 1 55 ? -26.274 23.093 -58.789 1.00 17.23 55 LEU B N 1
ATOM 4454 C CA . LEU B 1 55 ? -24.951 22.629 -58.391 1.00 15.43 55 LEU B CA 1
ATOM 4455 C C . LEU B 1 55 ? -24.211 22.003 -59.570 1.00 18.80 55 LEU B C 1
ATOM 4456 O O . LEU B 1 55 ? -23.112 21.470 -59.415 1.00 18.00 55 LEU B O 1
ATOM 4461 N N . GLY B 1 56 ? -24.826 22.064 -60.747 1.00 15.63 56 GLY B N 1
ATOM 4462 C CA . GLY B 1 56 ? -24.190 21.601 -61.966 1.00 20.99 56 GLY B CA 1
ATOM 4463 C C . GLY B 1 56 ? -24.350 20.119 -62.245 1.00 19.56 56 GLY B C 1
ATOM 4464 O O . GLY B 1 56 ? -23.660 19.569 -63.104 1.00 19.32 56 GLY B O 1
ATOM 4465 N N . VAL B 1 57 ? -25.256 19.469 -61.523 1.00 19.41 57 VAL B N 1
ATOM 4466 C CA . VAL B 1 57 ? -25.517 18.049 -61.734 1.00 18.24 57 VAL B CA 1
ATOM 4467 C C . VAL B 1 57 ? -26.159 17.828 -63.100 1.00 18.83 57 VAL B C 1
ATOM 4468 O O . VAL B 1 57 ? -27.082 18.547 -63.482 1.00 21.34 57 VAL B O 1
ATOM 4472 N N . ARG B 1 58 ? -25.660 16.840 -63.836 1.00 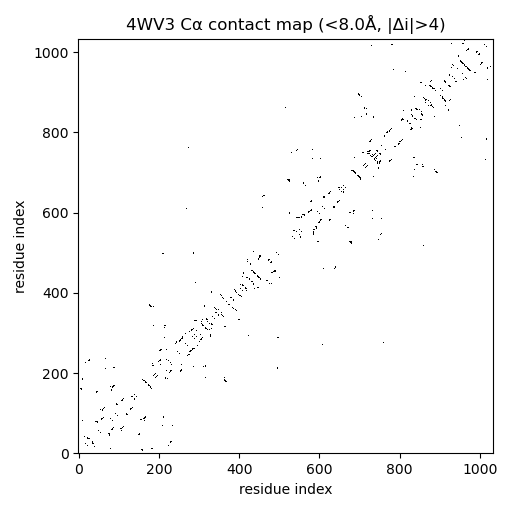19.02 58 ARG B N 1
ATOM 4473 C CA . ARG B 1 58 ? -26.170 16.552 -65.171 1.00 19.56 58 ARG B CA 1
ATOM 4474 C C . ARG B 1 58 ? -26.643 15.111 -65.318 1.00 20.38 58 ARG B C 1
ATOM 4475 O O . ARG B 1 58 ? -26.457 14.286 -64.422 1.00 18.38 58 ARG B O 1
ATOM 4483 N N . PHE B 1 59 ? -27.253 14.829 -66.465 1.00 23.94 59 PHE B N 1
ATOM 4484 C CA . PHE B 1 59 ? -27.710 13.492 -66.822 1.00 17.44 59 PHE B CA 1
ATOM 4485 C C . PHE B 1 59 ? -26.542 12.509 -66.789 1.00 22.85 59 PHE B C 1
ATOM 4486 O O . PHE B 1 59 ? -25.529 12.715 -67.458 1.00 28.38 59 PHE B O 1
ATOM 4494 N N . GLY B 1 60 ? -26.687 11.445 -66.007 1.00 16.83 60 GLY B N 1
ATOM 4495 C CA . GLY B 1 60 ? -25.692 10.389 -65.967 1.00 14.77 60 GLY B CA 1
ATOM 4496 C C . GLY B 1 60 ? -24.612 10.574 -64.918 1.00 14.84 60 GLY B C 1
ATOM 4497 O O . GLY B 1 60 ? -23.651 9.806 -64.869 1.00 15.75 60 GLY B O 1
ATOM 4498 N N . GLU B 1 61 ? -24.763 11.592 -64.078 1.00 14.57 61 GLU B N 1
ATOM 4499 C CA . GLU B 1 61 ? -23.800 11.846 -63.011 1.00 20.32 61 GLU B CA 1
ATOM 4500 C C . GLU B 1 61 ? -24.271 11.268 -61.679 1.00 21.35 61 GLU B C 1
ATOM 4501 O O . GLU B 1 61 ? -25.462 11.287 -61.368 1.00 20.87 61 GLU B O 1
ATOM 4507 N N . CYS B 1 62 ? -23.327 10.751 -60.899 1.00 15.87 62 CYS B N 1
ATOM 4508 C CA . CYS B 1 62 ? -23.649 10.119 -59.626 1.00 14.21 62 CYS B CA 1
ATOM 4509 C C . CYS B 1 62 ? -23.748 11.130 -58.491 1.00 14.41 62 CYS B C 1
ATOM 4510 O O . CYS B 1 62 ? -22.824 11.909 -58.259 1.00 13.89 62 CYS B O 1
ATOM 4513 N N . VAL B 1 63 ? -24.876 11.110 -57.790 1.00 15.01 63 VAL B N 1
ATOM 4514 C CA . VAL B 1 63 ? -25.056 11.921 -56.595 1.00 7.94 63 VAL B CA 1
ATOM 4515 C C . VAL B 1 63 ? -25.108 11.007 -55.377 1.00 7.64 63 VAL B C 1
ATOM 4516 O O . VAL B 1 63 ? -25.887 10.055 -55.340 1.00 11.35 63 VAL B O 1
ATOM 4520 N N . GLY B 1 64 ? -24.270 11.291 -54.387 1.00 8.98 64 GLY B N 1
ATOM 4521 C CA . GLY B 1 64 ? -24.210 10.473 -53.190 1.00 7.78 64 GLY B CA 1
ATOM 4522 C C . GLY B 1 64 ? -25.344 10.759 -52.225 1.00 12.61 64 GLY B C 1
ATOM 4523 O O . GLY B 1 64 ? -25.596 11.912 -51.874 1.00 13.68 64 GLY B O 1
ATOM 4524 N N . LEU B 1 65 ? -26.030 9.704 -51.796 1.00 8.76 65 LEU B N 1
ATOM 4525 C CA . LEU B 1 65 ? -27.107 9.831 -50.821 1.00 10.68 65 LEU B CA 1
ATOM 4526 C C . LEU B 1 65 ? -26.819 8.971 -49.595 1.00 11.61 65 LEU B C 1
ATOM 4527 O O . LEU B 1 65 ? -26.956 7.749 -49.635 1.00 13.74 65 LEU B O 1
ATOM 4532 N N . LEU B 1 66 ? -26.415 9.616 -48.507 1.00 9.73 66 LEU B N 1
ATOM 4533 C CA . LEU B 1 66 ? -26.063 8.902 -47.286 1.00 17.00 66 LEU B CA 1
ATOM 4534 C C . LEU B 1 66 ? -26.790 9.488 -46.082 1.00 15.72 66 LEU B C 1
ATOM 4535 O O . LEU B 1 66 ? -26.276 10.377 -45.404 1.00 17.17 66 LEU B O 1
ATOM 4540 N N . THR B 1 67 ? -27.992 8.987 -45.820 1.00 11.31 67 THR B N 1
ATOM 4541 C CA . THR B 1 67 ? -28.780 9.467 -44.692 1.00 16.63 67 THR B CA 1
ATOM 4542 C C . THR B 1 67 ? -29.752 8.406 -44.186 1.00 18.47 67 THR B C 1
ATOM 4543 O O . THR B 1 67 ? -29.882 7.332 -44.775 1.00 17.81 67 THR B O 1
ATOM 4547 N N . LEU B 1 68 ? -30.430 8.717 -43.086 1.00 18.34 68 LEU B N 1
ATOM 4548 C CA . LEU B 1 68 ? -31.371 7.791 -42.466 1.00 17.36 68 LEU B CA 1
ATOM 4549 C C . LEU B 1 68 ? -32.608 7.602 -43.336 1.00 14.44 68 LEU B C 1
ATOM 4550 O O . LEU B 1 68 ? -32.885 8.418 -44.216 1.00 16.29 68 LEU B O 1
ATOM 4555 N N . ASP B 1 69 ? -33.342 6.520 -43.090 1.00 15.31 69 ASP B N 1
ATOM 4556 C CA . ASP B 1 69 ? -34.631 6.311 -43.740 1.00 17.02 69 ASP B CA 1
ATOM 4557 C C . ASP B 1 69 ? -35.578 7.434 -43.344 1.00 13.66 69 ASP B C 1
ATOM 4558 O O . ASP B 1 69 ? -36.064 7.482 -42.215 1.00 10.80 69 ASP B O 1
ATOM 4563 N N . SER B 1 70 ? -35.830 8.343 -44.277 1.00 12.06 70 SER B N 1
ATOM 4564 C CA . SER B 1 70 ? -36.584 9.547 -43.969 1.00 15.69 70 SER B CA 1
ATOM 4565 C C . SER B 1 70 ? -37.278 10.112 -45.200 1.00 14.14 70 SER B C 1
ATOM 4566 O O . SER B 1 70 ? -37.103 9.613 -46.312 1.00 13.13 70 SER B O 1
ATOM 4569 N N . ALA B 1 71 ? -38.066 11.161 -44.989 1.00 11.44 71 ALA B N 1
ATOM 4570 C CA . ALA B 1 71 ? -38.724 11.856 -46.084 1.00 16.09 71 ALA B CA 1
ATOM 4571 C C . ALA B 1 71 ? -37.680 12.491 -46.992 1.00 12.61 71 ALA B C 1
ATOM 4572 O O . ALA B 1 71 ? -37.866 12.579 -48.204 1.00 14.65 71 ALA B O 1
ATOM 4574 N N . GLU B 1 72 ? -36.576 12.927 -46.396 1.00 14.63 72 GLU B N 1
ATOM 4575 C CA . GLU B 1 72 ? -35.499 13.552 -47.150 1.00 13.50 72 GLU B CA 1
ATOM 4576 C C . GLU B 1 72 ? -34.780 12.544 -48.043 1.00 13.17 72 GLU B C 1
ATOM 4577 O O . GLU B 1 72 ? -34.300 12.897 -49.118 1.00 13.62 72 GLU B O 1
ATOM 4583 N N . TRP B 1 73 ? -34.708 11.294 -47.594 1.00 11.49 73 TRP B N 1
ATOM 4584 C CA . TRP B 1 73 ? -34.099 10.231 -48.386 1.00 11.63 73 TRP B CA 1
ATOM 4585 C C . TRP B 1 73 ? -34.876 10.054 -49.684 1.00 12.05 73 TRP B C 1
ATOM 4586 O O . TRP B 1 73 ? -34.294 9.963 -50.764 1.00 12.65 73 TRP B O 1
ATOM 4597 N N . VAL B 1 74 ? -36.199 10.018 -49.565 1.00 11.41 74 VAL B N 1
ATOM 4598 C CA . VAL B 1 74 ? -37.070 9.758 -50.705 1.00 10.06 74 VAL B CA 1
ATOM 4599 C C . VAL B 1 74 ? -37.100 10.919 -51.694 1.00 7.88 74 VAL B C 1
ATOM 4600 O O . VAL B 1 74 ? -36.991 10.714 -52.903 1.00 10.93 74 VAL B O 1
ATOM 4604 N N . THR B 1 75 ? -37.251 12.135 -51.179 1.00 7.75 75 THR B N 1
ATOM 4605 C CA . THR B 1 75 ? -37.311 13.317 -52.033 1.00 10.82 75 THR B CA 1
ATOM 4606 C C . THR B 1 75 ? -35.990 13.535 -52.763 1.00 14.73 75 THR B C 1
ATOM 4607 O O . THR B 1 75 ? -35.974 13.937 -53.926 1.00 14.48 75 THR B O 1
ATOM 4611 N N . SER B 1 76 ? -34.886 13.265 -52.074 1.00 13.42 76 SER B N 1
ATOM 4612 C CA . SER B 1 76 ? -33.568 13.353 -52.688 1.00 10.60 76 SER B CA 1
ATOM 4613 C C . SER B 1 76 ? -33.428 12.307 -53.785 1.00 11.23 76 SER B C 1
ATOM 4614 O O . SER B 1 76 ? -32.944 12.604 -54.875 1.00 12.77 76 SER B O 1
ATOM 4617 N N . PHE B 1 77 ? -33.863 11.085 -53.488 1.00 7.98 77 PHE B N 1
ATOM 4618 C CA . PHE B 1 77 ? -33.773 9.973 -54.431 1.00 8.68 77 PHE B CA 1
ATOM 4619 C C . PHE B 1 77 ? -34.470 10.284 -55.753 1.00 11.09 77 PHE B C 1
ATOM 4620 O O . PHE B 1 77 ? -33.858 10.204 -56.816 1.00 12.89 77 PHE B O 1
ATOM 4628 N N . PHE B 1 78 ? -35.749 10.640 -55.683 1.00 10.67 78 PHE B N 1
ATOM 4629 C CA . PHE B 1 78 ? -36.513 10.947 -56.888 1.00 11.72 78 PHE B CA 1
ATOM 4630 C C . PHE B 1 78 ? -36.079 12.259 -57.533 1.00 12.39 78 PHE B C 1
ATOM 4631 O O . PHE B 1 78 ? -36.291 12.470 -58.726 1.00 14.73 78 PHE B O 1
ATOM 4639 N N . GLY B 1 79 ? -35.469 13.135 -56.741 1.00 10.92 79 GLY B N 1
ATOM 4640 C CA . GLY B 1 79 ? -34.926 14.374 -57.265 1.00 11.82 79 GLY B CA 1
ATOM 4641 C C . GLY B 1 79 ? -33.761 14.099 -58.196 1.00 12.49 79 GLY B C 1
ATOM 4642 O O . GLY B 1 79 ? -33.600 14.756 -59.225 1.00 11.73 79 GLY B O 1
ATOM 4643 N N . ILE B 1 80 ? -32.952 13.111 -57.829 1.00 10.91 80 ILE B N 1
ATOM 4644 C CA . ILE B 1 80 ? -31.794 12.715 -58.621 1.00 12.79 80 ILE B CA 1
ATOM 4645 C C . ILE B 1 80 ? -32.222 11.935 -59.858 1.00 13.18 80 ILE B C 1
ATOM 4646 O O . ILE B 1 80 ? -31.756 12.202 -60.967 1.00 11.04 80 ILE B O 1
ATOM 4651 N N . VAL B 1 81 ? -33.114 10.970 -59.653 1.00 9.99 81 VAL B N 1
ATOM 4652 C CA . VAL B 1 81 ? -33.606 10.110 -60.725 1.00 11.52 81 VAL B CA 1
ATOM 4653 C C . VAL B 1 81 ? -34.281 10.911 -61.838 1.00 10.48 81 VAL B C 1
ATOM 4654 O O . VAL B 1 81 ? -34.102 10.619 -63.023 1.00 11.12 81 VAL B O 1
ATOM 4658 N N . LYS B 1 82 ? -35.037 11.934 -61.455 1.00 8.23 82 LYS B N 1
ATOM 4659 C CA . LYS B 1 82 ? -35.772 12.741 -62.424 1.00 11.31 82 LYS B CA 1
ATOM 4660 C C . LYS B 1 82 ? -34.850 13.534 -63.353 1.00 13.90 82 LYS B C 1
ATOM 4661 O O . LYS B 1 82 ? -35.213 13.832 -64.491 1.00 12.46 82 LYS B O 1
ATOM 4667 N N . LEU B 1 83 ? -33.658 13.867 -62.868 1.00 12.62 83 LEU B N 1
ATOM 4668 C CA . LEU B 1 83 ? -32.688 14.606 -63.671 1.00 14.48 83 LEU B CA 1
ATOM 4669 C C . LEU B 1 83 ? -31.982 13.710 -64.677 1.00 12.51 83 LEU B C 1
ATOM 4670 O O . LEU B 1 83 ? -31.250 14.191 -65.540 1.00 16.00 83 LEU B O 1
ATOM 4675 N N . GLY B 1 84 ? -32.199 12.406 -64.562 1.00 13.58 84 GLY B N 1
ATOM 4676 C CA . GLY B 1 84 ? -31.488 11.450 -65.389 1.00 14.46 84 GLY B CA 1
ATOM 4677 C C . GLY B 1 84 ? -30.133 11.147 -64.781 1.00 18.32 84 GLY B C 1
ATOM 4678 O O . GLY B 1 84 ? -29.306 10.462 -65.382 1.00 18.86 84 GLY B O 1
ATOM 4679 N N . ALA B 1 85 ? -29.911 11.670 -63.579 1.00 15.38 85 ALA B N 1
ATOM 4680 C CA . ALA B 1 85 ? -28.679 11.421 -62.844 1.00 16.42 85 ALA B CA 1
ATOM 4681 C C . ALA B 1 85 ? -28.776 10.092 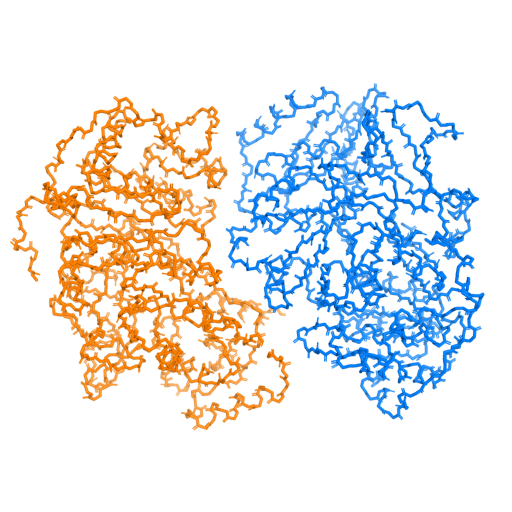-62.104 1.00 16.05 85 ALA B C 1
ATOM 4682 O O . ALA B 1 85 ? -29.816 9.434 -62.131 1.00 13.41 85 ALA B O 1
ATOM 4684 N N . ILE B 1 86 ? -27.693 9.701 -61.441 1.00 10.42 86 ILE B N 1
ATOM 4685 C CA . ILE B 1 86 ? -27.634 8.400 -60.784 1.00 11.77 86 ILE B CA 1
ATOM 4686 C C . ILE B 1 86 ? -27.548 8.514 -59.265 1.00 15.10 86 ILE B C 1
ATOM 4687 O O . ILE B 1 86 ? -26.544 8.975 -58.720 1.00 11.84 86 ILE B O 1
ATOM 4692 N N . ALA B 1 87 ? -28.608 8.087 -58.586 1.00 11.56 87 ALA B N 1
ATOM 4693 C CA . ALA B 1 87 ? -28.649 8.124 -57.129 1.00 12.71 87 ALA B CA 1
ATOM 4694 C C . ALA B 1 87 ? -27.851 6.973 -56.527 1.00 10.56 87 ALA B C 1
ATOM 4695 O O . ALA B 1 87 ? -28.071 5.809 -56.861 1.00 11.71 87 ALA B O 1
ATOM 4697 N N . VAL B 1 88 ? -26.923 7.309 -55.639 1.00 9.08 88 VAL B N 1
ATOM 4698 C CA . VAL B 1 88 ? -26.094 6.306 -54.985 1.00 9.92 88 VAL B CA 1
ATOM 4699 C C . VAL B 1 88 ? -26.503 6.155 -53.523 1.00 8.94 88 VAL B C 1
ATOM 4700 O O . VAL B 1 88 ? -26.019 6.884 -52.656 1.00 11.75 88 VAL B O 1
ATOM 4704 N N . GLY B 1 89 ? -27.407 5.217 -53.257 1.00 8.69 89 GLY B N 1
ATOM 4705 C CA . GLY B 1 89 ? -27.861 4.951 -51.904 1.00 7.85 89 GLY B CA 1
ATOM 4706 C C . GLY B 1 89 ? -26.812 4.196 -51.111 1.00 9.11 89 GLY B C 1
ATOM 4707 O O . GLY B 1 89 ? -26.646 2.988 -51.277 1.00 15.18 89 GLY B O 1
ATOM 4708 N N . ILE B 1 90 ? -26.108 4.913 -50.242 1.00 9.07 90 ILE B N 1
ATOM 4709 C CA . ILE B 1 90 ? -24.955 4.359 -49.540 1.00 14.07 90 ILE B CA 1
ATOM 4710 C C . ILE B 1 90 ? -25.322 3.759 -48.182 1.00 13.71 90 ILE B C 1
ATOM 4711 O O . ILE B 1 90 ? -26.141 4.313 -47.448 1.00 9.81 90 ILE B O 1
ATOM 4716 N N . ASN B 1 91 ? -24.713 2.616 -47.868 1.00 16.27 91 ASN B N 1
ATOM 4717 C CA . ASN B 1 91 ? -24.873 1.965 -46.571 1.00 14.29 91 ASN B CA 1
ATOM 4718 C C . ASN B 1 91 ? -24.543 2.926 -45.434 1.00 15.01 91 ASN B C 1
ATOM 4719 O O . ASN B 1 91 ? -23.505 3.586 -45.442 1.00 19.21 91 ASN B O 1
ATOM 4724 N N . THR B 1 92 ? -25.435 2.989 -44.453 1.00 16.92 92 THR B N 1
ATOM 4725 C CA . THR B 1 92 ? -25.353 3.986 -43.393 1.00 16.42 92 THR B CA 1
ATOM 4726 C C . THR B 1 92 ? -24.414 3.569 -42.255 1.00 16.20 92 THR B C 1
ATOM 4727 O O . THR B 1 92 ? -23.999 4.399 -41.443 1.00 11.39 92 THR B O 1
ATOM 4731 N N . LEU B 1 93 ? -24.059 2.289 -42.220 1.00 19.61 93 LEU B N 1
ATOM 4732 C CA . LEU B 1 93 ? -23.278 1.742 -41.115 1.00 21.72 93 LEU B CA 1
ATOM 4733 C C . LEU B 1 93 ? -21.878 1.302 -41.546 1.00 25.87 93 LEU B C 1
ATOM 4734 O O . LEU B 1 93 ? -21.429 0.210 -41.196 1.00 22.20 93 LEU B O 1
ATOM 4739 N N . LEU B 1 94 ? -21.189 2.154 -42.298 1.00 28.09 94 LEU B N 1
ATOM 4740 C CA . LEU B 1 94 ? -19.846 1.831 -42.771 1.00 25.27 94 LEU B CA 1
ATOM 4741 C C . LEU B 1 94 ? -18.771 2.665 -42.079 1.00 19.73 94 LEU B C 1
ATOM 4742 O O . LEU B 1 94 ? -19.068 3.507 -41.232 1.00 20.94 94 LEU B O 1
ATOM 4747 N N . LYS B 1 95 ? -17.519 2.420 -42.453 1.00 24.19 95 LYS B N 1
ATOM 4748 C CA . LYS B 1 95 ? -16.382 3.140 -41.894 1.00 20.11 95 LYS B CA 1
ATOM 4749 C C . LYS B 1 95 ? -15.788 4.072 -42.952 1.00 20.71 95 LYS B C 1
ATOM 4750 O O . LYS B 1 95 ? -15.972 3.839 -44.148 1.00 23.17 95 LYS B O 1
ATOM 4756 N N . PRO B 1 96 ? -15.089 5.137 -42.517 1.00 26.83 96 PRO B N 1
ATOM 4757 C CA . PRO B 1 96 ? -14.503 6.135 -43.425 1.00 25.16 96 PRO B CA 1
ATOM 4758 C C . PRO B 1 96 ? -13.740 5.609 -44.659 1.00 16.40 96 PRO B C 1
ATOM 4759 O O . PRO B 1 96 ? -13.887 6.210 -45.723 1.00 18.21 96 PRO B O 1
ATOM 4763 N N . PRO B 1 97 ? -12.941 4.529 -44.532 1.00 16.06 97 PRO B N 1
ATOM 4764 C CA . PRO B 1 97 ? -12.285 4.064 -45.761 1.00 18.05 97 PRO B CA 1
ATOM 4765 C C . PRO B 1 97 ? -13.276 3.562 -46.811 1.00 20.02 97 PRO B C 1
ATOM 4766 O O . PRO B 1 97 ? -13.067 3.788 -48.004 1.00 16.76 97 PRO B O 1
ATOM 4770 N N . GLU B 1 98 ? -14.336 2.893 -46.370 1.00 19.32 98 GLU B N 1
ATOM 4771 C CA . GLU B 1 98 ? -15.362 2.396 -47.282 1.00 16.28 98 GLU B CA 1
ATOM 4772 C C . GLU B 1 98 ? -16.090 3.547 -47.967 1.00 16.10 98 GLU B C 1
ATOM 4773 O O . GLU B 1 98 ? -16.424 3.468 -49.148 1.00 13.65 98 GLU B O 1
ATOM 4779 N N . TYR B 1 99 ? -16.331 4.618 -47.217 1.00 16.17 99 TYR B N 1
ATOM 4780 C CA . TYR B 1 99 ? -16.986 5.800 -47.761 1.00 16.25 99 TYR B CA 1
ATOM 4781 C C . TYR B 1 99 ? -16.078 6.520 -48.750 1.00 15.12 99 TYR B C 1
ATOM 4782 O O . TYR B 1 99 ? -16.549 7.112 -49.720 1.00 17.37 99 TYR B O 1
ATOM 4791 N N . GLU B 1 100 ? -14.774 6.462 -48.501 1.00 15.18 100 GLU B N 1
ATOM 4792 C CA . GLU B 1 100 ? -13.802 7.094 -49.384 1.00 14.40 100 GLU B CA 1
ATOM 4793 C C . GLU B 1 100 ? -13.733 6.362 -50.718 1.00 16.34 100 GLU B C 1
ATOM 4794 O O . GLU B 1 100 ? -13.653 6.986 -51.775 1.00 16.45 100 GLU B O 1
ATOM 4800 N N . TYR B 1 101 ? -13.765 5.034 -50.659 1.00 16.79 101 TYR B N 1
ATOM 4801 C CA . TYR B 1 101 ? -13.733 4.207 -51.859 1.00 12.68 101 TYR B CA 1
ATOM 4802 C C . TYR B 1 101 ? -14.957 4.451 -52.734 1.00 13.13 101 TYR B C 1
ATOM 4803 O O . TYR B 1 101 ? -14.834 4.677 -53.937 1.00 16.59 101 TYR B O 1
ATOM 4812 N N . ILE B 1 102 ? -16.136 4.406 -52.119 1.00 13.58 102 ILE B N 1
ATOM 4813 C CA . ILE B 1 102 ? -17.398 4.561 -52.839 1.00 14.33 102 ILE B CA 1
ATOM 4814 C C . ILE B 1 102 ? -17.510 5.910 -53.547 1.00 13.56 102 ILE B C 1
ATOM 4815 O O . ILE B 1 102 ? -17.817 5.972 -54.738 1.00 15.22 102 ILE B O 1
ATOM 4820 N N . LEU B 1 103 ? -17.251 6.986 -52.811 1.00 12.17 103 LEU B N 1
ATOM 4821 C CA . LEU B 1 103 ? -17.362 8.332 -53.362 1.00 11.18 103 LEU B CA 1
ATOM 4822 C C . LEU B 1 103 ? -16.284 8.620 -54.408 1.00 15.07 103 LEU B C 1
ATOM 4823 O O . LEU B 1 103 ? -16.465 9.470 -55.279 1.00 13.54 103 LEU B O 1
ATOM 4828 N N . ARG B 1 104 ? -15.182 7.879 -54.341 1.00 17.24 104 ARG B N 1
ATOM 4829 C CA . ARG B 1 104 ? -14.113 8.008 -55.325 1.00 11.52 104 ARG B CA 1
ATOM 4830 C C . ARG B 1 104 ? -14.388 7.148 -56.559 1.00 11.97 104 ARG B C 1
ATOM 4831 O O . ARG B 1 104 ? -13.995 7.498 -57.672 1.00 13.15 104 ARG B O 1
ATOM 4839 N N . ASP B 1 105 ? -15.064 6.023 -56.350 1.00 8.72 105 ASP B N 1
ATOM 4840 C CA . ASP B 1 105 ? -15.399 5.101 -57.428 1.00 12.51 105 ASP B CA 1
ATOM 4841 C C . ASP B 1 105 ? -16.476 5.651 -58.360 1.00 16.06 105 ASP B C 1
ATOM 4842 O O . ASP B 1 105 ? -16.426 5.429 -59.570 1.00 12.76 105 ASP B O 1
ATOM 4847 N N . CYS B 1 106 ? -17.441 6.375 -57.800 1.00 13.39 106 CYS B N 1
ATOM 4848 C CA . CYS B 1 106 ? -18.550 6.902 -58.592 1.00 16.61 106 CYS B CA 1
ATOM 4849 C C . CYS B 1 106 ? -18.354 8.367 -58.981 1.00 15.73 106 CYS B C 1
ATOM 4850 O O . CYS B 1 106 ? -19.221 8.960 -59.624 1.00 14.86 106 CYS B O 1
ATOM 4853 N N . ARG B 1 107 ? -17.216 8.937 -58.588 1.00 11.89 107 ARG B N 1
ATOM 4854 C CA . ARG B 1 107 ? -16.857 10.315 -58.934 1.00 13.20 107 ARG B CA 1
ATOM 4855 C C . ARG B 1 107 ? -17.923 11.337 -58.542 1.00 17.92 107 ARG B C 1
ATOM 4856 O O . ARG B 1 107 ? -18.205 12.267 -59.298 1.00 19.76 107 ARG B O 1
ATOM 4864 N N . ALA B 1 108 ? -18.507 11.162 -57.361 1.00 13.56 108 ALA B N 1
ATOM 4865 C CA . ALA B 1 108 ? -19.598 12.021 -56.909 1.00 15.78 108 ALA B CA 1
ATOM 4866 C C . ALA B 1 108 ? -19.173 13.479 -56.753 1.00 17.48 108 ALA B C 1
ATOM 4867 O O . ALA B 1 108 ? -18.197 13.780 -56.068 1.00 17.42 108 ALA B O 1
ATOM 4869 N N . ARG B 1 109 ? -19.911 14.377 -57.398 1.00 14.16 109 ARG B N 1
ATOM 4870 C CA . ARG B 1 109 ? -19.666 15.809 -57.272 1.00 14.99 109 ARG B CA 1
ATOM 4871 C C . ARG B 1 109 ? -20.441 16.369 -56.090 1.00 18.43 109 ARG B C 1
ATOM 4872 O O . ARG B 1 109 ? -19.976 17.272 -55.395 1.00 16.85 109 ARG B O 1
ATOM 4880 N N . VAL B 1 110 ? -21.634 15.825 -55.876 1.00 18.01 110 VAL B N 1
ATOM 4881 C CA . VAL B 1 110 ? -22.510 16.283 -54.808 1.00 14.13 110 VAL B CA 1
ATOM 4882 C C . VAL B 1 110 ? -22.870 15.126 -53.883 1.00 13.12 110 VAL B C 1
ATOM 4883 O O . VAL B 1 110 ? -23.166 14.022 -54.341 1.00 12.08 110 VAL B O 1
ATOM 4887 N N . LEU B 1 111 ? -22.828 15.381 -52.580 1.00 13.54 111 LEU B N 1
ATOM 4888 C CA . LEU B 1 111 ? -23.195 14.377 -51.591 1.00 11.09 111 LEU B CA 1
ATOM 4889 C C . LEU B 1 111 ? -24.275 14.894 -50.648 1.00 16.83 111 LEU B C 1
ATOM 4890 O O . LEU B 1 111 ? -24.080 15.891 -49.951 1.00 16.19 111 LEU B O 1
ATOM 4895 N N . ILE B 1 112 ? -25.415 14.212 -50.635 1.00 13.70 112 ILE B N 1
ATOM 4896 C CA . ILE B 1 112 ? -26.481 14.515 -49.688 1.00 10.28 112 ILE B CA 1
ATOM 4897 C C . ILE B 1 112 ? -26.320 13.612 -48.470 1.00 10.05 112 ILE B C 1
ATOM 4898 O O . ILE B 1 112 ? -26.511 12.400 -48.558 1.00 12.82 112 ILE B O 1
ATOM 4903 N N . VAL B 1 113 ? -25.959 14.204 -47.336 1.00 9.55 113 VAL B N 1
ATOM 4904 C CA . VAL B 1 113 ? -25.601 13.426 -46.154 1.00 14.08 113 VAL B CA 1
ATOM 4905 C C . VAL B 1 113 ? -26.263 13.956 -44.879 1.00 14.79 113 VAL B C 1
ATOM 4906 O O . VAL B 1 113 ? -26.471 15.161 -44.729 1.00 12.60 113 VAL B O 1
ATOM 4910 N N . HIS B 1 114 ? -26.611 13.046 -43.974 1.00 13.56 114 HIS B N 1
ATOM 4911 C CA . HIS B 1 114 ? -27.157 13.420 -42.677 1.00 17.64 114 HIS B CA 1
ATOM 4912 C C . HIS B 1 114 ? -26.030 13.932 -41.789 1.00 20.86 114 HIS B C 1
ATOM 4913 O O . HIS B 1 114 ? -24.873 13.551 -41.968 1.00 19.88 114 HIS B O 1
ATOM 4920 N N . GLN B 1 115 ? -26.370 14.793 -40.834 1.00 24.25 115 GLN B N 1
ATOM 4921 C CA . GLN B 1 115 ? -25.377 15.383 -39.939 1.00 24.70 115 GLN B CA 1
ATOM 4922 C C . GLN B 1 115 ? -24.654 14.324 -39.112 1.00 25.11 115 GLN B C 1
ATOM 4923 O O . GLN B 1 115 ? -23.506 14.514 -38.710 1.00 26.64 115 GLN B O 1
ATOM 4929 N N . GLU B 1 116 ? -25.334 13.208 -38.871 1.00 28.26 116 GLU B N 1
ATOM 4930 C CA . GLU B 1 116 ? -24.797 12.127 -38.053 1.00 24.59 116 GLU B CA 1
ATOM 4931 C C . GLU B 1 116 ? -23.556 11.492 -38.677 1.00 24.82 116 GLU B C 1
ATOM 4932 O O . GLU B 1 116 ? -22.658 11.036 -37.969 1.00 25.96 116 GLU B O 1
ATOM 4938 N N . PHE B 1 117 ? -23.505 11.475 -40.005 1.00 23.06 117 PHE B N 1
ATOM 4939 C CA . PHE B 1 117 ? -22.420 10.809 -40.716 1.00 21.56 117 PHE B CA 1
ATOM 4940 C C . PHE B 1 117 ? -21.435 11.795 -41.337 1.00 23.66 117 PHE B C 1
ATOM 4941 O O . PHE B 1 117 ? -20.523 11.394 -42.060 1.00 20.16 117 PHE B O 1
ATOM 4949 N N . LEU B 1 118 ? -21.585 13.054 -40.999 1.00 24.31 118 LEU B N 1
ATOM 4950 C CA . LEU B 1 118 ? -20.733 14.083 -41.509 1.00 24.00 118 LEU B CA 1
ATOM 4951 C C . LEU B 1 118 ? -19.278 14.025 -41.090 1.00 28.25 118 LEU B C 1
ATOM 4952 O O . LEU B 1 118 ? -18.425 14.216 -41.886 1.00 30.20 118 LEU B O 1
ATOM 4957 N N . PRO B 1 119 ? -18.976 13.758 -39.848 1.00 31.35 119 PRO B N 1
ATOM 4958 C CA . PRO B 1 119 ? -17.554 13.677 -39.475 1.00 25.84 119 PRO B CA 1
ATOM 4959 C C . PRO B 1 119 ? -16.825 12.460 -40.057 1.00 22.97 119 PRO B C 1
ATOM 4960 O O . PRO B 1 119 ? -15.595 12.445 -40.094 1.00 33.04 119 PRO B O 1
ATOM 4964 N N . LEU B 1 120 ? -17.579 11.463 -40.508 1.00 22.72 120 LEU B N 1
ATOM 4965 C CA . LEU B 1 120 ? -17.003 10.290 -41.159 1.00 20.66 120 LEU B CA 1
ATOM 4966 C C . LEU B 1 120 ? -16.469 10.635 -42.549 1.00 18.88 120 LEU B C 1
ATOM 4967 O O . LEU B 1 120 ? -15.533 10.003 -43.041 1.00 24.98 120 LEU B O 1
ATOM 4972 N N . ILE B 1 121 ? -17.068 11.646 -43.171 1.00 18.08 121 ILE B N 1
ATOM 4973 C CA . ILE B 1 121 ? -16.690 12.074 -44.515 1.00 20.88 121 ILE B CA 1
ATOM 4974 C C . ILE B 1 121 ? -15.694 13.238 -44.466 1.00 20.05 121 ILE B C 1
ATOM 4975 O O . ILE B 1 121 ? -14.825 13.365 -45.334 1.00 15.43 121 ILE B O 1
ATOM 4980 N N . GLU B 1 122 ? -15.809 14.065 -43.429 1.00 20.44 122 GLU B N 1
ATOM 4981 C CA . GLU B 1 122 ? -14.813 15.096 -43.144 1.00 22.79 122 GLU B CA 1
ATOM 4982 C C . GLU B 1 122 ? -13.427 14.467 -43.008 1.00 20.46 122 GLU B C 1
ATOM 4983 O O . GLU B 1 122 ? -12.419 15.069 -43.373 1.00 26.92 122 GLU B O 1
ATOM 4989 N N . SER B 1 123 ? -13.394 13.248 -42.479 1.00 19.54 123 SER B N 1
ATOM 4990 C CA . SER B 1 123 ? -12.148 12.520 -42.270 1.00 18.26 123 SER B CA 1
ATOM 4991 C C . SER B 1 123 ? -11.433 12.201 -43.583 1.00 17.49 123 SER B C 1
ATOM 4992 O O . SER B 1 123 ? -10.209 12.308 -43.677 1.00 18.76 123 SER B O 1
ATOM 4995 N N . ILE B 1 124 ? -12.204 11.812 -44.594 1.00 13.58 124 ILE B N 1
ATOM 4996 C CA . ILE B 1 124 ? -11.636 11.396 -45.873 1.00 19.00 124 ILE B CA 1
ATOM 4997 C C . ILE B 1 124 ? -11.955 12.354 -47.026 1.00 19.62 124 ILE B C 1
ATOM 4998 O O . ILE B 1 124 ? -11.803 11.999 -48.196 1.00 20.54 124 ILE B O 1
ATOM 5003 N N . ARG B 1 125 ? -12.392 13.565 -46.685 1.00 20.89 125 ARG B N 1
ATOM 5004 C CA . ARG B 1 125 ? -12.743 14.584 -47.675 1.00 18.62 125 ARG B CA 1
ATOM 5005 C C . ARG B 1 125 ? -11.561 14.968 -48.564 1.00 22.11 125 ARG B C 1
ATOM 5006 O O . ARG B 1 125 ? -11.724 15.198 -49.764 1.00 17.91 125 ARG B O 1
ATOM 5014 N N . GLY B 1 126 ? -10.374 15.030 -47.968 1.00 26.69 126 GLY B N 1
ATOM 5015 C CA . GLY B 1 126 ? -9.176 15.439 -48.681 1.00 15.65 126 GLY B CA 1
ATOM 5016 C C . GLY B 1 126 ? -8.813 14.522 -49.833 1.00 23.35 126 GLY B C 1
ATOM 5017 O O . GLY B 1 126 ? -8.098 14.920 -50.752 1.00 23.54 126 GLY B O 1
ATOM 5018 N N . ASN B 1 127 ? -9.307 13.289 -49.783 1.00 18.46 127 ASN B N 1
ATOM 5019 C CA . ASN B 1 127 ? -9.046 12.316 -50.835 1.00 21.57 127 ASN B CA 1
ATOM 5020 C C . ASN B 1 127 ? -10.232 12.150 -51.783 1.00 22.64 127 ASN B C 1
ATOM 5021 O O . ASN B 1 127 ? -10.351 11.138 -52.473 1.00 19.04 127 ASN B O 1
ATOM 5026 N N . LEU B 1 128 ? -11.107 13.150 -51.810 1.00 20.33 128 LEU B N 1
ATOM 5027 C CA . LEU B 1 128 ? -12.240 13.160 -52.730 1.00 23.84 128 LEU B CA 1
ATOM 5028 C C . LEU B 1 128 ? -12.173 14.380 -53.641 1.00 24.23 128 LEU B C 1
ATOM 5029 O O . LEU B 1 128 ? -12.877 15.364 -53.416 1.00 28.91 128 LEU B O 1
ATOM 5034 N N . PRO B 1 129 ? -11.326 14.312 -54.680 1.00 23.09 129 PRO B N 1
ATOM 5035 C CA . PRO B 1 129 ? -11.060 15.450 -55.568 1.00 21.52 129 PRO B CA 1
ATOM 5036 C C . PRO B 1 129 ? -12.290 15.916 -56.341 1.00 18.03 129 PRO B C 1
ATOM 5037 O O . PRO B 1 129 ? -12.386 17.098 -56.669 1.00 23.70 129 PRO B O 1
ATOM 5041 N N . MET B 1 130 ? -13.216 15.004 -56.621 1.00 20.05 130 MET B N 1
ATOM 5042 C CA . MET B 1 130 ? -14.407 15.336 -57.400 1.00 22.77 130 MET B CA 1
ATOM 5043 C C . MET B 1 130 ? -15.542 15.908 -56.550 1.00 24.49 130 MET B C 1
ATOM 5044 O O . MET B 1 130 ? -16.444 16.562 -57.074 1.00 25.12 130 MET B O 1
ATOM 5049 N N . LEU B 1 131 ? -15.502 15.660 -55.244 1.00 21.12 131 LEU B N 1
ATOM 5050 C CA . LEU B 1 131 ? -16.558 16.141 -54.356 1.00 19.66 131 LEU B CA 1
ATOM 5051 C C . LEU B 1 131 ? -16.466 17.653 -54.150 1.00 19.95 131 LEU B C 1
ATOM 5052 O O . LEU B 1 131 ? -15.481 18.158 -53.610 1.00 22.23 131 LEU B O 1
ATOM 5057 N N . GLU B 1 132 ? -17.504 18.366 -54.578 1.00 22.44 132 GLU B N 1
ATOM 5058 C CA . GLU B 1 132 ? -17.496 19.826 -54.580 1.00 20.10 132 GLU B CA 1
ATOM 5059 C C . GLU B 1 132 ? -18.584 20.418 -53.684 1.00 17.29 132 GLU B C 1
ATOM 5060 O O . GLU B 1 132 ? -18.397 21.478 -53.085 1.00 18.31 132 GLU B O 1
ATOM 5066 N N . HIS B 1 133 ? -19.718 19.729 -53.594 1.00 11.71 133 HIS B N 1
ATOM 5067 C CA . HIS B 1 133 ? -20.851 20.223 -52.817 1.00 15.50 133 HIS B CA 1
ATOM 5068 C C . HIS B 1 133 ? -21.354 19.174 -51.827 1.00 17.71 133 HIS B C 1
ATOM 5069 O O . HIS B 1 133 ? -21.594 18.024 -52.196 1.00 18.76 133 HIS B O 1
ATOM 5076 N N . ILE B 1 134 ? -21.509 19.576 -50.570 1.00 17.21 134 ILE B N 1
ATOM 5077 C CA . ILE B 1 134 ? -22.037 18.686 -49.542 1.00 19.35 134 ILE B CA 1
ATOM 5078 C C . ILE B 1 134 ? -23.286 19.287 -48.906 1.00 20.13 134 ILE B C 1
ATOM 5079 O O . ILE B 1 134 ? -23.209 20.272 -48.169 1.00 21.26 134 ILE B O 1
ATOM 5084 N N . VAL B 1 135 ? -24.436 18.696 -49.208 1.00 14.92 135 VAL B N 1
ATOM 5085 C CA . VAL B 1 135 ? -25.698 19.131 -48.626 1.00 14.01 135 VAL B CA 1
ATOM 5086 C C . VAL B 1 135 ? -25.977 18.330 -47.361 1.00 16.77 135 VAL B C 1
ATOM 5087 O O . VAL B 1 135 ? -26.041 17.101 -47.396 1.00 17.74 135 VAL B O 1
ATOM 5091 N N . VAL B 1 136 ? -26.133 19.029 -46.242 1.00 18.24 136 VAL B N 1
ATOM 5092 C CA . VAL B 1 136 ? -26.313 18.370 -44.954 1.00 18.01 136 VAL B CA 1
ATOM 5093 C C . VAL B 1 136 ? -27.773 18.368 -44.512 1.00 17.36 136 VAL B C 1
ATOM 5094 O O . VAL B 1 136 ? -28.458 19.389 -44.587 1.00 15.94 136 VAL B O 1
ATOM 5098 N N . ILE B 1 137 ? -28.243 17.208 -44.063 1.00 20.50 137 ILE B N 1
ATOM 5099 C CA . ILE B 1 137 ? -29.580 17.075 -43.500 1.00 21.15 137 ILE B CA 1
ATOM 5100 C C . ILE B 1 137 ? -29.485 16.986 -41.982 1.00 23.81 137 ILE B C 1
ATOM 5101 O O . ILE B 1 137 ? -28.853 16.074 -41.450 1.00 24.91 137 ILE B O 1
ATOM 5106 N N . GLY B 1 138 ? -30.107 17.932 -41.285 1.00 23.30 138 GLY B N 1
ATOM 5107 C CA . GLY B 1 138 ? -30.081 17.930 -39.834 1.00 25.96 138 GLY B CA 1
ATOM 5108 C C . GLY B 1 138 ? -30.307 19.292 -39.205 1.00 31.84 138 GLY B C 1
ATOM 5109 O O . GLY B 1 138 ? -30.928 20.168 -39.807 1.00 39.69 138 GLY B O 1
ATOM 5110 N N . GLU B 1 139 ? -29.792 19.462 -37.990 1.00 41.54 139 GLU B N 1
ATOM 5111 C CA . GLU B 1 139 ? -29.996 20.682 -37.209 1.00 53.41 139 GLU B CA 1
ATOM 5112 C C . GLU B 1 139 ? -29.499 21.938 -37.921 1.00 52.50 139 GLU B C 1
ATOM 5113 O O . GLU B 1 139 ? -30.268 22.867 -38.169 1.00 61.77 139 GLU B O 1
ATOM 5119 N N . GLY B 1 140 ? -28.210 21.962 -38.243 1.00 45.60 140 GLY B N 1
ATOM 5120 C CA . GLY B 1 140 ? -27.612 23.109 -38.901 1.00 39.11 140 GLY B CA 1
ATOM 5121 C C . GLY B 1 140 ? -26.131 22.909 -39.151 1.00 41.72 140 GLY B C 1
ATOM 5122 O O . GLY B 1 140 ? -25.338 22.867 -38.210 1.00 29.75 140 GLY B O 1
ATOM 5123 N N . PRO B 1 141 ? -25.748 22.788 -40.429 1.00 35.87 141 PRO B N 1
ATOM 5124 C CA . PRO B 1 141 ? -24.357 22.529 -40.811 1.00 28.53 141 PRO B CA 1
ATOM 5125 C C . PRO B 1 141 ? -23.454 23.722 -40.525 1.00 30.89 141 PRO B C 1
ATOM 5126 O O . PRO B 1 141 ? -23.927 24.856 -40.448 1.00 26.28 141 PRO B O 1
ATOM 5130 N N . GLN B 1 142 ? -22.161 23.461 -40.367 1.00 27.75 142 GLN B N 1
ATOM 5131 C CA . GLN B 1 142 ? -21.193 24.526 -40.156 1.00 26.96 142 GLN B CA 1
ATOM 5132 C C . GLN B 1 142 ? -20.817 25.168 -41.487 1.00 32.53 142 GLN B C 1
ATOM 5133 O O . GLN B 1 142 ? -21.494 24.966 -42.496 1.00 35.46 142 GLN B O 1
ATOM 5139 N N . GLU B 1 143 ? -19.739 25.943 -41.482 1.00 26.54 143 GLU B N 1
ATOM 5140 C CA . GLU B 1 143 ? -19.277 26.623 -42.686 1.00 25.93 143 GLU B CA 1
ATOM 5141 C C . GLU B 1 143 ? -18.852 25.625 -43.760 1.00 25.08 143 GLU B C 1
ATOM 5142 O O . GLU B 1 143 ? -18.363 24.537 -43.451 1.00 22.71 143 GLU B O 1
ATOM 5148 N N . GLY B 1 144 ? -19.052 25.996 -45.021 1.00 24.49 144 GLY B N 1
ATOM 5149 C CA . GLY B 1 144 ? -18.644 25.161 -46.136 1.00 26.73 144 GLY B CA 1
ATOM 5150 C C . GLY B 1 144 ? -19.723 24.207 -46.612 1.00 28.22 144 GLY B C 1
ATOM 5151 O O . GLY B 1 144 ? -19.667 23.709 -47.737 1.00 29.89 144 GLY B O 1
ATOM 5152 N N . TYR B 1 145 ? -20.710 23.954 -45.759 1.00 23.15 145 TYR B N 1
ATOM 5153 C CA . TYR B 1 145 ? -21.765 22.999 -46.079 1.00 22.58 145 TYR B CA 1
ATOM 5154 C C . TYR B 1 145 ? -23.102 23.678 -46.356 1.00 23.80 145 TYR B C 1
ATOM 5155 O O . TYR B 1 145 ? -23.374 24.770 -45.856 1.00 25.48 145 TYR B O 1
ATOM 5164 N N . LEU B 1 146 ? -23.932 23.020 -47.159 1.00 16.19 146 LEU B N 1
ATOM 5165 C CA . LEU B 1 146 ? -25.270 23.511 -47.457 1.00 15.42 146 LEU B CA 1
ATOM 5166 C C . LEU B 1 146 ? -26.288 22.855 -46.533 1.00 21.73 146 LEU B C 1
ATOM 5167 O O . LEU B 1 146 ? -26.131 21.697 -46.146 1.00 17.77 146 LEU B O 1
ATOM 5172 N N . SER B 1 147 ? -27.327 23.604 -46.179 1.00 19.87 147 SER B N 1
ATOM 5173 C CA . SER B 1 147 ? -28.417 23.072 -45.372 1.00 17.29 147 SER B CA 1
ATOM 5174 C C . SER B 1 147 ? -29.559 22.642 -46.283 1.00 19.10 147 SER B C 1
ATOM 5175 O O . SER B 1 147 ? -30.036 23.433 -47.095 1.00 20.72 147 SER B O 1
ATOM 5178 N N . PHE B 1 148 ? -29.991 21.391 -46.137 1.00 18.27 148 PHE B N 1
ATOM 5179 C CA . PHE B 1 148 ? -30.989 20.785 -47.023 1.00 18.37 148 PHE B CA 1
ATOM 5180 C C . PHE B 1 148 ? -32.237 21.643 -47.242 1.00 17.73 148 PHE B C 1
ATOM 5181 O O . PHE B 1 148 ? -32.669 21.839 -48.379 1.00 13.64 148 PHE B O 1
ATOM 5189 N N . ASN B 1 149 ? -32.811 22.152 -46.156 1.00 13.55 149 ASN B N 1
ATOM 5190 C CA . ASN B 1 149 ? -34.025 22.959 -46.246 1.00 21.20 149 ASN B CA 1
ATOM 5191 C C . ASN B 1 149 ? -33.801 24.314 -46.919 1.00 22.00 149 ASN B C 1
ATOM 5192 O O . ASN B 1 149 ? -34.630 24.766 -47.709 1.00 22.01 149 ASN B O 1
ATOM 5197 N N . ASP B 1 150 ? -32.680 24.956 -46.604 1.00 26.52 150 ASP B N 1
ATOM 5198 C CA . ASP B 1 150 ? -32.337 26.241 -47.205 1.00 22.71 150 ASP B CA 1
ATOM 5199 C C . ASP B 1 150 ? -31.932 26.068 -48.664 1.00 19.89 150 ASP B C 1
ATOM 5200 O O . ASP B 1 150 ? -32.068 26.985 -49.473 1.00 17.88 150 ASP B O 1
ATOM 5205 N N . TRP B 1 151 ? -31.436 24.878 -48.988 1.00 22.10 151 TRP B N 1
ATOM 5206 C CA . TRP B 1 151 ? -30.893 24.587 -50.311 1.00 19.98 151 TRP B CA 1
ATOM 5207 C C . TRP B 1 151 ? -31.980 24.342 -51.356 1.00 20.72 151 TRP B C 1
ATOM 5208 O O . TRP B 1 151 ? -31.765 24.566 -52.548 1.00 23.86 151 TRP B O 1
ATOM 5219 N N . ILE B 1 152 ? -33.148 23.893 -50.908 1.00 20.50 152 ILE B N 1
ATOM 5220 C CA . ILE B 1 152 ? -34.250 23.603 -51.820 1.00 18.20 152 ILE B CA 1
ATOM 5221 C C . ILE B 1 152 ? -35.324 24.686 -51.787 1.00 21.85 152 ILE B C 1
ATOM 5222 O O . ILE B 1 152 ? -36.181 24.743 -52.670 1.00 22.30 152 ILE B O 1
ATOM 5227 N N . ARG B 1 153 ? -35.271 25.540 -50.769 1.00 20.46 153 ARG B N 1
ATOM 5228 C CA . ARG B 1 153 ? -36.311 26.546 -50.541 1.00 25.54 153 ARG B CA 1
ATOM 5229 C C . ARG B 1 153 ? -36.608 27.491 -51.721 1.00 29.89 153 ARG B C 1
ATOM 5230 O O . ARG B 1 153 ? -37.771 27.651 -52.094 1.00 27.52 153 ARG B O 1
ATOM 5238 N N . PRO B 1 154 ? -35.573 28.121 -52.311 1.00 25.39 154 PRO B N 1
ATOM 5239 C CA . PRO B 1 154 ? -35.903 29.069 -53.381 1.00 17.79 154 PRO B CA 1
ATOM 5240 C C . PRO B 1 154 ? -36.214 28.387 -54.711 1.00 23.06 154 PRO B C 1
ATOM 5241 O O . PRO B 1 154 ? -36.552 29.068 -55.680 1.00 30.43 154 PRO B O 1
ATOM 5245 N N . GLN B 1 155 ? -36.102 27.064 -54.758 1.00 20.46 155 GLN B N 1
ATOM 5246 C CA . GLN B 1 155 ? -36.331 26.326 -55.996 1.00 21.98 155 GLN B CA 1
ATOM 5247 C C . GLN B 1 155 ? -37.815 26.145 -56.299 1.00 23.47 155 GLN B C 1
ATOM 5248 O O . GLN B 1 155 ? -38.617 25.916 -55.393 1.00 19.95 155 GLN B O 1
ATOM 5254 N N . PRO B 1 156 ? -38.182 26.246 -57.585 1.00 21.04 156 PRO B N 1
ATOM 5255 C CA . PRO B 1 156 ? -39.566 26.031 -58.017 1.00 17.87 156 PRO B CA 1
ATOM 5256 C C . PRO B 1 156 ? -39.975 24.573 -57.840 1.00 19.09 156 PRO B C 1
ATOM 5257 O O . PRO B 1 156 ? -39.125 23.685 -57.910 1.00 19.66 156 PRO B O 1
ATOM 5261 N N . THR B 1 157 ? -41.262 24.336 -57.611 1.00 19.43 157 THR B N 1
ATOM 5262 C CA . THR B 1 157 ? -41.766 22.982 -57.413 1.00 14.44 157 THR B CA 1
ATOM 5263 C C . THR B 1 157 ? -42.134 22.318 -58.737 1.00 18.49 157 THR B C 1
ATOM 5264 O O . THR B 1 157 ? -42.680 21.215 -58.758 1.00 19.35 157 THR B O 1
ATOM 5268 N N . THR B 1 158 ? -41.832 22.997 -59.839 1.00 14.15 158 THR B N 1
ATOM 5269 C CA . THR B 1 158 ? -42.078 22.449 -61.167 1.00 18.58 158 THR B CA 1
ATOM 5270 C C . THR B 1 158 ? -40.771 22.021 -61.828 1.00 19.97 158 THR B C 1
ATOM 5271 O O . THR B 1 158 ? -39.757 22.713 -61.730 1.00 18.47 158 THR B O 1
ATOM 5275 N N . LEU B 1 159 ? -40.804 20.875 -62.500 1.00 20.18 159 LEU B N 1
ATOM 5276 C CA . LEU B 1 159 ? -39.625 20.335 -63.165 1.00 16.76 159 LEU B CA 1
ATOM 5277 C C . LEU B 1 159 ? -40.026 19.287 -64.195 1.00 19.85 159 LEU B C 1
ATOM 5278 O O . LEU B 1 159 ? -40.900 18.459 -63.940 1.00 18.47 159 LEU B O 1
ATOM 5283 N N . GLU B 1 160 ? -39.393 19.330 -65.361 1.00 19.24 160 GLU B N 1
ATOM 5284 C CA . GLU B 1 160 ? -39.633 18.320 -66.383 1.00 20.66 160 GLU B CA 1
ATOM 5285 C C . GLU B 1 160 ? -38.659 17.159 -66.234 1.00 19.54 160 GLU B C 1
ATOM 5286 O O . GLU B 1 160 ? -37.468 17.360 -65.996 1.00 14.33 160 GLU B O 1
ATOM 5292 N N . ALA B 1 161 ? -39.179 15.943 -66.363 1.00 22.72 161 ALA B N 1
ATOM 5293 C CA . ALA B 1 161 ? -38.359 14.745 -66.268 1.00 15.30 161 ALA B CA 1
ATOM 5294 C C . ALA B 1 161 ? -37.348 14.695 -67.408 1.00 17.96 161 ALA B C 1
ATOM 5295 O O . ALA B 1 161 ? -37.611 15.188 -68.505 1.00 21.98 161 ALA B O 1
ATOM 5297 N N . ALA B 1 162 ? -36.189 14.104 -67.140 1.00 13.97 162 ALA B N 1
ATOM 5298 C CA . ALA B 1 162 ? -35.150 13.979 -68.152 1.00 16.25 162 ALA B CA 1
ATOM 5299 C C . ALA B 1 162 ? -35.525 12.923 -69.182 1.00 15.81 162 ALA B C 1
ATOM 5300 O O . ALA B 1 162 ? -36.197 11.941 -68.866 1.00 14.75 162 ALA B O 1
ATOM 5302 N N . GLN B 1 163 ? -35.077 13.131 -70.414 1.00 19.05 163 GLN B N 1
ATOM 5303 C CA . GLN B 1 163 ? -35.415 12.249 -71.522 1.00 21.51 163 GLN B CA 1
ATOM 5304 C C . GLN B 1 163 ? -34.572 10.980 -71.480 1.00 16.66 163 GLN B C 1
ATOM 5305 O O . GLN B 1 163 ? -33.788 10.711 -72.390 1.00 19.34 163 GLN B O 1
ATOM 5311 N N . SER B 1 164 ? -34.745 10.198 -70.420 1.00 15.39 164 SER B N 1
ATOM 5312 C CA . SER B 1 164 ? -33.934 9.004 -70.208 1.00 19.51 164 SER B CA 1
ATOM 5313 C C . SER B 1 164 ? -34.454 7.789 -70.970 1.00 17.15 164 SER B C 1
ATOM 5314 O O . SER B 1 164 ? -35.660 7.546 -71.032 1.00 10.20 164 SER B O 1
ATOM 5317 N N . HIS B 1 165 ? -33.528 7.036 -71.555 1.00 14.63 165 HIS B N 1
ATOM 5318 C CA . HIS B 1 165 ? -33.842 5.743 -72.139 1.00 12.23 165 HIS B CA 1
ATOM 5319 C C . HIS B 1 165 ? -34.187 4.825 -70.976 1.00 14.55 165 HIS B C 1
ATOM 5320 O O . HIS B 1 165 ? -33.666 5.003 -69.876 1.00 14.43 165 HIS B O 1
ATOM 5327 N N . ARG B 1 166 ? -35.066 3.854 -71.200 1.00 11.57 166 ARG B N 1
ATOM 5328 C CA . ARG B 1 166 ? -35.464 2.955 -70.120 1.00 10.37 166 ARG B CA 1
ATOM 5329 C C . ARG B 1 166 ? -34.291 2.098 -69.645 1.00 13.45 166 ARG B C 1
ATOM 5330 O O . ARG B 1 166 ? -34.301 1.577 -68.529 1.00 11.77 166 ARG B O 1
ATOM 5338 N N . GLU B 1 167 ? -33.277 1.970 -70.493 1.00 12.92 167 GLU B N 1
ATOM 5339 C CA . GLU B 1 167 ? -32.094 1.185 -70.163 1.00 14.88 167 GLU B CA 1
ATOM 5340 C C . GLU B 1 167 ? -30.987 2.042 -69.551 1.00 14.88 167 GLU B C 1
ATOM 5341 O O . GLU B 1 167 ? -29.928 1.529 -69.186 1.00 14.88 167 GLU B O 1
ATOM 5347 N N . ASP B 1 168 ? -31.232 3.345 -69.445 1.00 9.35 168 ASP B N 1
ATOM 5348 C CA . ASP B 1 168 ? -30.277 4.245 -68.806 1.00 11.12 168 ASP B CA 1
ATOM 5349 C C . ASP B 1 168 ? -30.193 3.970 -67.311 1.00 13.77 168 ASP B C 1
ATOM 5350 O O . ASP B 1 168 ? -31.194 3.646 -66.675 1.00 14.12 168 ASP B O 1
ATOM 5355 N N . ILE B 1 169 ? -28.995 4.106 -66.755 1.00 13.85 169 ILE B N 1
ATOM 5356 C CA . ILE B 1 169 ? -28.781 3.865 -65.334 1.00 13.78 169 ILE B CA 1
ATOM 5357 C C . ILE B 1 169 ? -29.324 5.018 -64.496 1.00 11.34 169 ILE B C 1
ATOM 5358 O O . ILE B 1 169 ? -29.044 6.184 -64.775 1.00 11.00 169 ILE B O 1
ATOM 5363 N N . CYS B 1 170 ? -30.103 4.689 -63.470 1.00 12.13 170 CYS B N 1
ATOM 5364 C CA . CYS B 1 170 ? -30.674 5.707 -62.595 1.00 14.09 170 CYS B CA 1
ATOM 5365 C C . CYS B 1 170 ? -30.224 5.545 -61.145 1.00 10.69 170 CYS B C 1
ATOM 5366 O O . CYS B 1 170 ? -30.366 6.465 -60.340 1.00 12.06 170 CYS B O 1
ATOM 5369 N N . SER B 1 171 ? -29.682 4.379 -60.813 1.00 8.75 171 SER B N 1
ATOM 5370 C CA . SER B 1 171 ? -29.242 4.124 -59.446 1.00 11.55 171 SER B CA 1
ATOM 5371 C C . SER B 1 171 ? -27.985 3.266 -59.379 1.00 14.45 171 SER B C 1
ATOM 5372 O O . SER B 1 171 ? -27.722 2.452 -60.264 1.00 11.17 171 SER B O 1
ATOM 5375 N N . LEU B 1 172 ? -27.215 3.458 -58.313 1.00 12.77 172 LEU B N 1
ATOM 5376 C CA . LEU B 1 172 ? -26.015 2.671 -58.075 1.00 11.40 172 LEU B CA 1
ATOM 5377 C C . LEU B 1 172 ? -25.996 2.194 -56.628 1.00 10.54 172 LEU B C 1
ATOM 5378 O O . LEU B 1 172 ? -25.993 3.001 -55.698 1.00 11.07 172 LEU B O 1
ATOM 5383 N N . ASN B 1 173 ? -26.001 0.878 -56.443 1.00 11.09 173 ASN B N 1
ATOM 5384 C CA . ASN B 1 173 ? -25.979 0.293 -55.108 1.00 11.77 173 ASN B CA 1
ATOM 5385 C C . ASN B 1 173 ? -24.731 -0.551 -54.868 1.00 14.58 173 ASN B C 1
ATOM 5386 O O . ASN B 1 173 ? -24.420 -1.454 -55.645 1.00 13.74 173 ASN B O 1
ATOM 5391 N N . TYR B 1 174 ? -24.018 -0.249 -53.788 1.00 12.00 174 TYR B N 1
ATOM 5392 C CA . TYR B 1 174 ? -22.790 -0.963 -53.459 1.00 10.72 174 TYR B CA 1
ATOM 5393 C C . TYR B 1 174 ? -23.037 -2.104 -52.478 1.00 15.40 174 TYR B C 1
ATOM 5394 O O . TYR B 1 174 ? -23.306 -1.877 -51.299 1.00 13.27 174 TYR B O 1
ATOM 5403 N N . SER B 1 175 ? -22.940 -3.331 -52.978 1.00 19.51 175 SER B N 1
ATOM 5404 C CA . SER B 1 175 ? -23.172 -4.515 -52.161 1.00 22.58 175 SER B CA 1
ATOM 5405 C C . SER B 1 175 ? -21.888 -5.000 -51.495 1.00 29.11 175 SER B C 1
ATOM 5406 O O . SER B 1 175 ? -20.791 -4.809 -52.022 1.00 25.85 175 SER B O 1
ATOM 5409 N N . SER B 1 176 ? -22.037 -5.630 -50.334 1.00 33.91 176 SER B N 1
ATOM 5410 C CA . SER B 1 176 ? -20.898 -6.158 -49.593 1.00 42.06 176 SER B CA 1
ATOM 5411 C C . SER B 1 176 ? -20.413 -7.474 -50.189 1.00 39.86 176 SER B C 1
ATOM 5412 O O . SER B 1 176 ? -21.197 -8.245 -50.743 1.00 53.61 176 SER B O 1
ATOM 5415 N N . GLY B 1 177 ? -19.114 -7.724 -50.071 1.00 37.33 177 GLY B N 1
ATOM 5416 C CA . GLY B 1 177 ? -18.534 -8.978 -50.513 1.00 41.59 177 GLY B CA 1
ATOM 5417 C C . GLY B 1 177 ? -17.836 -9.674 -49.362 1.00 50.25 177 GLY B C 1
ATOM 5418 O O . GLY B 1 177 ? -17.539 -9.048 -48.344 1.00 49.66 177 GLY B O 1
ATOM 5419 N N . THR B 1 178 ? -17.587 -10.971 -49.516 1.00 50.31 178 THR B N 1
ATOM 5420 C CA . THR B 1 178 ? -16.865 -11.734 -48.506 1.00 52.48 178 THR B CA 1
ATOM 5421 C C . THR B 1 178 ? -15.483 -11.121 -48.333 1.00 53.53 178 THR B C 1
ATOM 5422 O O . THR B 1 178 ? -15.143 -10.607 -47.267 1.00 50.79 178 THR B O 1
ATOM 5426 N N . THR B 1 179 ? -14.694 -11.173 -49.400 1.00 59.29 179 THR B N 1
ATOM 5427 C CA . THR B 1 179 ? -13.419 -10.476 -49.457 1.00 54.04 179 THR B CA 1
ATOM 5428 C C . THR B 1 179 ? -13.357 -9.696 -50.765 1.00 62.22 179 THR B C 1
ATOM 5429 O O . THR B 1 179 ? -14.028 -10.050 -51.735 1.00 57.42 179 THR B O 1
ATOM 5433 N N . GLY B 1 180 ? -12.565 -8.630 -50.788 1.00 62.21 180 GLY B N 1
ATOM 5434 C CA . GLY B 1 180 ? -12.406 -7.838 -51.994 1.00 58.80 180 GLY B CA 1
ATOM 5435 C C . GLY B 1 180 ? -12.846 -6.395 -51.842 1.00 53.08 180 GLY B C 1
ATOM 5436 O O . GLY B 1 180 ? -12.091 -5.473 -52.152 1.00 50.32 180 GLY B O 1
ATOM 5437 N N . GLY B 1 181 ? -14.072 -6.196 -51.369 1.00 41.44 181 GLY B N 1
ATOM 5438 C CA . GLY B 1 181 ? -14.606 -4.859 -51.188 1.00 31.85 181 GLY B CA 1
ATOM 5439 C C . GLY B 1 181 ? -15.976 -4.686 -51.814 1.00 33.13 181 GLY B C 1
ATOM 5440 O O . GLY B 1 181 ? -16.528 -5.632 -52.377 1.00 32.81 181 GLY B O 1
ATOM 5441 N N . PRO B 1 182 ? -16.534 -3.469 -51.722 1.00 26.33 182 PRO B N 1
ATOM 5442 C CA . PRO B 1 182 ? -17.875 -3.168 -52.233 1.00 30.75 182 PRO B CA 1
ATOM 5443 C C . PRO B 1 182 ? -17.928 -3.094 -53.758 1.00 31.37 182 PRO B C 1
ATOM 5444 O O . PRO B 1 182 ? -17.077 -2.461 -54.383 1.00 27.61 182 PRO B O 1
ATOM 5448 N N . LYS B 1 183 ? -18.930 -3.743 -54.342 1.00 28.06 183 LYS B N 1
ATOM 5449 C CA . LYS B 1 183 ? -19.119 -3.728 -55.786 1.00 23.23 183 LYS B CA 1
ATOM 5450 C C . LYS B 1 183 ? -20.313 -2.857 -56.157 1.00 17.93 183 LYS B C 1
ATOM 5451 O O . LYS B 1 183 ? -21.408 -3.031 -55.623 1.00 16.77 183 LYS B O 1
ATOM 5457 N N . GLY B 1 184 ? -20.093 -1.919 -57.072 1.00 14.25 184 GLY B N 1
ATOM 5458 C CA . GLY B 1 184 ? -21.151 -1.041 -57.535 1.00 13.70 184 GLY B CA 1
ATOM 5459 C C . GLY B 1 184 ? -22.070 -1.729 -58.523 1.00 13.80 184 GLY B C 1
ATOM 5460 O O . GLY B 1 184 ? -21.627 -2.232 -59.555 1.00 11.98 184 GLY B O 1
ATOM 5461 N N . ILE B 1 185 ? -23.359 -1.750 -58.203 1.00 16.17 185 ILE B N 1
ATOM 5462 C CA . ILE B 1 185 ? -24.348 -2.400 -59.051 1.00 13.83 185 ILE B CA 1
ATOM 5463 C C . ILE B 1 185 ? -25.324 -1.381 -59.623 1.00 10.19 185 ILE B C 1
ATOM 5464 O O . ILE B 1 185 ? -26.196 -0.885 -58.913 1.00 22.14 185 ILE B O 1
ATOM 5469 N N . PRO B 1 186 ? -25.166 -1.057 -60.914 1.00 11.56 186 PRO B N 1
ATOM 5470 C CA . PRO B 1 186 ? -26.026 -0.091 -61.603 1.00 13.16 186 PRO B CA 1
ATOM 5471 C C . PRO B 1 186 ? -27.323 -0.720 -62.104 1.00 12.26 186 PRO B C 1
ATOM 5472 O O . PRO B 1 186 ? -27.299 -1.787 -62.719 1.00 14.39 186 PRO B O 1
ATOM 5476 N N . HIS B 1 187 ? -28.447 -0.063 -61.835 1.00 10.37 187 HIS B N 1
ATOM 5477 C CA . HIS B 1 187 ? -29.735 -0.526 -62.336 1.00 10.60 187 HIS B CA 1
ATOM 5478 C C . HIS B 1 187 ? -30.401 0.516 -63.226 1.00 11.37 187 HIS B C 1
ATOM 5479 O O . HIS B 1 187 ? -30.248 1.720 -63.017 1.00 9.64 187 HIS B O 1
ATOM 5486 N N . ALA B 1 188 ? -31.138 0.038 -64.223 1.00 12.46 188 ALA B N 1
ATOM 5487 C CA . ALA B 1 188 ? -31.782 0.915 -65.192 1.00 11.21 188 ALA B CA 1
ATOM 5488 C C . ALA B 1 188 ? -33.147 1.390 -64.707 1.00 12.38 188 ALA B C 1
ATOM 5489 O O . ALA B 1 188 ? -33.686 0.868 -63.730 1.00 12.68 188 ALA B O 1
ATOM 5491 N N . HIS B 1 189 ? -33.696 2.387 -65.396 1.00 11.75 189 HIS B N 1
ATOM 5492 C CA . HIS B 1 189 ? -35.023 2.902 -65.085 1.00 11.90 189 HIS B CA 1
ATOM 5493 C C . HIS B 1 189 ? -36.070 1.802 -65.197 1.00 12.74 189 HIS B C 1
ATOM 5494 O O . HIS B 1 189 ? -37.013 1.750 -64.409 1.00 13.23 189 HIS B O 1
ATOM 5501 N N . LYS B 1 190 ? -35.889 0.922 -66.177 1.00 10.80 190 LYS B N 1
ATOM 5502 C CA . LYS B 1 190 ? -36.841 -0.150 -66.447 1.00 11.20 190 LYS B CA 1
ATOM 5503 C C . LYS B 1 190 ? -36.953 -1.145 -65.295 1.00 11.01 190 LYS B C 1
ATOM 5504 O O . LYS B 1 190 ? -37.998 -1.760 -65.102 1.00 15.36 190 LYS B O 1
ATOM 5510 N N . ASP B 1 191 ? -35.877 -1.296 -64.529 1.00 13.32 191 ASP B N 1
ATOM 5511 C CA . ASP B 1 191 ? -35.830 -2.291 -63.461 1.00 13.48 191 ASP B CA 1
ATOM 5512 C C . ASP B 1 191 ? -36.792 -1.983 -62.318 1.00 13.24 191 ASP B C 1
ATOM 5513 O O . ASP B 1 191 ? -37.136 -2.866 -61.533 1.00 14.75 191 ASP B O 1
ATOM 5518 N N . TYR B 1 192 ? -37.227 -0.732 -62.227 1.00 11.41 192 TYR B N 1
ATOM 5519 C CA . TYR B 1 192 ? -38.105 -0.318 -61.136 1.00 9.68 192 TYR B CA 1
ATOM 5520 C C . TYR B 1 192 ? -39.584 -0.699 -61.314 1.00 12.55 192 TYR B C 1
ATOM 5521 O O . TYR B 1 192 ? -40.165 -1.312 -60.419 1.00 8.79 192 TYR B O 1
ATOM 5530 N N . PRO B 1 193 ? -40.199 -0.354 -62.462 1.00 11.62 193 PRO B N 1
ATOM 5531 C CA . PRO B 1 193 ? -41.589 -0.795 -62.619 1.00 13.60 193 PRO B CA 1
ATOM 5532 C C . PRO B 1 193 ? -41.689 -2.286 -62.936 1.00 11.65 193 PRO B C 1
ATOM 5533 O O . PRO B 1 193 ? -42.725 -2.898 -62.672 1.00 9.73 193 PRO B O 1
ATOM 5537 N N . LEU B 1 194 ? -40.626 -2.859 -63.492 1.00 10.42 194 LEU B N 1
ATOM 5538 C CA . LEU B 1 194 ? -40.609 -4.281 -63.824 1.00 11.35 194 LEU B CA 1
ATOM 5539 C C . LEU B 1 194 ? -40.680 -5.161 -62.579 1.00 11.26 194 LEU B C 1
ATOM 5540 O O . LEU B 1 194 ? -41.553 -6.022 -62.474 1.00 13.62 194 LEU B O 1
ATOM 5545 N N . THR B 1 195 ? -39.766 -4.944 -61.639 1.00 9.76 195 THR B N 1
ATOM 5546 C CA . THR B 1 195 ? -39.769 -5.701 -60.390 1.00 13.37 195 THR B CA 1
ATOM 5547 C C . THR B 1 195 ? -41.046 -5.442 -59.599 1.00 11.30 195 THR B C 1
ATOM 5548 O O . THR B 1 195 ? -41.537 -6.320 -58.889 1.00 10.64 195 THR B O 1
ATOM 5552 N N . ALA B 1 196 ? -41.577 -4.230 -59.731 1.00 12.72 196 ALA B N 1
ATOM 5553 C CA . ALA B 1 196 ? -42.803 -3.845 -59.043 1.00 9.54 196 ALA B CA 1
ATOM 5554 C C . ALA B 1 196 ? -43.985 -4.675 -59.523 1.00 11.23 196 ALA B C 1
ATOM 5555 O O . ALA B 1 196 ? -44.814 -5.110 -58.726 1.00 10.55 196 ALA B O 1
ATOM 5557 N N . GLN B 1 197 ? -44.056 -4.896 -60.831 1.00 8.81 197 GLN B N 1
ATOM 5558 C CA . GLN B 1 197 ? -45.125 -5.700 -61.402 1.00 10.49 197 GLN B CA 1
ATOM 5559 C C . GLN B 1 197 ? -44.871 -7.185 -61.170 1.00 12.02 197 GLN B C 1
ATOM 5560 O O . GLN B 1 197 ? -45.760 -7.910 -60.726 1.00 11.05 197 GLN B O 1
ATOM 5566 N N . LEU B 1 198 ? -43.651 -7.628 -61.461 1.00 11.42 198 LEU B N 1
ATOM 5567 C CA . LEU B 1 198 ? -43.315 -9.050 -61.418 1.00 9.42 198 LEU B CA 1
ATOM 5568 C C . LEU B 1 198 ? -43.445 -9.679 -60.031 1.00 10.95 198 LEU B C 1
ATOM 5569 O O . LEU B 1 198 ? -43.970 -10.784 -59.899 1.00 13.13 198 LEU B O 1
ATOM 5574 N N . TRP B 1 199 ? -42.973 -8.987 -58.999 1.00 8.45 199 TRP B N 1
ATOM 5575 C CA . TRP B 1 199 ? -43.080 -9.526 -57.645 1.00 7.59 199 TRP B CA 1
ATOM 5576 C C . TRP B 1 199 ? -44.103 -8.798 -56.777 1.00 9.26 199 TRP B C 1
ATOM 5577 O O . TRP B 1 199 ? -44.910 -9.435 -56.099 1.00 12.34 199 TRP B O 1
ATOM 5588 N N . GLY B 1 200 ? -44.058 -7.470 -56.791 1.00 7.01 200 GLY B N 1
ATOM 5589 C CA . GLY B 1 200 ? -44.934 -6.668 -55.957 1.00 10.93 200 GLY B CA 1
ATOM 5590 C C . GLY B 1 200 ? -46.411 -6.897 -56.224 1.00 11.58 200 GLY B C 1
ATOM 5591 O O . GLY B 1 200 ? -47.182 -7.168 -55.304 1.00 9.57 200 GLY B O 1
ATOM 5592 N N . VAL B 1 201 ? -46.804 -6.795 -57.489 1.00 11.40 201 VAL B N 1
ATOM 5593 C CA . VAL B 1 201 ? -48.198 -6.978 -57.870 1.00 12.58 201 VAL B CA 1
ATOM 5594 C C . VAL B 1 201 ? -48.533 -8.447 -58.111 1.00 12.56 201 VAL B C 1
ATOM 5595 O O . VAL B 1 201 ? -49.474 -8.981 -57.522 1.00 14.66 201 VAL B O 1
ATOM 5599 N N . ASN B 1 202 ? -47.757 -9.098 -58.973 1.00 12.45 202 ASN B N 1
ATOM 5600 C CA . ASN B 1 202 ? -48.041 -10.477 -59.366 1.00 13.65 202 ASN B CA 1
ATOM 5601 C C . ASN B 1 202 ? -47.925 -11.493 -58.233 1.00 13.82 202 ASN B C 1
ATOM 5602 O O . ASN B 1 202 ? -48.784 -12.361 -58.083 1.00 21.34 202 ASN B O 1
ATOM 5607 N N . VAL B 1 203 ? -46.867 -11.386 -57.436 1.00 12.75 203 VAL B N 1
ATOM 5608 C CA . VAL B 1 203 ? -46.636 -12.350 -56.365 1.00 12.17 203 VAL B CA 1
ATOM 5609 C C . VAL B 1 203 ? -47.175 -11.973 -54.986 1.00 15.51 203 VAL B C 1
ATOM 5610 O O . VAL B 1 203 ? -47.946 -12.726 -54.390 1.00 15.24 203 VAL B O 1
ATOM 5614 N N . LEU B 1 204 ? -46.771 -10.809 -54.488 1.00 18.05 204 LEU B N 1
ATOM 5615 C CA . LEU B 1 204 ? -47.145 -10.373 -53.145 1.00 14.44 204 LEU B CA 1
ATOM 5616 C C . LEU B 1 204 ? -48.597 -9.906 -53.151 1.00 15.85 204 LEU B C 1
ATOM 5617 O O . LEU B 1 204 ? -49.332 -10.126 -52.189 1.00 16.21 204 LEU B O 1
ATOM 5622 N N . GLY B 1 205 ? -49.004 -9.260 -54.238 1.00 17.07 205 GLY B N 1
ATOM 5623 C CA . GLY B 1 205 ? -50.369 -8.785 -54.373 1.00 12.70 205 GLY B CA 1
ATOM 5624 C C . GLY B 1 205 ? -50.615 -7.464 -53.670 1.00 13.30 205 GLY B C 1
ATOM 5625 O O . GLY B 1 205 ? -51.575 -7.323 -52.912 1.00 15.82 205 GLY B O 1
ATOM 5626 N N . LEU B 1 206 ? -49.746 -6.491 -53.921 1.00 14.41 206 LEU B N 1
ATOM 5627 C CA . LEU B 1 206 ? -49.900 -5.164 -53.337 1.00 14.71 206 LEU B CA 1
ATOM 5628 C C . LEU B 1 206 ? -51.047 -4.398 -53.990 1.00 13.42 206 LEU B C 1
ATOM 5629 O O . LEU B 1 206 ? -51.290 -4.523 -55.190 1.00 13.55 206 LEU B O 1
ATOM 5634 N N . ARG B 1 207 ? -51.752 -3.609 -53.188 1.00 12.30 207 ARG B N 1
ATOM 5635 C CA . ARG B 1 207 ? -52.839 -2.777 -53.689 1.00 13.19 207 ARG B CA 1
ATOM 5636 C C . ARG B 1 207 ? -52.785 -1.397 -53.041 1.00 13.62 207 ARG B C 1
ATOM 5637 O O . ARG B 1 207 ? -52.044 -1.187 -52.083 1.00 16.01 207 ARG B O 1
ATOM 5645 N N . GLU B 1 208 ? -53.567 -0.460 -53.569 1.00 17.42 208 GLU B N 1
ATOM 5646 C CA . GLU B 1 208 ? -53.518 0.930 -53.117 1.00 17.26 208 GLU B CA 1
ATOM 5647 C C . GLU B 1 208 ? -53.931 1.106 -51.656 1.00 14.79 208 GLU B C 1
ATOM 5648 O O . GLU B 1 208 ? -53.572 2.096 -51.019 1.00 13.96 208 GLU B O 1
ATOM 5654 N N . SER B 1 209 ? -54.681 0.145 -51.128 1.00 13.83 209 SER B N 1
ATOM 5655 C CA . SER B 1 209 ? -55.133 0.206 -49.743 1.00 17.87 209 SER B CA 1
ATOM 5656 C C . SER B 1 209 ? -54.032 -0.205 -48.768 1.00 18.77 209 SER B C 1
ATOM 5657 O O . SER B 1 209 ? -54.144 0.017 -47.562 1.00 23.65 209 SER B O 1
ATOM 5660 N N . ASP B 1 210 ? -52.968 -0.803 -49.295 1.00 14.06 210 ASP B N 1
ATOM 5661 C CA . ASP B 1 210 ? -51.876 -1.298 -48.463 1.00 12.98 210 ASP B CA 1
ATOM 5662 C C . ASP B 1 210 ? -50.998 -0.186 -47.902 1.00 14.35 210 ASP B C 1
ATOM 5663 O O . ASP B 1 210 ? -50.958 0.925 -48.430 1.00 10.26 210 ASP B O 1
ATOM 5668 N N . ARG B 1 211 ? -50.296 -0.504 -46.821 1.00 13.49 211 ARG B N 1
ATOM 5669 C CA . ARG B 1 211 ? -49.310 0.392 -46.240 1.00 11.79 211 ARG B CA 1
ATOM 5670 C C . ARG B 1 211 ? -48.101 -0.440 -45.839 1.00 15.84 211 ARG B C 1
ATOM 5671 O O . ARG B 1 211 ? -48.205 -1.328 -44.994 1.00 14.34 211 ARG B O 1
ATOM 5679 N N . THR B 1 212 ? -46.957 -0.158 -46.455 1.00 12.44 212 THR B N 1
ATOM 5680 C CA . THR B 1 212 ? -45.771 -0.986 -46.260 1.00 13.95 212 THR B CA 1
ATOM 5681 C C . THR B 1 212 ? -44.827 -0.442 -45.193 1.00 14.31 212 THR B C 1
ATOM 5682 O O . THR B 1 212 ? -44.744 0.766 -44.970 1.00 13.05 212 THR B O 1
ATOM 5686 N N . PHE B 1 213 ? -44.121 -1.355 -44.535 1.00 15.22 213 PHE B N 1
ATOM 5687 C CA . PHE B 1 213 ? -43.083 -0.992 -43.580 1.00 16.72 213 PHE B CA 1
ATOM 5688 C C . PHE B 1 213 ? -41.970 -2.031 -43.605 1.00 14.47 213 PHE B C 1
ATOM 5689 O O . PHE B 1 213 ? -42.199 -3.208 -43.331 1.00 14.52 213 PHE B O 1
ATOM 5697 N N . ALA B 1 214 ? -40.764 -1.589 -43.942 1.00 15.15 214 ALA B N 1
ATOM 5698 C CA . ALA B 1 214 ? -39.616 -2.483 -43.998 1.00 13.13 214 ALA B CA 1
ATOM 5699 C C . ALA B 1 214 ? -38.551 -2.068 -42.996 1.00 11.67 214 ALA B C 1
ATOM 5700 O O . ALA B 1 214 ? -38.202 -0.892 -42.897 1.00 10.26 214 ALA B O 1
ATOM 5702 N N . LEU B 1 215 ? -38.036 -3.040 -42.252 1.00 11.21 215 LEU B N 1
ATOM 5703 C CA . LEU B 1 215 ? -36.930 -2.783 -41.345 1.00 14.39 215 LEU B CA 1
ATOM 5704 C C . LEU B 1 215 ? -35.663 -2.582 -42.168 1.00 15.72 215 LEU B C 1
ATOM 5705 O O . LEU B 1 215 ? -34.716 -1.927 -41.729 1.00 14.15 215 LEU B O 1
ATOM 5710 N N . ALA B 1 216 ? -35.660 -3.147 -43.371 1.00 14.18 216 ALA B N 1
ATOM 5711 C CA . ALA B 1 216 ? -34.568 -2.944 -44.311 1.00 15.28 216 ALA B CA 1
ATOM 5712 C C . ALA B 1 216 ? -34.555 -1.493 -44.772 1.00 15.43 216 ALA B C 1
ATOM 5713 O O . ALA B 1 216 ? -35.596 -0.930 -45.113 1.00 14.07 216 ALA B O 1
ATOM 5715 N N . LYS B 1 217 ? -33.372 -0.891 -44.778 1.00 15.03 217 LYS B N 1
ATOM 5716 C CA . LYS B 1 217 ? -33.232 0.514 -45.139 1.00 14.71 217 LYS B CA 1
ATOM 5717 C C . LYS B 1 217 ? -33.345 0.726 -46.645 1.00 13.99 217 LYS B C 1
ATOM 5718 O O . LYS B 1 217 ? -33.393 -0.232 -47.417 1.00 16.22 217 LYS B O 1
ATOM 5724 N N . LEU B 1 218 ? -33.379 1.989 -47.056 1.00 13.22 218 LEU B N 1
ATOM 5725 C CA . LEU B 1 218 ? -33.607 2.334 -48.455 1.00 13.04 218 LEU B CA 1
ATOM 5726 C C . LEU B 1 218 ? -32.353 2.221 -49.324 1.00 11.72 218 LEU B C 1
ATOM 5727 O O . LEU B 1 218 ? -32.441 2.267 -50.550 1.00 9.21 218 LEU B O 1
ATOM 5732 N N . PHE B 1 219 ? -31.191 2.071 -48.694 1.00 11.60 219 PHE B N 1
ATOM 5733 C CA . PHE B 1 219 ? -29.963 1.827 -49.447 1.00 10.71 219 PHE B CA 1
ATOM 5734 C C . PHE B 1 219 ? -29.833 0.343 -49.779 1.00 11.77 219 PHE B C 1
ATOM 5735 O O . PHE B 1 219 ? -28.962 -0.066 -50.547 1.00 12.24 219 PHE B O 1
ATOM 5743 N N . PHE B 1 220 ? -30.712 -0.450 -49.178 1.00 13.30 220 PHE B N 1
ATOM 5744 C CA . PHE B 1 220 ? -30.810 -1.876 -49.446 1.00 12.11 220 PHE B CA 1
ATOM 5745 C C . PHE B 1 220 ? -32.007 -2.071 -50.370 1.00 12.21 220 PHE B C 1
ATOM 5746 O O . PHE B 1 220 ? -33.136 -1.751 -49.996 1.00 13.68 220 PHE B O 1
ATOM 5754 N N . THR B 1 221 ? -31.764 -2.591 -51.572 1.00 9.55 221 THR B N 1
ATOM 5755 C CA . THR B 1 221 ? -32.813 -2.686 -52.591 1.00 10.70 221 THR B CA 1
ATOM 5756 C C . THR B 1 221 ? -34.011 -3.528 -52.156 1.00 10.15 221 THR B C 1
ATOM 5757 O O . THR B 1 221 ? -35.105 -3.381 -52.700 1.00 13.78 221 THR B O 1
ATOM 5761 N N . PHE B 1 222 ? -33.799 -4.406 -51.180 1.00 10.32 222 PHE B N 1
ATOM 5762 C CA . PHE B 1 222 ? -34.894 -5.165 -50.588 1.00 12.00 222 PHE B CA 1
ATOM 5763 C C . PHE B 1 222 ? -35.893 -4.211 -49.943 1.00 13.98 222 PHE B C 1
ATOM 5764 O O . PHE B 1 222 ? -37.105 -4.360 -50.104 1.00 11.16 222 PHE B O 1
ATOM 5772 N N . GLY B 1 223 ? -35.370 -3.226 -49.221 1.00 14.69 223 GLY B N 1
ATOM 5773 C CA . GLY B 1 223 ? -36.195 -2.199 -48.615 1.00 15.00 223 GLY B CA 1
ATOM 5774 C C . GLY B 1 223 ? -36.593 -1.131 -49.616 1.00 15.00 223 GLY B C 1
ATOM 5775 O O . GLY B 1 223 ? -37.708 -0.613 -49.567 1.00 16.00 223 GLY B O 1
ATOM 5776 N N . THR B 1 224 ? -35.680 -0.805 -50.527 1.00 10.98 224 THR B N 1
ATOM 5777 C CA . THR B 1 224 ? -35.935 0.212 -51.543 1.00 10.73 224 THR B CA 1
ATOM 5778 C C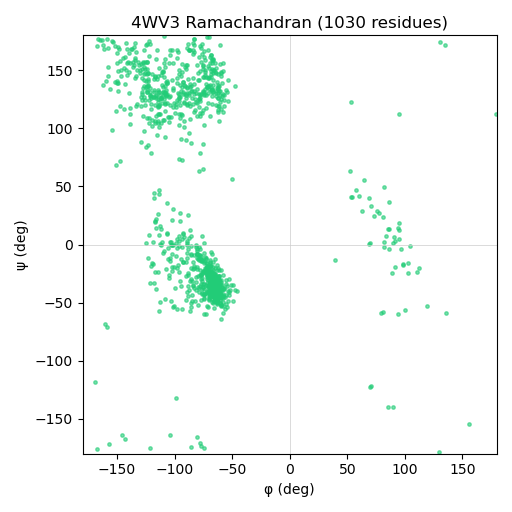 . THR B 1 224 ? -37.119 -0.187 -52.410 1.00 13.25 224 THR B C 1
ATOM 5779 O O . THR B 1 224 ? -37.963 0.642 -52.747 1.00 15.26 224 THR B O 1
ATOM 5783 N N . GLY B 1 225 ? -37.179 -1.464 -52.767 1.00 11.03 225 GLY B N 1
ATOM 5784 C CA . GLY B 1 225 ? -38.294 -1.980 -53.534 1.00 9.97 225 GLY B CA 1
ATOM 5785 C C . GLY B 1 225 ? -39.532 -2.134 -52.674 1.00 15.08 225 GLY B C 1
ATOM 5786 O O . GLY B 1 225 ? -40.565 -1.520 -52.937 1.00 15.56 225 GLY B O 1
ATOM 5787 N N . GLY B 1 226 ? -39.417 -2.946 -51.628 1.00 10.75 226 GLY B N 1
ATOM 5788 C CA . GLY B 1 226 ? -40.551 -3.281 -50.786 1.00 14.94 226 GLY B CA 1
ATOM 5789 C C . GLY B 1 226 ? -41.197 -2.129 -50.037 1.00 15.79 226 GLY B C 1
ATOM 5790 O O . GLY B 1 226 ? -42.402 -2.152 -49.787 1.00 11.90 226 GLY B O 1
ATOM 5791 N N . ASN B 1 227 ? -40.408 -1.119 -49.681 1.00 12.76 227 ASN B N 1
ATOM 5792 C CA . ASN B 1 227 ? -40.905 -0.036 -48.836 1.00 11.51 227 ASN B CA 1
ATOM 5793 C C . ASN B 1 227 ? -40.919 1.333 -49.515 1.00 13.53 227 ASN B C 1
ATOM 5794 O O . ASN B 1 227 ? -40.935 2.362 -48.841 1.00 17.84 227 ASN B O 1
ATOM 5799 N N . LEU B 1 228 ? -40.924 1.348 -50.843 1.00 14.83 228 LEU B N 1
ATOM 5800 C CA . LEU B 1 228 ? -40.938 2.610 -51.573 1.00 11.57 228 LEU B CA 1
ATOM 5801 C C . LEU B 1 228 ? -41.453 2.451 -52.998 1.00 13.88 228 LEU B C 1
ATOM 5802 O O . LEU B 1 228 ? -42.548 2.907 -53.328 1.00 14.70 228 LEU B O 1
ATOM 5807 N N . ILE B 1 229 ? -40.653 1.807 -53.839 1.00 11.24 229 ILE B N 1
ATOM 5808 C CA . ILE B 1 229 ? -40.990 1.649 -55.249 1.00 12.00 229 ILE B CA 1
ATOM 5809 C C . ILE B 1 229 ? -42.258 0.826 -55.455 1.00 12.30 229 ILE B C 1
ATOM 5810 O O . ILE B 1 229 ? -43.164 1.238 -56.180 1.00 11.14 229 ILE B O 1
ATOM 5815 N N . PHE B 1 230 ? -42.316 -0.334 -54.810 1.00 13.30 230 PHE B N 1
ATOM 5816 C CA . PHE B 1 230 ? -43.435 -1.260 -54.991 1.00 12.21 230 PHE B CA 1
ATOM 5817 C C . PHE B 1 230 ? -44.792 -0.719 -54.509 1.00 14.28 230 PHE B C 1
ATOM 5818 O O . PHE B 1 230 ? -45.780 -0.818 -55.237 1.00 13.57 230 PHE B O 1
ATOM 5826 N N . PRO B 1 231 ? -44.857 -0.156 -53.285 1.00 15.82 231 PRO B N 1
ATOM 5827 C CA . PRO B 1 231 ? -46.168 0.359 -52.867 1.00 13.31 231 PRO B CA 1
ATOM 5828 C C . PRO B 1 231 ? -46.628 1.563 -53.686 1.00 13.32 231 PRO B C 1
ATOM 5829 O O . PRO B 1 231 ? -47.813 1.666 -54.004 1.00 18.00 231 PRO B O 1
ATOM 5833 N N . TRP B 1 232 ? -45.705 2.457 -54.025 1.00 11.89 232 TRP B N 1
ATOM 5834 C CA . TRP B 1 232 ? -46.047 3.650 -54.793 1.00 14.05 232 TRP B CA 1
ATOM 5835 C C . TRP B 1 232 ? -46.422 3.307 -56.233 1.00 14.97 232 TRP B C 1
ATOM 5836 O O . TRP B 1 232 ? -47.083 4.089 -56.918 1.00 15.81 232 TRP B O 1
ATOM 5847 N N . TYR B 1 233 ? -45.997 2.130 -56.679 1.00 13.67 233 TYR B N 1
ATOM 5848 C CA . TYR B 1 233 ? -46.324 1.644 -58.014 1.00 13.29 233 TYR B CA 1
ATOM 5849 C C . TYR B 1 233 ? -47.818 1.367 -58.142 1.00 14.01 233 TYR B C 1
ATOM 5850 O O . TYR B 1 233 ? -48.388 1.476 -59.227 1.00 15.57 233 TYR B O 1
ATOM 5859 N N . VAL B 1 234 ? -48.447 1.012 -57.026 1.00 11.88 234 VAL B N 1
ATOM 5860 C CA . VAL B 1 234 ? -49.870 0.693 -57.021 1.00 14.02 234 VAL B CA 1
ATOM 5861 C C . VAL B 1 234 ? -50.682 1.732 -56.252 1.00 17.24 234 VAL B C 1
ATOM 5862 O O . VAL B 1 234 ? -51.904 1.624 -56.149 1.00 20.42 234 VAL B O 1
ATOM 5866 N N . GLY B 1 235 ? -49.998 2.735 -55.710 1.00 15.22 235 GLY B N 1
ATOM 5867 C CA . GLY B 1 235 ? -50.666 3.813 -55.004 1.00 14.57 235 GLY B CA 1
ATOM 5868 C C . GLY B 1 235 ? -50.756 3.604 -53.504 1.00 15.72 235 GLY B C 1
ATOM 5869 O O . GLY B 1 235 ? -51.511 4.294 -52.819 1.00 13.94 235 GLY B O 1
ATOM 5870 N N . ALA B 1 236 ? -49.986 2.651 -52.991 1.00 12.15 236 ALA B N 1
ATOM 5871 C CA . ALA B 1 236 ? -49.974 2.376 -51.559 1.00 12.11 236 ALA B CA 1
ATOM 5872 C C . ALA B 1 236 ? -49.028 3.326 -50.830 1.00 12.50 236 ALA B C 1
ATOM 5873 O O . ALA B 1 236 ? -48.234 4.026 -51.458 1.00 15.96 236 ALA B O 1
ATOM 5875 N N . SER B 1 237 ? -49.118 3.351 -49.505 1.00 10.11 237 SER B N 1
ATOM 5876 C CA . SER B 1 237 ? -48.253 4.207 -48.700 1.00 15.79 237 SER B CA 1
ATOM 5877 C C . SER B 1 237 ? -47.130 3.400 -48.056 1.00 11.53 237 SER B C 1
ATOM 5878 O O . SER B 1 237 ? -47.162 2.170 -48.054 1.00 9.93 237 SER B O 1
ATOM 5881 N N . CYS B 1 238 ? -46.137 4.095 -47.510 1.00 13.61 238 CYS B N 1
ATOM 5882 C CA . CYS B 1 238 ? -45.009 3.424 -46.873 1.00 14.80 238 CYS B CA 1
ATOM 5883 C C . CYS B 1 238 ? -44.646 4.058 -45.534 1.00 13.91 238 CYS B C 1
ATOM 5884 O O . CYS B 1 238 ? -44.916 5.236 -45.298 1.00 10.99 238 CYS B O 1
ATOM 5887 N N . VAL B 1 239 ? -44.036 3.264 -44.661 1.00 16.28 239 VAL B N 1
ATOM 5888 C CA . VAL B 1 239 ? -43.600 3.739 -43.354 1.00 14.14 239 VAL B CA 1
ATOM 5889 C C . VAL B 1 239 ? -42.080 3.658 -43.242 1.00 13.40 239 VAL B C 1
ATOM 5890 O O . VAL B 1 239 ? -41.488 2.603 -43.463 1.00 15.49 239 VAL B O 1
ATOM 5894 N N . LEU B 1 240 ? -41.452 4.778 -42.899 1.00 13.66 240 LEU B N 1
ATOM 5895 C CA . LEU B 1 240 ? -39.998 4.832 -42.792 1.00 16.21 240 LEU B CA 1
ATOM 5896 C C . LEU B 1 240 ? -39.539 4.925 -41.338 1.00 17.88 240 LEU B C 1
ATOM 5897 O O . LEU B 1 240 ? -40.044 5.742 -40.567 1.00 13.32 240 LEU B O 1
ATOM 5902 N N . PHE B 1 241 ? -38.580 4.078 -40.976 1.00 13.89 241 PHE B N 1
ATOM 5903 C CA . PHE B 1 241 ? -38.040 4.045 -39.621 1.00 14.99 241 PHE B CA 1
ATOM 5904 C C . PHE B 1 241 ? -36.563 4.428 -39.626 1.00 15.21 241 PHE B C 1
ATOM 5905 O O . PHE B 1 241 ? -35.727 3.674 -40.123 1.00 17.25 241 PHE B O 1
ATOM 5913 N N . PRO B 1 242 ? -36.240 5.606 -39.069 1.00 17.68 242 PRO B N 1
ATOM 5914 C CA . PRO B 1 242 ? -34.884 6.165 -39.102 1.00 18.12 242 PRO B CA 1
ATOM 5915 C C . PRO B 1 242 ? -33.945 5.575 -38.050 1.00 12.92 242 PRO B C 1
ATOM 5916 O O . PRO B 1 242 ? -32.728 5.685 -38.194 1.00 23.36 242 PRO B O 1
ATOM 5920 N N . GLY B 1 243 ? -34.502 4.961 -37.012 1.00 19.25 243 GLY B N 1
ATOM 5921 C CA . GLY B 1 243 ? -33.707 4.467 -35.902 1.00 23.11 243 GLY B CA 1
ATOM 5922 C C . GLY B 1 243 ? -32.968 3.169 -36.167 1.00 19.30 243 GLY B C 1
ATOM 5923 O O . GLY B 1 243 ? -32.966 2.656 -37.286 1.00 15.41 243 GLY B O 1
ATOM 5924 N N . ALA B 1 244 ? -32.342 2.639 -35.119 1.00 19.66 244 ALA B N 1
ATOM 5925 C CA . ALA B 1 244 ? -31.568 1.406 -35.213 1.00 19.19 244 ALA B CA 1
ATOM 5926 C C . ALA B 1 244 ? -32.468 0.191 -35.403 1.00 19.58 244 ALA B C 1
ATOM 5927 O O . ALA B 1 244 ? -33.491 0.052 -34.734 1.00 21.08 244 ALA B O 1
ATOM 5929 N N . ALA B 1 245 ? -32.067 -0.692 -36.311 1.00 21.26 245 ALA B N 1
ATOM 5930 C CA . ALA B 1 245 ? -32.878 -1.847 -36.679 1.00 17.80 245 ALA B CA 1
ATOM 5931 C C . ALA B 1 245 ? -32.847 -2.966 -35.639 1.00 25.27 245 ALA B C 1
ATOM 5932 O O . ALA B 1 245 ? -33.830 -3.691 -35.472 1.00 27.38 245 ALA B O 1
ATOM 5934 N N . ARG B 1 246 ? -31.724 -3.106 -34.942 1.00 24.37 246 ARG B N 1
ATOM 5935 C CA . ARG B 1 246 ? -31.539 -4.230 -34.025 1.00 21.65 246 ARG B CA 1
ATOM 5936 C C . ARG B 1 246 ? -32.254 -4.070 -32.682 1.00 28.97 246 ARG B C 1
ATOM 5937 O O . ARG B 1 246 ? -32.233 -4.980 -31.853 1.00 30.61 246 ARG B O 1
ATOM 5945 N N . VAL B 1 247 ? -32.882 -2.919 -32.467 1.00 23.33 247 VAL B N 1
ATOM 5946 C CA . VAL B 1 247 ? -33.716 -2.727 -31.285 1.00 25.06 247 VAL B CA 1
ATOM 5947 C C . VAL B 1 247 ? -35.162 -3.053 -31.647 1.00 24.07 247 VAL B C 1
ATOM 5948 O O . VAL B 1 247 ? -35.919 -2.185 -32.085 1.00 22.25 247 VAL B O 1
ATOM 5952 N N . ALA B 1 248 ? -35.530 -4.318 -31.463 1.00 24.36 248 ALA B N 1
ATOM 5953 C CA . ALA B 1 248 ? -36.812 -4.845 -31.926 1.00 20.00 248 ALA B CA 1
ATOM 5954 C C . ALA B 1 248 ? -38.027 -4.169 -31.295 1.00 26.84 248 ALA B C 1
ATOM 5955 O O . ALA B 1 248 ? -39.101 -4.131 -31.898 1.00 29.06 248 ALA B O 1
ATOM 5957 N N . SER B 1 249 ? -37.858 -3.645 -30.086 1.00 23.20 249 SER B N 1
ATOM 5958 C CA . SER B 1 249 ? -38.953 -2.989 -29.377 1.00 16.33 249 SER B CA 1
ATOM 5959 C C . SER B 1 249 ? -39.487 -1.793 -30.156 1.00 22.06 249 SER B C 1
ATOM 5960 O O . SER B 1 249 ? -40.698 -1.606 -30.271 1.00 24.95 249 SER B O 1
ATOM 5963 N N . ASN B 1 250 ? -38.577 -0.987 -30.695 1.00 22.82 250 ASN B N 1
ATOM 5964 C CA . ASN B 1 250 ? -38.959 0.191 -31.464 1.00 21.60 250 ASN B CA 1
ATOM 5965 C C . ASN B 1 250 ? -39.563 -0.175 -32.816 1.00 22.35 250 ASN B C 1
ATOM 5966 O O . ASN B 1 250 ? -40.369 0.574 -33.369 1.00 19.62 250 ASN B O 1
ATOM 5971 N N . VAL B 1 251 ? -39.170 -1.331 -33.341 1.00 21.26 251 VAL B N 1
ATOM 5972 C CA . VAL B 1 251 ? -39.687 -1.805 -34.618 1.00 24.67 251 VAL B CA 1
ATOM 5973 C C . VAL B 1 251 ? -41.152 -2.209 -34.489 1.00 16.58 251 VAL B C 1
ATOM 5974 O O . VAL B 1 251 ? -41.988 -1.819 -35.305 1.00 15.23 251 VAL B O 1
ATOM 5978 N N . LEU B 1 252 ? -41.456 -2.989 -33.457 1.00 16.31 252 LEU B N 1
ATOM 5979 C CA . LEU B 1 252 ? -42.822 -3.430 -33.204 1.00 22.23 252 LEU B CA 1
ATOM 5980 C C . LEU B 1 252 ? -43.708 -2.257 -32.800 1.00 23.42 252 LEU B C 1
ATOM 5981 O O . LEU B 1 252 ? -44.903 -2.239 -33.097 1.00 17.77 252 LEU B O 1
ATOM 5986 N N . SER B 1 253 ? -43.114 -1.280 -32.122 1.00 24.18 253 SER B N 1
ATOM 5987 C CA . SER B 1 253 ? -43.836 -0.078 -31.722 1.00 22.80 253 SER B CA 1
ATOM 5988 C C . SER B 1 253 ? -44.219 0.748 -32.944 1.00 19.28 253 SER B C 1
ATOM 5989 O O . SER B 1 253 ? -45.277 1.376 -32.973 1.00 25.77 253 SER B O 1
ATOM 5992 N N . THR B 1 254 ? -43.351 0.742 -33.951 1.00 18.77 254 THR B N 1
ATOM 5993 C CA . THR B 1 254 ? -43.612 1.450 -35.199 1.00 16.24 254 THR B CA 1
ATOM 5994 C C . THR B 1 254 ? -44.822 0.847 -35.905 1.00 20.46 254 THR B C 1
ATOM 5995 O O . THR B 1 254 ? -45.660 1.568 -36.451 1.00 18.66 254 THR B O 1
ATOM 5999 N N . ILE B 1 255 ? -44.909 -0.479 -35.880 1.00 21.24 255 ILE B N 1
ATOM 6000 C CA . ILE B 1 255 ? -46.039 -1.190 -36.465 1.00 16.89 255 ILE B CA 1
ATOM 6001 C C . ILE B 1 255 ? -47.342 -0.789 -35.782 1.00 16.23 255 ILE B C 1
ATOM 6002 O O . ILE B 1 255 ? -48.352 -0.543 -36.440 1.00 19.94 255 ILE B O 1
ATOM 6007 N N . SER B 1 256 ? -47.305 -0.714 -34.456 1.00 19.55 256 SER B N 1
ATOM 6008 C CA . SER B 1 256 ? -48.478 -0.345 -33.672 1.00 18.74 256 SER B CA 1
ATOM 6009 C C . SER B 1 256 ? -48.895 1.097 -33.937 1.00 21.23 256 SER B C 1
ATOM 6010 O O . SER B 1 256 ? -50.085 1.411 -33.967 1.00 19.22 256 SER B O 1
ATOM 6013 N N . ARG B 1 257 ? -47.911 1.967 -34.135 1.00 14.51 257 ARG B N 1
ATOM 6014 C CA . ARG B 1 257 ? -48.169 3.396 -34.277 1.00 14.59 257 ARG B CA 1
ATOM 6015 C C . ARG B 1 257 ? -48.677 3.790 -35.664 1.00 20.25 257 ARG B C 1
ATOM 6016 O O . ARG B 1 257 ? -49.581 4.618 -35.784 1.00 25.21 257 ARG B O 1
ATOM 6024 N N . PHE B 1 258 ? -48.104 3.199 -36.707 1.00 17.19 258 PHE B N 1
ATOM 6025 C CA . PHE B 1 258 ? -48.425 3.612 -38.073 1.00 20.17 258 PHE B CA 1
ATOM 6026 C C . PHE B 1 258 ? -49.314 2.635 -38.847 1.00 23.71 258 PHE B C 1
ATOM 6027 O O . PHE B 1 258 ? -49.703 2.916 -39.980 1.00 22.41 258 PHE B O 1
ATOM 6035 N N . LYS B 1 259 ? -49.452 1.461 -38.280 1.00 21.41 259 LYS B N 1
ATOM 6036 C CA . LYS B 1 259 ? -50.409 0.539 -38.729 1.00 18.22 259 LYS B CA 1
ATOM 6037 C C . LYS B 1 259 ? -50.192 0.030 -40.149 1.00 20.45 259 LYS B C 1
ATOM 6038 O O . LYS B 1 259 ? -51.075 0.088 -40.934 1.00 27.77 259 LYS B O 1
ATOM 6044 N N . PRO B 1 260 ? -49.042 -0.518 -40.470 1.00 18.33 260 PRO B N 1
ATOM 6045 C CA . PRO B 1 260 ? -48.797 -1.013 -41.828 1.00 17.10 260 PRO B CA 1
ATOM 6046 C C . PRO B 1 260 ? -49.526 -2.330 -42.069 1.00 18.47 260 PRO B C 1
ATOM 6047 O O . PRO B 1 260 ? -49.811 -3.056 -41.117 1.00 21.56 260 PRO B O 1
ATOM 6051 N N . THR B 1 261 ? -49.831 -2.630 -43.327 1.00 15.21 261 THR B N 1
ATOM 6052 C CA . THR B 1 261 ? -50.464 -3.899 -43.669 1.00 17.14 261 THR B CA 1
ATOM 6053 C C . THR B 1 261 ? -49.419 -4.897 -44.156 1.00 18.95 261 THR B C 1
ATOM 6054 O O . THR B 1 261 ? -49.648 -6.107 -44.147 1.00 18.03 261 THR B O 1
ATOM 6058 N N . ILE B 1 262 ? -48.268 -4.377 -44.575 1.00 13.85 262 ILE B N 1
ATOM 6059 C CA . ILE B 1 262 ? -47.169 -5.207 -45.055 1.00 15.58 262 ILE B CA 1
ATOM 6060 C C . ILE B 1 262 ? -45.901 -4.925 -44.254 1.00 14.10 262 ILE B C 1
ATOM 6061 O O . ILE B 1 262 ? -45.525 -3.768 -44.062 1.00 14.52 262 ILE B O 1
ATOM 6066 N N . PHE B 1 263 ? -45.243 -5.983 -43.791 1.00 15.35 263 PHE B N 1
ATOM 6067 C CA . PHE B 1 263 ? -44.039 -5.835 -42.979 1.00 13.67 263 PHE B CA 1
ATOM 6068 C C . PHE B 1 263 ? -42.877 -6.661 -43.527 1.00 12.26 263 PHE B C 1
ATOM 6069 O O . PHE B 1 263 ? -43.000 -7.870 -43.715 1.00 13.82 263 PHE B O 1
ATOM 6077 N N . TYR B 1 264 ? -41.753 -5.996 -43.785 1.00 15.03 264 TYR B N 1
ATOM 6078 C CA . TYR B 1 264 ? -40.555 -6.663 -44.288 1.00 13.56 264 TYR B CA 1
ATOM 6079 C C . TYR B 1 264 ? -39.490 -6.742 -43.200 1.00 11.50 264 TYR B C 1
ATOM 6080 O O . TYR B 1 264 ? -39.287 -5.785 -42.451 1.00 12.07 264 TYR B O 1
ATOM 6089 N N . ASN B 1 265 ? -38.800 -7.875 -43.128 1.00 12.42 265 ASN B N 1
ATOM 6090 C CA . ASN B 1 265 ? -37.744 -8.066 -42.142 1.00 10.33 265 ASN B CA 1
ATOM 6091 C C . ASN B 1 265 ? -36.832 -9.229 -42.523 1.00 11.33 265 ASN B C 1
ATOM 6092 O O . ASN B 1 265 ? -37.107 -9.958 -43.475 1.00 10.78 265 ASN B O 1
ATOM 6097 N N . ALA B 1 266 ? -35.742 -9.389 -41.781 1.00 13.53 266 ALA B N 1
ATOM 6098 C CA . ALA B 1 266 ? -34.829 -10.506 -41.978 1.00 11.78 266 ALA B CA 1
ATOM 6099 C C . ALA B 1 266 ? -35.095 -11.555 -40.905 1.00 11.09 266 ALA B C 1
ATOM 6100 O O . ALA B 1 266 ? -35.626 -11.226 -39.845 1.00 10.71 266 ALA B O 1
ATOM 6102 N N . PRO B 1 267 ? -34.743 -12.824 -41.181 1.00 12.97 267 PRO B N 1
ATOM 6103 C CA . PRO B 1 267 ? -34.877 -13.903 -40.195 1.00 14.48 267 PRO B CA 1
ATOM 6104 C C . PRO B 1 267 ? -34.313 -13.541 -38.822 1.00 15.14 267 PRO B C 1
ATOM 6105 O O . PRO B 1 267 ? -34.920 -13.892 -37.810 1.00 18.99 267 PRO B O 1
ATOM 6109 N N . THR B 1 268 ? -33.181 -12.844 -38.787 1.00 14.58 268 THR B N 1
ATOM 6110 C CA . THR B 1 268 ? -32.602 -12.416 -37.518 1.00 16.52 268 THR B CA 1
ATOM 6111 C C . THR B 1 268 ? -33.470 -11.348 -36.855 1.00 16.35 268 THR B C 1
ATOM 6112 O O . THR B 1 268 ? -33.462 -11.196 -35.634 1.00 15.15 268 THR B O 1
ATOM 6116 N N . GLY B 1 269 ? -34.223 -10.614 -37.669 1.00 13.79 269 GLY B N 1
ATOM 6117 C CA . GLY B 1 269 ? -35.104 -9.578 -37.165 1.00 15.74 269 GLY B CA 1
ATOM 6118 C C . GLY B 1 269 ? -36.358 -10.155 -36.540 1.00 15.95 269 GLY B C 1
ATOM 6119 O O . GLY B 1 269 ? -36.807 -9.693 -35.490 1.00 17.53 269 GLY B O 1
ATOM 6120 N N . TYR B 1 270 ? -36.927 -11.168 -37.188 1.00 13.33 270 TYR B N 1
ATOM 6121 C CA . TYR B 1 270 ? -38.114 -11.838 -36.667 1.00 16.65 270 TYR B CA 1
ATOM 6122 C C . TYR B 1 270 ? -37.803 -12.582 -35.372 1.00 20.90 270 TYR B C 1
ATOM 6123 O O . TYR B 1 270 ? -38.585 -12.544 -34.422 1.00 21.61 270 TYR B O 1
ATOM 6132 N N . ALA B 1 271 ? -36.658 -13.258 -35.343 1.00 18.64 271 ALA B N 1
ATOM 6133 C CA . ALA B 1 271 ? -36.233 -14.002 -34.163 1.00 16.94 271 ALA B CA 1
ATOM 6134 C C . ALA B 1 271 ? -36.005 -13.068 -32.980 1.00 24.19 271 ALA B C 1
ATOM 6135 O O . ALA B 1 271 ? -36.340 -13.398 -31.842 1.00 23.30 271 ALA B O 1
ATOM 6137 N N . ALA B 1 272 ? -35.434 -11.900 -33.259 1.00 21.34 272 ALA B N 1
ATOM 6138 C CA . ALA B 1 272 ? -35.178 -10.903 -32.228 1.00 18.59 272 ALA B CA 1
ATOM 6139 C C . ALA B 1 272 ? -36.485 -10.368 -31.655 1.00 18.72 272 ALA B C 1
ATOM 6140 O O . ALA B 1 272 ? -36.593 -10.120 -30.455 1.00 20.56 272 ALA B O 1
ATOM 6142 N N . ALA B 1 273 ? -37.476 -10.193 -32.524 1.00 17.11 273 ALA B N 1
ATOM 6143 C CA . ALA B 1 273 ? -38.777 -9.685 -32.111 1.00 19.72 273 ALA B CA 1
ATOM 6144 C C . ALA B 1 273 ? -39.499 -10.697 -31.228 1.00 24.43 273 ALA B C 1
ATOM 6145 O O . ALA B 1 273 ? -40.030 -10.349 -30.174 1.00 22.57 273 ALA B O 1
ATOM 6147 N N . LEU B 1 274 ? -39.506 -11.953 -31.662 1.00 21.72 274 LEU B N 1
ATOM 6148 C CA . LEU B 1 274 ? -40.160 -13.022 -30.916 1.00 20.89 274 LEU B CA 1
ATOM 6149 C C . LEU B 1 274 ? -39.467 -13.293 -29.585 1.00 25.01 274 LEU B C 1
ATOM 6150 O O . LEU B 1 274 ? -40.072 -13.839 -28.662 1.00 29.38 274 LEU B O 1
ATOM 6155 N N . ALA B 1 275 ? -38.198 -12.910 -29.491 1.00 25.27 275 ALA B N 1
ATOM 6156 C CA . ALA B 1 275 ? -37.422 -13.131 -28.277 1.00 23.25 275 ALA B CA 1
ATOM 6157 C C . ALA B 1 275 ? -37.714 -12.076 -27.214 1.00 25.18 275 ALA B C 1
ATOM 6158 O O . ALA B 1 275 ? -37.261 -12.194 -26.076 1.00 25.73 275 ALA B O 1
ATOM 6160 N N . LEU B 1 276 ? -38.467 -11.045 -27.588 1.00 23.61 276 LEU B N 1
ATOM 6161 C CA . LEU B 1 276 ? -38.843 -9.999 -26.642 1.00 23.10 276 LEU B CA 1
ATOM 6162 C C . LEU B 1 276 ? -39.768 -10.552 -25.563 1.00 28.81 276 LEU B C 1
ATOM 6163 O O . LEU B 1 276 ? -40.685 -11.320 -25.853 1.00 31.68 276 LEU B O 1
ATOM 6168 N N . LYS B 1 277 ? -39.516 -10.157 -24.319 1.00 29.46 277 LYS B N 1
ATOM 6169 C CA . LYS B 1 277 ? -40.289 -10.643 -23.182 1.00 35.70 277 LYS B CA 1
ATOM 6170 C C . LYS B 1 277 ? -41.736 -10.163 -23.244 1.00 38.35 277 LYS B C 1
ATOM 6171 O O . LYS B 1 277 ? -42.652 -10.851 -22.791 1.00 28.18 277 LYS B O 1
ATOM 6177 N N . ASP B 1 278 ? -41.935 -8.979 -23.815 1.00 42.89 278 ASP B N 1
ATOM 6178 C CA . ASP B 1 278 ? -43.261 -8.381 -23.900 1.00 41.33 278 ASP B CA 1
ATOM 6179 C C . ASP B 1 278 ? -43.743 -8.284 -25.344 1.00 41.53 278 ASP B C 1
ATOM 6180 O O . ASP B 1 278 ? -44.294 -7.262 -25.755 1.00 47.01 278 ASP B O 1
ATOM 6185 N N . PHE B 1 279 ? -43.539 -9.352 -26.108 1.00 32.29 279 PHE B N 1
ATOM 6186 C CA . PHE B 1 279 ? -43.929 -9.375 -27.514 1.00 32.55 279 PHE B CA 1
ATOM 6187 C C . PHE B 1 279 ? -45.437 -9.237 -27.701 1.00 31.62 279 PHE B C 1
ATOM 6188 O O . PHE B 1 279 ? -45.895 -8.576 -28.632 1.00 35.93 279 PHE B O 1
ATOM 6196 N N . SER B 1 280 ? -46.202 -9.866 -26.816 1.00 34.30 280 SER B N 1
ATOM 6197 C CA . SER B 1 280 ? -47.655 -9.911 -26.953 1.00 37.79 280 SER B CA 1
ATOM 6198 C C . SER B 1 280 ? -48.325 -8.568 -26.673 1.00 29.57 280 SER B C 1
ATOM 6199 O O . SER B 1 280 ? -49.461 -8.338 -27.088 1.00 34.64 280 SER B O 1
ATOM 6202 N N . GLN B 1 281 ? -47.621 -7.683 -25.976 1.00 30.04 281 GLN B N 1
ATOM 6203 C CA . GLN B 1 281 ? -48.186 -6.391 -25.599 1.00 34.78 281 GLN B CA 1
ATOM 6204 C C . GLN B 1 281 ? -48.213 -5.402 -26.761 1.00 36.21 281 GLN B C 1
ATOM 6205 O O . GLN B 1 281 ? -48.823 -4.337 -26.664 1.00 38.13 281 GLN B O 1
ATOM 6211 N N . HIS B 1 282 ? -47.552 -5.758 -27.857 1.00 31.98 282 HIS B N 1
ATOM 6212 C CA . HIS B 1 282 ? -47.547 -4.921 -29.051 1.00 30.76 282 HIS B CA 1
ATOM 6213 C C . HIS B 1 282 ? -48.746 -5.237 -29.937 1.00 30.11 282 HIS B C 1
ATOM 6214 O O . HIS B 1 282 ? -49.095 -6.402 -30.132 1.00 27.43 282 HIS B O 1
ATOM 6221 N N . ASP B 1 283 ? -49.372 -4.197 -30.475 1.00 24.53 283 ASP B N 1
ATOM 6222 C CA . ASP B 1 283 ? -50.508 -4.374 -31.370 1.00 24.03 283 ASP B CA 1
ATOM 6223 C C . ASP B 1 283 ? -50.038 -4.562 -32.809 1.00 29.10 283 ASP B C 1
ATOM 6224 O O . ASP B 1 283 ? -49.568 -3.620 -33.448 1.00 28.58 283 ASP B O 1
ATOM 6229 N N . LEU B 1 284 ? -50.166 -5.785 -33.311 1.00 26.93 284 LEU B N 1
ATOM 6230 C CA . LEU B 1 284 ? -49.714 -6.119 -34.658 1.00 23.59 284 LEU B CA 1
ATOM 6231 C C . LEU B 1 284 ? -50.885 -6.543 -35.539 1.00 18.72 284 LEU B C 1
ATOM 6232 O O . LEU B 1 284 ? -50.694 -7.175 -36.577 1.00 17.70 284 LEU B O 1
ATOM 6237 N N . SER B 1 285 ? -52.094 -6.182 -35.122 1.00 22.50 285 SER B N 1
ATOM 6238 C CA . SER B 1 285 ? -53.313 -6.628 -35.794 1.00 22.77 285 SER B CA 1
ATOM 6239 C C . SER B 1 285 ? -53.508 -6.027 -37.187 1.00 19.64 285 SER B C 1
ATOM 6240 O O . SER B 1 285 ? -54.279 -6.552 -37.991 1.00 21.51 285 SER B O 1
ATOM 6243 N N . SER B 1 286 ? -52.811 -4.932 -37.471 1.00 20.09 286 SER B N 1
ATOM 6244 C CA . SER B 1 286 ? -52.941 -4.262 -38.762 1.00 17.03 286 SER B CA 1
ATOM 6245 C C . SER B 1 286 ? -52.282 -5.052 -39.893 1.00 15.59 286 SER B C 1
ATOM 6246 O O . SER B 1 286 ? -52.623 -4.874 -41.062 1.00 12.11 286 SER B O 1
ATOM 6249 N N . LEU B 1 287 ? -51.343 -5.924 -39.538 1.00 15.72 287 LEU B N 1
ATOM 6250 C CA . LEU B 1 287 ? -50.602 -6.704 -40.525 1.00 16.36 287 LEU B CA 1
ATOM 6251 C C . LEU B 1 287 ? -51.462 -7.789 -41.168 1.00 18.91 287 LEU B C 1
ATOM 6252 O O . LEU B 1 287 ? -52.201 -8.494 -40.481 1.00 20.28 287 LEU B O 1
ATOM 6257 N N . ARG B 1 288 ? -51.359 -7.916 -42.488 1.00 14.64 288 ARG B N 1
ATOM 6258 C CA . ARG B 1 288 ? -52.046 -8.980 -43.210 1.00 13.11 288 ARG B CA 1
ATOM 6259 C C . ARG B 1 288 ? -51.035 -9.910 -43.875 1.00 15.57 288 ARG B C 1
ATOM 6260 O O . ARG B 1 288 ? -51.331 -11.073 -44.150 1.00 19.71 288 ARG B O 1
ATOM 6268 N N . LEU B 1 289 ? -49.839 -9.388 -44.126 1.00 15.06 289 LEU B N 1
ATOM 6269 C CA . LEU B 1 289 ? -48.760 -10.170 -44.717 1.00 13.12 289 LEU B CA 1
ATOM 6270 C C . LEU B 1 289 ? -47.406 -9.714 -44.188 1.00 17.52 289 LEU B C 1
ATOM 6271 O O . LEU B 1 289 ? -47.196 -8.529 -43.927 1.00 17.13 289 LEU B O 1
ATOM 6276 N N . CYS B 1 290 ? -46.491 -10.663 -44.030 1.00 16.78 290 CYS B N 1
ATOM 6277 C CA . CYS B 1 290 ? -45.115 -10.348 -43.675 1.00 13.77 290 CYS B CA 1
ATOM 6278 C C . CYS B 1 290 ? -44.167 -10.928 -44.716 1.00 13.53 290 CYS B C 1
ATOM 6279 O O . CYS B 1 290 ? -44.444 -11.971 -45.306 1.00 14.00 290 CYS B O 1
ATOM 6282 N N . VAL B 1 291 ? -43.054 -10.241 -44.948 1.00 18.27 291 VAL B N 1
ATOM 6283 C CA . VAL B 1 291 ? -42.087 -10.668 -45.952 1.00 14.16 291 VAL B CA 1
ATOM 6284 C C . VAL B 1 291 ? -40.702 -10.831 -45.333 1.00 14.46 291 VAL B C 1
ATOM 6285 O O . VAL B 1 291 ? -40.264 -9.993 -44.545 1.00 14.03 291 VAL B O 1
ATOM 6289 N N . SER B 1 292 ? -40.021 -11.917 -45.688 1.00 14.11 292 SER B N 1
ATOM 6290 C CA . SER B 1 292 ? -38.675 -12.172 -45.190 1.00 11.09 292 SER B CA 1
ATOM 6291 C C . SER B 1 292 ? -37.697 -12.441 -46.328 1.00 17.35 292 SER B C 1
ATOM 6292 O O . SER B 1 292 ? -37.997 -13.197 -47.252 1.00 17.77 292 SER B O 1
ATOM 6295 N N . ALA B 1 293 ? -36.528 -11.813 -46.254 1.00 17.11 293 ALA B N 1
ATOM 6296 C CA . ALA B 1 293 ? -35.474 -12.027 -47.238 1.00 12.23 293 ALA B CA 1
ATOM 6297 C C . ALA B 1 293 ? -34.162 -11.651 -46.566 1.00 17.56 293 ALA B C 1
ATOM 6298 O O . ALA B 1 293 ? -34.125 -11.427 -45.358 1.00 23.11 293 ALA B O 1
ATOM 6300 N N . SER B 1 294 ? -33.088 -11.607 -47.349 1.00 15.31 294 SER B N 1
ATOM 6301 C CA . SER B 1 294 ? -31.750 -11.405 -46.811 1.00 12.63 294 SER B CA 1
ATOM 6302 C C . SER B 1 294 ? -31.109 -12.768 -46.580 1.00 18.60 294 SER B C 1
ATOM 6303 O O . SER B 1 294 ? -30.066 -13.086 -47.152 1.00 16.49 294 SER B O 1
ATOM 6306 N N . GLU B 1 295 ? -31.754 -13.572 -45.741 1.00 16.43 295 GLU B N 1
ATOM 6307 C CA . GLU B 1 295 ? -31.353 -14.957 -45.511 1.00 16.52 295 GLU B CA 1
ATOM 6308 C C . GLU B 1 295 ? -32.566 -15.881 -45.477 1.00 19.49 295 GLU B C 1
ATOM 6309 O O . GLU B 1 295 ? -33.707 -15.420 -45.418 1.00 14.17 295 GLU B O 1
ATOM 6315 N N . ALA B 1 296 ? -32.316 -17.186 -45.518 1.00 18.86 296 ALA B N 1
ATOM 6316 C CA . ALA B 1 296 ? -33.393 -18.169 -45.538 1.00 15.24 296 ALA B CA 1
ATOM 6317 C C . ALA B 1 296 ? -34.102 -18.255 -44.192 1.00 15.23 296 ALA B C 1
ATOM 6318 O O . ALA B 1 296 ? -33.480 -18.537 -43.169 1.00 21.73 296 ALA B O 1
ATOM 6320 N N . LEU B 1 297 ? -35.407 -18.007 -44.202 1.00 14.62 297 LEU B N 1
ATOM 6321 C CA . LEU B 1 297 ? -36.212 -18.092 -42.990 1.00 17.62 297 LEU B CA 1
ATOM 6322 C C . LEU B 1 297 ? -36.474 -19.547 -42.619 1.00 21.74 297 LEU B C 1
ATOM 6323 O O . LEU B 1 297 ? -37.135 -20.270 -43.364 1.00 20.63 297 LEU B O 1
ATOM 6328 N N . PRO B 1 298 ? -35.957 -19.980 -41.459 1.00 22.51 298 PRO B N 1
ATOM 6329 C CA . PRO B 1 298 ? -36.170 -21.355 -40.998 1.00 17.91 298 PRO B CA 1
ATOM 6330 C C . PRO B 1 298 ? -37.644 -21.625 -40.722 1.00 20.63 298 PRO B C 1
ATOM 6331 O O . PRO B 1 298 ? -38.387 -20.700 -40.390 1.00 21.72 298 PRO B O 1
ATOM 6335 N N . ALA B 1 299 ? -38.053 -22.881 -40.865 1.00 19.63 299 ALA B N 1
ATOM 6336 C CA . ALA B 1 299 ? -39.447 -23.269 -40.679 1.00 16.05 299 ALA B CA 1
ATOM 6337 C C . ALA B 1 299 ? -39.942 -22.979 -39.264 1.00 20.89 299 ALA B C 1
ATOM 6338 O O . ALA B 1 299 ? -41.098 -22.601 -39.069 1.00 21.30 299 ALA B O 1
ATOM 6340 N N . ALA B 1 300 ? -39.062 -23.154 -38.282 1.00 19.99 300 ALA B N 1
ATOM 6341 C CA . ALA B 1 300 ? -39.414 -22.919 -36.886 1.00 19.59 300 ALA B CA 1
ATOM 6342 C C . ALA B 1 300 ? -39.831 -21.471 -36.646 1.00 26.00 300 ALA B C 1
ATOM 6343 O O . ALA B 1 300 ? -40.803 -21.209 -35.937 1.00 25.73 300 ALA B O 1
ATOM 6345 N N . LEU B 1 301 ? -39.097 -20.536 -37.242 1.00 25.61 301 LEU B N 1
ATOM 6346 C CA . LEU B 1 301 ? -39.417 -19.117 -37.116 1.00 23.20 301 LEU B CA 1
ATOM 6347 C C . LEU B 1 301 ? -40.740 -18.773 -37.793 1.00 24.44 301 LEU B C 1
ATOM 6348 O O . LEU B 1 301 ? -41.476 -17.903 -37.326 1.00 23.89 301 LEU B O 1
ATOM 6353 N N . TRP B 1 302 ? -41.037 -19.457 -38.894 1.00 20.61 302 TRP B N 1
ATOM 6354 C CA . TRP B 1 302 ? -42.285 -19.231 -39.610 1.00 18.44 302 TRP B CA 1
ATOM 6355 C C . TRP B 1 302 ? -43.471 -19.628 -38.741 1.00 20.13 302 TRP B C 1
ATOM 6356 O O . TRP B 1 302 ? -44.437 -18.877 -38.612 1.00 20.20 302 TRP B O 1
ATOM 6367 N N . TYR B 1 303 ? -43.390 -20.812 -38.143 1.00 19.72 303 TYR B N 1
ATOM 6368 C CA . TYR B 1 303 ? -44.456 -21.308 -37.281 1.00 20.52 303 TYR B CA 1
ATOM 6369 C C . TYR B 1 303 ? -44.553 -20.518 -35.980 1.00 20.88 303 TYR B C 1
ATOM 6370 O O . TYR B 1 303 ? -45.649 -20.285 -35.467 1.00 18.77 303 TYR B O 1
ATOM 6379 N N . ALA B 1 304 ? -43.405 -20.109 -35.449 1.00 21.70 304 ALA B N 1
ATOM 6380 C CA . ALA B 1 304 ? -43.373 -19.328 -34.219 1.00 21.78 304 ALA B CA 1
ATOM 6381 C C . ALA B 1 304 ? -44.045 -17.976 -34.427 1.00 23.47 304 ALA B C 1
ATOM 6382 O O . ALA B 1 304 ? -44.838 -17.534 -33.597 1.00 24.13 304 ALA B O 1
ATOM 6384 N N . TRP B 1 305 ? -43.725 -17.329 -35.542 1.00 18.88 305 TRP B N 1
ATOM 6385 C CA . TRP B 1 305 ? -44.327 -16.045 -35.879 1.00 19.78 305 TRP B CA 1
ATOM 6386 C C . TRP B 1 305 ? -45.814 -16.212 -36.171 1.00 20.11 305 TRP B C 1
ATOM 6387 O O . TRP B 1 305 ? -46.623 -15.347 -35.838 1.00 18.86 305 TRP B O 1
ATOM 6398 N N . LYS B 1 306 ? -46.163 -17.335 -36.792 1.00 22.02 306 LYS B N 1
ATOM 6399 C CA . LYS B 1 306 ? -47.549 -17.638 -37.132 1.00 20.81 306 LYS B CA 1
ATOM 6400 C C . LYS B 1 306 ? -48.397 -17.858 -35.882 1.00 24.88 306 LYS B C 1
ATOM 6401 O O . LYS B 1 306 ? -49.553 -17.442 -35.824 1.00 26.53 306 LYS B O 1
ATOM 6407 N N . GLU B 1 307 ? -47.819 -18.517 -34.884 1.00 20.59 307 GLU B N 1
ATOM 6408 C CA . GLU B 1 307 ? -48.532 -18.789 -33.643 1.00 23.27 307 GLU B CA 1
ATOM 6409 C C . GLU B 1 307 ? -48.614 -17.540 -32.770 1.00 25.50 307 GLU B C 1
ATOM 6410 O O . GLU B 1 307 ? -49.557 -17.370 -31.997 1.00 27.44 307 GLU B O 1
ATOM 6416 N N . ALA B 1 308 ? -47.627 -16.661 -32.909 1.00 23.27 308 ALA B N 1
ATOM 6417 C CA . ALA B 1 308 ? -47.541 -15.468 -32.075 1.00 21.33 308 ALA B CA 1
ATOM 6418 C C . ALA B 1 308 ? -48.346 -14.297 -32.631 1.00 22.75 308 ALA B C 1
ATOM 6419 O O . ALA B 1 308 ? -48.858 -13.474 -31.873 1.00 29.67 308 ALA B O 1
ATOM 6421 N N . THR B 1 309 ? -48.458 -14.224 -33.953 1.00 24.49 309 THR B N 1
ATOM 6422 C CA . THR B 1 309 ? -49.131 -13.097 -34.592 1.00 21.87 309 THR B CA 1
ATOM 6423 C C . THR B 1 309 ? -50.384 -13.514 -35.357 1.00 19.72 309 THR B C 1
ATOM 6424 O O . THR B 1 309 ? -51.386 -12.801 -35.354 1.00 25.93 309 THR B O 1
ATOM 6428 N N . GLY B 1 310 ? -50.322 -14.665 -36.018 1.00 19.54 310 GLY B N 1
ATOM 6429 C CA . GLY B 1 310 ? -51.443 -15.145 -36.806 1.00 18.18 310 GLY B CA 1
ATOM 6430 C C . GLY B 1 310 ? -51.318 -14.800 -38.278 1.00 18.93 310 GLY B C 1
ATOM 6431 O O . GLY B 1 310 ? -52.156 -15.195 -39.088 1.00 20.04 310 GLY B O 1
ATOM 6432 N N . VAL B 1 311 ? -50.268 -14.063 -38.626 1.00 15.44 311 VAL B N 1
ATOM 6433 C CA . VAL B 1 311 ? -50.052 -13.645 -40.008 1.00 19.01 311 VAL B CA 1
ATOM 6434 C C . VAL B 1 311 ? -48.906 -14.416 -40.669 1.00 14.77 311 VAL B C 1
ATOM 6435 O O . VAL B 1 311 ? -47.877 -14.676 -40.045 1.00 15.90 311 VAL B O 1
ATOM 6439 N N . ASP B 1 312 ? -49.107 -14.794 -41.929 1.00 16.01 312 ASP B N 1
ATOM 6440 C CA . ASP B 1 312 ? -48.111 -15.549 -42.682 1.00 15.67 312 ASP B CA 1
ATOM 6441 C C . ASP B 1 312 ? -46.884 -14.712 -43.027 1.00 17.75 312 ASP B C 1
ATOM 6442 O O . ASP B 1 312 ? -46.967 -13.492 -43.169 1.00 14.51 312 ASP B O 1
ATOM 6447 N N . ILE B 1 313 ? -45.745 -15.382 -43.164 1.00 14.84 313 ILE B N 1
ATOM 6448 C CA . ILE B 1 313 ? -44.541 -14.737 -43.663 1.00 15.00 313 ILE B CA 1
ATOM 6449 C C . ILE B 1 313 ? -44.256 -15.206 -45.086 1.00 12.74 313 ILE B C 1
ATOM 6450 O O . ILE B 1 313 ? -44.246 -16.405 -45.361 1.00 14.34 313 ILE B O 1
ATOM 6455 N N . ILE B 1 314 ? -44.039 -14.258 -45.990 1.00 14.40 314 ILE B N 1
ATOM 6456 C CA . ILE B 1 314 ? -43.680 -14.586 -47.362 1.00 13.02 314 ILE B CA 1
ATOM 6457 C C . ILE B 1 314 ? -42.165 -14.539 -47.536 1.00 15.51 314 ILE B C 1
ATOM 6458 O O . ILE B 1 314 ? -41.575 -13.463 -47.629 1.00 14.02 314 ILE B O 1
ATOM 6463 N N . ASP B 1 315 ? -41.536 -15.710 -47.566 1.00 16.37 315 ASP B N 1
ATOM 6464 C CA . ASP B 1 315 ? -40.093 -15.795 -47.763 1.00 13.22 315 ASP B CA 1
ATOM 6465 C C . ASP B 1 315 ? -39.756 -15.839 -49.248 1.00 14.84 315 ASP B C 1
ATOM 6466 O O . ASP B 1 315 ? -40.332 -16.622 -50.003 1.00 17.27 315 ASP B O 1
ATOM 6471 N N . GLY B 1 316 ? -38.819 -14.992 -49.659 1.00 14.92 316 GLY B N 1
ATOM 6472 C CA . GLY B 1 316 ? -38.382 -14.947 -51.041 1.00 11.80 316 GLY B CA 1
ATOM 6473 C C . GLY B 1 316 ? -36.948 -14.472 -51.153 1.00 13.57 316 GLY B C 1
ATOM 6474 O O . GLY B 1 316 ? -36.534 -13.558 -50.438 1.00 13.39 316 GLY B O 1
ATOM 6475 N N . ILE B 1 317 ? -36.183 -15.095 -52.044 1.00 12.61 317 ILE B N 1
ATOM 6476 C CA . ILE B 1 317 ? -34.786 -14.720 -52.233 1.00 11.90 317 ILE B CA 1
ATOM 6477 C C . ILE B 1 317 ? -34.618 -13.699 -53.354 1.00 11.87 317 ILE B C 1
ATOM 6478 O O . ILE B 1 317 ? -35.215 -13.823 -54.424 1.00 10.49 317 ILE B O 1
ATOM 6483 N N . GLY B 1 318 ? -33.810 -12.679 -53.089 1.00 16.44 318 GLY B N 1
ATOM 6484 C CA . GLY B 1 318 ? -33.457 -11.697 -54.094 1.00 13.69 318 GLY B CA 1
ATOM 6485 C C . GLY B 1 318 ? -32.010 -11.281 -53.933 1.00 10.39 318 GLY B C 1
ATOM 6486 O O . GLY B 1 318 ? -31.348 -11.679 -52.977 1.00 10.74 318 GLY B O 1
ATOM 6487 N N . CYS B 1 319 ? -31.515 -10.488 -54.875 1.00 11.26 319 CYS B N 1
ATOM 6488 C CA . CYS B 1 319 ? -30.171 -9.939 -54.776 1.00 12.72 319 CYS B CA 1
ATOM 6489 C C . CYS B 1 319 ? -30.128 -8.561 -55.419 1.00 13.71 319 CYS B C 1
ATOM 6490 O O . CYS B 1 319 ? -30.973 -8.231 -56.250 1.00 7.98 319 CYS B O 1
ATOM 6493 N N . THR B 1 320 ? -29.145 -7.758 -55.024 1.00 15.33 320 THR B N 1
ATOM 6494 C CA . THR B 1 320 ? -29.011 -6.401 -55.541 1.00 14.95 320 THR B CA 1
ATOM 6495 C C . THR B 1 320 ? -28.764 -6.404 -57.050 1.00 12.81 320 THR B C 1
ATOM 6496 O O . THR B 1 320 ? -29.203 -5.500 -57.761 1.00 10.84 320 THR B O 1
ATOM 6500 N N . GLU B 1 321 ? -28.075 -7.434 -57.534 1.00 11.91 321 GLU B N 1
ATOM 6501 C CA . GLU B 1 321 ? -27.826 -7.583 -58.965 1.00 16.88 321 GLU B CA 1
ATOM 6502 C C . GLU B 1 321 ? -29.133 -7.712 -59.744 1.00 12.26 321 GLU B C 1
ATOM 6503 O O . GLU B 1 321 ? -29.221 -7.297 -60.898 1.00 11.77 321 GLU B O 1
ATOM 6509 N N . ASN B 1 322 ? -30.143 -8.289 -59.100 1.00 11.46 322 ASN B N 1
ATOM 6510 C CA . ASN B 1 322 ? -31.456 -8.466 -59.708 1.00 11.49 322 ASN B CA 1
ATOM 6511 C C . ASN B 1 322 ? -32.445 -7.422 -59.197 1.00 9.10 322 ASN B C 1
ATOM 6512 O O . ASN B 1 322 ? -33.613 -7.408 -59.587 1.00 12.28 322 ASN B O 1
ATOM 6517 N N . PHE B 1 323 ? -31.975 -6.556 -58.306 1.00 9.98 323 PHE B N 1
ATOM 6518 C CA . PHE B 1 323 ? -32.826 -5.526 -57.723 1.00 12.03 323 PHE B CA 1
ATOM 6519 C C . PHE B 1 323 ? -33.711 -6.096 -56.617 1.00 11.92 323 PHE B C 1
ATOM 6520 O O . PHE B 1 323 ? -33.652 -5.647 -55.472 1.00 13.64 323 PHE B O 1
ATOM 6528 N N . HIS B 1 324 ? -34.529 -7.085 -56.964 1.00 8.70 324 HIS B N 1
ATOM 6529 C CA . HIS B 1 324 ? -35.430 -7.706 -55.997 1.00 10.88 324 HIS B CA 1
ATOM 6530 C C . HIS B 1 324 ? -35.627 -9.215 -56.163 1.00 9.63 324 HIS B C 1
ATOM 6531 O O . HIS B 1 324 ? -34.891 -9.876 -56.894 1.00 10.44 324 HIS B O 1
ATOM 6538 N N . ILE B 1 325 ? -36.634 -9.738 -55.469 1.00 7.93 325 ILE B N 1
ATOM 6539 C CA . ILE B 1 325 ? -36.874 -11.176 -55.355 1.00 8.90 325 ILE B CA 1
ATOM 6540 C C . ILE B 1 325 ? -37.159 -11.866 -56.691 1.00 8.09 325 ILE B C 1
ATOM 6541 O O . ILE B 1 325 ? -37.910 -11.350 -57.519 1.00 7.51 325 ILE B O 1
ATOM 6546 N N . PHE B 1 326 ? -36.551 -13.033 -56.892 1.00 8.02 326 PHE B N 1
ATOM 6547 C CA . PHE B 1 326 ? -36.752 -13.808 -58.116 1.00 13.21 326 PHE B CA 1
ATOM 6548 C C . PHE B 1 326 ? -37.324 -15.203 -57.851 1.00 14.33 326 PHE B C 1
ATOM 6549 O O . PHE B 1 326 ? -37.851 -15.849 -58.757 1.00 13.10 326 PHE B O 1
ATOM 6557 N N . ILE B 1 327 ? -37.208 -15.665 -56.610 1.00 10.73 327 ILE B N 1
ATOM 6558 C CA . ILE B 1 327 ? -37.868 -16.892 -56.177 1.00 9.93 327 ILE B CA 1
ATOM 6559 C C . ILE B 1 327 ? -38.619 -16.588 -54.892 1.00 13.15 327 ILE B C 1
ATOM 6560 O O . ILE B 1 327 ? -38.010 -16.205 -53.896 1.00 14.50 327 ILE B O 1
ATOM 6565 N N . SER B 1 328 ? -39.936 -16.755 -54.908 1.00 15.18 328 SER B N 1
ATOM 6566 C CA . SER B 1 328 ? -40.746 -16.340 -53.769 1.00 17.42 328 SER B CA 1
ATOM 6567 C C . SER B 1 328 ? -41.906 -17.274 -53.453 1.00 17.84 328 SER B C 1
ATOM 6568 O O . SER B 1 328 ? -42.454 -17.930 -54.339 1.00 17.01 328 SER B O 1
ATOM 6571 N N . ASN B 1 329 ? -42.272 -17.325 -52.176 1.00 15.22 329 ASN B N 1
ATOM 6572 C CA . ASN B 1 329 ? -43.511 -17.963 -51.763 1.00 17.92 329 ASN B CA 1
ATOM 6573 C C . ASN B 1 329 ? -44.683 -17.064 -52.126 1.00 22.02 329 ASN B C 1
ATOM 6574 O O . ASN B 1 329 ? -44.496 -15.893 -52.457 1.00 16.76 329 ASN B O 1
ATOM 6579 N N . ARG B 1 330 ? -45.891 -17.609 -52.063 1.00 21.45 330 ARG B N 1
ATOM 6580 C CA . ARG B 1 330 ? -47.080 -16.862 -52.448 1.00 20.49 330 ARG B CA 1
ATOM 6581 C C . ARG B 1 330 ? -48.088 -16.839 -51.306 1.00 24.49 330 ARG B C 1
ATOM 6582 O O . ARG B 1 330 ? -48.124 -17.765 -50.500 1.00 26.40 330 ARG B O 1
ATOM 6590 N N . PRO B 1 331 ? -48.904 -15.773 -51.226 1.00 23.14 331 PRO B N 1
ATOM 6591 C CA . PRO B 1 331 ? -49.962 -15.679 -50.213 1.00 18.36 331 PRO B CA 1
ATOM 6592 C C . PRO B 1 331 ? -50.885 -16.896 -50.206 1.00 20.17 331 PRO B C 1
ATOM 6593 O O . PRO B 1 331 ? -51.425 -17.241 -49.156 1.00 33.63 331 PRO B O 1
ATOM 6597 N N . GLY B 1 332 ? -51.054 -17.539 -51.357 1.00 19.68 332 GLY B N 1
ATOM 6598 C CA . GLY B 1 332 ? -51.875 -18.733 -51.446 1.00 20.25 332 GLY B CA 1
ATOM 6599 C C . GLY B 1 332 ? -51.066 -20.009 -51.598 1.00 29.23 332 GLY B C 1
ATOM 6600 O O . GLY B 1 332 ? -51.621 -21.077 -51.860 1.00 33.91 332 GLY B O 1
ATOM 6601 N N . ASP B 1 333 ? -49.751 -19.900 -51.433 1.00 26.62 333 ASP B N 1
ATOM 6602 C CA . ASP B 1 333 ? -48.863 -21.052 -51.559 1.00 20.10 333 ASP B CA 1
ATOM 6603 C C . ASP B 1 333 ? -47.577 -20.866 -50.755 1.00 25.62 333 ASP B C 1
ATOM 6604 O O . ASP B 1 333 ? -46.638 -20.212 -51.210 1.00 25.37 333 ASP B O 1
ATOM 6609 N N . ILE B 1 334 ? -47.539 -21.454 -49.563 1.00 25.50 334 ILE B N 1
ATOM 6610 C CA . ILE B 1 334 ? -46.394 -21.304 -48.671 1.00 19.89 334 ILE B CA 1
ATOM 6611 C C . ILE B 1 334 ? -45.820 -22.637 -48.204 1.00 17.87 334 ILE B C 1
ATOM 6612 O O . ILE B 1 334 ? -46.540 -23.487 -47.682 1.00 19.15 334 ILE B O 1
ATOM 6617 N N . ARG B 1 335 ? -44.518 -22.812 -48.397 1.00 20.83 335 ARG B N 1
ATOM 6618 C CA . ARG B 1 335 ? -43.801 -23.919 -47.780 1.00 21.90 335 ARG B CA 1
ATOM 6619 C C . ARG B 1 335 ? -42.704 -23.372 -46.874 1.00 18.76 335 ARG B C 1
ATOM 6620 O O . ARG B 1 335 ? -41.694 -22.858 -47.357 1.00 22.32 335 ARG B O 1
ATOM 6628 N N . PRO B 1 336 ? -42.911 -23.470 -45.552 1.00 17.74 336 PRO B N 1
ATOM 6629 C CA . PRO B 1 336 ? -41.988 -22.935 -44.544 1.00 19.43 336 PRO B CA 1
ATOM 6630 C C . PRO B 1 336 ? -40.580 -23.507 -44.677 1.00 15.82 336 PRO B C 1
ATOM 6631 O O . PRO B 1 336 ? -40.412 -24.725 -44.732 1.00 18.49 336 PRO B O 1
ATOM 6635 N N . GLY B 1 337 ? -39.584 -22.628 -44.732 1.00 17.54 337 GLY B N 1
ATOM 6636 C CA . GLY B 1 337 ? -38.198 -23.047 -44.839 1.00 16.53 337 GLY B CA 1
ATOM 6637 C C . GLY B 1 337 ? -37.631 -22.905 -46.238 1.00 17.03 337 GLY B C 1
ATOM 6638 O O . GLY B 1 337 ? -36.419 -22.781 -46.414 1.00 16.66 337 GLY B O 1
ATOM 6639 N N . SER B 1 338 ? -38.507 -22.925 -47.238 1.00 13.43 338 SER B N 1
ATOM 6640 C CA . SER B 1 338 ? -38.077 -22.825 -48.629 1.00 16.26 338 SER B CA 1
ATOM 6641 C C . SER B 1 338 ? -38.194 -21.396 -49.146 1.00 14.21 338 SER B C 1
ATOM 6642 O O . SER B 1 338 ? -38.839 -20.551 -48.524 1.00 15.77 338 SER B O 1
ATOM 6645 N N . SER B 1 339 ? -37.568 -21.134 -50.289 1.00 12.40 339 SER B N 1
ATOM 6646 C CA . SER B 1 339 ? -37.659 -19.829 -50.931 1.00 16.01 339 SER B CA 1
ATOM 6647 C C . SER B 1 339 ? -38.904 -19.745 -51.810 1.00 14.86 339 SER B C 1
ATOM 6648 O O . SER B 1 339 ? -39.171 -18.713 -52.421 1.00 14.19 339 SER B O 1
ATOM 6651 N N . GLY B 1 340 ? -39.659 -20.837 -51.871 1.00 11.19 340 GLY B N 1
ATOM 6652 C CA . GLY B 1 340 ? -40.870 -20.883 -52.670 1.00 14.01 340 GLY B CA 1
ATOM 6653 C C . GLY B 1 340 ? -40.620 -21.348 -54.092 1.00 15.95 340 GLY B C 1
ATOM 6654 O O . GLY B 1 340 ? -39.831 -22.261 -54.330 1.00 16.43 340 GLY B O 1
ATOM 6655 N N . LYS B 1 341 ? -41.298 -20.711 -55.042 1.00 15.36 341 LYS B N 1
ATOM 6656 C CA . LYS B 1 341 ? -41.177 -21.073 -56.450 1.00 15.67 341 LYS B CA 1
ATOM 6657 C C . LYS B 1 341 ? -40.811 -19.853 -57.297 1.00 15.28 341 LYS B C 1
ATOM 6658 O O . LYS B 1 341 ? -41.045 -18.719 -56.877 1.00 20.42 341 LYS B O 1
ATOM 6664 N N . PRO B 1 342 ? -40.214 -20.080 -58.483 1.00 14.39 342 PRO B N 1
ATOM 6665 C CA . PRO B 1 342 ? -39.779 -18.981 -59.354 1.00 13.53 342 PRO B CA 1
ATOM 6666 C C . PRO B 1 342 ? -40.884 -17.980 -59.676 1.00 14.15 342 PRO B C 1
ATOM 6667 O O . PRO B 1 342 ? -42.036 -18.363 -59.874 1.00 15.90 342 PRO B O 1
ATOM 6671 N N . VAL B 1 343 ? -40.519 -16.704 -59.717 1.00 11.83 343 VAL B N 1
ATOM 6672 C CA . VAL B 1 343 ? -41.447 -15.648 -60.091 1.00 13.47 343 VAL B CA 1
ATOM 6673 C C . VAL B 1 343 ? -41.598 -15.622 -61.607 1.00 17.76 343 VAL B C 1
ATOM 6674 O O . VAL B 1 343 ? -40.603 -15.601 -62.331 1.00 18.81 343 VAL B O 1
ATOM 6678 N N . GLU B 1 344 ? -42.840 -15.633 -62.082 1.00 15.83 344 GLU B N 1
ATOM 6679 C CA . GLU B 1 344 ? -43.110 -15.621 -63.517 1.00 19.01 344 GLU B CA 1
ATOM 6680 C C . GLU B 1 344 ? -42.497 -14.391 -64.177 1.00 18.87 344 GLU B C 1
ATOM 6681 O O . GLU B 1 344 ? -42.726 -13.262 -63.744 1.00 18.87 344 GLU B O 1
ATOM 6687 N N . GLY B 1 345 ? -41.717 -14.624 -65.227 1.00 16.46 345 GLY B N 1
ATOM 6688 C CA . GLY B 1 345 ? -40.950 -13.570 -65.863 1.00 15.67 345 GLY B CA 1
ATOM 6689 C C . GLY B 1 345 ? -39.475 -13.820 -65.627 1.00 17.46 345 GLY B C 1
ATOM 6690 O O . GLY B 1 345 ? -38.615 -13.304 -66.341 1.00 20.20 345 GLY B O 1
ATOM 6691 N N . TYR B 1 346 ? -39.191 -14.621 -64.605 1.00 16.56 346 TYR B N 1
ATOM 6692 C CA . TYR B 1 346 ? -37.835 -15.053 -64.302 1.00 13.67 346 TYR B CA 1
ATOM 6693 C C . TYR B 1 346 ? -37.702 -16.541 -64.604 1.00 18.13 346 TYR B C 1
ATOM 6694 O O . TYR B 1 346 ? -38.664 -17.298 -64.469 1.00 20.86 346 TYR B O 1
ATOM 6703 N N . GLU B 1 347 ? -36.512 -16.959 -65.017 1.00 19.95 347 GLU B N 1
ATOM 6704 C CA . GLU B 1 347 ? -36.254 -18.369 -65.279 1.00 24.33 347 GLU B CA 1
ATOM 6705 C C . GLU B 1 347 ? -35.070 -18.861 -64.453 1.00 18.79 347 GLU B C 1
ATOM 6706 O O . GLU B 1 347 ? -34.017 -18.226 -64.420 1.00 16.40 347 GLU B O 1
ATOM 6712 N N . LEU B 1 348 ? -35.252 -19.993 -63.782 1.00 23.70 348 LEU B N 1
ATOM 6713 C CA . LEU B 1 348 ? -34.223 -20.527 -62.899 1.00 14.63 348 LEU B CA 1
ATOM 6714 C C . LEU B 1 348 ? -33.594 -21.800 -63.447 1.00 14.39 348 LEU B C 1
ATOM 6715 O O . LEU B 1 348 ? -34.242 -22.580 -64.146 1.00 17.62 348 LEU B O 1
ATOM 6720 N N . LYS B 1 349 ? -32.324 -22.001 -63.117 1.00 18.49 349 LYS B N 1
ATOM 6721 C CA . LYS B 1 349 ? -31.595 -23.186 -63.540 1.00 19.04 349 LYS B CA 1
ATOM 6722 C C . LYS B 1 349 ? -30.545 -23.541 -62.493 1.00 19.01 349 LYS B C 1
ATOM 6723 O O . LYS B 1 349 ? -29.885 -22.660 -61.944 1.00 15.69 349 LYS B O 1
ATOM 6729 N N . LEU B 1 350 ? -30.399 -24.832 -62.215 1.00 25.20 350 LEU B N 1
ATOM 6730 C CA . LEU B 1 350 ? -29.397 -25.300 -61.264 1.00 18.48 350 LEU B CA 1
ATOM 6731 C C . LEU B 1 350 ? -28.323 -26.119 -61.971 1.00 21.81 350 LEU B C 1
ATOM 6732 O O . LEU B 1 350 ? -28.619 -27.142 -62.590 1.00 20.37 350 LEU B O 1
ATOM 6737 N N . VAL B 1 351 ? -27.076 -25.666 -61.878 1.00 22.24 351 VAL B N 1
ATOM 6738 C CA . VAL B 1 351 ? -25.972 -26.315 -62.581 1.00 21.61 351 VAL B CA 1
ATOM 6739 C C . VAL B 1 351 ? -24.807 -26.671 -61.666 1.00 20.09 351 VAL B C 1
ATOM 6740 O O . VAL B 1 351 ? -24.618 -26.062 -60.613 1.00 19.39 351 VAL B O 1
ATOM 6744 N N . ASP B 1 352 ? -24.022 -27.661 -62.082 1.00 21.19 352 ASP B N 1
ATOM 6745 C CA . ASP B 1 352 ? -22.818 -28.035 -61.351 1.00 29.93 352 ASP B CA 1
ATOM 6746 C C . ASP B 1 352 ? -21.684 -27.053 -61.632 1.00 31.17 352 ASP B C 1
ATOM 6747 O O . ASP B 1 352 ? -21.889 -26.015 -62.262 1.00 26.47 352 ASP B O 1
ATOM 6752 N N . ASP B 1 353 ? -20.483 -27.393 -61.180 1.00 27.86 353 ASP B N 1
ATOM 6753 C CA . ASP B 1 353 ? -19.333 -26.514 -61.350 1.00 34.58 353 ASP B CA 1
ATOM 6754 C C . ASP B 1 353 ? -18.811 -26.505 -62.787 1.00 36.97 353 ASP B C 1
ATOM 6755 O O . ASP B 1 353 ? -17.833 -25.826 -63.095 1.00 41.86 353 ASP B O 1
ATOM 6760 N N . GLU B 1 354 ? -19.473 -27.254 -63.664 1.00 35.73 354 GLU B N 1
ATOM 6761 C CA . GLU B 1 354 ? -19.103 -27.295 -65.074 1.00 32.50 354 GLU B CA 1
ATOM 6762 C C . GLU B 1 354 ? -20.191 -26.686 -65.956 1.00 31.74 354 GLU B C 1
ATOM 6763 O O . GLU B 1 354 ? -20.124 -26.767 -67.182 1.00 32.06 354 GLU B O 1
ATOM 6769 N N . GLY B 1 355 ? -21.192 -26.081 -65.324 1.00 28.95 355 GLY B N 1
ATOM 6770 C CA . GLY B 1 355 ? -22.259 -25.414 -66.049 1.00 23.71 355 GLY B CA 1
ATOM 6771 C C . GLY B 1 355 ? -23.340 -26.358 -66.538 1.00 26.54 355 GLY B C 1
ATOM 6772 O O . GLY B 1 355 ? -24.292 -25.939 -67.197 1.00 22.36 355 GLY B O 1
ATOM 6773 N N . LYS B 1 356 ? -23.195 -27.639 -66.215 1.00 27.04 356 LYS B N 1
ATOM 6774 C CA . LYS B 1 356 ? -24.167 -28.643 -66.627 1.00 24.16 356 LYS B CA 1
ATOM 6775 C C . LYS B 1 356 ? -25.324 -28.730 -65.638 1.00 22.61 356 LYS B C 1
ATOM 6776 O O . LYS B 1 356 ? -25.113 -28.803 -64.427 1.00 23.14 356 LYS B O 1
ATOM 6782 N N . THR B 1 357 ? -26.545 -28.720 -66.165 1.00 25.00 357 THR B N 1
ATOM 6783 C CA . THR B 1 357 ? -27.749 -28.759 -65.340 1.00 22.61 357 THR B CA 1
ATOM 6784 C C . THR B 1 357 ? -27.818 -30.019 -64.484 1.00 24.44 357 THR B C 1
ATOM 6785 O O . THR B 1 357 ? -27.789 -31.137 -64.999 1.00 24.33 357 THR B O 1
ATOM 6789 N N . VAL B 1 358 ? -27.910 -29.826 -63.172 1.00 21.16 358 VAL B N 1
ATOM 6790 C CA . VAL B 1 358 ? -27.941 -30.936 -62.227 1.00 22.54 358 VAL B CA 1
ATOM 6791 C C . VAL B 1 358 ? -29.259 -31.704 -62.312 1.00 25.63 358 VAL B C 1
ATOM 6792 O O . VAL B 1 358 ? -30.279 -31.149 -62.724 1.00 21.74 358 VAL B O 1
ATOM 6796 N N . PRO B 1 359 ? -29.234 -32.995 -61.942 1.00 26.05 359 PRO B N 1
ATOM 6797 C CA . PRO B 1 359 ? -30.464 -33.787 -61.847 1.00 29.08 359 PRO B CA 1
ATOM 6798 C C . PRO B 1 359 ? -31.428 -33.188 -60.828 1.00 22.06 359 PRO B C 1
ATOM 6799 O O . PRO B 1 359 ? -30.996 -32.480 -59.918 1.00 27.17 359 PRO B O 1
ATOM 6803 N N . ALA B 1 360 ? -32.718 -33.469 -60.983 1.00 19.89 360 ALA B N 1
ATOM 6804 C CA . ALA B 1 360 ? -33.733 -32.919 -60.092 1.00 28.77 360 ALA B CA 1
ATOM 6805 C C . ALA B 1 360 ? -33.538 -33.389 -58.653 1.00 23.96 360 ALA B C 1
ATOM 6806 O O . ALA B 1 360 ? -33.369 -34.581 -58.396 1.00 24.72 360 ALA B O 1
ATOM 6808 N N . GLY B 1 361 ? -33.557 -32.443 -57.720 1.00 19.56 361 GLY B N 1
ATOM 6809 C CA . GLY B 1 361 ? -33.440 -32.762 -56.310 1.00 17.37 361 GLY B CA 1
ATOM 6810 C C . GLY B 1 361 ? -32.036 -32.593 -55.764 1.00 23.75 361 GLY B C 1
ATOM 6811 O O . GLY B 1 361 ? -31.839 -32.520 -54.551 1.00 28.33 361 GLY B O 1
ATOM 6812 N N . GLU B 1 362 ? -31.057 -32.528 -56.661 1.00 24.12 362 GLU B N 1
ATOM 6813 C CA . GLU B 1 362 ? -29.662 -32.402 -56.256 1.00 22.15 362 GLU B CA 1
ATOM 6814 C C . GLU B 1 362 ? -29.235 -30.941 -56.137 1.00 19.38 362 GLU B C 1
ATOM 6815 O O . GLU B 1 362 ? -29.811 -30.061 -56.777 1.00 16.53 362 GLU B O 1
ATOM 6821 N N . ILE B 1 363 ? -28.225 -30.693 -55.309 1.00 18.12 363 ILE B N 1
ATOM 6822 C CA . ILE B 1 363 ? -27.735 -29.339 -55.069 1.00 18.84 363 ILE B CA 1
ATOM 6823 C C . ILE B 1 363 ? -26.905 -28.827 -56.243 1.00 13.16 363 ILE B C 1
ATOM 6824 O O . ILE B 1 363 ? -26.022 -29.525 -56.740 1.00 17.01 363 ILE B O 1
ATOM 6829 N N . GLY B 1 364 ? -27.197 -27.607 -56.683 1.00 11.82 364 GLY B N 1
ATOM 6830 C CA . GLY B 1 364 ? -26.473 -26.999 -57.783 1.00 15.64 364 GLY B CA 1
ATOM 6831 C C . GLY B 1 364 ? -26.374 -25.490 -57.659 1.00 16.78 364 GLY B C 1
ATOM 6832 O O . GLY B 1 364 ? -27.043 -24.882 -56.823 1.00 13.96 364 GLY B O 1
ATOM 6833 N N . ASN B 1 365 ? -25.533 -24.887 -58.494 1.00 13.84 365 ASN B N 1
ATOM 6834 C CA . ASN B 1 365 ? -25.363 -23.439 -58.503 1.00 12.77 365 ASN B CA 1
ATOM 6835 C C . ASN B 1 365 ? -26.538 -22.735 -59.174 1.00 17.81 365 ASN B C 1
ATOM 6836 O O . ASN B 1 365 ? -27.101 -23.236 -60.147 1.00 17.83 365 ASN B O 1
ATOM 6841 N N . VAL B 1 366 ? -26.901 -21.569 -58.651 1.00 14.91 366 VAL B N 1
ATOM 6842 C CA . VAL B 1 366 ? -28.058 -20.834 -59.150 1.00 14.01 366 VAL B CA 1
ATOM 6843 C C . VAL B 1 366 ? -27.721 -19.911 -60.316 1.00 15.29 366 VAL B C 1
ATOM 6844 O O . VAL B 1 366 ? -26.874 -19.025 -60.198 1.00 18.08 366 VAL B O 1
ATOM 6848 N N . LEU B 1 367 ? -28.391 -20.132 -61.442 1.00 14.66 367 LEU B N 1
ATOM 6849 C CA . LEU B 1 367 ? -28.318 -19.224 -62.579 1.00 12.98 367 LEU B CA 1
ATOM 6850 C C . LEU B 1 367 ? -29.686 -18.588 -62.812 1.00 18.14 367 LEU B C 1
ATOM 6851 O O . LEU B 1 367 ? -30.689 -19.287 -62.968 1.00 16.98 367 LEU B O 1
ATOM 6856 N N . LEU B 1 368 ? -29.723 -17.259 -62.828 1.00 17.18 368 LEU B N 1
ATOM 6857 C CA . LEU B 1 368 ? -30.979 -16.529 -62.968 1.00 11.90 368 LEU B CA 1
ATOM 6858 C C . LEU B 1 368 ? -31.097 -15.843 -64.324 1.00 12.20 368 LEU B C 1
ATOM 6859 O O . LEU B 1 368 ? -30.193 -15.126 -64.751 1.00 14.76 368 LEU B O 1
ATOM 6864 N N . ARG B 1 369 ? -32.223 -16.067 -64.993 1.00 13.74 369 ARG B N 1
ATOM 6865 C CA . ARG B 1 369 ? -32.513 -15.415 -66.265 1.00 14.01 369 ARG B CA 1
ATOM 6866 C C . ARG B 1 369 ? -33.542 -14.311 -66.047 1.00 15.80 369 ARG B C 1
ATOM 6867 O O . ARG B 1 369 ? -34.728 -14.583 -65.857 1.00 15.50 369 ARG B O 1
ATOM 6875 N N . SER B 1 370 ? -33.082 -13.064 -66.076 1.00 16.68 370 SER B N 1
ATOM 6876 C CA . SER B 1 370 ? -33.923 -11.935 -65.694 1.00 14.19 370 SER B CA 1
ATOM 6877 C C . SER B 1 370 ? -33.751 -10.715 -66.590 1.00 14.27 370 SER B C 1
ATOM 6878 O O . SER B 1 370 ? -32.667 -10.464 -67.116 1.00 15.81 370 SER B O 1
ATOM 6881 N N . GLU B 1 371 ? -34.829 -9.953 -66.748 1.00 10.11 371 GLU B N 1
ATOM 6882 C CA . GLU B 1 371 ? -34.781 -8.700 -67.491 1.00 10.52 371 GLU B CA 1
ATOM 6883 C C . GLU B 1 371 ? -34.586 -7.506 -66.561 1.00 11.12 371 GLU B C 1
ATOM 6884 O O . GLU B 1 371 ? -34.570 -6.358 -67.005 1.00 9.89 371 GLU B O 1
ATOM 6890 N N . THR B 1 372 ? -34.439 -7.781 -65.269 1.00 8.39 372 THR B N 1
ATOM 6891 C CA . THR B 1 372 ? -34.239 -6.724 -64.286 1.00 12.90 372 THR B CA 1
ATOM 6892 C C . THR B 1 372 ? -32.828 -6.777 -63.711 1.00 15.50 372 THR B C 1
ATOM 6893 O O . THR B 1 372 ? -32.470 -5.986 -62.838 1.00 11.93 372 THR B O 1
ATOM 6897 N N . ALA B 1 373 ? -32.031 -7.716 -64.208 1.00 13.62 373 ALA B N 1
ATOM 6898 C CA . ALA B 1 373 ? -30.651 -7.861 -63.767 1.00 14.11 373 ALA B CA 1
ATOM 6899 C C . ALA B 1 373 ? -29.773 -6.769 -64.364 1.00 19.14 373 ALA B C 1
ATOM 6900 O O . ALA B 1 373 ? -30.053 -6.258 -65.449 1.00 15.43 373 ALA B O 1
ATOM 6902 N N . ALA B 1 374 ? -28.711 -6.412 -63.649 1.00 15.67 374 ALA B N 1
ATOM 6903 C CA . ALA B 1 374 ? -27.758 -5.428 -64.143 1.00 16.41 374 ALA B CA 1
ATOM 6904 C C . ALA B 1 374 ? -26.990 -5.997 -65.328 1.00 12.27 374 ALA B C 1
ATOM 6905 O O . ALA B 1 374 ? -26.981 -7.208 -65.549 1.00 16.08 374 ALA B O 1
ATOM 6907 N N . LEU B 1 375 ? -26.351 -5.121 -66.093 1.00 10.74 375 LEU B N 1
ATOM 6908 C CA . LEU B 1 375 ? -25.559 -5.552 -67.237 1.00 16.52 375 LEU B CA 1
ATOM 6909 C C . LEU B 1 375 ? -24.168 -5.974 -66.784 1.00 15.98 375 LEU B C 1
ATOM 6910 O O . LEU B 1 375 ? -23.596 -6.934 -67.302 1.00 18.57 375 LEU B O 1
ATOM 6915 N N . SER B 1 376 ? -23.640 -5.252 -65.802 1.00 16.04 376 SER B N 1
ATOM 6916 C CA . SER B 1 376 ? -22.317 -5.520 -65.258 1.00 12.88 376 SER B CA 1
ATOM 6917 C C . SER B 1 376 ? -22.140 -4.757 -63.953 1.00 17.22 376 SER B C 1
ATOM 6918 O O . SER B 1 376 ? -23.026 -4.010 -63.540 1.00 16.18 376 SER B O 1
ATOM 6921 N N . TYR B 1 377 ? -20.998 -4.950 -63.302 1.00 15.38 377 TYR B N 1
ATOM 6922 C CA . TYR B 1 377 ? -20.663 -4.161 -62.124 1.00 13.95 377 TYR B CA 1
ATOM 6923 C C . TYR B 1 377 ? -20.051 -2.841 -62.567 1.00 15.41 377 TYR B C 1
ATOM 6924 O O . TYR B 1 377 ? -19.778 -2.643 -63.751 1.00 20.96 377 TYR B O 1
ATOM 6933 N N . TRP B 1 378 ? -19.839 -1.936 -61.620 1.00 12.47 378 TRP B N 1
ATOM 6934 C CA . TRP B 1 378 ? -19.162 -0.684 -61.923 1.00 14.78 378 TRP B CA 1
ATOM 6935 C C . TRP B 1 378 ? -17.704 -0.767 -61.488 1.00 19.63 378 TRP B C 1
ATOM 6936 O O . TRP B 1 378 ? -17.410 -1.022 -60.318 1.00 16.87 378 TRP B O 1
ATOM 6947 N N . HIS B 1 379 ? -16.802 -0.564 -62.445 1.00 12.69 379 HIS B N 1
ATOM 6948 C CA . HIS B 1 379 ? -15.361 -0.664 -62.214 1.00 15.98 379 HIS B CA 1
ATOM 6949 C C . HIS B 1 379 ? -14.943 -2.027 -61.672 1.00 18.45 379 HIS B C 1
ATOM 6950 O O . HIS B 1 379 ? -14.170 -2.118 -60.719 1.00 24.72 379 HIS B O 1
ATOM 6957 N N . ASN B 1 380 ? -15.452 -3.079 -62.306 1.00 15.54 380 ASN B N 1
ATOM 6958 C CA . ASN B 1 380 ? -15.104 -4.452 -61.960 1.00 16.87 380 ASN B CA 1
ATOM 6959 C C . ASN B 1 380 ? -15.200 -5.357 -63.186 1.00 19.69 380 ASN B C 1
ATOM 6960 O O . ASN B 1 380 ? -16.077 -6.217 -63.270 1.00 18.63 380 ASN B O 1
ATOM 6965 N N . PHE B 1 381 ? -14.294 -5.149 -64.136 1.00 22.03 381 PHE B N 1
ATOM 6966 C CA . PHE B 1 381 ? -14.310 -5.873 -65.403 1.00 16.56 381 PHE B CA 1
ATOM 6967 C C . PHE B 1 381 ? -14.241 -7.387 -65.218 1.00 18.89 381 PHE B C 1
ATOM 6968 O O . PHE B 1 381 ? -14.980 -8.132 -65.861 1.00 13.42 381 PHE B O 1
ATOM 6976 N N . GLU B 1 382 ? -13.352 -7.833 -64.337 1.00 20.09 382 GLU B N 1
ATOM 6977 C CA . GLU B 1 382 ? -13.141 -9.259 -64.111 1.00 20.62 382 GLU B CA 1
ATOM 6978 C C . GLU B 1 382 ? -14.368 -9.949 -63.515 1.00 17.84 382 GLU B C 1
ATOM 6979 O O . GLU B 1 382 ? -14.798 -10.994 -64.003 1.00 17.01 382 GLU B O 1
ATOM 6985 N N . LYS B 1 383 ? -14.927 -9.361 -62.462 1.00 16.58 383 LYS B N 1
ATOM 6986 C CA . LYS B 1 383 ? -16.064 -9.958 -61.767 1.00 18.46 383 LYS B CA 1
ATOM 6987 C C . LYS B 1 383 ? -17.361 -9.879 -62.570 1.00 18.45 383 LYS B C 1
ATOM 6988 O O . LYS B 1 383 ? -18.233 -10.739 -62.436 1.00 17.03 383 LYS B O 1
ATOM 6994 N N . SER B 1 384 ? -17.489 -8.847 -63.399 1.00 15.53 384 SER B N 1
ATOM 6995 C CA . SER B 1 384 ? -18.675 -8.685 -64.234 1.00 16.44 384 SER B CA 1
ATOM 6996 C C . SER B 1 384 ? -18.818 -9.843 -65.213 1.00 17.22 384 SER B C 1
ATOM 6997 O O . SER B 1 384 ? -19.927 -10.278 -65.520 1.00 21.74 384 SER B O 1
ATOM 7000 N N . ARG B 1 385 ? -17.686 -10.344 -65.695 1.00 13.13 385 ARG B N 1
ATOM 7001 C CA . ARG B 1 385 ? -17.682 -11.433 -66.662 1.00 19.67 385 ARG B CA 1
ATOM 7002 C C . ARG B 1 385 ? -17.749 -12.792 -65.973 1.00 19.94 385 ARG B C 1
ATOM 7003 O O . ARG B 1 385 ? -17.909 -13.823 -66.625 1.00 26.62 385 ARG B O 1
ATOM 7011 N N . GLN B 1 386 ? -17.627 -12.787 -64.649 1.00 23.15 386 GLN B N 1
ATOM 7012 C CA . GLN B 1 386 ? -17.751 -14.010 -63.865 1.00 23.03 386 GLN B CA 1
ATOM 7013 C C . GLN B 1 386 ? -19.166 -14.153 -63.316 1.00 18.04 386 GLN B C 1
ATOM 7014 O O . GLN B 1 386 ? -19.621 -15.258 -63.021 1.00 21.65 386 GLN B O 1
ATOM 7020 N N . THR B 1 387 ? -19.858 -13.027 -63.188 1.00 18.85 387 THR B N 1
ATOM 7021 C CA . THR B 1 387 ? -21.186 -13.006 -62.587 1.00 22.33 387 THR B CA 1
ATOM 7022 C C . THR B 1 387 ? -22.291 -12.948 -63.638 1.00 21.44 387 THR B C 1
ATOM 7023 O O . THR B 1 387 ? -23.215 -13.763 -63.628 1.00 25.04 387 THR B O 1
ATOM 7027 N N . PHE B 1 388 ? -22.192 -11.982 -64.545 1.00 17.44 388 PHE B N 1
ATOM 7028 C CA . PHE B 1 388 ? -23.203 -11.796 -65.577 1.00 14.23 388 PHE B CA 1
ATOM 7029 C C . PHE B 1 388 ? -22.861 -12.599 -66.827 1.00 18.51 388 PHE B C 1
ATOM 7030 O O . PHE B 1 388 ? -22.184 -12.111 -67.732 1.00 21.15 388 PHE B O 1
ATOM 7038 N N . GLN B 1 389 ? -23.341 -13.838 -66.866 1.00 18.17 389 GLN B N 1
ATOM 7039 C CA . GLN B 1 389 ? -22.999 -14.768 -67.934 1.00 16.76 389 GLN B CA 1
ATOM 7040 C C . GLN B 1 389 ? -24.055 -14.780 -69.033 1.00 16.94 389 GLN B C 1
ATOM 7041 O O . GLN B 1 389 ? -24.822 -15.735 -69.160 1.00 17.06 389 GLN B O 1
ATOM 7047 N N . GLY B 1 390 ? -24.084 -13.717 -69.828 1.00 16.62 390 GLY B N 1
ATOM 7048 C CA . GLY B 1 390 ? -25.054 -13.596 -70.899 1.00 14.83 390 GLY B CA 1
ATOM 7049 C C . GLY B 1 390 ? -26.457 -13.383 -70.369 1.00 18.18 390 GLY B C 1
ATOM 7050 O O . GLY B 1 390 ? -26.713 -12.434 -69.627 1.00 17.35 390 GLY B O 1
ATOM 7051 N N . GLU B 1 391 ? -27.368 -14.276 -70.744 1.00 23.72 391 GLU B N 1
ATOM 7052 C CA . GLU B 1 391 ? -28.756 -14.184 -70.306 1.00 24.38 391 GLU B CA 1
ATOM 7053 C C . GLU B 1 391 ? -28.942 -14.758 -68.905 1.00 23.18 391 GLU B C 1
ATOM 7054 O O . GLU B 1 391 ? -30.048 -14.749 -68.365 1.00 20.54 391 GLU B O 1
ATOM 7060 N N . TRP B 1 392 ? -27.857 -15.253 -68.321 1.00 17.85 392 TRP B N 1
ATOM 7061 C CA . TRP B 1 392 ? -27.921 -15.873 -67.004 1.00 15.55 392 TRP B CA 1
ATOM 7062 C C . TRP B 1 392 ? -27.105 -15.116 -65.964 1.00 13.96 392 TRP B C 1
ATOM 7063 O O . TRP B 1 392 ? -26.046 -14.567 -66.266 1.00 19.92 392 TRP B O 1
ATOM 7074 N N . LEU B 1 393 ? -27.614 -15.092 -64.738 1.00 14.96 393 LEU B N 1
ATOM 7075 C CA . LEU B 1 393 ? -26.947 -14.416 -63.634 1.00 15.29 393 LEU B CA 1
ATOM 7076 C C . LEU B 1 393 ? -26.556 -15.411 -62.550 1.00 14.15 393 LEU B C 1
ATOM 7077 O O . LEU B 1 393 ? -27.412 -16.087 -61.980 1.00 15.44 393 LEU B O 1
ATOM 7082 N N . ALA B 1 394 ? -25.261 -15.500 -62.267 1.00 16.33 394 ALA B N 1
ATOM 7083 C CA . ALA B 1 394 ? -24.775 -16.360 -61.195 1.00 14.71 394 ALA B CA 1
ATOM 7084 C C . ALA B 1 394 ? -24.882 -15.639 -59.855 1.00 19.27 394 ALA B C 1
ATOM 7085 O O . ALA B 1 394 ? -24.200 -14.641 -59.623 1.00 24.75 394 ALA B O 1
ATOM 7087 N N . THR B 1 395 ? -25.740 -16.147 -58.976 1.00 15.20 395 THR B N 1
ATOM 7088 C CA . THR B 1 395 ? -25.988 -15.499 -57.692 1.00 22.02 395 THR B CA 1
ATOM 7089 C C . THR B 1 395 ? -25.037 -15.980 -56.597 1.00 17.36 395 THR B C 1
ATOM 7090 O O . THR B 1 395 ? -25.022 -15.432 -55.494 1.00 16.93 395 THR B O 1
ATOM 7094 N N . GLY B 1 396 ? -24.246 -17.003 -56.904 1.00 14.56 396 GLY B N 1
ATOM 7095 C CA . GLY B 1 396 ? -23.293 -17.542 -55.950 1.00 16.37 396 GLY B CA 1
ATOM 7096 C C . GLY B 1 396 ? -23.950 -18.333 -54.834 1.00 16.18 396 GLY B C 1
ATOM 7097 O O . GLY B 1 396 ? -23.389 -18.469 -53.746 1.00 13.92 396 GLY B O 1
ATOM 7098 N N . ASP B 1 397 ? -25.141 -18.857 -55.106 1.00 12.36 397 ASP B N 1
ATOM 7099 C CA . ASP B 1 397 ? -25.889 -19.626 -54.116 1.00 14.26 397 ASP B CA 1
ATOM 7100 C C . ASP B 1 397 ? -26.041 -21.090 -54.511 1.00 14.05 397 ASP B C 1
ATOM 7101 O O . ASP B 1 397 ? -26.183 -21.417 -55.690 1.00 14.04 397 ASP B O 1
ATOM 7106 N N . LYS B 1 398 ? -26.012 -21.966 -53.513 1.00 13.83 398 LYS B N 1
ATOM 7107 C CA . LYS B 1 398 ? -26.305 -23.376 -53.721 1.00 14.46 398 LYS B CA 1
ATOM 7108 C C . LYS B 1 398 ? -27.756 -23.647 -53.344 1.00 14.70 398 LYS B C 1
ATOM 7109 O O . LYS B 1 398 ? -28.182 -23.348 -52.229 1.00 14.94 398 LYS B O 1
ATOM 7115 N N . TYR B 1 399 ? -28.511 -24.207 -54.281 1.00 17.72 399 TYR B N 1
ATOM 7116 C CA . TYR B 1 399 ? -29.928 -24.473 -54.071 1.00 15.16 399 TYR B CA 1
ATOM 7117 C C . TYR B 1 399 ? -30.286 -25.894 -54.478 1.00 15.11 399 TYR B C 1
ATOM 7118 O O . TYR B 1 399 ? -29.586 -26.517 -55.276 1.00 15.68 399 TYR B O 1
ATOM 7127 N N . PHE B 1 400 ? -31.381 -26.403 -53.925 1.00 18.57 400 PHE B N 1
ATOM 7128 C CA . PHE B 1 400 ? -31.970 -27.639 -54.423 1.00 18.83 400 PHE B CA 1
ATOM 7129 C C . PHE B 1 400 ? -33.489 -27.525 -54.456 1.00 17.61 400 PHE B C 1
ATOM 7130 O O . PHE B 1 400 ? -34.078 -26.718 -53.737 1.00 18.13 400 PHE B O 1
ATOM 7138 N N . VAL B 1 401 ? -34.115 -28.333 -55.302 1.00 16.80 401 VAL B N 1
ATOM 7139 C CA . VAL B 1 401 ? -35.561 -28.311 -55.447 1.00 20.94 401 VAL B CA 1
ATOM 7140 C C . VAL B 1 401 ? -36.157 -29.609 -54.921 1.00 21.54 401 VAL B C 1
ATOM 7141 O O . VAL B 1 401 ? -35.765 -30.693 -55.352 1.00 19.45 401 VAL B O 1
ATOM 7145 N N . ASP B 1 402 ? -37.101 -29.505 -53.990 1.00 18.02 402 ASP B N 1
ATOM 7146 C CA . ASP B 1 402 ? -37.749 -30.701 -53.462 1.00 16.78 402 ASP B CA 1
ATOM 7147 C C . ASP B 1 402 ? -38.688 -31.324 -54.490 1.00 21.28 402 ASP B C 1
ATOM 7148 O O . ASP B 1 402 ? -38.854 -30.800 -55.592 1.00 17.49 402 ASP B O 1
ATOM 7153 N N . ALA B 1 403 ? -39.302 -32.440 -54.118 1.00 22.94 403 ALA B N 1
ATOM 7154 C CA . ALA B 1 403 ? -40.155 -33.186 -55.033 1.00 26.50 403 ALA B CA 1
ATOM 7155 C C . ALA B 1 403 ? -41.370 -32.382 -55.494 1.00 26.32 403 ALA B C 1
ATOM 7156 O O . ALA B 1 403 ? -41.880 -32.598 -56.589 1.00 30.60 403 ALA B O 1
ATOM 7158 N N . ASP B 1 404 ? -41.820 -31.447 -54.665 1.00 23.15 404 ASP B N 1
ATOM 7159 C CA . ASP B 1 404 ? -43.010 -30.663 -54.983 1.00 25.90 404 ASP B CA 1
ATOM 7160 C C . ASP B 1 404 ? -42.706 -29.393 -55.779 1.00 24.99 404 ASP B C 1
ATOM 7161 O O . ASP B 1 404 ? -43.614 -28.635 -56.121 1.00 29.66 404 ASP B O 1
ATOM 7166 N N . GLY B 1 405 ? -41.429 -29.165 -56.071 1.00 19.99 405 GLY B N 1
ATOM 7167 C CA . GLY B 1 405 ? -41.032 -28.049 -56.910 1.00 18.05 405 GLY B CA 1
ATOM 7168 C C . GLY B 1 405 ? -40.636 -26.792 -56.157 1.00 16.99 405 GLY B C 1
ATOM 7169 O O . GLY B 1 405 ? -40.496 -25.725 -56.755 1.00 17.79 405 GLY B O 1
ATOM 7170 N N . TYR B 1 406 ? -40.452 -26.913 -54.846 1.00 15.42 406 TYR B N 1
ATOM 7171 C CA . TYR B 1 406 ? -40.050 -25.775 -54.025 1.00 15.34 406 TYR B CA 1
ATOM 7172 C C . TYR B 1 406 ? -38.533 -25.690 -53.890 1.00 20.53 406 TYR B C 1
ATOM 7173 O O . TYR B 1 406 ? -37.860 -26.701 -53.689 1.00 18.62 406 TYR B O 1
ATOM 7182 N N . TYR B 1 407 ? -38.003 -24.475 -53.998 1.00 22.03 407 TYR B N 1
ATOM 7183 C CA . TYR B 1 407 ? -36.563 -24.248 -53.920 1.00 20.07 407 TYR B CA 1
ATOM 7184 C C . TYR B 1 407 ? -36.092 -24.043 -52.484 1.00 18.49 407 TYR B C 1
ATOM 7185 O O . TYR B 1 407 ? -36.636 -23.213 -51.755 1.00 19.80 407 TYR B O 1
ATOM 7194 N N . TRP B 1 408 ? -35.074 -24.800 -52.087 1.00 17.63 408 TRP B N 1
ATOM 7195 C CA . TRP B 1 408 ? -34.501 -24.683 -50.750 1.00 14.93 408 TRP B CA 1
ATOM 7196 C C . TRP B 1 408 ? -33.062 -24.182 -50.803 1.00 18.58 408 TRP B C 1
ATOM 7197 O O . TRP B 1 408 ? -32.239 -24.698 -51.560 1.00 17.53 408 TRP B O 1
ATOM 7208 N N . HIS B 1 409 ? -32.766 -23.175 -49.988 1.00 18.70 409 HIS B N 1
ATOM 7209 C CA . HIS B 1 409 ? -31.435 -22.585 -49.939 1.00 14.44 409 HIS B CA 1
ATOM 7210 C C . HIS B 1 409 ? -30.475 -23.455 -49.134 1.00 15.95 409 HIS B C 1
ATOM 7211 O O . HIS B 1 409 ? -30.630 -23.606 -47.923 1.00 15.45 409 HIS B O 1
ATOM 7218 N N . ALA B 1 410 ? -29.487 -24.028 -49.812 1.00 22.82 410 ALA B N 1
ATOM 7219 C CA . ALA B 1 410 ? -28.458 -24.808 -49.134 1.00 17.20 410 ALA B CA 1
ATOM 7220 C C . ALA B 1 410 ? -27.464 -23.873 -48.459 1.00 17.69 410 ALA B C 1
ATOM 7221 O O . ALA B 1 410 ? -26.868 -24.213 -47.437 1.00 14.93 410 ALA B O 1
ATOM 7223 N N . GLY B 1 411 ? -27.298 -22.688 -49.038 1.00 16.19 411 GLY B N 1
ATOM 7224 C CA . GLY B 1 411 ? -26.400 -21.686 -48.494 1.00 13.39 411 GLY B CA 1
ATOM 7225 C C . GLY B 1 411 ? -25.539 -21.066 -49.575 1.00 17.14 411 GLY B C 1
ATOM 7226 O O . GLY B 1 411 ? -25.550 -21.520 -50.720 1.00 16.49 411 GLY B O 1
ATOM 7227 N N . ARG B 1 412 ? -24.805 -20.016 -49.218 1.00 21.53 412 ARG B N 1
ATOM 7228 C CA . ARG B 1 412 ? -23.811 -19.444 -50.117 1.00 16.82 412 ARG B CA 1
ATOM 7229 C C . ARG B 1 412 ? -22.793 -20.524 -50.445 1.00 18.39 412 ARG B C 1
ATOM 7230 O O . ARG B 1 412 ? -22.512 -21.387 -49.613 1.00 22.16 412 ARG B O 1
ATOM 7238 N N . SER B 1 413 ? -22.249 -20.482 -51.657 1.00 23.59 413 SER B N 1
ATOM 7239 C CA . SER B 1 413 ? -21.230 -21.443 -52.065 1.00 17.38 413 SER B CA 1
ATOM 7240 C C . SER B 1 413 ? -20.031 -21.384 -51.127 1.00 17.36 413 SER B C 1
ATOM 7241 O O . SER B 1 413 ? -19.446 -22.411 -50.787 1.00 24.76 413 SER B O 1
ATOM 7244 N N . ASP B 1 414 ? -19.685 -20.176 -50.696 1.00 21.34 414 ASP B N 1
ATOM 7245 C CA . ASP B 1 414 ? -18.563 -19.974 -49.788 1.00 25.17 414 ASP B CA 1
ATOM 7246 C C . ASP B 1 414 ? -18.876 -20.449 -48.371 1.00 23.26 414 ASP B C 1
ATOM 7247 O O . ASP B 1 414 ? -17.979 -20.560 -47.536 1.00 29.03 414 ASP B O 1
ATOM 7252 N N . ASP B 1 415 ? -20.148 -20.727 -48.102 1.00 16.98 415 ASP B N 1
ATOM 7253 C CA . ASP B 1 415 ? -20.566 -21.166 -46.775 1.00 15.39 415 ASP B CA 1
ATOM 7254 C C . ASP B 1 415 ? -20.811 -22.671 -46.722 1.00 18.66 415 ASP B C 1
ATOM 7255 O O . ASP B 1 415 ? -21.028 -23.232 -45.649 1.00 22.08 415 ASP B O 1
ATOM 7260 N N . MET B 1 416 ? -20.773 -23.317 -47.884 1.00 15.67 416 MET B N 1
ATOM 7261 C CA . MET B 1 416 ? -21.043 -24.749 -47.987 1.00 20.86 416 MET B CA 1
ATOM 7262 C C . MET B 1 416 ? -19.924 -25.602 -47.393 1.00 25.72 416 MET B C 1
ATOM 7263 O O . MET B 1 416 ? -18.749 -25.409 -47.703 1.00 30.49 416 MET B O 1
ATOM 7268 N N . LEU B 1 417 ? -20.298 -26.553 -46.542 1.00 25.81 417 LEU B N 1
ATOM 7269 C CA . LEU B 1 417 ? -19.326 -27.424 -45.887 1.00 26.11 417 LEU B CA 1
ATOM 7270 C C . LEU B 1 417 ? -19.110 -28.728 -46.648 1.00 29.73 417 LEU B C 1
ATOM 7271 O O . LEU B 1 417 ? -20.023 -29.246 -47.291 1.00 37.76 417 LEU B O 1
ATOM 7276 N N . LYS B 1 418 ? -17.894 -29.254 -46.565 1.00 34.20 418 LYS B N 1
ATOM 7277 C CA . LYS B 1 418 ? -17.584 -30.561 -47.130 1.00 37.86 418 LYS B CA 1
ATOM 7278 C C . LYS B 1 418 ? -17.110 -31.523 -46.045 1.00 40.63 418 LYS B C 1
ATOM 7279 O O . LYS B 1 418 ? -15.961 -31.463 -45.604 1.00 46.85 418 LYS B O 1
ATOM 7285 N N . VAL B 1 419 ? -18.006 -32.405 -45.616 1.00 32.86 419 VAL B N 1
ATOM 7286 C CA . VAL B 1 419 ? -17.679 -33.369 -44.573 1.00 36.81 419 VAL B CA 1
ATOM 7287 C C . VAL B 1 419 ? -17.682 -34.794 -45.115 1.00 42.52 419 VAL B C 1
ATOM 7288 O O . VAL B 1 419 ? -18.739 -35.398 -45.304 1.00 39.97 419 VAL B O 1
ATOM 7292 N N . GLY B 1 420 ? -16.488 -35.321 -45.371 1.00 40.15 420 GLY B N 1
ATOM 7293 C CA . GLY B 1 420 ? -16.336 -36.679 -45.858 1.00 36.51 420 GLY B CA 1
ATOM 7294 C C . GLY B 1 420 ? -16.841 -36.874 -47.275 1.00 39.63 420 GLY B C 1
ATOM 7295 O O . GLY B 1 420 ? -17.459 -37.892 -47.587 1.00 41.60 420 GLY B O 1
ATOM 7296 N N . GLY B 1 421 ? -16.583 -35.894 -48.135 1.00 38.66 421 GLY B N 1
ATOM 7297 C CA . GLY B 1 421 ? -16.969 -35.985 -49.531 1.00 37.46 421 GLY B CA 1
ATOM 7298 C C . GLY B 1 421 ? -18.420 -35.632 -49.801 1.00 41.02 421 GLY B C 1
ATOM 7299 O O . GLY B 1 421 ? -18.859 -35.627 -50.951 1.00 45.17 421 GLY B O 1
ATOM 7300 N N . ILE B 1 422 ? -19.169 -35.334 -48.743 1.00 40.41 422 ILE B N 1
ATOM 7301 C CA . ILE B 1 422 ? -20.579 -34.986 -48.882 1.00 41.64 422 ILE B CA 1
ATOM 7302 C C . ILE B 1 422 ? -20.825 -33.516 -48.550 1.00 38.08 422 ILE B C 1
ATOM 7303 O O . ILE B 1 422 ? -20.278 -32.992 -47.579 1.00 36.60 422 ILE B O 1
ATOM 7308 N N . TRP B 1 423 ? -21.643 -32.854 -49.366 1.00 37.21 423 TRP B N 1
ATOM 7309 C CA . TRP B 1 423 ? -22.050 -31.482 -49.091 1.00 37.91 423 TRP B CA 1
ATOM 7310 C C . TRP B 1 423 ? -22.821 -31.405 -47.780 1.00 27.50 423 TRP B C 1
ATOM 7311 O O . TRP B 1 423 ? -23.713 -32.215 -47.526 1.00 25.12 423 TRP B O 1
ATOM 7322 N N . VAL B 1 424 ? -22.472 -30.431 -46.949 1.00 28.20 424 VAL B N 1
ATOM 7323 C CA . VAL B 1 424 ? -23.214 -30.177 -45.721 1.00 22.13 424 VAL B CA 1
ATOM 7324 C C . VAL B 1 424 ? -23.756 -28.755 -45.733 1.00 23.23 424 VAL B C 1
ATOM 7325 O O . VAL B 1 424 ? -22.994 -27.788 -45.758 1.00 22.20 424 VAL B O 1
ATOM 7329 N N . SER B 1 425 ? -25.080 -28.639 -45.728 1.00 18.31 425 SER B N 1
ATOM 7330 C CA . SER B 1 425 ? -25.737 -27.341 -45.787 1.00 18.77 425 SER B CA 1
ATOM 7331 C C . SER B 1 425 ? -25.742 -26.651 -44.429 1.00 19.14 425 SER B C 1
ATOM 7332 O O . SER B 1 425 ? -26.319 -27.165 -43.472 1.00 18.36 425 SER B O 1
ATOM 7335 N N . PRO B 1 426 ? -25.095 -25.479 -44.344 1.00 17.78 426 PRO B N 1
ATOM 7336 C CA . PRO B 1 426 ? -25.103 -24.687 -43.110 1.00 16.25 426 PRO B CA 1
ATOM 7337 C C . PRO B 1 426 ? -26.510 -24.207 -42.770 1.00 21.68 426 PRO B C 1
ATOM 7338 O O . PRO B 1 426 ? -26.864 -24.138 -41.594 1.00 19.64 426 PRO B O 1
ATOM 7342 N N . VAL B 1 427 ? -27.299 -23.887 -43.793 1.00 18.35 427 VAL B N 1
ATOM 7343 C CA . VAL B 1 427 ? -28.674 -23.440 -43.597 1.00 17.26 427 VAL B CA 1
ATOM 7344 C C . VAL B 1 427 ? -29.501 -24.523 -42.912 1.00 16.93 427 VAL B C 1
ATOM 7345 O O . VAL B 1 427 ? -30.250 -24.248 -41.974 1.00 14.55 427 VAL B O 1
ATOM 7349 N N . GLU B 1 428 ? -29.348 -25.755 -43.384 1.00 18.21 428 GLU B N 1
ATOM 7350 C CA . GLU B 1 428 ? -30.066 -26.893 -42.826 1.00 17.61 428 GLU B CA 1
ATOM 7351 C C . GLU B 1 428 ? -29.705 -27.129 -41.362 1.00 19.92 428 GLU B C 1
ATOM 7352 O O . GLU B 1 428 ? -30.582 -27.347 -40.526 1.00 16.45 428 GLU B O 1
ATOM 7358 N N . VAL B 1 429 ? -28.411 -27.084 -41.059 1.00 19.50 429 VAL B N 1
ATOM 7359 C CA . VAL B 1 429 ? -27.935 -27.313 -39.699 1.00 18.07 429 VAL B CA 1
ATOM 7360 C C . VAL B 1 429 ? -28.365 -26.180 -38.770 1.00 18.11 429 VAL B C 1
ATOM 7361 O O . VAL B 1 429 ? -28.724 -26.414 -37.615 1.00 18.30 429 VAL B O 1
ATOM 7365 N N . GLU B 1 430 ? -28.336 -24.953 -39.281 1.00 18.96 430 GLU B N 1
ATOM 7366 C CA . GLU B 1 430 ? -28.813 -23.800 -38.523 1.00 20.16 430 GLU B CA 1
ATOM 7367 C C . GLU B 1 430 ? -30.322 -23.877 -38.315 1.00 20.10 430 GLU B C 1
ATOM 7368 O O . GLU B 1 430 ? -30.840 -23.451 -37.283 1.00 21.73 430 GLU B O 1
ATOM 7374 N N . SER B 1 431 ? -31.021 -24.425 -39.305 1.00 19.54 431 SER B N 1
ATOM 7375 C CA . SER B 1 431 ? -32.469 -24.585 -39.230 1.00 21.59 431 SER B CA 1
ATOM 7376 C C . SER B 1 431 ? -32.852 -25.591 -38.151 1.00 20.68 431 SER B C 1
ATOM 7377 O O . SER B 1 431 ? -33.875 -25.442 -37.485 1.00 24.10 431 SER B O 1
ATOM 7380 N N . THR B 1 432 ? -32.024 -26.617 -37.985 1.00 19.04 432 THR B N 1
ATOM 7381 C CA . THR B 1 432 ? -32.263 -27.642 -36.976 1.00 23.08 432 THR B CA 1
ATOM 7382 C C . THR B 1 432 ? -31.955 -27.110 -35.579 1.00 25.90 432 THR B C 1
ATOM 7383 O O . THR B 1 432 ? -32.700 -27.357 -34.631 1.00 24.42 432 THR B O 1
ATOM 7387 N N . LEU B 1 433 ? -30.855 -26.373 -35.465 1.00 23.72 433 LEU B N 1
ATOM 7388 C CA . LEU B 1 433 ? -30.424 -25.813 -34.188 1.00 28.56 433 LEU B CA 1
ATOM 7389 C C . LEU B 1 433 ? -31.431 -24.827 -33.605 1.00 23.69 433 LEU B C 1
ATOM 7390 O O . LEU B 1 433 ? -31.652 -24.797 -32.394 1.00 26.37 433 LEU B O 1
ATOM 7395 N N . ILE B 1 434 ? -32.042 -24.021 -34.468 1.00 23.45 434 ILE B N 1
ATOM 7396 C CA . ILE B 1 434 ? -32.971 -22.992 -34.014 1.00 30.20 434 ILE B CA 1
ATOM 7397 C C . ILE B 1 434 ? -34.288 -23.596 -33.526 1.00 25.18 434 ILE B C 1
ATOM 7398 O O . ILE B 1 434 ? -35.066 -22.935 -32.838 1.00 24.67 434 ILE B O 1
ATOM 7403 N N . GLN B 1 435 ? -34.526 -24.858 -33.875 1.00 24.73 435 GLN B N 1
ATOM 7404 C CA . GLN B 1 435 ? -35.722 -25.564 -33.430 1.00 23.95 435 GLN B CA 1
ATOM 7405 C C . GLN B 1 435 ? -35.715 -25.760 -31.918 1.00 25.81 435 GLN B C 1
ATOM 7406 O O . GLN B 1 435 ? -36.769 -25.888 -31.295 1.00 34.12 435 GLN B O 1
ATOM 7412 N N . HIS B 1 436 ? -34.522 -25.787 -31.334 1.00 26.79 436 HIS B N 1
ATOM 7413 C CA . HIS B 1 436 ? -34.389 -25.872 -29.888 1.00 29.99 436 HIS B CA 1
ATOM 7414 C C . HIS B 1 436 ? -34.905 -24.579 -29.270 1.00 29.50 436 HIS B C 1
ATOM 7415 O O . HIS B 1 436 ? -34.540 -23.490 -29.713 1.00 29.46 436 HIS B O 1
ATOM 7422 N N . PRO B 1 437 ? -35.764 -24.695 -28.246 1.00 37.96 437 PRO B N 1
ATOM 7423 C CA . PRO B 1 437 ? -36.416 -23.543 -27.610 1.00 34.28 437 PRO B CA 1
ATOM 7424 C C . PRO B 1 437 ? -35.442 -22.575 -26.939 1.00 39.23 437 PRO B C 1
ATOM 7425 O O . PRO B 1 437 ? -35.817 -21.436 -26.661 1.00 37.00 437 PRO B O 1
ATOM 7429 N N . ALA B 1 438 ? -34.216 -23.021 -26.683 1.00 29.87 438 ALA B N 1
ATOM 7430 C CA . ALA B 1 438 ? -33.218 -22.175 -26.038 1.00 34.95 438 ALA B CA 1
ATOM 7431 C C . ALA B 1 438 ? -32.463 -21.316 -27.048 1.00 42.39 438 ALA B C 1
ATOM 7432 O O . ALA B 1 438 ? -32.018 -20.213 -26.729 1.00 40.53 438 ALA B O 1
ATOM 7434 N N . VAL B 1 439 ? -32.325 -21.826 -28.268 1.00 35.90 439 VAL B N 1
ATOM 7435 C CA . VAL B 1 439 ? -31.582 -21.129 -29.312 1.00 32.21 439 VAL B CA 1
ATOM 7436 C C . VAL B 1 439 ? -32.397 -20.002 -29.942 1.00 33.70 439 VAL B C 1
ATOM 7437 O O . VAL B 1 439 ? -33.511 -20.221 -30.417 1.00 38.80 439 VAL B O 1
ATOM 7441 N N . GLN B 1 440 ? -31.837 -18.796 -29.941 1.00 32.87 440 GLN B N 1
ATOM 7442 C CA . GLN B 1 440 ? -32.477 -17.658 -30.589 1.00 35.62 440 GLN B CA 1
ATOM 7443 C C . GLN B 1 440 ? -32.100 -17.618 -32.066 1.00 34.88 440 GLN B C 1
ATOM 7444 O O . GLN B 1 440 ? -32.965 -17.638 -32.942 1.00 33.25 440 GLN B O 1
ATOM 7450 N N . GLU B 1 441 ? -30.799 -17.557 -32.330 1.00 24.11 441 GLU B N 1
ATOM 7451 C CA . GLU B 1 441 ? -30.275 -17.653 -33.686 1.00 33.56 441 GLU B CA 1
ATOM 7452 C C . GLU B 1 441 ? -28.884 -18.271 -33.643 1.00 29.54 441 GLU B C 1
ATOM 7453 O O . GLU B 1 441 ? -28.269 -18.352 -32.580 1.00 24.64 441 GLU B O 1
ATOM 7459 N N . CYS B 1 442 ? -28.388 -18.708 -34.794 1.00 28.49 442 CYS B N 1
ATOM 7460 C CA . CYS B 1 442 ? -27.101 -19.389 -34.835 1.00 26.05 442 CYS B CA 1
ATOM 7461 C C . CYS B 1 442 ? -26.455 -19.346 -36.212 1.00 26.21 442 CYS B C 1
ATOM 7462 O O . CYS B 1 442 ? -27.086 -18.968 -37.200 1.00 27.35 442 CYS B O 1
ATOM 7465 N N . ALA B 1 443 ? -25.188 -19.741 -36.263 1.00 18.02 443 ALA B N 1
ATOM 7466 C CA . ALA B 1 443 ? -24.449 -19.811 -37.514 1.00 17.01 443 ALA B CA 1
ATOM 7467 C C . ALA B 1 443 ? -23.524 -21.022 -37.508 1.00 17.73 443 ALA B C 1
ATOM 7468 O O . ALA B 1 443 ? -22.887 -21.323 -36.499 1.00 16.36 443 ALA B O 1
ATOM 7470 N N . VAL B 1 444 ? -23.458 -21.718 -38.638 1.00 21.55 444 VAL B N 1
ATOM 7471 C CA . VAL B 1 444 ? -22.624 -22.908 -38.757 1.00 18.96 444 VAL B CA 1
ATOM 7472 C C . VAL B 1 444 ? -21.584 -22.740 -39.859 1.00 21.96 444 VAL B C 1
ATOM 7473 O O . VAL B 1 444 ? -21.922 -22.429 -41.000 1.00 21.85 444 VAL B O 1
ATOM 7477 N N . ILE B 1 445 ? -20.317 -22.943 -39.510 1.00 22.31 445 ILE B N 1
ATOM 7478 C CA . ILE B 1 445 ? -19.231 -22.838 -40.478 1.00 23.17 445 ILE B CA 1
ATOM 7479 C C . ILE B 1 445 ? -18.434 -24.135 -40.556 1.00 23.94 445 ILE B C 1
ATOM 7480 O O . ILE B 1 445 ? -18.677 -25.073 -39.796 1.00 22.99 445 ILE B O 1
ATOM 7485 N N . GLY B 1 446 ? -17.480 -24.179 -41.480 1.00 23.33 446 GLY B N 1
ATOM 7486 C CA . GLY B 1 446 ? -16.589 -25.318 -41.608 1.00 30.19 446 GLY B CA 1
ATOM 7487 C C . GLY B 1 446 ? -15.270 -25.076 -40.899 1.00 30.56 446 GLY B C 1
ATOM 7488 O O . GLY B 1 446 ? -14.632 -24.040 -41.090 1.00 32.35 446 GLY B O 1
ATOM 7489 N N . CYS B 1 447 ? -14.862 -26.037 -40.078 1.00 30.39 447 CYS B N 1
ATOM 7490 C CA . CYS B 1 447 ? -13.641 -25.910 -39.290 1.00 29.40 447 CYS B CA 1
ATOM 7491 C C . CYS B 1 447 ? -12.876 -27.231 -39.262 1.00 30.42 447 CYS B C 1
ATOM 7492 O O . CYS B 1 447 ? -13.456 -28.281 -38.987 1.00 35.10 447 CYS B O 1
ATOM 7495 N N . PRO B 1 448 ? -11.565 -27.183 -39.553 1.00 35.88 448 PRO B N 1
ATOM 7496 C CA . PRO B 1 448 ? -10.709 -28.376 -39.579 1.00 34.86 448 PRO B CA 1
ATOM 7497 C C . PRO B 1 448 ? -10.456 -28.947 -38.183 1.00 39.77 448 PRO B C 1
ATOM 7498 O O . PRO B 1 448 ? -10.305 -28.157 -37.253 1.00 35.15 448 PRO B O 1
ATOM 7502 N N . ASP B 1 449 ? -10.397 -30.268 -38.040 1.00 43.58 449 ASP B N 1
ATOM 7503 C CA . ASP B 1 449 ? -10.151 -30.863 -36.739 1.00 46.84 449 ASP B CA 1
ATOM 7504 C C . ASP B 1 449 ? -8.679 -31.270 -36.572 1.00 40.86 449 ASP B C 1
ATOM 7505 O O . ASP B 1 449 ? -8.254 -31.657 -35.471 1.00 44.31 449 ASP B O 1
ATOM 7510 N N . LEU B 1 453 ? -9.448 -32.428 -41.491 1.00 35.31 453 LEU B N 1
ATOM 7511 C CA . LEU B 1 453 ? -10.822 -32.791 -41.820 1.00 45.09 453 LEU B CA 1
ATOM 7512 C C . LEU B 1 453 ? -11.809 -31.722 -41.363 1.00 43.59 453 LEU B C 1
ATOM 7513 O O . LEU B 1 453 ? -11.873 -31.391 -40.179 1.00 39.62 453 LEU B O 1
ATOM 7518 N N . ILE B 1 454 ? -12.582 -31.192 -42.307 1.00 36.52 454 ILE B N 1
ATOM 7519 C CA . ILE B 1 454 ? -13.571 -30.161 -42.002 1.00 36.99 454 ILE B CA 1
ATOM 7520 C C . ILE B 1 454 ? -14.795 -30.748 -41.300 1.00 32.80 454 ILE B C 1
ATOM 7521 O O . ILE B 1 454 ? -15.385 -31.724 -41.767 1.00 34.95 454 ILE B O 1
ATOM 7526 N N . LYS B 1 455 ? -15.158 -30.152 -40.167 1.00 33.71 455 LYS B N 1
ATOM 7527 C CA . LYS B 1 455 ? -16.336 -30.562 -39.411 1.00 31.71 455 LYS B CA 1
ATOM 7528 C C . LYS B 1 455 ? -17.149 -29.329 -39.024 1.00 26.44 455 LYS B C 1
ATOM 7529 O O . LYS B 1 455 ? -16.589 -28.246 -38.849 1.00 21.99 455 LYS B O 1
ATOM 7535 N N . PRO B 1 456 ? -18.476 -29.485 -38.895 1.00 27.58 456 PRO B N 1
ATOM 7536 C CA . PRO B 1 456 ? -19.347 -28.354 -38.556 1.00 23.22 456 PRO B CA 1
ATOM 7537 C C . PRO B 1 456 ? -19.077 -27.760 -37.174 1.00 20.53 456 PRO B C 1
ATOM 7538 O O . PRO B 1 456 ? -19.036 -28.480 -36.177 1.00 23.85 456 PRO B O 1
ATOM 7542 N N . LYS B 1 457 ? -18.888 -26.445 -37.135 1.00 19.16 457 LYS B N 1
ATOM 7543 C CA . LYS B 1 457 ? -18.778 -25.708 -35.884 1.00 20.20 457 LYS B CA 1
ATOM 7544 C C . LYS B 1 457 ? -19.982 -24.783 -35.766 1.00 21.88 457 LYS B C 1
ATOM 7545 O O . LYS B 1 457 ? -20.314 -24.064 -36.709 1.00 22.41 457 LYS B O 1
ATOM 7551 N N . ALA B 1 458 ? -20.638 -24.802 -34.611 1.00 20.50 458 ALA B N 1
ATOM 7552 C CA . ALA B 1 458 ? -21.868 -24.040 -34.436 1.00 22.91 458 ALA B CA 1
ATOM 7553 C C . ALA B 1 458 ? -21.734 -22.916 -33.413 1.00 25.56 458 ALA B C 1
ATOM 7554 O O . ALA B 1 458 ? -21.462 -23.159 -32.237 1.00 27.72 458 ALA B O 1
ATOM 7556 N N . PHE B 1 459 ? -21.926 -21.684 -33.874 1.00 21.47 459 PHE B N 1
ATOM 7557 C CA . PHE B 1 459 ? -21.973 -20.528 -32.990 1.00 23.33 459 PHE B CA 1
ATOM 7558 C C . PHE B 1 459 ? -23.429 -20.224 -32.668 1.00 27.58 459 PHE B C 1
ATOM 7559 O O . PHE B 1 459 ? -24.236 -20.014 -33.570 1.00 31.57 459 PHE B O 1
ATOM 7567 N N . ILE B 1 460 ? -23.764 -20.199 -31.382 1.00 29.10 460 ILE B N 1
ATOM 7568 C CA . ILE B 1 460 ? -25.158 -20.080 -30.970 1.00 27.04 460 ILE B CA 1
ATOM 7569 C C . ILE B 1 460 ? -25.440 -18.854 -30.102 1.00 32.85 460 ILE B C 1
ATOM 7570 O O . ILE B 1 460 ? -24.760 -18.616 -29.104 1.00 31.61 460 ILE B O 1
ATOM 7575 N N . ILE B 1 461 ? -26.446 -18.079 -30.499 1.00 31.74 461 ILE B N 1
ATOM 7576 C CA . ILE B 1 461 ? -26.947 -16.986 -29.676 1.00 25.55 461 ILE B CA 1
ATOM 7577 C C . ILE B 1 461 ? -28.123 -17.476 -28.845 1.00 24.49 461 ILE B C 1
ATOM 7578 O O . ILE B 1 461 ? -29.188 -17.788 -29.379 1.00 27.65 461 ILE B O 1
ATOM 7583 N N . LEU B 1 462 ? -27.925 -17.546 -27.535 1.00 27.29 462 LEU B N 1
ATOM 7584 C CA . LEU B 1 462 ? -28.966 -18.014 -26.632 1.00 30.31 462 LEU B CA 1
ATOM 7585 C C . LEU B 1 462 ? -30.066 -16.972 -26.459 1.00 34.29 462 LEU B C 1
ATOM 7586 O O . LEU B 1 462 ? -29.814 -15.769 -26.531 1.00 34.87 462 LEU B O 1
ATOM 7591 N N . LYS B 1 463 ? -31.254 -17.441 -26.209 1.00 36.37 463 LYS B N 1
ATOM 7592 C CA . LYS B 1 463 ? -32.269 -16.525 -25.835 1.00 42.39 463 LYS B CA 1
ATOM 7593 C C . LYS B 1 463 ? -31.999 -16.009 -24.452 1.00 48.07 463 LYS B C 1
ATOM 7594 O O . LYS B 1 463 ? -31.190 -16.521 -23.701 1.00 45.07 463 LYS B O 1
ATOM 7600 N N . PRO B 1 464 ? -32.787 -14.903 -24.148 1.00 53.10 464 PRO B N 1
ATOM 7601 C CA . PRO B 1 464 ? -32.569 -14.384 -22.792 1.00 51.86 464 PRO B CA 1
ATOM 7602 C C . PRO B 1 464 ? -32.625 -15.435 -21.695 1.00 53.31 464 PRO B C 1
ATOM 7603 O O . PRO B 1 464 ? -33.679 -15.990 -21.494 1.00 56.55 464 PRO B O 1
ATOM 7607 N N . GLN B 1 466 ? -32.189 -17.691 -20.094 1.00 56.74 466 GLN B N 1
ATOM 7608 C CA . GLN B 1 466 ? -31.438 -18.830 -20.659 1.00 46.80 466 GLN B CA 1
ATOM 7609 C C . GLN B 1 466 ? -29.941 -18.844 -20.355 1.00 44.52 466 GLN B C 1
ATOM 7610 O O . GLN B 1 466 ? -29.209 -18.025 -20.824 1.00 46.37 466 GLN B O 1
ATOM 7616 N N . ILE B 1 467 ? -29.479 -19.794 -19.568 1.00 44.10 467 ILE B N 1
ATOM 7617 C CA . ILE B 1 467 ? -28.085 -19.782 -19.105 1.00 41.74 467 ILE B CA 1
ATOM 7618 C C . ILE B 1 467 ? -27.213 -20.815 -19.748 1.00 33.90 467 ILE B C 1
ATOM 7619 O O . ILE B 1 467 ? -27.524 -21.952 -19.782 1.00 38.30 467 ILE B O 1
ATOM 7624 N N . PRO B 1 468 ? -26.091 -20.392 -20.255 1.00 37.29 468 PRO B N 1
ATOM 7625 C CA . PRO B 1 468 ? -25.170 -21.332 -20.902 1.00 40.67 468 PRO B CA 1
ATOM 7626 C C . PRO B 1 468 ? -24.728 -22.341 -19.855 1.00 39.00 468 PRO B C 1
ATOM 7627 O O . PRO B 1 468 ? -24.049 -21.973 -18.896 1.00 45.10 468 PRO B O 1
ATOM 7631 N N . SER B 1 469 ? -25.118 -23.596 -20.038 1.00 47.85 469 SER B N 1
ATOM 7632 C CA . SER B 1 469 ? -24.766 -24.633 -19.088 1.00 53.60 469 SER B CA 1
ATOM 7633 C C . SER B 1 469 ? -23.991 -25.693 -19.860 1.00 59.50 469 SER B C 1
ATOM 7634 O O . SER B 1 469 ? -23.668 -25.542 -21.049 1.00 59.91 469 SER B O 1
ATOM 7637 N N . GLU B 1 470 ? -23.674 -26.769 -19.159 1.00 70.16 470 GLU B N 1
ATOM 7638 C CA . GLU B 1 470 ? -23.022 -27.906 -19.778 1.00 64.18 470 GLU B CA 1
ATOM 7639 C C . GLU B 1 470 ? -24.049 -28.955 -20.219 1.00 66.67 470 GLU B C 1
ATOM 7640 O O . GLU B 1 470 ? -23.888 -29.663 -21.225 1.00 65.20 470 GLU B O 1
ATOM 7646 N N . ALA B 1 471 ? -25.097 -29.072 -19.410 1.00 61.45 471 ALA B N 1
ATOM 7647 C CA . ALA B 1 471 ? -26.251 -29.911 -19.729 1.00 58.69 471 ALA B CA 1
ATOM 7648 C C . ALA B 1 471 ? -27.076 -29.336 -20.882 1.00 57.77 471 ALA B C 1
ATOM 7649 O O . ALA B 1 471 ? -27.821 -30.059 -21.546 1.00 57.93 471 ALA B O 1
ATOM 7651 N N . LEU B 1 472 ? -26.957 -28.031 -21.106 1.00 54.53 472 LEU B N 1
ATOM 7652 C CA . LEU B 1 472 ? -27.667 -27.377 -22.200 1.00 49.33 472 LEU B CA 1
ATOM 7653 C C . LEU B 1 472 ? -27.057 -27.783 -23.535 1.00 46.62 472 LEU B C 1
ATOM 7654 O O . LEU B 1 472 ? -27.770 -28.055 -24.503 1.00 45.16 472 LEU B O 1
ATOM 7659 N N . ILE B 1 473 ? -25.729 -27.828 -23.578 1.00 45.07 473 ILE B N 1
ATOM 7660 C CA . ILE B 1 473 ? -25.020 -28.263 -24.776 1.00 46.06 473 ILE B CA 1
ATOM 7661 C C . ILE B 1 473 ? -25.261 -29.754 -25.038 1.00 42.70 473 ILE B C 1
ATOM 7662 O O . ILE B 1 473 ? -25.231 -30.204 -26.185 1.00 39.03 473 ILE B O 1
ATOM 7667 N N . ARG B 1 474 ? -25.518 -30.504 -23.968 1.00 47.76 474 ARG B N 1
ATOM 7668 C CA . ARG B 1 474 ? -25.923 -31.904 -24.073 1.00 49.00 474 ARG B CA 1
ATOM 7669 C C . ARG B 1 474 ? -27.262 -32.005 -24.799 1.00 42.54 474 ARG B C 1
ATOM 7670 O O . ARG B 1 474 ? -27.411 -32.758 -25.767 1.00 39.34 474 ARG B O 1
ATOM 7678 N N . GLN B 1 475 ? -28.225 -31.218 -24.328 1.00 38.18 475 GLN B N 1
ATOM 7679 C CA . GLN B 1 475 ? -29.564 -31.196 -24.893 1.00 43.93 475 GLN B CA 1
ATOM 7680 C C . GLN B 1 475 ? -29.505 -30.840 -26.367 1.00 39.59 475 GLN B C 1
ATOM 7681 O O . GLN B 1 475 ? -30.191 -31.447 -27.186 1.00 28.17 475 GLN B O 1
ATOM 7687 N N . ILE B 1 476 ? -28.667 -29.862 -26.699 1.00 39.74 476 ILE B N 1
ATOM 7688 C CA . ILE B 1 476 ? -28.484 -29.443 -28.082 1.00 36.64 476 ILE B CA 1
ATOM 7689 C C . ILE B 1 476 ? -27.803 -30.543 -28.892 1.00 32.93 476 ILE B C 1
ATOM 7690 O O . ILE B 1 476 ? -28.178 -30.809 -30.035 1.00 33.77 476 ILE B O 1
ATOM 7695 N N . THR B 1 477 ? -26.808 -31.186 -28.289 1.00 28.21 477 THR B N 1
ATOM 7696 C CA . THR B 1 477 ? -26.131 -32.308 -28.929 1.00 32.67 477 THR B CA 1
ATOM 7697 C C . THR B 1 477 ? -27.105 -33.462 -29.135 1.00 36.71 477 THR B C 1
ATOM 7698 O O . THR B 1 477 ? -27.141 -34.072 -30.205 1.00 36.74 477 THR B O 1
ATOM 7702 N N . ASP B 1 478 ? -27.900 -33.749 -28.109 1.00 37.82 478 ASP B N 1
ATOM 7703 C CA . ASP B 1 478 ? -28.921 -34.787 -28.200 1.00 39.53 478 ASP B CA 1
ATOM 7704 C C . ASP B 1 478 ? -30.004 -34.396 -29.200 1.00 35.23 478 ASP B C 1
ATOM 7705 O O . ASP B 1 478 ? -30.618 -35.253 -29.830 1.00 29.35 478 ASP B O 1
ATOM 7710 N N . HIS B 1 479 ? -30.235 -33.095 -29.339 1.00 30.79 479 HIS B N 1
ATOM 7711 C CA . HIS B 1 479 ? -31.196 -32.593 -30.310 1.00 29.93 479 HIS B CA 1
ATOM 7712 C C . HIS B 1 479 ? -30.691 -32.829 -31.729 1.00 36.10 479 HIS B C 1
ATOM 7713 O O . HIS B 1 479 ? -31.444 -33.256 -32.603 1.00 31.99 479 HIS B O 1
ATOM 7720 N N . CYS B 1 480 ? -29.408 -32.555 -31.947 1.00 33.28 480 CYS B N 1
ATOM 7721 C CA . CYS B 1 480 ? -28.804 -32.688 -33.269 1.00 29.54 480 CYS B CA 1
ATOM 7722 C C . CYS B 1 480 ? -28.709 -34.138 -33.728 1.00 29.26 480 CYS B C 1
ATOM 7723 O O . CYS B 1 480 ? -28.843 -34.428 -34.917 1.00 36.18 480 CYS B O 1
ATOM 7726 N N . THR B 1 481 ? -28.474 -35.047 -32.787 1.00 27.92 481 THR B N 1
ATOM 7727 C CA . THR B 1 481 ? -28.344 -36.460 -33.122 1.00 31.37 481 THR B CA 1
ATOM 7728 C C . THR B 1 481 ? -29.705 -37.108 -33.378 1.00 28.85 481 THR B C 1
ATOM 7729 O O . THR B 1 481 ? -29.782 -38.205 -33.929 1.00 27.37 481 THR B O 1
ATOM 7733 N N . GLU B 1 482 ? -30.774 -36.421 -32.985 1.00 33.60 482 GLU B N 1
ATOM 7734 C CA . GLU B 1 482 ? -32.130 -36.924 -33.190 1.00 32.57 482 GLU B CA 1
ATOM 7735 C C . GLU B 1 482 ? -32.727 -36.476 -34.523 1.00 33.09 482 GLU B C 1
ATOM 7736 O O . GLU B 1 482 ? -33.592 -37.153 -35.079 1.00 28.89 482 GLU B O 1
ATOM 7742 N N . LYS B 1 483 ? -32.266 -35.337 -35.033 1.00 29.63 483 LYS B N 1
ATOM 7743 C CA . LYS B 1 483 ? -32.857 -34.754 -36.235 1.00 37.70 483 LYS B CA 1
ATOM 7744 C C . LYS B 1 483 ? -31.978 -34.874 -37.480 1.00 33.06 483 LYS B C 1
ATOM 7745 O O . LYS B 1 483 ? -32.473 -34.786 -38.603 1.00 28.06 483 LYS B O 1
ATOM 7751 N N . MET B 1 484 ? -30.678 -35.071 -37.283 1.00 32.24 484 MET B N 1
ATOM 7752 C CA . MET B 1 484 ? -29.746 -35.101 -38.407 1.00 27.53 484 MET B CA 1
ATOM 7753 C C . MET B 1 484 ? -28.871 -36.348 -38.429 1.00 23.72 484 MET B C 1
ATOM 7754 O O . MET B 1 484 ? -28.663 -36.994 -37.402 1.00 32.40 484 MET B O 1
ATOM 7759 N N . ALA B 1 485 ? -28.358 -36.674 -39.611 1.00 21.09 485 ALA B N 1
ATOM 7760 C CA . ALA B 1 485 ? -27.400 -37.761 -39.758 1.00 28.31 485 ALA B CA 1
ATOM 7761 C C . ALA B 1 485 ? -26.080 -37.374 -39.097 1.00 31.13 485 ALA B C 1
ATOM 7762 O O . ALA B 1 485 ? -25.830 -36.197 -38.839 1.00 27.70 485 ALA B O 1
ATOM 7764 N N . ALA B 1 486 ? -25.239 -38.369 -38.833 1.00 28.23 486 ALA B N 1
ATOM 7765 C CA . ALA B 1 486 ? -24.003 -38.162 -38.082 1.00 27.36 486 ALA B CA 1
ATOM 7766 C C . ALA B 1 486 ? -23.037 -37.168 -38.729 1.00 25.63 486 ALA B C 1
ATOM 7767 O O . ALA B 1 486 ? -22.314 -36.459 -38.030 1.00 36.41 486 ALA B O 1
ATOM 7769 N N . TYR B 1 487 ? -23.027 -37.111 -40.057 1.00 26.79 487 TYR B N 1
ATOM 7770 C CA . TYR B 1 487 ? -22.078 -36.255 -40.763 1.00 24.84 487 TYR B CA 1
ATOM 7771 C C . TYR B 1 487 ? -22.493 -34.785 -40.764 1.00 24.26 487 TYR B C 1
ATOM 7772 O O . TYR B 1 487 ? -21.659 -33.898 -40.946 1.00 29.85 487 TYR B O 1
ATOM 7781 N N . LYS B 1 488 ? -23.782 -34.532 -40.560 1.00 25.70 488 LYS B N 1
ATOM 7782 C CA . LYS B 1 488 ? -24.295 -33.166 -40.518 1.00 25.97 488 LYS B CA 1
ATOM 7783 C C . LYS B 1 488 ? -24.122 -32.545 -39.137 1.00 24.46 488 LYS B C 1
ATOM 7784 O O . LYS B 1 488 ? -24.133 -31.322 -38.990 1.00 19.66 488 LYS B O 1
ATOM 7790 N N . ARG B 1 489 ? -23.965 -33.393 -38.126 1.00 24.61 489 ARG B N 1
ATOM 7791 C CA . ARG B 1 489 ? -23.904 -32.935 -36.742 1.00 25.30 489 ARG B CA 1
ATOM 7792 C C . ARG B 1 489 ? -22.630 -32.158 -36.438 1.00 22.07 489 ARG B C 1
ATOM 7793 O O . ARG B 1 489 ? -21.541 -32.546 -36.863 1.00 23.34 489 ARG B O 1
ATOM 7801 N N . PRO B 1 490 ? -22.769 -31.049 -35.700 1.00 20.13 490 PRO B N 1
ATOM 7802 C CA . PRO B 1 490 ? -21.619 -30.246 -35.276 1.00 26.11 490 PRO B CA 1
ATOM 7803 C C . PRO B 1 490 ? -20.858 -30.928 -34.145 1.00 24.37 490 PRO B C 1
ATOM 7804 O O . PRO B 1 490 ? -21.474 -31.577 -33.300 1.00 21.51 490 PRO B O 1
ATOM 7808 N N . ARG B 1 491 ? -19.536 -30.795 -34.136 1.00 26.05 491 ARG B N 1
ATOM 7809 C CA . ARG B 1 491 ? -18.734 -31.354 -33.054 1.00 35.60 491 ARG B CA 1
ATOM 7810 C C . ARG B 1 491 ? -18.158 -30.252 -32.175 1.00 27.74 491 ARG B C 1
ATOM 7811 O O . ARG B 1 491 ? -17.529 -30.523 -31.151 1.00 36.57 491 ARG B O 1
ATOM 7819 N N . TRP B 1 492 ? -18.372 -29.008 -32.587 1.00 23.87 492 TRP B N 1
ATOM 7820 C CA . TRP B 1 492 ? -18.031 -27.859 -31.760 1.00 28.41 492 TRP B CA 1
ATOM 7821 C C . TRP B 1 492 ? -19.245 -26.950 -31.626 1.00 28.04 492 TRP B C 1
ATOM 7822 O O . TRP B 1 492 ? -19.665 -26.315 -32.594 1.00 28.21 492 TRP B O 1
ATOM 7833 N N . ILE B 1 493 ? -19.812 -26.900 -30.427 1.00 24.64 493 ILE B N 1
ATOM 7834 C CA . ILE B 1 493 ? -20.931 -26.011 -30.150 1.00 28.81 493 ILE B CA 1
ATOM 7835 C C . ILE B 1 493 ? -20.492 -24.922 -29.180 1.00 30.13 493 ILE B C 1
ATOM 7836 O O . ILE B 1 493 ? -20.336 -25.169 -27.984 1.00 35.47 493 ILE B O 1
ATOM 7841 N N . GLU B 1 494 ? -20.283 -23.719 -29.704 1.00 30.61 494 GLU B N 1
ATOM 7842 C CA . GLU B 1 494 ? -19.816 -22.601 -28.892 1.00 28.99 494 GLU B CA 1
ATOM 7843 C C . GLU B 1 494 ? -20.899 -21.544 -28.704 1.00 32.05 494 GLU B C 1
ATOM 7844 O O . GLU B 1 494 ? -21.540 -21.119 -29.665 1.00 32.24 494 GLU B O 1
ATOM 7850 N N . PHE B 1 495 ? -21.098 -21.127 -27.459 1.00 31.99 495 PHE B N 1
ATOM 7851 C CA . PHE B 1 495 ? -22.046 -20.064 -27.153 1.00 32.87 495 PHE B CA 1
ATOM 7852 C C . PHE B 1 495 ? -21.358 -18.706 -27.220 1.00 34.39 495 PHE B C 1
ATOM 7853 O O . PHE B 1 495 ? -20.293 -18.509 -26.636 1.00 39.40 495 PHE B O 1
ATOM 7861 N N . VAL B 1 496 ? -21.971 -17.774 -27.942 1.00 35.08 496 VAL B N 1
ATOM 7862 C CA . VAL B 1 496 ? -21.395 -16.448 -28.122 1.00 36.36 496 VAL B CA 1
ATOM 7863 C C . VAL B 1 496 ? -22.384 -15.351 -27.743 1.00 36.05 496 VAL B C 1
ATOM 7864 O O . VAL B 1 496 ? -23.598 -15.543 -27.812 1.00 37.97 496 VAL B O 1
ATOM 7868 N N . THR B 1 497 ? -21.855 -14.202 -27.337 1.00 37.14 497 THR B N 1
ATOM 7869 C CA . THR B 1 497 ? -22.687 -13.072 -26.948 1.00 43.28 497 THR B CA 1
ATOM 7870 C C . THR B 1 497 ? -23.287 -12.412 -28.183 1.00 41.58 497 THR B C 1
ATOM 7871 O O . THR B 1 497 ? -24.469 -12.071 -28.208 1.00 34.41 497 THR B O 1
ATOM 7875 N N . GLU B 1 498 ? -22.458 -12.239 -29.208 1.00 39.78 498 GLU B N 1
ATOM 7876 C CA . GLU B 1 498 ? -22.881 -11.599 -30.447 1.00 35.25 498 GLU B CA 1
ATOM 7877 C C . GLU B 1 498 ? -22.413 -12.378 -31.668 1.00 33.46 498 GLU B C 1
ATOM 7878 O O . GLU B 1 498 ? -21.487 -13.185 -31.589 1.00 31.35 498 GLU B O 1
ATOM 7884 N N . LEU B 1 499 ? -23.067 -12.129 -32.797 1.00 33.84 499 LEU B N 1
ATOM 7885 C CA . LEU B 1 499 ? -22.629 -12.666 -34.077 1.00 22.45 499 LEU B CA 1
ATOM 7886 C C . LEU B 1 499 ? -22.271 -11.514 -35.005 1.00 24.93 499 LEU B C 1
ATOM 7887 O O . LEU B 1 499 ? -22.929 -10.473 -34.986 1.00 28.79 499 LEU B O 1
ATOM 7892 N N . PRO B 1 500 ? -21.218 -11.689 -35.816 1.00 21.07 500 PRO B N 1
ATOM 7893 C CA . PRO B 1 500 ? -20.860 -10.659 -36.795 1.00 22.05 500 PRO B CA 1
ATOM 7894 C C . PRO B 1 500 ? -21.931 -10.553 -37.874 1.00 24.64 500 PRO B C 1
ATOM 7895 O O . PRO B 1 500 ? -22.219 -11.536 -38.557 1.00 24.49 500 PRO B O 1
ATOM 7899 N N . LYS B 1 501 ? -22.523 -9.373 -38.018 1.00 20.35 501 LYS B N 1
ATOM 7900 C CA . LYS B 1 501 ? -23.596 -9.194 -38.987 1.00 25.54 501 LYS B CA 1
ATOM 7901 C C . LYS B 1 501 ? -23.550 -7.855 -39.718 1.00 24.46 501 LYS B C 1
ATOM 7902 O O . LYS B 1 501 ? -22.984 -6.878 -39.224 1.00 18.89 501 LYS B O 1
ATOM 7908 N N . THR B 1 502 ? -24.148 -7.829 -40.904 1.00 18.33 502 THR B N 1
ATOM 7909 C CA . THR B 1 502 ? -24.170 -6.637 -41.739 1.00 17.54 502 THR B CA 1
ATOM 7910 C C . THR B 1 502 ? -25.330 -5.729 -41.357 1.00 21.02 502 THR B C 1
ATOM 7911 O O . THR B 1 502 ? -26.045 -5.988 -40.389 1.00 18.27 502 THR B O 1
ATOM 7915 N N . ALA B 1 503 ? -25.513 -4.664 -42.130 1.00 18.68 503 ALA B N 1
ATOM 7916 C CA . ALA B 1 503 ? -26.640 -3.762 -41.936 1.00 18.35 503 ALA B CA 1
ATOM 7917 C C . ALA B 1 503 ? -27.806 -4.198 -42.815 1.00 23.13 503 ALA B C 1
ATOM 7918 O O . ALA B 1 503 ? -28.805 -3.491 -42.936 1.00 24.88 503 ALA B O 1
ATOM 7920 N N . THR B 1 504 ? -27.666 -5.370 -43.427 1.00 21.66 504 THR B N 1
ATOM 7921 C CA . THR B 1 504 ? -28.690 -5.900 -44.317 1.00 16.99 504 THR B CA 1
ATOM 7922 C C . THR B 1 504 ? -29.289 -7.193 -43.772 1.00 18.84 504 THR B C 1
ATOM 7923 O O . THR B 1 504 ? -29.964 -7.927 -44.492 1.00 16.66 504 THR B O 1
ATOM 7927 N N . GLY B 1 505 ? -29.034 -7.467 -42.497 1.00 20.83 505 GLY B N 1
ATOM 7928 C CA . GLY B 1 505 ? -29.609 -8.624 -41.832 1.00 16.70 505 GLY B CA 1
ATOM 7929 C C . GLY B 1 505 ? -28.963 -9.947 -42.198 1.00 19.68 505 GLY B C 1
ATOM 7930 O O . GLY B 1 505 ? -29.614 -10.992 -42.155 1.00 21.34 505 GLY B O 1
ATOM 7931 N N . LYS B 1 506 ? -27.683 -9.910 -42.554 1.00 17.87 506 LYS B N 1
ATOM 7932 C CA . LYS B 1 506 ? -26.952 -11.126 -42.895 1.00 21.18 506 LYS B CA 1
ATOM 7933 C C . LYS B 1 506 ? -25.891 -11.435 -41.849 1.00 18.59 506 LYS B C 1
ATOM 7934 O O . LYS B 1 506 ? -25.298 -10.527 -41.276 1.00 22.36 506 LYS B O 1
ATOM 7940 N N . ILE B 1 507 ? -25.650 -12.719 -41.607 1.00 19.56 507 ILE B N 1
ATOM 7941 C CA . ILE B 1 507 ? -24.580 -13.133 -40.706 1.00 22.04 507 ILE B CA 1
ATOM 7942 C C . ILE B 1 507 ? -23.277 -13.306 -41.480 1.00 21.61 507 ILE B C 1
ATOM 7943 O O . ILE B 1 507 ? -23.196 -14.115 -42.404 1.00 23.47 507 ILE B O 1
ATOM 7948 N N . GLN B 1 508 ? -22.262 -12.538 -41.098 1.00 20.23 508 GLN B N 1
ATOM 7949 C CA . GLN B 1 508 ? -20.967 -12.579 -41.768 1.00 22.31 508 GLN B CA 1
ATOM 7950 C C . GLN B 1 508 ? -20.180 -13.828 -41.386 1.00 26.06 508 GLN B C 1
ATOM 7951 O O . GLN B 1 508 ? -19.366 -13.804 -40.462 1.00 28.27 508 GLN B O 1
ATOM 7957 N N . ARG B 1 509 ? -20.425 -14.916 -42.108 1.00 24.77 509 ARG B N 1
ATOM 7958 C CA . ARG B 1 509 ? -19.793 -16.196 -41.810 1.00 22.36 509 ARG B CA 1
ATOM 7959 C C . ARG B 1 509 ? -18.337 -16.246 -42.254 1.00 27.66 509 ARG B C 1
ATOM 7960 O O . ARG B 1 509 ? -17.554 -17.045 -41.740 1.00 33.47 509 ARG B O 1
ATOM 7968 N N . PHE B 1 510 ? -17.975 -15.394 -43.208 1.00 27.70 510 PHE B N 1
ATOM 7969 C CA . PHE B 1 510 ? -16.592 -15.316 -43.661 1.00 26.71 510 PHE B CA 1
ATOM 7970 C C . PHE B 1 510 ? -15.703 -14.779 -42.544 1.00 27.01 510 PHE B C 1
ATOM 7971 O O . PHE B 1 510 ? -14.534 -15.147 -42.437 1.00 33.38 510 PHE B O 1
ATOM 7979 N N . LYS B 1 511 ? -16.269 -13.911 -41.711 1.00 30.74 511 LYS B N 1
ATOM 7980 C CA . LYS B 1 511 ? -15.562 -13.397 -40.546 1.00 30.07 511 LYS B CA 1
ATOM 7981 C C . LYS B 1 511 ? -15.387 -14.491 -39.502 1.00 28.82 511 LYS B C 1
ATOM 7982 O O . LYS B 1 511 ? -14.332 -14.602 -38.878 1.00 35.19 511 LYS B O 1
ATOM 7988 N N . LEU B 1 512 ? -16.429 -15.296 -39.317 1.00 27.66 512 LEU B N 1
ATOM 7989 C CA . LEU B 1 512 ? -16.380 -16.413 -38.381 1.00 29.93 512 LEU B CA 1
ATOM 7990 C C . LEU B 1 512 ? -15.300 -17.411 -38.780 1.00 32.30 512 LEU B C 1
ATOM 7991 O O . LEU B 1 512 ? -14.665 -18.027 -37.924 1.00 34.15 512 LEU B O 1
ATOM 7996 N N . ARG B 1 513 ? -15.092 -17.566 -40.083 1.00 28.63 513 ARG B N 1
ATOM 7997 C CA . ARG B 1 513 ? -14.052 -18.456 -40.582 1.00 31.42 513 ARG B CA 1
ATOM 7998 C C . ARG B 1 513 ? -12.665 -17.866 -40.354 1.00 36.77 513 ARG B C 1
ATOM 7999 O O . ARG B 1 513 ? -11.744 -18.576 -39.959 1.00 35.81 513 ARG B O 1
ATOM 8007 N N . SER B 1 514 ? -12.524 -16.567 -40.599 1.00 32.53 514 SER B N 1
ATOM 8008 C CA . SER B 1 514 ? -11.245 -15.890 -40.412 1.00 28.53 514 SER B CA 1
ATOM 8009 C C . SER B 1 514 ? -10.890 -15.776 -38.932 1.00 34.86 514 SER B C 1
ATOM 8010 O O . SER B 1 514 ? -9.719 -15.843 -38.560 1.00 29.68 514 SER B O 1
ATOM 8013 N N . ALA B 1 515 ? -11.907 -15.605 -38.092 1.00 34.10 515 ALA B N 1
ATOM 8014 C CA . ALA B 1 515 ? -11.698 -15.495 -36.652 1.00 30.02 515 ALA B CA 1
ATOM 8015 C C . ALA B 1 515 ? -11.316 -16.841 -36.043 1.00 32.02 515 ALA B C 1
ATOM 8016 O O . ALA B 1 515 ? -10.453 -16.913 -35.168 1.00 33.13 515 ALA B O 1
ATOM 8018 N N . ALA B 1 516 ? -11.965 -17.903 -36.509 1.00 33.37 516 ALA B N 1
ATOM 8019 C CA . ALA B 1 516 ? -11.677 -19.250 -36.028 1.00 27.72 516 ALA B CA 1
ATOM 8020 C C . ALA B 1 516 ? -10.395 -19.785 -36.653 1.00 34.03 516 ALA B C 1
ATOM 8021 O O . ALA B 1 516 ? -9.848 -20.796 -36.210 1.00 42.43 516 ALA B O 1
ATOM 8023 N N . LYS B 1 517 ? -9.928 -19.101 -37.692 1.00 31.14 517 LYS B N 1
ATOM 8024 C CA . LYS B 1 517 ? -8.673 -19.447 -38.343 1.00 33.31 517 LYS B CA 1
ATOM 8025 C C . LYS B 1 517 ? -7.521 -18.743 -37.632 1.00 37.58 517 LYS B C 1
ATOM 8026 O O . LYS B 1 517 ? -6.447 -19.318 -37.441 1.00 32.93 517 LYS B O 1
ATOM 8032 N N . LEU B 1 518 ? -7.768 -17.500 -37.226 1.00 30.94 518 LEU B N 1
ATOM 8033 C CA . LEU B 1 518 ? -6.800 -16.719 -36.467 1.00 27.09 518 LEU B CA 1
ATOM 8034 C C . LEU B 1 518 ? -6.596 -17.319 -35.081 1.00 35.75 518 LEU B C 1
ATOM 8035 O O . LEU B 1 518 ? -5.471 -17.396 -34.588 1.00 39.62 518 LEU B O 1
ATOM 8040 N N . ALA B 1 519 ? -7.694 -17.738 -34.457 1.00 32.16 519 ALA B N 1
ATOM 8041 C CA . ALA B 1 519 ? -7.646 -18.326 -33.122 1.00 35.30 519 ALA B CA 1
ATOM 8042 C C . ALA B 1 519 ? -6.951 -19.684 -33.134 1.00 31.57 519 ALA B C 1
ATOM 8043 O O . ALA B 1 519 ? -6.327 -20.080 -32.149 1.00 32.67 519 ALA B O 1
ATOM 8045 N N . ALA B 1 520 ? -7.067 -20.393 -34.252 1.00 26.26 520 ALA B N 1
ATOM 8046 C CA . ALA B 1 520 ? -6.430 -21.696 -34.403 1.00 29.96 520 ALA B CA 1
ATOM 8047 C C . ALA B 1 520 ? -4.918 -21.546 -34.513 1.00 41.73 520 ALA B C 1
ATOM 8048 O O . ALA B 1 520 ? -4.162 -22.386 -34.022 1.00 44.71 520 ALA B O 1
ATOM 8050 N N . ALA B 1 521 ? -4.486 -20.470 -35.163 1.00 40.85 521 ALA B N 1
ATOM 8051 C CA . ALA B 1 521 ? -3.065 -20.188 -35.324 1.00 39.31 521 ALA B CA 1
ATOM 8052 C C . ALA B 1 521 ? -2.431 -19.819 -33.987 1.00 40.67 521 ALA B C 1
ATOM 8053 O O . ALA B 1 521 ? -1.347 -20.294 -33.652 1.00 38.52 521 ALA B O 1
ATOM 8055 N N . LEU B 1 522 ? -3.118 -18.973 -33.226 1.00 36.61 522 LEU B N 1
ATOM 8056 C CA . LEU B 1 522 ? -2.631 -18.545 -31.920 1.00 35.23 522 LEU B CA 1
ATOM 8057 C C . LEU B 1 522 ? -2.666 -19.693 -30.916 1.00 34.76 522 LEU B C 1
ATOM 8058 O O . LEU B 1 522 ? -1.685 -19.951 -30.219 1.00 38.92 522 LEU B O 1
#